Protein AF-0000000087669205 (afdb_homodimer)

Foldseek 3Di:
DAAEAEEEEDADDPDPPDPPPPVDDPVAPDFDDSVRLLVLLQCCQQHDLQDDPNRRPHHHYHYWHDPPDPPARGGDQDDPPVHPEYEYEYEEEPVCLDPVRVVVVLVNVLSVVVVCVVSVVLYHYAYAYYLCDRDDRPVCVVVVHDHHNNVCCVVPPGSVLSSLLVLLQRLLRVLQSNCVSVVHDNDAEEEEFEDCVPCVQVLVLLQCVQPPPPRPRVHPHYDHLCPQPVDPCSLVSLLVNLLRYEYEYADEQCQQVDPVSLSNLLSNVVSLHAYEYEYQYDDHRPDHHDRNDQHHYDYFHDDPPDCSRNSNVSSSRSSSRVLLSSQVVLVCVQPPDDDPQEAEHATDDAPCCQPVDPDHHQEYEYADDDDDPVRVVRVVVVQVVPPDYHYHYYYSVRGD/DAAEAEEEEDADDPDPPDDPPPVDDPVAPDFDDSVRLLVLLQCCQQHDVQDDPNDGPHHHYHYWHDPPDPPDRGGDQDDPPVHPEYEYEYEEEPVCLDPVRVVVVLVNVLVVVVVCVVSVVLYHYAYAYYLCHRDDRPVCVVVVHDHHNNVCCVVPPGSVLSSLLVLLQRLLRVLQSNCVSVVHDNDAEEEEFEDCVPCVQVLVLLQCVQPPPPRPRVHPHYDHLCVQDPDDCSLVSLLVNLLRYEYEYADEQCQQVDPVSLSNLLSNVLSLHAYEYEYQYDDHRPDHHDRNDQHHYDYAHDDPPDCSRRSVVSSSRSSSRSLLSSQVVLVCVQPPDDDPQEAEHATDDAPCNQPVDPDHHQEYEYADDDDDPVRVVRVVVVQVVPPDYNYHYYYSVRGD

InterPro domains:
  IPR000157 Toll/interleukin-1 receptor homology (TIR) domain [PF13676] (191-275)
  IPR035897 Toll/interleukin-1 receptor homology (TIR) domain superfamily [G3DSA:3.40.50.10140] (174-288)
  IPR035897 Toll/interleukin-1 receptor homology (TIR) domain superfamily [SSF52200] (190-281)

Radius of gyration: 31.81 Å; Cα contacts (8 Å, |Δi|>4): 1383; chains: 2; bounding box: 70×104×60 Å

Solvent-accessible surface area (backbone atoms only — not comparable to full-atom values): 44010 Å² total; per-residue (Å²): 119,40,70,47,33,37,37,37,33,38,61,60,80,58,93,83,68,69,69,81,77,66,84,69,60,88,83,49,74,72,67,74,49,65,67,54,45,48,51,52,50,34,45,36,37,47,28,66,65,37,30,36,76,91,33,55,55,59,33,51,60,44,82,41,32,58,46,61,48,94,89,46,81,45,39,67,82,85,76,69,82,58,23,79,24,41,36,38,40,34,45,44,37,72,66,45,62,32,83,92,43,28,65,59,51,31,50,52,52,41,50,52,53,50,53,31,54,74,64,68,58,63,44,47,79,46,41,36,34,16,59,85,58,60,79,75,53,58,57,40,56,76,66,69,56,74,55,42,63,45,45,59,40,71,79,78,43,56,61,84,44,48,57,48,52,52,48,36,45,50,51,49,52,51,43,54,48,50,30,58,72,66,67,41,76,83,69,57,35,38,29,43,37,53,31,69,90,76,20,42,69,63,49,49,53,48,42,49,55,54,68,33,84,85,45,87,56,86,58,65,61,58,37,52,48,73,69,46,53,86,54,98,53,25,70,60,52,46,55,62,56,40,65,49,23,33,39,39,34,38,37,28,43,58,18,55,73,33,68,66,41,46,47,52,50,41,49,31,56,74,56,69,35,40,53,34,35,37,36,51,54,72,51,51,27,49,34,36,53,52,77,70,45,54,34,32,36,36,55,50,79,88,48,92,95,57,62,82,72,44,52,60,51,49,37,51,46,49,41,45,40,40,54,38,50,53,48,54,49,52,50,36,71,50,62,47,85,72,57,84,40,47,41,78,36,79,39,75,82,51,63,65,61,70,50,70,45,92,57,79,38,47,31,37,40,21,50,62,63,73,72,56,68,70,61,44,50,52,46,49,46,44,34,68,45,28,76,80,47,70,60,46,79,36,28,57,85,70,54,104,120,38,70,47,34,36,38,38,33,38,60,62,80,61,94,85,69,69,70,79,78,66,85,69,62,88,84,55,78,73,64,76,49,63,68,54,46,47,48,51,50,33,46,32,36,51,28,69,62,37,29,36,73,87,30,53,64,54,31,50,59,44,82,42,32,57,46,62,49,94,91,46,80,47,41,66,81,83,74,68,81,57,22,77,24,40,36,38,39,35,43,45,36,72,66,46,60,32,83,91,44,26,65,60,50,30,52,51,51,39,51,50,53,50,53,33,53,75,63,69,58,63,43,46,79,47,42,36,34,16,60,86,57,61,79,75,54,60,58,40,58,74,68,69,56,74,55,43,62,44,45,58,39,71,78,80,41,56,62,84,45,48,58,50,52,50,46,37,45,50,50,48,52,52,42,56,49,50,32,57,72,66,68,40,76,84,69,58,35,36,28,43,37,52,31,70,89,76,20,44,69,64,50,49,53,51,43,52,54,55,68,33,84,84,47,86,58,87,58,66,61,61,38,54,48,75,66,45,54,87,61,97,55,24,69,60,50,43,55,63,55,41,64,48,24,34,40,39,34,38,37,27,44,57,19,54,69,34,69,68,41,47,48,51,51,43,50,32,55,73,56,67,35,40,54,34,36,38,37,51,54,72,52,51,28,50,35,35,53,52,77,71,43,54,34,31,35,36,56,49,81,88,48,92,96,59,63,82,72,45,54,60,50,49,37,51,46,48,42,45,40,38,52,38,50,53,48,54,48,52,49,36,72,51,61,48,86,72,56,83,38,47,42,78,37,78,40,76,83,52,63,65,60,71,53,70,45,92,57,80,38,48,31,36,40,21,50,58,64,74,71,55,68,71,61,46,50,53,46,51,45,44,32,68,45,27,78,80,47,68,61,45,82,36,28,56,85,71,54,102

Secondary structure (DSSP, 8-state):
-EEEEEEEE-----TT---------TTS-PPPPHHHHHHHHHHHHHSGGGEETTEE----EEEE-S-SSTT-SSPPPP-GGGEEEEEEEEE--HHHHSTTTHHHHHHHHHHHHHHHHHTTS-SEEEEEPPTT-PPPPHHHHHTTPPPB-HHHHTTTS-GGGHHHHHHHHHHHHHHHHHHHHTT--S--PEEEEE-HHHHHHHHHHHHHHHH-TT--S---PEEEGGGS-SSTTHHHHHHHHHTT-EEEEEE-TTGGG-HHHHHHHHHHHHTT--EEEEE---SEESS--TTS-SS-EEE----TT--TTHHHHHHHHHHHHHHHHHHHHHHHHHH-SPPTTEEE-SS---HHHHHH-SS--SEEEEPSSPPPHHHHHHHHHHHHHBTT---EEEEGGG--/-EEEEEEEE-PPPPTT---------TTS-PPPPHHHHHHHHHHHHTTGGGEETTEE----EEEE-S-SSTT--SPPPP-GGGEEEEEEEEE--HHHHSTTTHHHHHHHHHHHHHHHHHTTS-SEEEEEPPTT-PPPPHHHHHTTPPPB-HHHHTTTS-HHHHHHHHHHHHHHHHHHHHHHHTT--S--PEEEEE-HHHHHHHHHHHHHHHH-TT--S---PEEEGGGS-SSTTHHHHHHHHHTT-EEEEEE-TTGGG-HHHHHHHHHHHHTT--EEEEE---SEESS--TTS-SS-EEE----TT--TTHHHHHHHHHHHHHHHHHHHHHHHHHH-SPPTTEEE-SS---HHHHHH-SS--SEEEEPSSPPPHHHHHHHHHHHHHBTT---EEEEGGG--

Structure (mmCIF, N/CA/C/O backbone):
data_AF-0000000087669205-model_v1
#
loop_
_entity.id
_entity.type
_entity.pdbx_description
1 polymer 'TIR domain-containing protein'
#
loop_
_atom_site.group_PDB
_atom_site.id
_atom_site.type_symbol
_atom_site.label_atom_id
_atom_site.label_alt_id
_atom_site.label_comp_id
_atom_site.label_asym_id
_atom_site.label_entity_id
_atom_site.label_seq_id
_atom_site.pdbx_PDB_ins_code
_atom_site.Cartn_x
_atom_site.Cartn_y
_atom_site.Cartn_z
_atom_site.occupancy
_atom_site.B_iso_or_equiv
_atom_site.auth_seq_id
_atom_site.auth_comp_id
_atom_site.auth_asym_id
_atom_site.auth_atom_id
_atom_site.pdbx_PDB_model_num
ATOM 1 N N . MET A 1 1 ? -3.324 -36.562 0.963 1 84.31 1 MET A N 1
ATOM 2 C CA . MET A 1 1 ? -2.832 -36.438 -0.407 1 84.31 1 MET A CA 1
ATOM 3 C C . MET A 1 1 ? -2.666 -35 -0.808 1 84.31 1 MET A C 1
ATOM 5 O O . MET A 1 1 ? -3.549 -34.156 -0.555 1 84.31 1 MET A O 1
ATOM 9 N N . ASP A 1 2 ? -1.48 -34.688 -1.333 1 88.31 2 ASP A N 1
ATOM 10 C CA . ASP A 1 2 ? -1.205 -33.312 -1.784 1 88.31 2 ASP A CA 1
ATOM 11 C C . ASP A 1 2 ? -1.947 -33 -3.084 1 88.31 2 ASP A C 1
ATOM 13 O O . ASP A 1 2 ? -2.24 -33.906 -3.867 1 88.31 2 ASP A O 1
ATOM 17 N N . ALA A 1 3 ? -2.303 -31.766 -3.207 1 89.75 3 ALA A N 1
ATOM 18 C CA . ALA A 1 3 ? -2.895 -31.375 -4.484 1 89.75 3 ALA A CA 1
ATOM 19 C C . ALA A 1 3 ? -1.874 -31.484 -5.617 1 89.75 3 ALA A C 1
ATOM 21 O O . ALA A 1 3 ? -2.178 -32 -6.688 1 89.75 3 ALA A O 1
ATOM 22 N N . LEU A 1 4 ? -0.711 -30.969 -5.344 1 94.38 4 LEU A N 1
ATOM 23 C CA . LEU A 1 4 ? 0.376 -30.984 -6.316 1 94.38 4 LEU A CA 1
ATOM 24 C C . LEU A 1 4 ? 1.709 -31.281 -5.641 1 94.38 4 LEU A C 1
ATOM 26 O O . LEU A 1 4 ? 1.992 -30.766 -4.559 1 94.38 4 LEU A O 1
ATOM 30 N N . ARG A 1 5 ? 2.492 -32.094 -6.23 1 96.06 5 ARG A N 1
ATOM 31 C CA . ARG A 1 5 ? 3.877 -32.312 -5.832 1 96.06 5 ARG A CA 1
ATOM 32 C C . ARG A 1 5 ? 4.824 -32.125 -7.012 1 96.06 5 ARG A C 1
ATOM 34 O O . ARG A 1 5 ? 4.508 -32.531 -8.141 1 96.06 5 ARG A O 1
ATOM 41 N N . ILE A 1 6 ? 5.953 -31.516 -6.723 1 97.44 6 ILE A N 1
ATOM 42 C CA . ILE A 1 6 ? 6.961 -31.297 -7.75 1 97.44 6 ILE A CA 1
ATOM 43 C C . ILE A 1 6 ? 8.172 -32.188 -7.492 1 97.44 6 ILE A C 1
ATOM 45 O O . ILE A 1 6 ? 8.688 -32.219 -6.375 1 97.44 6 ILE A O 1
ATOM 49 N N . HIS A 1 7 ? 8.57 -32.938 -8.492 1 98.19 7 HIS A N 1
ATOM 50 C CA . HIS A 1 7 ? 9.734 -33.781 -8.43 1 98.19 7 HIS A CA 1
ATOM 51 C C . HIS A 1 7 ? 10.852 -33.281 -9.344 1 98.19 7 HIS A C 1
ATOM 53 O O . HIS A 1 7 ? 10.688 -33.25 -10.562 1 98.19 7 HIS A O 1
ATOM 59 N N . VAL A 1 8 ? 11.938 -32.906 -8.734 1 98.06 8 VAL A N 1
ATOM 60 C CA . VAL A 1 8 ? 13.078 -32.438 -9.516 1 98.06 8 VAL A CA 1
ATOM 61 C C . VAL A 1 8 ? 14.109 -33.562 -9.641 1 98.06 8 VAL A C 1
ATOM 63 O O . VAL A 1 8 ? 14.586 -34.094 -8.641 1 98.06 8 VAL A O 1
ATOM 66 N N . VAL A 1 9 ? 14.453 -33.875 -10.891 1 97.75 9 VAL A N 1
ATOM 67 C CA . VAL A 1 9 ? 15.328 -35 -11.188 1 97.75 9 VAL A CA 1
ATOM 68 C C . VAL A 1 9 ? 16.609 -34.5 -11.844 1 97.75 9 VAL A C 1
ATOM 70 O O . VAL A 1 9 ? 16.562 -33.75 -12.812 1 97.75 9 VAL A O 1
ATOM 73 N N . TRP A 1 10 ? 17.719 -34.875 -11.328 1 95.5 10 TRP A N 1
ATOM 74 C CA . TRP A 1 10 ? 19 -34.625 -11.977 1 95.5 10 TRP A CA 1
ATOM 75 C C . TRP A 1 10 ? 20.047 -35.656 -11.531 1 95.5 10 TRP A C 1
ATOM 77 O O . TRP A 1 10 ? 19.766 -36.469 -10.656 1 95.5 10 TRP A O 1
ATOM 87 N N . ALA A 1 11 ? 21.156 -35.688 -12.281 1 92.88 11 ALA A N 1
ATOM 88 C CA . ALA A 1 11 ? 22.234 -36.625 -11.93 1 92.88 11 ALA A CA 1
ATOM 89 C C . ALA A 1 11 ? 23.25 -35.969 -11.008 1 92.88 11 ALA A C 1
ATOM 91 O O . ALA A 1 11 ? 23.797 -34.906 -11.344 1 92.88 11 ALA A O 1
ATOM 92 N N . LYS A 1 12 ? 23.391 -36.562 -9.875 1 87.38 12 LYS A N 1
ATOM 93 C CA . LYS A 1 12 ? 24.406 -36.062 -8.961 1 87.38 12 LYS A CA 1
ATOM 94 C C . LYS A 1 12 ? 25.812 -36.375 -9.477 1 87.38 12 LYS A C 1
ATOM 96 O O . LYS A 1 12 ? 26.078 -37.469 -9.961 1 87.38 12 LYS A O 1
ATOM 101 N N . ARG A 1 13 ? 26.641 -35.375 -9.445 1 79.12 13 ARG A N 1
ATOM 102 C CA . ARG A 1 13 ? 28.031 -35.562 -9.875 1 79.12 13 ARG A CA 1
ATOM 103 C C . ARG A 1 13 ? 28.812 -36.375 -8.836 1 79.12 13 ARG A C 1
ATOM 105 O O . ARG A 1 13 ? 28.703 -36.125 -7.633 1 79.12 13 ARG A O 1
ATOM 112 N N . ARG A 1 14 ? 29.219 -37.562 -9.281 1 65.88 14 ARG A N 1
ATOM 113 C CA . ARG A 1 14 ? 30.047 -38.375 -8.383 1 65.88 14 ARG A CA 1
ATOM 114 C C . ARG A 1 14 ? 31.281 -37.594 -7.949 1 65.88 14 ARG A C 1
ATOM 116 O O . ARG A 1 14 ? 31.828 -36.812 -8.711 1 65.88 14 ARG A O 1
ATOM 123 N N . LEU A 1 15 ? 31.641 -37.75 -6.797 1 55.75 15 LEU A N 1
ATOM 124 C CA . LEU A 1 15 ? 32.875 -37.25 -6.246 1 55.75 15 LEU A CA 1
ATOM 125 C C . LEU A 1 15 ? 34.062 -37.688 -7.105 1 55.75 15 LEU A C 1
ATOM 127 O O . LEU A 1 15 ? 34.188 -38.844 -7.488 1 55.75 15 LEU A O 1
ATOM 131 N N . GLY A 1 16 ? 34.906 -36.656 -7.879 1 54.97 16 GLY A N 1
ATOM 132 C CA . GLY A 1 16 ? 36.062 -36.875 -8.711 1 54.97 16 GLY A CA 1
ATOM 133 C C . GLY A 1 16 ? 35.844 -36.531 -10.164 1 54.97 16 GLY A C 1
ATOM 134 O O . GLY A 1 16 ? 36.781 -36.5 -10.961 1 54.97 16 GLY A O 1
ATOM 135 N N . GLN A 1 17 ? 34.719 -36.562 -10.641 1 53.44 17 GLN A N 1
ATOM 136 C CA . GLN A 1 17 ? 34.531 -36.156 -12.031 1 53.44 17 GLN A CA 1
ATOM 137 C C . GLN A 1 17 ? 34.562 -34.656 -12.164 1 53.44 17 GLN A C 1
ATOM 139 O O . GLN A 1 17 ? 33.719 -33.969 -11.562 1 53.44 17 GLN A O 1
ATOM 144 N N . LYS A 1 18 ? 35.656 -34.188 -12.57 1 51.97 18 LYS A N 1
ATOM 145 C CA . LYS A 1 18 ? 35.875 -32.781 -12.789 1 51.97 18 LYS A CA 1
ATOM 146 C C . LYS A 1 18 ? 34.906 -32.219 -13.836 1 51.97 18 LYS A C 1
ATOM 148 O O . LYS A 1 18 ? 34.719 -32.844 -14.898 1 51.97 18 LYS A O 1
ATOM 153 N N . PRO A 1 19 ? 34.125 -31.297 -13.516 1 52.78 19 PRO A N 1
ATOM 154 C CA . PRO A 1 19 ? 33.344 -30.625 -14.547 1 52.78 19 PRO A CA 1
ATOM 155 C C . PRO A 1 19 ? 34.094 -30.422 -15.852 1 52.78 19 PRO A C 1
ATOM 157 O O . PRO A 1 19 ? 35.312 -30.219 -15.836 1 52.78 19 PRO A O 1
ATOM 160 N N . LYS A 1 20 ? 33.5 -30.812 -16.984 1 43.69 20 LYS A N 1
ATOM 161 C CA . LYS A 1 20 ? 34.25 -30.359 -18.156 1 43.69 20 LYS A CA 1
ATOM 162 C C . LYS A 1 20 ? 34.562 -28.875 -18.078 1 43.69 20 LYS A C 1
ATOM 164 O O . LYS A 1 20 ? 33.688 -28.078 -17.734 1 43.69 20 LYS A O 1
ATOM 169 N N . LYS A 1 21 ? 35.938 -28.656 -18.047 1 43.31 21 LYS A N 1
ATOM 170 C CA . LYS A 1 21 ? 36.594 -27.359 -17.875 1 43.31 21 LYS A CA 1
ATOM 171 C C . LYS A 1 21 ? 35.938 -26.297 -18.766 1 43.31 21 LYS A C 1
ATOM 173 O O . LYS A 1 21 ? 36 -26.391 -19.984 1 43.31 21 LYS A O 1
ATOM 178 N N . SER A 1 22 ? 34.656 -25.922 -18.469 1 38.72 22 SER A N 1
ATOM 179 C CA . SER A 1 22 ? 34.5 -24.656 -19.188 1 38.72 22 SER A CA 1
ATOM 180 C C . SER A 1 22 ? 35.656 -23.703 -18.906 1 38.72 22 SER A C 1
ATOM 182 O O . SER A 1 22 ? 36.125 -23.641 -17.766 1 38.72 22 SER A O 1
ATOM 184 N N . SER A 1 23 ? 36.469 -23.406 -19.844 1 36.19 23 SER A N 1
ATOM 185 C CA . SER A 1 23 ? 37.594 -22.469 -19.828 1 36.19 23 SER A CA 1
ATOM 186 C C . SER A 1 23 ? 37.188 -21.141 -19.188 1 36.19 23 SER A C 1
ATOM 188 O O . SER A 1 23 ? 37.875 -20.141 -19.359 1 36.19 23 SER A O 1
ATOM 190 N N . ALA A 1 24 ? 36.062 -21.078 -18.547 1 41.41 24 ALA A N 1
ATOM 191 C CA . ALA A 1 24 ? 35.781 -19.703 -18.188 1 41.41 24 ALA A CA 1
ATOM 192 C C . ALA A 1 24 ? 36.625 -19.25 -16.984 1 41.41 24 ALA A C 1
ATOM 194 O O . ALA A 1 24 ? 37 -20.078 -16.156 1 41.41 24 ALA A O 1
ATOM 195 N N . SER A 1 25 ? 37.094 -17.953 -16.984 1 42 25 SER A N 1
ATOM 196 C CA . SER A 1 25 ? 37.875 -17.172 -16.016 1 42 25 SER A CA 1
ATOM 197 C C . SER A 1 25 ? 37.281 -17.281 -14.617 1 42 25 SER A C 1
ATOM 199 O O . SER A 1 25 ? 36.062 -17.469 -14.469 1 42 25 SER A O 1
ATOM 201 N N . PRO A 1 26 ? 37.969 -17.312 -13.633 1 44.06 26 PRO A N 1
ATOM 202 C CA . PRO A 1 26 ? 37.625 -17.375 -12.211 1 44.06 26 PRO A CA 1
ATOM 203 C C . PRO A 1 26 ? 36.531 -16.391 -11.82 1 44.06 26 PRO A C 1
ATOM 205 O O . PRO A 1 26 ? 35.844 -16.609 -10.812 1 44.06 26 PRO A O 1
ATOM 208 N N . THR A 1 27 ? 36.656 -15.273 -12.359 1 45.5 27 THR A N 1
ATOM 209 C CA . THR A 1 27 ? 35.75 -14.227 -11.898 1 45.5 27 THR A CA 1
ATOM 210 C C . THR A 1 27 ? 34.344 -14.422 -12.469 1 45.5 27 THR A C 1
ATOM 212 O O . THR A 1 27 ? 33.469 -13.617 -12.219 1 45.5 27 THR A O 1
ATOM 215 N N . ALA A 1 28 ? 34.312 -15.336 -13.328 1 48.19 28 ALA A N 1
ATOM 216 C CA . ALA A 1 28 ? 33.062 -15.445 -14.078 1 48.19 28 ALA A CA 1
ATOM 217 C C . ALA A 1 28 ? 31.984 -16.125 -13.234 1 48.19 28 ALA A C 1
ATOM 219 O O . ALA A 1 28 ? 32.25 -17.141 -12.594 1 48.19 28 ALA A O 1
ATOM 220 N N . THR A 1 29 ? 31.109 -15.383 -12.773 1 59.41 29 THR A N 1
ATOM 221 C CA . THR A 1 29 ? 29.922 -15.93 -12.117 1 59.41 29 THR A CA 1
ATOM 222 C C . THR A 1 29 ? 29.531 -17.266 -12.734 1 59.41 29 THR A C 1
ATOM 224 O O . THR A 1 29 ? 29.297 -17.359 -13.938 1 59.41 29 THR A O 1
ATOM 227 N N . VAL A 1 30 ? 30.047 -18.406 -12.039 1 66.31 30 VAL A N 1
ATOM 228 C CA . VAL A 1 30 ? 29.828 -19.781 -12.461 1 66.31 30 VAL A CA 1
ATOM 229 C C . VAL A 1 30 ? 28.328 -20.031 -12.688 1 66.31 30 VAL A C 1
ATOM 231 O O . VAL A 1 30 ? 27.5 -19.594 -11.883 1 66.31 30 VAL A O 1
ATOM 234 N N . ALA A 1 31 ? 28.047 -20.438 -13.883 1 77.75 31 ALA A N 1
ATOM 235 C CA . ALA A 1 31 ? 26.688 -20.844 -14.219 1 77.75 31 ALA A CA 1
ATOM 236 C C . ALA A 1 31 ? 26.141 -21.844 -13.195 1 77.75 31 ALA A C 1
ATOM 238 O O . ALA A 1 31 ? 26.875 -22.703 -12.711 1 77.75 31 ALA A O 1
ATOM 239 N N . PRO A 1 32 ? 24.922 -21.609 -12.766 1 87.94 32 PRO A N 1
ATOM 240 C CA . PRO A 1 32 ? 24.312 -22.516 -11.797 1 87.94 32 PRO A CA 1
ATOM 241 C C . PRO A 1 32 ? 24.312 -23.969 -12.281 1 87.94 32 PRO A C 1
ATOM 243 O O . PRO A 1 32 ? 24.109 -24.234 -13.477 1 87.94 32 PRO A O 1
ATOM 246 N N . ARG A 1 33 ? 24.547 -24.922 -11.367 1 88.38 33 ARG A N 1
ATOM 247 C CA . ARG A 1 33 ? 24.422 -26.344 -11.602 1 88.38 33 ARG A CA 1
ATOM 248 C C . ARG A 1 33 ? 23.016 -26.828 -11.328 1 88.38 33 ARG A C 1
ATOM 250 O O . ARG A 1 33 ? 22.172 -26.062 -10.844 1 88.38 33 ARG A O 1
ATOM 257 N N . SER A 1 34 ? 22.797 -28.016 -11.672 1 94.31 34 SER A N 1
ATOM 258 C CA . SER A 1 34 ? 21.469 -28.594 -11.508 1 94.31 34 SER A CA 1
ATOM 259 C C . SER A 1 34 ? 21 -28.5 -10.055 1 94.31 34 SER A C 1
ATOM 261 O O . SER A 1 34 ? 19.828 -28.219 -9.781 1 94.31 34 SER A O 1
ATOM 263 N N . ALA A 1 35 ? 21.859 -28.703 -9.141 1 94.06 35 ALA A N 1
ATOM 264 C CA . ALA A 1 35 ? 21.516 -28.625 -7.719 1 94.06 35 ALA A CA 1
ATOM 265 C C . ALA A 1 35 ? 21.062 -27.219 -7.332 1 94.06 35 ALA A C 1
ATOM 267 O O . ALA A 1 35 ? 20.203 -27.062 -6.469 1 94.06 35 ALA A O 1
ATOM 268 N N . ASP A 1 36 ? 21.719 -26.219 -7.93 1 94.81 36 ASP A N 1
ATOM 269 C CA . ASP A 1 36 ? 21.359 -24.828 -7.664 1 94.81 36 ASP A CA 1
ATOM 270 C C . ASP A 1 36 ? 19.938 -24.531 -8.156 1 94.81 36 ASP A C 1
ATOM 272 O O . ASP A 1 36 ? 19.172 -23.859 -7.477 1 94.81 36 ASP A O 1
ATOM 276 N N . TYR A 1 37 ? 19.641 -25.031 -9.344 1 96.06 37 TYR A N 1
ATOM 277 C CA . TYR A 1 37 ? 18.297 -24.859 -9.891 1 96.06 37 TYR A CA 1
ATOM 278 C C . TYR A 1 37 ? 17.266 -25.547 -9.008 1 96.06 37 TYR A C 1
ATOM 280 O O . TYR A 1 37 ? 16.203 -24.984 -8.734 1 96.06 37 TYR A O 1
ATOM 288 N N . ALA A 1 38 ? 17.578 -26.734 -8.617 1 96 38 ALA A N 1
ATOM 289 C CA . ALA A 1 38 ? 16.656 -27.516 -7.781 1 96 38 ALA A CA 1
ATOM 290 C C . ALA A 1 38 ? 16.359 -26.781 -6.473 1 96 38 ALA A C 1
ATOM 292 O O . ALA A 1 38 ? 15.211 -26.75 -6.027 1 96 38 ALA A O 1
ATOM 293 N N . GLU A 1 39 ? 17.359 -26.297 -5.895 1 94.81 39 GLU A N 1
ATOM 294 C CA . GLU A 1 39 ? 17.188 -25.562 -4.648 1 94.81 39 GLU A CA 1
ATOM 295 C C . GLU A 1 39 ? 16.312 -24.312 -4.859 1 94.81 39 GLU A C 1
ATOM 297 O O . GLU A 1 39 ? 15.547 -23.938 -3.979 1 94.81 39 GLU A O 1
ATOM 302 N N . ARG A 1 40 ? 16.562 -23.641 -5.965 1 94.38 40 ARG A N 1
ATOM 303 C CA . ARG A 1 40 ? 15.766 -22.469 -6.285 1 94.38 40 ARG A CA 1
ATOM 304 C C . ARG A 1 40 ? 14.297 -22.828 -6.465 1 94.38 40 ARG A C 1
ATOM 306 O O . ARG A 1 40 ? 13.414 -22.094 -6 1 94.38 40 ARG A O 1
ATOM 313 N N . ILE A 1 41 ? 14.07 -23.875 -7.09 1 95.69 41 ILE A N 1
ATOM 314 C CA . ILE A 1 41 ? 12.711 -24.375 -7.277 1 95.69 41 ILE A CA 1
ATOM 315 C C . ILE A 1 41 ? 12.086 -24.672 -5.918 1 95.69 41 ILE A C 1
ATOM 317 O O . ILE A 1 41 ? 10.953 -24.266 -5.645 1 95.69 41 ILE A O 1
ATOM 321 N N . SER A 1 42 ? 12.836 -25.359 -5.141 1 94.5 42 SER A N 1
ATOM 322 C CA . SER A 1 42 ? 12.344 -25.766 -3.824 1 94.5 42 SER A CA 1
ATOM 323 C C . SER A 1 42 ? 12.023 -24.547 -2.963 1 94.5 42 SER A C 1
ATOM 325 O O . SER A 1 42 ? 10.953 -24.469 -2.357 1 94.5 42 SER A O 1
ATOM 327 N N . ARG A 1 43 ? 12.883 -23.609 -2.947 1 91.19 43 ARG A N 1
ATOM 328 C CA . ARG A 1 43 ? 12.695 -22.391 -2.154 1 91.19 43 ARG A CA 1
ATOM 329 C C . ARG A 1 43 ? 11.461 -21.625 -2.615 1 91.19 43 ARG A C 1
ATOM 331 O O . ARG A 1 43 ? 10.766 -21.016 -1.803 1 91.19 43 ARG A O 1
ATOM 338 N N . HIS A 1 44 ? 11.219 -21.609 -3.855 1 92.5 44 HIS A N 1
ATOM 339 C CA . HIS A 1 44 ? 10.102 -20.844 -4.41 1 92.5 44 HIS A CA 1
ATOM 340 C C . HIS A 1 44 ? 8.773 -21.531 -4.098 1 92.5 44 HIS A C 1
ATOM 342 O O . HIS A 1 44 ? 7.844 -20.891 -3.594 1 92.5 44 HIS A O 1
ATOM 348 N N . PHE A 1 45 ? 8.664 -22.797 -4.301 1 92.69 45 PHE A N 1
ATOM 349 C CA . PHE A 1 45 ? 7.391 -23.5 -4.203 1 92.69 45 PHE A CA 1
ATOM 350 C C . PHE A 1 45 ? 7.117 -23.922 -2.766 1 92.69 45 PHE A C 1
ATOM 352 O O . PHE A 1 45 ? 5.961 -24.016 -2.352 1 92.69 45 PHE A O 1
ATOM 359 N N . ASP A 1 46 ? 8.133 -24.297 -2.119 1 81.19 46 ASP A N 1
ATOM 360 C CA . ASP A 1 46 ? 7.949 -24.734 -0.738 1 81.19 46 ASP A CA 1
ATOM 361 C C . ASP A 1 46 ? 8.141 -23.578 0.237 1 81.19 46 ASP A C 1
ATOM 363 O O . ASP A 1 46 ? 7.742 -23.656 1.401 1 81.19 46 ASP A O 1
ATOM 367 N N . GLY A 1 47 ? 8.648 -22.516 -0.273 1 70.56 47 GLY A N 1
ATOM 368 C CA . GLY A 1 47 ? 8.984 -21.375 0.575 1 70.56 47 GLY A CA 1
ATOM 369 C C . GLY A 1 47 ? 8.078 -20.172 0.355 1 70.56 47 GLY A C 1
ATOM 370 O O . GLY A 1 47 ? 6.879 -20.328 0.12 1 70.56 47 GLY A O 1
ATOM 371 N N . ILE A 1 48 ? 8.617 -19.016 0.304 1 63.97 48 ILE A N 1
ATOM 372 C CA . ILE A 1 48 ? 8.062 -17.672 0.404 1 63.97 48 ILE A CA 1
ATOM 373 C C . ILE A 1 48 ? 7.297 -17.344 -0.873 1 63.97 48 ILE A C 1
ATOM 375 O O . ILE A 1 48 ? 6.27 -16.656 -0.825 1 63.97 48 ILE A O 1
ATOM 379 N N . GLY A 1 49 ? 7.602 -18.031 -1.953 1 65.12 49 GLY A N 1
ATOM 380 C CA . GLY A 1 49 ? 6.965 -17.609 -3.189 1 65.12 49 GLY A CA 1
ATOM 381 C C . GLY A 1 49 ? 5.473 -17.875 -3.211 1 65.12 49 GLY A C 1
ATOM 382 O O . GLY A 1 49 ? 4.734 -17.234 -3.967 1 65.12 49 GLY A O 1
ATOM 383 N N . MET A 1 50 ? 5.109 -18.781 -2.244 1 72.5 50 MET A N 1
ATOM 384 C CA . MET A 1 50 ? 3.689 -19.109 -2.154 1 72.5 50 MET A CA 1
ATOM 385 C C . MET A 1 50 ? 3.16 -18.844 -0.748 1 72.5 50 MET A C 1
ATOM 387 O O . MET A 1 50 ? 2.104 -19.359 -0.374 1 72.5 50 MET A O 1
ATOM 391 N N . GLU A 1 51 ? 3.918 -17.969 -0.063 1 70.94 51 GLU A N 1
ATOM 392 C CA . GLU A 1 51 ? 3.51 -17.641 1.298 1 70.94 51 GLU A CA 1
ATOM 393 C C . GLU A 1 51 ? 2.518 -16.469 1.307 1 70.94 51 GLU A C 1
ATOM 395 O O . GLU A 1 51 ? 2.668 -15.516 0.545 1 70.94 51 GLU A O 1
ATOM 400 N N . ARG A 1 52 ? 1.511 -16.703 2.129 1 66.94 52 ARG A N 1
ATOM 401 C CA . ARG A 1 52 ? 0.561 -15.625 2.408 1 66.94 52 ARG A CA 1
ATOM 402 C C . ARG A 1 52 ? 0.256 -15.539 3.9 1 66.94 52 ARG A C 1
ATOM 404 O O . ARG A 1 52 ? 0.022 -16.562 4.551 1 66.94 52 ARG A O 1
ATOM 411 N N . ASP A 1 53 ? 0.356 -14.281 4.441 1 66.31 53 ASP A N 1
ATOM 412 C CA . ASP A 1 53 ? 0.046 -14.008 5.84 1 66.31 53 ASP A CA 1
ATOM 413 C C . ASP A 1 53 ? 0.882 -14.883 6.773 1 66.31 53 ASP A C 1
ATOM 415 O O . ASP A 1 53 ? 0.36 -15.445 7.734 1 66.31 53 ASP A O 1
ATOM 419 N N . GLY A 1 54 ? 2.148 -15.172 6.355 1 64.81 54 GLY A N 1
ATOM 420 C CA . GLY A 1 54 ? 3.031 -15.969 7.191 1 64.81 54 GLY A CA 1
ATOM 421 C C . GLY A 1 54 ? 2.812 -17.469 7.035 1 64.81 54 GLY A C 1
ATOM 422 O O . GLY A 1 54 ? 3.516 -18.266 7.648 1 64.81 54 GLY A O 1
ATOM 423 N N . VAL A 1 55 ? 1.72 -17.75 6.332 1 67.19 55 VAL A N 1
ATOM 424 C CA . VAL A 1 55 ? 1.456 -19.156 6.066 1 67.19 55 VAL A CA 1
ATOM 425 C C . VAL A 1 55 ? 1.824 -19.5 4.621 1 67.19 55 VAL A C 1
ATOM 427 O O . VAL A 1 55 ? 1.459 -18.766 3.699 1 67.19 55 VAL A O 1
ATOM 430 N N . ALA A 1 56 ? 2.537 -20.469 4.516 1 64.88 56 ALA A N 1
ATOM 431 C CA . ALA A 1 56 ? 2.998 -20.859 3.189 1 64.88 56 ALA A CA 1
ATOM 432 C C . ALA A 1 56 ? 2.051 -21.875 2.562 1 64.88 56 ALA A C 1
ATOM 434 O O . ALA A 1 56 ? 1.57 -22.797 3.24 1 64.88 56 ALA A O 1
ATOM 435 N N . HIS A 1 57 ? 1.503 -21.516 1.523 1 73.88 57 HIS A N 1
ATOM 436 C CA . HIS A 1 57 ? 0.904 -22.547 0.68 1 73.88 57 HIS A CA 1
ATOM 437 C C . HIS A 1 57 ? 1.975 -23.422 0.029 1 73.88 57 HIS A C 1
ATOM 439 O O . HIS A 1 57 ? 2.463 -23.094 -1.058 1 73.88 57 HIS A O 1
ATOM 445 N N . ARG A 1 58 ? 2.27 -24.359 0.619 1 80.06 58 ARG A N 1
ATOM 446 C CA . ARG A 1 58 ? 3.439 -25.125 0.212 1 80.06 58 ARG A CA 1
ATOM 447 C C . ARG A 1 58 ? 3.074 -26.156 -0.854 1 80.06 58 ARG A C 1
ATOM 449 O O . ARG A 1 58 ? 2.033 -26.812 -0.764 1 80.06 58 ARG A O 1
ATOM 456 N N . VAL A 1 59 ? 3.799 -26.078 -1.858 1 92 59 VAL A N 1
ATOM 457 C CA . VAL A 1 59 ? 3.871 -27.156 -2.826 1 92 59 VAL A CA 1
ATOM 458 C C . VAL A 1 59 ? 5.129 -27.984 -2.578 1 92 59 VAL A C 1
ATOM 460 O O . VAL A 1 59 ? 6.242 -27.547 -2.85 1 92 59 VAL A O 1
ATOM 463 N N . PRO A 1 60 ? 4.883 -29.156 -2.166 1 92.69 60 PRO A N 1
ATOM 464 C CA . PRO A 1 60 ? 6.066 -29.953 -1.834 1 92.69 60 PRO A CA 1
ATOM 465 C C . PRO A 1 60 ? 6.969 -30.188 -3.039 1 92.69 60 PRO A C 1
ATOM 467 O O . PRO A 1 60 ? 6.484 -30.5 -4.129 1 92.69 60 PRO A O 1
ATOM 470 N N . VAL A 1 61 ? 8.227 -30.016 -2.756 1 95.81 61 VAL A N 1
ATOM 471 C CA . VAL A 1 61 ? 9.242 -30.281 -3.766 1 95.81 61 VAL A CA 1
ATOM 472 C C . VAL A 1 61 ? 10.164 -31.391 -3.281 1 95.81 61 VAL A C 1
ATOM 474 O O . VAL A 1 61 ? 10.68 -31.344 -2.162 1 95.81 61 VAL A O 1
ATOM 477 N N . ARG A 1 62 ? 10.344 -32.406 -4.125 1 96 62 ARG A N 1
ATOM 478 C CA . ARG A 1 62 ? 11.219 -33.531 -3.803 1 96 62 ARG A CA 1
ATOM 479 C C . ARG A 1 62 ? 12.359 -33.656 -4.812 1 96 62 ARG A C 1
ATOM 481 O O . ARG A 1 62 ? 12.156 -33.438 -6.012 1 96 62 ARG A O 1
ATOM 488 N N . PHE A 1 63 ? 13.492 -34 -4.27 1 95 63 PHE A N 1
ATOM 489 C CA . PHE A 1 63 ? 14.688 -34.125 -5.098 1 95 63 PHE A CA 1
ATOM 490 C C . PHE A 1 63 ? 14.961 -35.625 -5.391 1 95 63 PHE A C 1
ATOM 492 O O . PHE A 1 63 ? 14.859 -36.469 -4.5 1 95 63 PHE A O 1
ATOM 499 N N . TRP A 1 64 ? 15.227 -35.875 -6.676 1 95.38 64 TRP A N 1
ATOM 500 C CA . TRP A 1 64 ? 15.617 -37.219 -7.113 1 95.38 64 TRP A CA 1
ATOM 501 C C . TRP A 1 64 ? 16.953 -37.156 -7.844 1 95.38 64 TRP A C 1
ATOM 503 O O . TRP A 1 64 ? 17 -37.062 -9.07 1 95.38 64 TRP A O 1
ATOM 513 N N . CYS A 1 65 ? 18.016 -37.25 -7.059 1 90.56 65 CYS A N 1
ATOM 514 C CA . CYS A 1 65 ? 19.344 -37.125 -7.633 1 90.56 65 CYS A CA 1
ATOM 515 C C . CYS A 1 65 ? 20.297 -38.156 -7.051 1 90.56 65 CYS A C 1
ATOM 517 O O . CYS A 1 65 ? 21.281 -38.531 -7.691 1 90.56 65 CYS A O 1
ATOM 519 N N . GLU A 1 66 ? 20 -38.656 -5.848 1 86.31 66 GLU A N 1
ATOM 520 C CA . GLU A 1 66 ? 20.891 -39.594 -5.16 1 86.31 66 GLU A CA 1
ATOM 521 C C . GLU A 1 66 ? 20.625 -41.031 -5.594 1 86.31 66 GLU A C 1
ATOM 523 O O . GLU A 1 66 ? 19.484 -41.469 -5.598 1 86.31 66 GLU A O 1
ATOM 528 N N . PRO A 1 67 ? 21.734 -41.719 -5.859 1 83.81 67 PRO A N 1
ATOM 529 C CA . PRO A 1 67 ? 21.547 -43.156 -6.156 1 83.81 67 PRO A CA 1
ATOM 530 C C . PRO A 1 67 ? 20.906 -43.906 -4.992 1 83.81 67 PRO A C 1
ATOM 532 O O . PRO A 1 67 ? 21.25 -43.656 -3.832 1 83.81 67 PRO A O 1
ATOM 535 N N . TRP A 1 68 ? 20 -44.688 -5.273 1 75.06 68 TRP A N 1
ATOM 536 C CA . TRP A 1 68 ? 19.219 -45.375 -4.234 1 75.06 68 TRP A CA 1
ATOM 537 C C . TRP A 1 68 ? 20.016 -46.5 -3.588 1 75.06 68 TRP A C 1
ATOM 539 O O . TRP A 1 68 ? 19.797 -46.812 -2.42 1 75.06 68 TRP A O 1
ATOM 549 N N . ILE A 1 69 ? 20.703 -47.281 -4.375 1 73 69 ILE A N 1
ATOM 550 C CA . ILE A 1 69 ? 21.531 -48.344 -3.811 1 73 69 ILE A CA 1
ATOM 551 C C . ILE A 1 69 ? 22.969 -48.188 -4.289 1 73 69 ILE A C 1
ATOM 553 O O . ILE A 1 69 ? 23.219 -47.5 -5.281 1 73 69 ILE A O 1
ATOM 557 N N . ASP A 1 70 ? 23.781 -48.844 -3.545 1 73.31 70 ASP A N 1
ATOM 558 C CA . ASP A 1 70 ? 25.203 -48.844 -3.918 1 73.31 70 ASP A CA 1
ATOM 559 C C . ASP A 1 70 ? 25.406 -49.438 -5.312 1 73.31 70 ASP A C 1
ATOM 561 O O . ASP A 1 70 ? 24.844 -50.5 -5.629 1 73.31 70 ASP A O 1
ATOM 565 N N . GLY A 1 71 ? 26.031 -48.719 -6.262 1 71.81 71 GLY A N 1
ATOM 566 C CA . GLY A 1 71 ? 26.312 -49.156 -7.613 1 71.81 71 GLY A CA 1
ATOM 567 C C . GLY A 1 71 ? 25.344 -48.625 -8.641 1 71.81 71 GLY A C 1
ATOM 568 O O . GLY A 1 71 ? 25.625 -48.625 -9.844 1 71.81 71 GLY A O 1
ATOM 569 N N . SER A 1 72 ? 24.281 -48.094 -8.047 1 79.12 72 SER A N 1
ATOM 570 C CA . SER A 1 72 ? 23.328 -47.562 -9.008 1 79.12 72 SER A CA 1
ATOM 571 C C . SER A 1 72 ? 23.625 -46.094 -9.289 1 79.12 72 SER A C 1
ATOM 573 O O . SER A 1 72 ? 24.25 -45.406 -8.477 1 79.12 72 SER A O 1
ATOM 575 N N . VAL A 1 73 ? 23.297 -45.688 -10.5 1 84.19 73 VAL A N 1
ATOM 576 C CA . VAL A 1 73 ? 23.469 -44.281 -10.875 1 84.19 73 VAL A CA 1
ATOM 577 C C . VAL A 1 73 ? 22.125 -43.562 -10.828 1 84.19 73 VAL A C 1
ATOM 579 O O . VAL A 1 73 ? 22.062 -42.344 -10.969 1 84.19 73 VAL A O 1
ATOM 582 N N . LEU A 1 74 ? 21.141 -44.406 -10.492 1 91.31 74 LEU A N 1
ATOM 583 C CA . LEU A 1 74 ? 19.797 -43.844 -10.562 1 91.31 74 LEU A CA 1
ATOM 584 C C . LEU A 1 74 ? 19.219 -43.625 -9.172 1 91.31 74 LEU A C 1
ATOM 586 O O . LEU A 1 74 ? 19.562 -44.344 -8.234 1 91.31 74 LEU A O 1
ATOM 590 N N . PRO A 1 75 ? 18.328 -42.688 -9.008 1 93.31 75 PRO A N 1
ATOM 591 C CA . PRO A 1 75 ? 17.547 -42.531 -7.773 1 93.31 75 PRO A CA 1
ATOM 592 C C . PRO A 1 75 ? 16.391 -43.531 -7.699 1 93.31 75 PRO A C 1
ATOM 594 O O . PRO A 1 75 ? 16.141 -44.281 -8.656 1 93.31 75 PRO A O 1
ATOM 597 N N . LEU A 1 76 ? 15.781 -43.562 -6.516 1 92.19 76 LEU A N 1
ATOM 598 C CA . LEU A 1 76 ? 14.578 -44.375 -6.324 1 92.19 76 LEU A CA 1
ATOM 599 C C . LEU A 1 76 ? 13.477 -43.938 -7.289 1 92.19 76 LEU A C 1
ATOM 601 O O . LEU A 1 76 ? 13.43 -42.781 -7.699 1 92.19 76 LEU A O 1
ATOM 605 N N . ALA A 1 77 ? 12.656 -44.875 -7.645 1 93.25 77 ALA A N 1
ATOM 606 C CA . ALA A 1 77 ? 11.508 -44.562 -8.477 1 93.25 77 ALA A CA 1
ATOM 607 C C . ALA A 1 77 ? 10.578 -43.562 -7.785 1 93.25 77 ALA A C 1
ATOM 609 O O . ALA A 1 77 ? 10.383 -43.656 -6.57 1 93.25 77 ALA A O 1
ATOM 610 N N . ILE A 1 78 ? 10.047 -42.656 -8.531 1 96.31 78 ILE A N 1
ATOM 611 C CA . ILE A 1 78 ? 9.164 -41.625 -7.988 1 96.31 78 ILE A CA 1
ATOM 612 C C . ILE A 1 78 ? 7.809 -42.25 -7.645 1 96.31 78 ILE A C 1
ATOM 614 O O . ILE A 1 78 ? 7.238 -43 -8.438 1 96.31 78 ILE A O 1
ATOM 618 N N . ASP A 1 79 ? 7.328 -42 -6.453 1 95.69 79 ASP A N 1
ATOM 619 C CA . ASP A 1 79 ? 5.98 -42.375 -6.043 1 95.69 79 ASP A CA 1
ATOM 620 C C . ASP A 1 79 ? 4.977 -41.281 -6.348 1 95.69 79 ASP A C 1
ATOM 622 O O . ASP A 1 79 ? 4.926 -40.25 -5.645 1 95.69 79 ASP A O 1
ATOM 626 N N . PHE A 1 80 ? 4.184 -41.5 -7.414 1 97.06 80 PHE A N 1
ATOM 627 C CA . PHE A 1 80 ? 3.248 -40.5 -7.879 1 97.06 80 PHE A CA 1
ATOM 628 C C . PHE A 1 80 ? 1.954 -40.531 -7.074 1 97.06 80 PHE A C 1
ATOM 630 O O . PHE A 1 80 ? 1.081 -39.688 -7.238 1 97.06 80 PHE A O 1
ATOM 637 N N . SER A 1 81 ? 1.821 -41.5 -6.137 1 95.69 81 SER A N 1
ATOM 638 C CA . SER A 1 81 ? 0.542 -41.75 -5.488 1 95.69 81 SER A CA 1
ATOM 639 C C . SER A 1 81 ? 0.299 -40.781 -4.332 1 95.69 81 SER A C 1
ATOM 641 O O . SER A 1 81 ? -0.821 -40.688 -3.828 1 95.69 81 SER A O 1
ATOM 643 N N . ARG A 1 82 ? 1.271 -40 -4.008 1 94.94 82 ARG A N 1
ATOM 644 C CA . ARG A 1 82 ? 1.176 -39.156 -2.826 1 94.94 82 ARG A CA 1
ATOM 645 C C . ARG A 1 82 ? 0.543 -37.812 -3.17 1 94.94 82 ARG A C 1
ATOM 647 O O . ARG A 1 82 ? 0.329 -36.969 -2.287 1 94.94 82 ARG A O 1
ATOM 654 N N . ALA A 1 83 ? 0.283 -37.562 -4.445 1 94.69 83 ALA A N 1
ATOM 655 C CA . ALA A 1 83 ? -0.354 -36.312 -4.875 1 94.69 83 ALA A CA 1
ATOM 656 C C . ALA A 1 83 ? -1.388 -36.594 -5.965 1 94.69 83 ALA A C 1
ATOM 658 O O . ALA A 1 83 ? -1.273 -37.562 -6.719 1 94.69 83 ALA A O 1
ATOM 659 N N . ARG A 1 84 ? -2.373 -35.75 -5.969 1 93.25 84 ARG A N 1
ATOM 660 C CA . ARG A 1 84 ? -3.371 -35.844 -7.027 1 93.25 84 ARG A CA 1
ATOM 661 C C . ARG A 1 84 ? -2.758 -35.531 -8.391 1 93.25 84 ARG A C 1
ATOM 663 O O . ARG A 1 84 ? -3.102 -36.188 -9.391 1 93.25 84 ARG A O 1
ATOM 670 N N . TYR A 1 85 ? -1.911 -34.531 -8.375 1 95.62 85 TYR A N 1
ATOM 671 C CA . TYR A 1 85 ? -1.16 -34.156 -9.57 1 95.62 85 TYR A CA 1
ATOM 672 C C . TYR A 1 85 ? 0.333 -34.062 -9.281 1 95.62 85 TYR A C 1
ATOM 674 O O . TYR A 1 85 ? 0.737 -33.719 -8.164 1 95.62 85 TYR A O 1
ATOM 682 N N . ASN A 1 86 ? 1.154 -34.406 -10.227 1 97.75 86 ASN A N 1
ATOM 683 C CA . ASN A 1 86 ? 2.607 -34.344 -10.109 1 97.75 86 ASN A CA 1
ATOM 684 C C . ASN A 1 86 ? 3.238 -33.594 -11.273 1 97.75 86 ASN A C 1
ATOM 686 O O . ASN A 1 86 ? 2.713 -33.594 -12.383 1 97.75 86 ASN A O 1
ATOM 690 N N . ALA A 1 87 ? 4.195 -32.844 -10.984 1 98.25 87 ALA A N 1
ATOM 691 C CA . ALA A 1 87 ? 5.055 -32.25 -12.008 1 98.25 87 ALA A CA 1
ATOM 692 C C . ALA A 1 87 ? 6.488 -32.781 -11.875 1 98.25 87 ALA A C 1
ATOM 694 O O . ALA A 1 87 ? 7.113 -32.625 -10.828 1 98.25 87 ALA A O 1
ATOM 695 N N . VAL A 1 88 ? 6.988 -33.406 -12.891 1 98.69 88 VAL A N 1
ATOM 696 C CA . VAL A 1 88 ? 8.367 -33.875 -12.922 1 98.69 88 VAL A CA 1
ATOM 697 C C . VAL A 1 88 ? 9.227 -32.906 -13.742 1 98.69 88 VAL A C 1
ATOM 699 O O . VAL A 1 88 ? 8.922 -32.625 -14.906 1 98.69 88 VAL A O 1
ATOM 702 N N . ILE A 1 89 ? 10.188 -32.375 -13.125 1 98.5 89 ILE A N 1
ATOM 703 C CA . ILE A 1 89 ? 11.141 -31.484 -13.781 1 98.5 89 ILE A CA 1
ATOM 704 C C . ILE A 1 89 ? 12.484 -32.188 -13.945 1 98.5 89 ILE A C 1
ATOM 706 O O . ILE A 1 89 ? 13.18 -32.469 -12.969 1 98.5 89 ILE A O 1
ATOM 710 N N . LEU A 1 90 ? 12.844 -32.469 -15.164 1 98.44 90 LEU A N 1
ATOM 711 C CA . LEU A 1 90 ? 14.133 -33.094 -15.469 1 98.44 90 LEU A CA 1
ATOM 712 C C . LEU A 1 90 ? 15.172 -32.031 -15.805 1 98.44 90 LEU A C 1
ATOM 714 O O . LEU A 1 90 ? 15.016 -31.281 -16.781 1 98.44 90 LEU A O 1
ATOM 718 N N . LEU A 1 91 ? 16.156 -31.938 -14.977 1 97.5 91 LEU A N 1
ATOM 719 C CA . LEU A 1 91 ? 17.312 -31.094 -15.273 1 97.5 91 LEU A CA 1
ATOM 720 C C . LEU A 1 91 ? 18.422 -31.906 -15.938 1 97.5 91 LEU A C 1
ATOM 722 O O . LEU A 1 91 ? 19.344 -32.375 -15.266 1 97.5 91 LEU A O 1
ATOM 726 N N . TYR A 1 92 ? 18.312 -32 -17.312 1 96.56 92 TYR A N 1
ATOM 727 C CA . TYR A 1 92 ? 19.25 -32.781 -18.109 1 96.56 92 TYR A CA 1
ATOM 728 C C . TYR A 1 92 ? 20.625 -32.125 -18.172 1 96.56 92 TYR A C 1
ATOM 730 O O . TYR A 1 92 ? 20.719 -30.906 -18.406 1 96.56 92 TYR A O 1
ATOM 738 N N . ASP A 1 93 ? 21.625 -32.844 -17.812 1 90.25 93 ASP A N 1
ATOM 739 C CA . ASP A 1 93 ? 22.969 -32.25 -17.844 1 90.25 93 ASP A CA 1
ATOM 740 C C . ASP A 1 93 ? 23.984 -33.25 -18.406 1 90.25 93 ASP A C 1
ATOM 742 O O . ASP A 1 93 ? 23.625 -34.281 -18.938 1 90.25 93 ASP A O 1
ATOM 746 N N . ASP A 1 94 ? 25.25 -32.812 -18.344 1 89.12 94 ASP A N 1
ATOM 747 C CA . ASP A 1 94 ? 26.344 -33.594 -18.938 1 89.12 94 ASP A CA 1
ATOM 748 C C . ASP A 1 94 ? 26.562 -34.906 -18.203 1 89.12 94 ASP A C 1
ATOM 750 O O . ASP A 1 94 ? 27.016 -35.875 -18.797 1 89.12 94 ASP A O 1
ATOM 754 N N . VAL A 1 95 ? 26.156 -34.938 -17.016 1 90.56 95 VAL A N 1
ATOM 755 C CA . VAL A 1 95 ? 26.328 -36.156 -16.219 1 90.56 95 VAL A CA 1
ATOM 756 C C . VAL A 1 95 ? 25.344 -37.219 -16.719 1 90.56 95 VAL A C 1
ATOM 758 O O . VAL A 1 95 ? 25.719 -38.375 -16.891 1 90.56 95 VAL A O 1
ATOM 761 N N . MET A 1 96 ? 24.156 -36.844 -16.969 1 92.62 96 MET A N 1
ATOM 762 C CA . MET A 1 96 ? 23.141 -37.781 -17.484 1 92.62 96 MET A CA 1
ATOM 763 C C . MET A 1 96 ? 23.453 -38.219 -18.906 1 92.62 96 MET A C 1
ATOM 765 O O . MET A 1 96 ? 23.109 -39.312 -19.297 1 92.62 96 MET A O 1
ATOM 769 N N . ALA A 1 97 ? 24.141 -37.344 -19.594 1 92.44 97 ALA A N 1
ATOM 770 C CA . ALA A 1 97 ? 24.375 -37.562 -21.016 1 92.44 97 ALA A CA 1
ATOM 771 C C . ALA A 1 97 ? 25.594 -38.469 -21.219 1 92.44 97 ALA A C 1
ATOM 773 O O . ALA A 1 97 ? 25.828 -38.969 -22.328 1 92.44 97 ALA A O 1
ATOM 774 N N . ALA A 1 98 ? 26.312 -38.719 -20.203 1 91.25 98 ALA A N 1
ATOM 775 C CA . ALA A 1 98 ? 27.516 -39.562 -20.328 1 91.25 98 ALA A CA 1
ATOM 776 C C . ALA A 1 98 ? 27.156 -40.938 -20.875 1 91.25 98 ALA A C 1
ATOM 778 O O . ALA A 1 98 ? 26.141 -41.531 -20.484 1 91.25 98 ALA A O 1
ATOM 779 N N . SER A 1 99 ? 28 -41.5 -21.734 1 90.62 99 SER A N 1
ATOM 780 C CA . SER A 1 99 ? 27.734 -42.719 -22.469 1 90.62 99 SER A CA 1
ATOM 781 C C . SER A 1 99 ? 27.547 -43.906 -21.547 1 90.62 99 SER A C 1
ATOM 783 O O . SER A 1 99 ? 26.766 -44.812 -21.844 1 90.62 99 SER A O 1
ATOM 785 N N . ASP A 1 100 ? 28.172 -43.906 -20.406 1 89.12 100 ASP A N 1
ATOM 786 C CA . ASP A 1 100 ? 28.156 -45.062 -19.516 1 89.12 100 ASP A CA 1
ATOM 787 C C . ASP A 1 100 ? 26.891 -45.062 -18.672 1 89.12 100 ASP A C 1
ATOM 789 O O . ASP A 1 100 ? 26.531 -46.125 -18.109 1 89.12 100 ASP A O 1
ATOM 793 N N . VAL A 1 101 ? 26.219 -43.938 -18.641 1 91.94 101 VAL A N 1
ATOM 794 C CA . VAL A 1 101 ? 25.078 -43.906 -17.719 1 91.94 101 VAL A CA 1
ATOM 795 C C . VAL A 1 101 ? 23.812 -43.5 -18.484 1 91.94 101 VAL A C 1
ATOM 797 O O . VAL A 1 101 ? 22.688 -43.719 -18.016 1 91.94 101 VAL A O 1
ATOM 800 N N . LYS A 1 102 ? 23.906 -42.969 -19.656 1 94.06 102 LYS A N 1
ATOM 801 C CA . LYS A 1 102 ? 22.797 -42.406 -20.422 1 94.06 102 LYS A CA 1
ATOM 802 C C . LYS A 1 102 ? 21.672 -43.438 -20.562 1 94.06 102 LYS A C 1
ATOM 804 O O . LYS A 1 102 ? 20.5 -43.094 -20.422 1 94.06 102 LYS A O 1
ATOM 809 N N . LYS A 1 103 ? 22.016 -44.688 -20.797 1 94.5 103 LYS A N 1
ATOM 810 C CA . LYS A 1 103 ? 21.016 -45.75 -21.016 1 94.5 103 LYS A CA 1
ATOM 811 C C . LYS A 1 103 ? 20.219 -46 -19.734 1 94.5 103 LYS A C 1
ATOM 813 O O . LYS A 1 103 ? 19.016 -46.312 -19.797 1 94.5 103 LYS A O 1
ATOM 818 N N . HIS A 1 104 ? 20.859 -45.969 -18.594 1 94 104 HIS A N 1
ATOM 819 C CA . HIS A 1 104 ? 20.188 -46.125 -17.328 1 94 104 HIS A CA 1
ATOM 820 C C . HIS A 1 104 ? 19.172 -45 -17.094 1 94 104 HIS A C 1
ATOM 822 O O . HIS A 1 104 ? 18.047 -45.281 -16.641 1 94 104 HIS A O 1
ATOM 828 N N . TRP A 1 105 ? 19.547 -43.812 -17.406 1 96.19 105 TRP A N 1
ATOM 829 C CA . TRP A 1 105 ? 18.656 -42.656 -17.234 1 96.19 105 TRP A CA 1
ATOM 830 C C . TRP A 1 105 ? 17.5 -42.719 -18.234 1 96.19 105 TRP A C 1
ATOM 832 O O . TRP A 1 105 ? 16.375 -42.312 -17.922 1 96.19 105 TRP A O 1
ATOM 842 N N . GLU A 1 106 ? 17.781 -43.219 -19.422 1 97.25 106 GLU A N 1
ATOM 843 C CA . GLU A 1 106 ? 16.719 -43.406 -20.406 1 97.25 106 GLU A CA 1
ATOM 844 C C . GLU A 1 106 ? 15.672 -44.406 -19.891 1 97.25 106 GLU A C 1
ATOM 846 O O . GLU A 1 106 ? 14.469 -44.188 -20.078 1 97.25 106 GLU A O 1
ATOM 851 N N . SER A 1 107 ? 16.141 -45.438 -19.234 1 95.94 107 SER A N 1
ATOM 852 C CA . SER A 1 107 ? 15.234 -46.406 -18.625 1 95.94 107 SER A CA 1
ATOM 853 C C . SER A 1 107 ? 14.422 -45.75 -17.5 1 95.94 107 SER A C 1
ATOM 855 O O . SER A 1 107 ? 13.242 -46.062 -17.312 1 95.94 107 SER A O 1
ATOM 857 N N . TYR A 1 108 ? 15.062 -44.969 -16.703 1 96.75 108 TYR A N 1
ATOM 858 C CA . TYR A 1 108 ? 14.414 -44.281 -15.609 1 96.75 108 TYR A CA 1
ATOM 859 C C . TYR A 1 108 ? 13.305 -43.375 -16.125 1 96.75 108 TYR A C 1
ATOM 861 O O . TYR A 1 108 ? 12.195 -43.375 -15.586 1 96.75 108 TYR A O 1
ATOM 869 N N . VAL A 1 109 ? 13.609 -42.594 -17.172 1 97.69 109 VAL A N 1
ATOM 870 C CA . VAL A 1 109 ? 12.656 -41.625 -17.75 1 97.69 109 VAL A CA 1
ATOM 871 C C . VAL A 1 109 ? 11.516 -42.406 -18.422 1 97.69 109 VAL A C 1
ATOM 873 O O . VAL A 1 109 ? 10.359 -41.969 -18.359 1 97.69 109 VAL A O 1
ATOM 876 N N . GLU A 1 110 ? 11.852 -43.531 -19.031 1 97.81 110 GLU A N 1
ATOM 877 C CA . GLU A 1 110 ? 10.797 -44.375 -19.594 1 97.81 110 GLU A CA 1
ATOM 878 C C . GLU A 1 110 ? 9.82 -44.812 -18.5 1 97.81 110 GLU A C 1
ATOM 880 O O . GLU A 1 110 ? 8.609 -44.875 -18.734 1 97.81 110 GLU A O 1
ATOM 885 N N . GLY A 1 111 ? 10.391 -45.219 -17.391 1 97.38 111 GLY A N 1
ATOM 886 C CA . GLY A 1 111 ? 9.555 -45.562 -16.25 1 97.38 111 GLY A CA 1
ATOM 887 C C . GLY A 1 111 ? 8.641 -44.438 -15.812 1 97.38 111 GLY A C 1
ATOM 888 O O . GLY A 1 111 ? 7.484 -44.688 -15.445 1 97.38 111 GLY A O 1
ATOM 889 N N . ILE A 1 112 ? 9.141 -43.219 -15.781 1 98.19 112 ILE A N 1
ATOM 890 C CA . ILE A 1 112 ? 8.352 -42.031 -15.422 1 98.19 112 ILE A CA 1
ATOM 891 C C . ILE A 1 112 ? 7.199 -41.875 -16.406 1 98.19 112 ILE A C 1
ATOM 893 O O . ILE A 1 112 ? 6.051 -41.656 -16 1 98.19 112 ILE A O 1
ATOM 897 N N . HIS A 1 113 ? 7.508 -42 -17.734 1 97.94 113 HIS A N 1
ATOM 898 C CA . HIS A 1 113 ? 6.484 -41.812 -18.766 1 97.94 113 HIS A CA 1
ATOM 899 C C . HIS A 1 113 ? 5.402 -42.906 -18.641 1 97.94 113 HIS A C 1
ATOM 901 O O . HIS A 1 113 ? 4.219 -42.625 -18.828 1 97.94 113 HIS A O 1
ATOM 907 N N . LYS A 1 114 ? 5.828 -44.094 -18.328 1 97.31 114 LYS A N 1
ATOM 908 C CA . LYS A 1 114 ? 4.879 -45.188 -18.156 1 97.31 114 LYS A CA 1
ATOM 909 C C . LYS A 1 114 ? 3.93 -44.906 -17 1 97.31 114 LYS A C 1
ATOM 911 O O . LYS A 1 114 ? 2.723 -45.125 -17.109 1 97.31 114 LYS A O 1
ATOM 916 N N . GLN A 1 115 ? 4.461 -44.5 -15.914 1 97.31 115 GLN A N 1
ATOM 917 C CA . GLN A 1 115 ? 3.646 -44.188 -14.742 1 97.31 115 GLN A CA 1
ATOM 918 C C . GLN A 1 115 ? 2.66 -43.062 -15.047 1 97.31 115 GLN A C 1
ATOM 920 O O . GLN A 1 115 ? 1.496 -43.125 -14.648 1 97.31 115 GLN A O 1
ATOM 925 N N . ILE A 1 116 ? 3.129 -42.031 -15.742 1 97.56 116 ILE A N 1
ATOM 926 C CA . ILE A 1 116 ? 2.281 -40.875 -16.094 1 97.56 116 ILE A CA 1
ATOM 927 C C . ILE A 1 116 ? 1.135 -41.344 -16.984 1 97.56 116 ILE A C 1
ATOM 929 O O . ILE A 1 116 ? -0.015 -40.938 -16.797 1 97.56 116 ILE A O 1
ATOM 933 N N . ALA A 1 117 ? 1.444 -42.219 -17.906 1 96.69 117 ALA A N 1
ATOM 934 C CA . ALA A 1 117 ? 0.43 -42.75 -18.812 1 96.69 117 ALA A CA 1
ATOM 935 C C . ALA A 1 117 ? -0.588 -43.594 -18.031 1 96.69 117 ALA A C 1
ATOM 937 O O . ALA A 1 117 ? -1.788 -43.531 -18.312 1 96.69 117 ALA A O 1
ATOM 938 N N . GLU A 1 118 ? -0.099 -44.344 -17.125 1 96.94 118 GLU A N 1
ATOM 939 C CA . GLU A 1 118 ? -0.96 -45.219 -16.328 1 96.94 118 GLU A CA 1
ATOM 940 C C . GLU A 1 118 ? -1.928 -44.406 -15.477 1 96.94 118 GLU A C 1
ATOM 942 O O . GLU A 1 118 ? -3.027 -44.844 -15.164 1 96.94 118 GLU A O 1
ATOM 947 N N . ARG A 1 119 ? -1.567 -43.188 -15.172 1 96.5 119 ARG A N 1
ATOM 948 C CA . ARG A 1 119 ? -2.385 -42.312 -14.328 1 96.5 119 ARG A CA 1
ATOM 949 C C . ARG A 1 119 ? -3.281 -41.406 -15.172 1 96.5 119 ARG A C 1
ATOM 951 O O . ARG A 1 119 ? -3.9 -40.469 -14.656 1 96.5 119 ARG A O 1
ATOM 958 N N . GLY A 1 120 ? -3.326 -41.688 -16.531 1 94 120 GLY A N 1
ATOM 959 C CA . GLY A 1 120 ? -4.238 -40.969 -17.406 1 94 120 GLY A CA 1
ATOM 960 C C . GLY A 1 120 ? -3.701 -39.625 -17.859 1 94 120 GLY A C 1
ATOM 961 O O . GLY A 1 120 ? -4.473 -38.719 -18.156 1 94 120 GLY A O 1
ATOM 962 N N . SER A 1 121 ? -2.418 -39.375 -17.703 1 90.69 121 SER A N 1
ATOM 963 C CA . SER A 1 121 ? -1.723 -38.188 -18.219 1 90.69 121 SER A CA 1
ATOM 964 C C . SER A 1 121 ? -2.172 -36.938 -17.484 1 90.69 121 SER A C 1
ATOM 966 O O . SER A 1 121 ? -2.281 -35.875 -18.109 1 90.69 121 SER A O 1
ATOM 968 N N . VAL A 1 122 ? -2.514 -37.125 -16.203 1 94.81 122 VAL A N 1
ATOM 969 C CA . VAL A 1 122 ? -2.896 -35.969 -15.391 1 94.81 122 VAL A CA 1
ATOM 970 C C . VAL A 1 122 ? -1.646 -35.281 -14.828 1 94.81 122 VAL A C 1
ATOM 972 O O . VAL A 1 122 ? -1.701 -34.156 -14.375 1 94.81 122 VAL A O 1
ATOM 975 N N . ASP A 1 123 ? -0.52 -35.969 -14.875 1 97.56 123 ASP A N 1
ATOM 976 C CA . ASP A 1 123 ? 0.753 -35.469 -14.367 1 97.56 123 ASP A CA 1
ATOM 977 C C . ASP A 1 123 ? 1.57 -34.844 -15.484 1 97.56 123 ASP A C 1
ATOM 979 O O . ASP A 1 123 ? 1.392 -35.156 -16.656 1 97.56 123 ASP A O 1
ATOM 983 N N . LEU A 1 124 ? 2.422 -33.844 -15.086 1 97.44 124 LEU A N 1
ATOM 984 C CA . LEU A 1 124 ? 3.227 -33.094 -16.047 1 97.44 124 LEU A CA 1
ATOM 985 C C . LEU A 1 124 ? 4.676 -33.562 -16.016 1 97.44 124 LEU A C 1
ATOM 987 O O . LEU A 1 124 ? 5.242 -33.781 -14.953 1 97.44 124 LEU A O 1
ATOM 991 N N . TYR A 1 125 ? 5.246 -33.75 -17.219 1 98.06 125 TYR A N 1
ATOM 992 C CA . TYR A 1 125 ? 6.676 -33.969 -17.406 1 98.06 125 TYR A CA 1
ATOM 993 C C . TYR A 1 125 ? 7.293 -32.844 -18.219 1 98.06 125 TYR A C 1
ATOM 995 O O . TYR A 1 125 ? 6.793 -32.5 -19.297 1 98.06 125 TYR A O 1
ATOM 1003 N N . MET A 1 126 ? 8.297 -32.219 -17.672 1 97.38 126 MET A N 1
ATOM 1004 C CA . MET A 1 126 ? 9.039 -31.188 -18.422 1 97.38 126 MET A CA 1
ATOM 1005 C C . MET A 1 126 ? 10.547 -31.422 -18.281 1 97.38 126 MET A C 1
ATOM 1007 O O . MET A 1 126 ? 11.023 -31.859 -17.234 1 97.38 126 MET A O 1
ATOM 1011 N N . ALA A 1 127 ? 11.242 -31.094 -19.344 1 97.75 127 ALA A N 1
ATOM 1012 C CA . ALA A 1 127 ? 12.68 -31.328 -19.375 1 97.75 127 ALA A CA 1
ATOM 1013 C C . ALA A 1 127 ? 13.43 -30.062 -19.781 1 97.75 127 ALA A C 1
ATOM 1015 O O . ALA A 1 127 ? 12.984 -29.312 -20.656 1 97.75 127 ALA A O 1
ATOM 1016 N N . PHE A 1 128 ? 14.43 -29.781 -19.016 1 96.94 128 PHE A N 1
ATOM 1017 C CA . PHE A 1 128 ? 15.375 -28.719 -19.359 1 96.94 128 PHE A CA 1
ATOM 1018 C C . PHE A 1 128 ? 16.672 -29.297 -19.906 1 96.94 128 PHE A C 1
ATOM 1020 O O . PHE A 1 128 ? 17.344 -30.078 -19.219 1 96.94 128 PHE A O 1
ATOM 1027 N N . GLY A 1 129 ? 17 -28.891 -21.141 1 95.62 129 GLY A N 1
ATOM 1028 C CA . GLY A 1 129 ? 18.094 -29.516 -21.875 1 95.62 129 GLY A CA 1
ATOM 1029 C C . GLY A 1 129 ? 19.453 -29.234 -21.25 1 95.62 129 GLY A C 1
ATOM 1030 O O . GLY A 1 129 ? 19.578 -28.391 -20.375 1 95.62 129 GLY A O 1
ATOM 1031 N N . ASP A 1 130 ? 20.438 -29.984 -21.75 1 92.88 130 ASP A N 1
ATOM 1032 C CA . ASP A 1 130 ? 21.828 -29.828 -21.344 1 92.88 130 ASP A CA 1
ATOM 1033 C C . ASP A 1 130 ? 22.375 -28.469 -21.766 1 92.88 130 ASP A C 1
ATOM 1035 O O . ASP A 1 130 ? 22.25 -28.078 -22.922 1 92.88 130 ASP A O 1
ATOM 1039 N N . PRO A 1 131 ? 22.953 -27.719 -20.781 1 91.12 131 PRO A N 1
ATOM 1040 C CA . PRO A 1 131 ? 23.531 -26.422 -21.141 1 91.12 131 PRO A CA 1
ATOM 1041 C C . PRO A 1 131 ? 24.578 -26.531 -22.266 1 91.12 131 PRO A C 1
ATOM 1043 O O . PRO A 1 131 ? 24.828 -25.547 -22.969 1 91.12 131 PRO A O 1
ATOM 1046 N N . ALA A 1 132 ? 25.141 -27.75 -22.422 1 89.94 132 ALA A N 1
ATOM 1047 C CA . ALA A 1 132 ? 26.156 -27.953 -23.453 1 89.94 132 ALA A CA 1
ATOM 1048 C C . ALA A 1 132 ? 25.531 -28.422 -24.766 1 89.94 132 ALA A C 1
ATOM 1050 O O . ALA A 1 132 ? 26.219 -28.484 -25.781 1 89.94 132 ALA A O 1
ATOM 1051 N N . GLY A 1 133 ? 24.281 -28.75 -24.781 1 91.31 133 GLY A N 1
ATOM 1052 C CA . GLY A 1 133 ? 23.578 -29.047 -26.031 1 91.31 133 GLY A CA 1
ATOM 1053 C C . GLY A 1 133 ? 23.562 -30.516 -26.359 1 91.31 133 GLY A C 1
ATOM 1054 O O . GLY A 1 133 ? 23.422 -30.891 -27.531 1 91.31 133 GLY A O 1
ATOM 1055 N N . ALA A 1 134 ? 23.703 -31.406 -25.344 1 93.06 134 ALA A N 1
ATOM 1056 C CA . ALA A 1 134 ? 23.609 -32.844 -25.594 1 93.06 134 ALA A CA 1
ATOM 1057 C C . ALA A 1 134 ? 22.234 -33.219 -26.125 1 93.06 134 ALA A C 1
ATOM 1059 O O . ALA A 1 134 ? 21.234 -32.562 -25.797 1 93.06 134 ALA A O 1
ATOM 1060 N N . SER A 1 135 ? 22.172 -34.25 -26.953 1 93.5 135 SER A N 1
ATOM 1061 C CA . SER A 1 135 ? 20.922 -34.719 -27.5 1 93.5 135 SER A CA 1
ATOM 1062 C C . SER A 1 135 ? 19.984 -35.219 -26.406 1 93.5 135 SER A C 1
ATOM 1064 O O . SER A 1 135 ? 20.438 -35.875 -25.453 1 93.5 135 SER A O 1
ATOM 1066 N N . PRO A 1 136 ? 18.734 -35.031 -26.531 1 95.81 136 PRO A N 1
ATOM 1067 C CA . PRO A 1 136 ? 17.75 -35.438 -25.531 1 95.81 136 PRO A CA 1
ATOM 1068 C C . PRO A 1 136 ? 17.734 -36.969 -25.344 1 95.81 136 PRO A C 1
ATOM 1070 O O . PRO A 1 136 ? 18.266 -37.688 -26.188 1 95.81 136 PRO A O 1
ATOM 1073 N N . LEU A 1 137 ? 17.219 -37.375 -24.25 1 97.06 137 LEU A N 1
ATOM 1074 C CA . LEU A 1 137 ? 17.078 -38.812 -23.953 1 97.06 137 LEU A CA 1
ATOM 1075 C C . LEU A 1 137 ? 16.094 -39.469 -24.922 1 97.06 137 LEU A C 1
ATOM 1077 O O . LEU A 1 137 ? 15.078 -38.875 -25.281 1 97.06 137 LEU A O 1
ATOM 1081 N N . SER A 1 138 ? 16.312 -40.656 -25.297 1 96.69 138 SER A N 1
ATOM 1082 C CA . SER A 1 138 ? 15.594 -41.375 -26.344 1 96.69 138 SER A CA 1
ATOM 1083 C C . SER A 1 138 ? 14.109 -41.5 -26.031 1 96.69 138 SER A C 1
ATOM 1085 O O . SER A 1 138 ? 13.266 -41.312 -26.906 1 96.69 138 SER A O 1
ATOM 1087 N N . PRO A 1 139 ? 13.695 -41.844 -24.781 1 97.19 139 PRO A N 1
ATOM 1088 C CA . PRO A 1 139 ? 12.258 -41.938 -24.484 1 97.19 139 PRO A CA 1
ATOM 1089 C C . PRO A 1 139 ? 11.523 -40.594 -24.734 1 97.19 139 PRO A C 1
ATOM 1091 O O . PRO A 1 139 ? 10.352 -40.594 -25.094 1 97.19 139 PRO A O 1
ATOM 1094 N N . ASP A 1 140 ? 12.211 -39.531 -24.469 1 97.12 140 ASP A N 1
ATOM 1095 C CA . ASP A 1 140 ? 11.617 -38.219 -24.688 1 97.12 140 ASP A CA 1
ATOM 1096 C C . ASP A 1 140 ? 11.547 -37.875 -26.172 1 97.12 140 ASP A C 1
ATOM 1098 O O . ASP A 1 140 ? 10.562 -37.312 -26.625 1 97.12 140 ASP A O 1
ATOM 1102 N N . LEU A 1 141 ? 12.609 -38.188 -26.922 1 94.81 141 LEU A N 1
ATOM 1103 C CA . LEU A 1 141 ? 12.633 -37.969 -28.359 1 94.81 141 LEU A CA 1
ATOM 1104 C C . LEU A 1 141 ? 11.508 -38.75 -29.047 1 94.81 141 LEU A C 1
ATOM 1106 O O . LEU A 1 141 ? 10.852 -38.219 -29.953 1 94.81 141 LEU A O 1
ATOM 1110 N N . GLY A 1 142 ? 11.336 -40 -28.609 1 93.81 142 GLY A N 1
ATOM 1111 C CA . GLY A 1 142 ? 10.305 -40.844 -29.172 1 93.81 142 GLY A CA 1
ATOM 1112 C C . GLY A 1 142 ? 8.898 -40.312 -28.922 1 93.81 142 GLY A C 1
ATOM 1113 O O . GLY A 1 142 ? 7.969 -40.656 -29.656 1 93.81 142 GLY A O 1
ATOM 1114 N N . ARG A 1 143 ? 8.688 -39.5 -27.953 1 95.44 143 ARG A N 1
ATOM 1115 C CA . ARG A 1 143 ? 7.387 -38.938 -27.578 1 95.44 143 ARG A CA 1
ATOM 1116 C C . ARG A 1 143 ? 7.27 -37.5 -28.016 1 95.44 143 ARG A C 1
ATOM 1118 O O . ARG A 1 143 ? 6.34 -36.781 -27.609 1 95.44 143 ARG A O 1
ATOM 1125 N N . ASP A 1 144 ?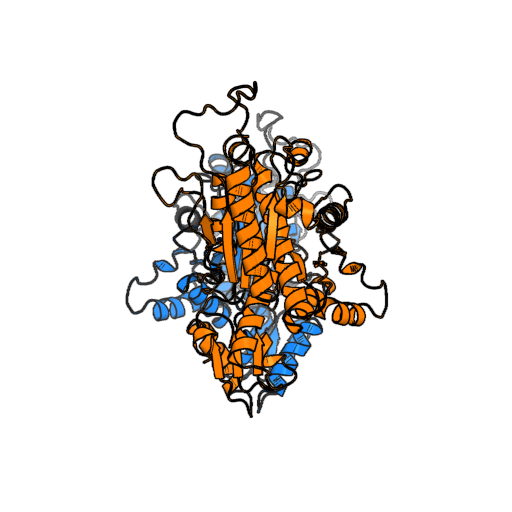 8.266 -36.969 -28.703 1 93.5 144 ASP A N 1
ATOM 1126 C CA . ASP A 1 144 ? 8.32 -35.594 -29.234 1 93.5 144 ASP A CA 1
ATOM 1127 C C . ASP A 1 144 ? 8.273 -34.562 -28.109 1 93.5 144 ASP A C 1
ATOM 1129 O O . ASP A 1 144 ? 7.586 -33.562 -28.203 1 93.5 144 ASP A O 1
ATOM 1133 N N . LYS A 1 145 ? 8.883 -35 -26.969 1 93.81 145 LYS A N 1
ATOM 1134 C CA . LYS A 1 145 ? 9.016 -34.031 -25.875 1 93.81 145 LYS A CA 1
ATOM 1135 C C . LYS A 1 145 ? 10.07 -32.969 -26.203 1 93.81 145 LYS A C 1
ATOM 1137 O O . LYS A 1 145 ? 11.211 -33.312 -26.547 1 93.81 145 LYS A O 1
ATOM 1142 N N . GLN A 1 146 ? 9.727 -31.734 -26.156 1 90.94 146 GLN A N 1
ATOM 1143 C CA . GLN A 1 146 ? 10.648 -30.641 -26.422 1 90.94 146 GLN A CA 1
ATOM 1144 C C . GLN A 1 146 ? 11.398 -30.219 -25.172 1 90.94 146 GLN A C 1
ATOM 1146 O O . GLN A 1 146 ? 10.789 -29.938 -24.141 1 90.94 146 GLN A O 1
ATOM 1151 N N . TYR A 1 147 ? 12.703 -30.234 -25.219 1 94.5 147 TYR A N 1
ATOM 1152 C CA . TYR A 1 147 ? 13.539 -29.75 -24.141 1 94.5 147 TYR A CA 1
ATOM 1153 C C . TYR A 1 147 ? 13.695 -28.234 -24.219 1 94.5 147 TYR A C 1
ATOM 1155 O O . TYR A 1 147 ? 13.844 -27.672 -25.312 1 94.5 147 TYR A O 1
ATOM 1163 N N . SER A 1 148 ? 13.586 -27.578 -23.094 1 93.19 148 SER A N 1
ATOM 1164 C CA . SER A 1 148 ? 13.977 -26.172 -23.062 1 93.19 148 SER A CA 1
ATOM 1165 C C . SER A 1 148 ? 15.453 -25.984 -23.406 1 93.19 148 SER A C 1
ATOM 1167 O O . SER A 1 148 ? 16.297 -26.734 -22.906 1 93.19 148 SER A O 1
ATOM 1169 N N . ARG A 1 149 ? 15.766 -25.047 -24.25 1 91.19 149 ARG A N 1
ATOM 1170 C CA . ARG A 1 149 ? 17.094 -24.891 -24.828 1 91.19 149 ARG A CA 1
ATOM 1171 C C . ARG A 1 149 ? 18 -24.094 -23.906 1 91.19 149 ARG A C 1
ATOM 1173 O O . ARG A 1 149 ? 18.438 -22.984 -24.25 1 91.19 149 ARG A O 1
ATOM 1180 N N . ARG A 1 150 ? 18.391 -24.734 -22.844 1 93.5 150 ARG A N 1
ATOM 1181 C CA . ARG A 1 150 ? 19.281 -24.062 -21.906 1 93.5 150 ARG A CA 1
ATOM 1182 C C . ARG A 1 150 ? 20.609 -23.719 -22.562 1 93.5 150 ARG A C 1
ATOM 1184 O O . ARG A 1 150 ? 21.312 -22.812 -22.109 1 93.5 150 ARG A O 1
ATOM 1191 N N . ASP A 1 151 ? 21.016 -24.391 -23.562 1 91.31 151 ASP A N 1
ATOM 1192 C CA . ASP A 1 151 ? 22.25 -24.141 -24.297 1 91.31 151 ASP A CA 1
ATOM 1193 C C . ASP A 1 151 ? 22.203 -22.766 -24.969 1 91.31 151 ASP A C 1
ATOM 1195 O O . ASP A 1 151 ? 23.25 -22.156 -25.203 1 91.31 151 ASP A O 1
ATOM 1199 N N . SER A 1 152 ? 21.031 -22.312 -25.25 1 91.44 152 SER A N 1
ATOM 1200 C CA . SER A 1 152 ? 20.891 -21.016 -25.922 1 91.44 152 SER A CA 1
ATOM 1201 C C . SER A 1 152 ? 20.719 -19.891 -24.906 1 91.44 152 SER A C 1
ATOM 1203 O O . SER A 1 152 ? 20.844 -18.719 -25.25 1 91.44 152 SER A O 1
ATOM 1205 N N . TRP A 1 153 ? 20.469 -20.172 -23.641 1 91.56 153 TRP A N 1
ATOM 1206 C CA . TRP A 1 153 ? 20.141 -19.156 -22.641 1 91.56 153 TRP A CA 1
ATOM 1207 C C . TRP A 1 153 ? 21.328 -18.25 -22.359 1 91.56 153 TRP A C 1
ATOM 1209 O O . TRP A 1 153 ? 21.172 -17.062 -22.078 1 91.56 153 TRP A O 1
ATOM 1219 N N . LYS A 1 154 ? 22.531 -18.875 -22.391 1 85.12 154 LYS A N 1
ATOM 1220 C CA . LYS A 1 154 ? 23.75 -18.141 -22.078 1 85.12 154 LYS A CA 1
ATOM 1221 C C . LYS A 1 154 ? 23.969 -16.984 -23.047 1 85.12 154 LYS A C 1
ATOM 1223 O O . LYS A 1 154 ? 24.688 -16.031 -22.734 1 85.12 154 LYS A O 1
ATOM 1228 N N . ASN A 1 155 ? 23.359 -17.047 -24.125 1 85.56 155 ASN A N 1
ATOM 1229 C CA . ASN A 1 155 ? 23.547 -16.047 -25.172 1 85.56 155 ASN A CA 1
ATOM 1230 C C . ASN A 1 155 ? 22.719 -14.789 -24.875 1 85.56 155 ASN A C 1
ATOM 1232 O O . ASN A 1 155 ? 23.047 -13.703 -25.359 1 85.56 155 ASN A O 1
ATOM 1236 N N . SER A 1 156 ? 21.719 -14.891 -24.016 1 84.88 156 SER A N 1
ATOM 1237 C CA . SER A 1 156 ? 20.812 -13.758 -23.875 1 84.88 156 SER A CA 1
ATOM 1238 C C . SER A 1 156 ? 20.484 -13.484 -22.422 1 84.88 156 SER A C 1
ATOM 1240 O O . SER A 1 156 ? 19.953 -12.43 -22.078 1 84.88 156 SER A O 1
ATOM 1242 N N . ILE A 1 157 ? 20.812 -14.398 -21.562 1 89.38 157 ILE A N 1
ATOM 1243 C CA . ILE A 1 157 ? 20.453 -14.266 -20.156 1 89.38 157 ILE A CA 1
ATOM 1244 C C . ILE A 1 157 ? 21.719 -14.242 -19.297 1 89.38 157 ILE A C 1
ATOM 1246 O O . ILE A 1 157 ? 22.609 -15.086 -19.453 1 89.38 157 ILE A O 1
ATOM 1250 N N . SER A 1 158 ? 21.781 -13.234 -18.391 1 88.94 158 SER A N 1
ATOM 1251 C CA . SER A 1 158 ? 22.922 -13.18 -17.469 1 88.94 158 SER A CA 1
ATOM 1252 C C . SER A 1 158 ? 22.922 -14.383 -16.531 1 88.94 158 SER A C 1
ATOM 1254 O O . SER A 1 158 ? 21.859 -14.961 -16.25 1 88.94 158 SER A O 1
ATOM 1256 N N . PRO A 1 159 ? 24.094 -14.836 -16 1 90.38 159 PRO A N 1
ATOM 1257 C CA . PRO A 1 159 ? 24.188 -15.969 -15.086 1 90.38 159 PRO A CA 1
ATOM 1258 C C . PRO A 1 159 ? 23.25 -15.828 -13.875 1 90.38 159 PRO A C 1
ATOM 1260 O O . PRO A 1 159 ? 22.672 -16.812 -13.43 1 90.38 159 PRO A O 1
ATOM 1263 N N . GLU A 1 160 ? 23.047 -14.617 -13.445 1 89.69 160 GLU A N 1
ATOM 1264 C CA . GLU A 1 160 ? 22.219 -14.367 -12.273 1 89.69 160 GLU A CA 1
ATOM 1265 C C . GLU A 1 160 ? 20.734 -14.547 -12.602 1 89.69 160 GLU A C 1
ATOM 1267 O O . GLU A 1 160 ? 19.938 -14.828 -11.711 1 89.69 160 GLU A O 1
ATOM 1272 N N . GLY A 1 161 ? 20.422 -14.445 -13.852 1 93.31 161 GLY A N 1
ATOM 1273 C CA . GLY A 1 161 ? 19.031 -14.492 -14.273 1 93.31 161 GLY A CA 1
ATOM 1274 C C . GLY A 1 161 ? 18.578 -15.883 -14.68 1 93.31 161 GLY A C 1
ATOM 1275 O O . GLY A 1 161 ? 17.391 -16.141 -14.812 1 93.31 161 GLY A O 1
ATOM 1276 N N . LEU A 1 162 ? 19.516 -16.859 -14.82 1 94.31 162 LEU A N 1
ATOM 1277 C CA . LEU A 1 162 ? 19.203 -18.188 -15.344 1 94.31 162 LEU A CA 1
ATOM 1278 C C . LEU A 1 162 ? 18.234 -18.922 -14.422 1 94.31 162 LEU A C 1
ATOM 1280 O O . LEU A 1 162 ? 17.328 -19.594 -14.898 1 94.31 162 LEU A O 1
ATOM 1284 N N . GLY A 1 163 ? 18.469 -18.75 -13.109 1 94.56 163 GLY A N 1
ATOM 1285 C CA . GLY A 1 163 ? 17.562 -19.391 -12.164 1 94.56 163 GLY A CA 1
ATOM 1286 C C . GLY A 1 163 ? 16.141 -18.891 -12.266 1 94.56 163 GLY A C 1
ATOM 1287 O O . GLY A 1 163 ? 15.195 -19.688 -12.219 1 94.56 163 GLY A O 1
ATOM 1288 N N . THR A 1 164 ? 16.016 -17.609 -12.43 1 94.88 164 THR A N 1
ATOM 1289 C CA . THR A 1 164 ? 14.695 -17 -12.555 1 94.88 164 THR A CA 1
ATOM 1290 C C . THR A 1 164 ? 14.031 -17.422 -13.859 1 94.88 164 THR A C 1
ATOM 1292 O O . THR A 1 164 ? 12.82 -17.656 -13.906 1 94.88 164 THR A O 1
ATOM 1295 N N . HIS A 1 165 ? 14.828 -17.484 -14.867 1 94.75 165 HIS A N 1
ATOM 1296 C CA . HIS A 1 165 ? 14.305 -17.891 -16.172 1 94.75 165 HIS A CA 1
ATOM 1297 C C . HIS A 1 165 ? 13.773 -19.312 -16.141 1 94.75 165 HIS A C 1
ATOM 1299 O O . HIS A 1 165 ? 12.703 -19.594 -16.688 1 94.75 165 HIS A O 1
ATOM 1305 N N . LEU A 1 166 ? 14.5 -20.172 -15.523 1 96.06 166 LEU A N 1
ATOM 1306 C CA . LEU A 1 166 ? 14.062 -21.562 -15.383 1 96.06 166 LEU A CA 1
ATOM 1307 C C . LEU A 1 166 ? 12.773 -21.641 -14.57 1 96.06 166 LEU A C 1
ATOM 1309 O O . LEU A 1 166 ? 11.852 -22.375 -14.922 1 96.06 166 LEU A O 1
ATOM 1313 N N . LEU A 1 167 ? 12.75 -20.891 -13.5 1 95.44 167 LEU A N 1
ATOM 1314 C CA . LEU A 1 167 ? 11.562 -20.859 -12.648 1 95.44 167 LEU A CA 1
ATOM 1315 C C . LEU A 1 167 ? 10.352 -20.375 -13.43 1 95.44 167 LEU A C 1
ATOM 1317 O O . LEU A 1 167 ? 9.242 -20.891 -13.258 1 95.44 167 LEU A O 1
ATOM 1321 N N . LEU A 1 168 ? 10.562 -19.344 -14.25 1 94.62 168 LEU A N 1
ATOM 1322 C CA . LEU A 1 168 ? 9.484 -18.797 -15.078 1 94.62 168 LEU A CA 1
ATOM 1323 C C . LEU A 1 168 ? 8.906 -19.891 -15.984 1 94.62 168 LEU A C 1
ATOM 1325 O O . LEU A 1 168 ? 7.688 -20.031 -16.094 1 94.62 168 LEU A O 1
ATOM 1329 N N . HIS A 1 169 ? 9.773 -20.719 -16.578 1 94.62 169 HIS A N 1
ATOM 1330 C CA . HIS A 1 169 ? 9.359 -21.844 -17.422 1 94.62 169 HIS A CA 1
ATOM 1331 C C . HIS A 1 169 ? 8.555 -22.844 -16.609 1 94.62 169 HIS A C 1
ATOM 1333 O O . HIS A 1 169 ? 7.496 -23.312 -17.062 1 94.62 169 HIS A O 1
ATOM 1339 N N . ALA A 1 170 ? 9.117 -23.141 -15.5 1 95.75 170 ALA A N 1
ATOM 1340 C CA . ALA A 1 170 ? 8.516 -24.188 -14.68 1 95.75 170 ALA A CA 1
ATOM 1341 C C . ALA A 1 170 ? 7.117 -23.781 -14.219 1 95.75 170 ALA A C 1
ATOM 1343 O O . ALA A 1 170 ? 6.168 -24.562 -14.336 1 95.75 170 ALA A O 1
ATOM 1344 N N . VAL A 1 171 ? 6.977 -22.594 -13.664 1 94.5 171 VAL A N 1
ATOM 1345 C CA . VAL A 1 171 ? 5.684 -22.156 -13.156 1 94.5 171 VAL A CA 1
ATOM 1346 C C . VAL A 1 171 ? 4.684 -22.062 -14.305 1 94.5 171 VAL A C 1
ATOM 1348 O O . VAL A 1 171 ? 3.521 -22.438 -14.156 1 94.5 171 VAL A O 1
ATOM 1351 N N . PHE A 1 172 ? 5.125 -21.562 -15.453 1 92.81 172 PHE A N 1
ATOM 1352 C CA . PHE A 1 172 ? 4.246 -21.438 -16.609 1 92.81 172 PHE A CA 1
ATOM 1353 C C . PHE A 1 172 ? 3.727 -22.797 -17.047 1 92.81 172 PHE A C 1
ATOM 1355 O O . PHE A 1 172 ? 2.521 -22.984 -17.219 1 92.81 172 PHE A O 1
ATOM 1362 N N . LYS A 1 173 ? 4.586 -23.75 -17.219 1 93.62 173 LYS A N 1
ATOM 1363 C CA . LYS A 1 173 ? 4.211 -25.062 -17.719 1 93.62 173 LYS A CA 1
ATOM 1364 C C . LYS A 1 173 ? 3.289 -25.781 -16.734 1 93.62 173 LYS A C 1
ATOM 1366 O O . LYS A 1 173 ? 2.354 -26.469 -17.141 1 93.62 173 LYS A O 1
ATOM 1371 N N . ILE A 1 174 ? 3.625 -25.625 -15.484 1 94.62 174 ILE A N 1
ATOM 1372 C CA . ILE A 1 174 ? 2.793 -26.25 -14.469 1 94.62 174 ILE A CA 1
ATOM 1373 C C . ILE A 1 174 ? 1.382 -25.672 -14.516 1 94.62 174 ILE A C 1
ATOM 1375 O O . ILE A 1 174 ? 0.398 -26.422 -14.555 1 94.62 174 ILE A O 1
ATOM 1379 N N . ARG A 1 175 ? 1.28 -24.375 -14.516 1 91.5 175 ARG A N 1
ATOM 1380 C CA . ARG A 1 175 ? -0.027 -23.734 -14.531 1 91.5 175 ARG A CA 1
ATOM 1381 C C . ARG A 1 175 ? -0.785 -24.062 -15.812 1 91.5 175 ARG A C 1
ATOM 1383 O O . ARG A 1 175 ? -1.984 -24.344 -15.773 1 91.5 175 ARG A O 1
ATOM 1390 N N . ASP A 1 176 ? -0.103 -23.969 -16.922 1 89.62 176 ASP A N 1
ATOM 1391 C CA . ASP A 1 176 ? -0.71 -24.281 -18.219 1 89.62 176 ASP A CA 1
ATOM 1392 C C . ASP A 1 176 ? -1.256 -25.703 -18.234 1 89.62 176 ASP A C 1
ATOM 1394 O O . ASP A 1 176 ? -2.361 -25.953 -18.734 1 89.62 176 ASP A O 1
ATOM 1398 N N . HIS A 1 177 ? -0.471 -26.641 -17.734 1 91.94 177 HIS A N 1
ATOM 1399 C CA . HIS A 1 177 ? -0.875 -28.047 -17.688 1 91.94 177 HIS A CA 1
ATOM 1400 C C . HIS A 1 177 ? -2.104 -28.234 -16.812 1 91.94 177 HIS A C 1
ATOM 1402 O O . HIS A 1 177 ? -3.047 -28.922 -17.188 1 91.94 177 HIS A O 1
ATOM 1408 N N . LEU A 1 178 ? -2.064 -27.656 -15.656 1 90 178 LEU A N 1
ATOM 1409 C CA . LEU A 1 178 ? -3.174 -27.812 -14.727 1 90 178 LEU A CA 1
ATOM 1410 C C . LEU A 1 178 ? -4.453 -27.203 -15.297 1 90 178 LEU A C 1
ATOM 1412 O O . LEU A 1 178 ? -5.539 -27.766 -15.109 1 90 178 LEU A O 1
ATOM 1416 N N . LYS A 1 179 ? -4.379 -26.141 -15.953 1 86.56 179 LYS A N 1
ATOM 1417 C CA . LYS A 1 179 ? -5.551 -25.531 -16.578 1 86.56 179 LYS A CA 1
ATOM 1418 C C . LYS A 1 179 ? -6.156 -26.469 -17.625 1 86.56 179 LYS A C 1
ATOM 1420 O O . LYS A 1 179 ? -7.379 -26.547 -17.766 1 86.56 179 LYS A O 1
ATOM 1425 N N . ARG A 1 180 ? -5.309 -27.141 -18.359 1 86.12 180 ARG A N 1
ATOM 1426 C CA . ARG A 1 180 ? -5.766 -28.094 -19.375 1 86.12 180 ARG A CA 1
ATOM 1427 C C . ARG A 1 180 ? -6.438 -29.297 -18.734 1 86.12 180 ARG A C 1
ATOM 1429 O O . ARG A 1 180 ? -7.48 -29.75 -19.203 1 86.12 180 ARG A O 1
ATOM 1436 N N . VAL A 1 181 ? -5.809 -29.75 -17.719 1 86.31 181 VAL A N 1
ATOM 1437 C CA . VAL A 1 181 ? -6.324 -30.938 -17.031 1 86.31 181 VAL A CA 1
ATOM 1438 C C . VAL A 1 181 ? -7.68 -30.625 -16.406 1 86.31 181 VAL A C 1
ATOM 1440 O O . VAL A 1 181 ? -8.578 -31.469 -16.391 1 86.31 181 VAL A O 1
ATOM 1443 N N . PHE A 1 182 ? -7.848 -29.359 -15.914 1 79.94 182 PHE A N 1
ATOM 1444 C CA . PHE A 1 182 ? -9.078 -28.969 -15.242 1 79.94 182 PHE A CA 1
ATOM 1445 C C . PHE A 1 182 ? -10.102 -28.453 -16.25 1 79.94 182 PHE A C 1
ATOM 1447 O O . PHE A 1 182 ? -11.234 -28.109 -15.891 1 79.94 182 PHE A O 1
ATOM 1454 N N . LYS A 1 183 ? -9.742 -28.453 -17.5 1 75.44 183 LYS A N 1
ATOM 1455 C CA . LYS A 1 183 ? -10.602 -28 -18.578 1 75.44 183 LYS A CA 1
ATOM 1456 C C . LYS A 1 183 ? -11.086 -26.578 -18.344 1 75.44 183 LYS A C 1
ATOM 1458 O O . LYS A 1 183 ? -12.281 -26.297 -18.469 1 75.44 183 LYS A O 1
ATOM 1463 N N . THR A 1 184 ? -10.25 -26 -17.609 1 69.31 184 THR A N 1
ATOM 1464 C CA . THR A 1 184 ? -10.547 -24.578 -17.453 1 69.31 184 THR A CA 1
ATOM 1465 C C . THR A 1 184 ? -10.055 -23.797 -18.672 1 69.31 184 THR A C 1
ATOM 1467 O O . THR A 1 184 ? -9.336 -24.344 -19.516 1 69.31 184 THR A O 1
ATOM 1470 N N . ARG A 1 185 ? -10.531 -22.578 -18.781 1 60.47 185 ARG A N 1
ATOM 1471 C CA . ARG A 1 185 ? -10.258 -21.75 -19.953 1 60.47 185 ARG A CA 1
ATOM 1472 C C . ARG A 1 185 ? -8.758 -21.688 -20.219 1 60.47 185 ARG A C 1
ATOM 1474 O O . ARG A 1 185 ? -7.953 -21.578 -19.297 1 60.47 185 ARG A O 1
ATOM 1481 N N . LYS A 1 186 ? -8.477 -21.922 -21.453 1 61.47 186 LYS A N 1
ATOM 1482 C CA . LYS A 1 186 ? -7.125 -22.109 -21.984 1 61.47 186 LYS A CA 1
ATOM 1483 C C . LYS A 1 186 ? -6.289 -20.844 -21.812 1 61.47 186 LYS A C 1
ATOM 1485 O O . LYS A 1 186 ? -5.145 -20.906 -21.344 1 61.47 186 LYS A O 1
ATOM 1490 N N . ASP A 1 187 ? -6.891 -19.75 -22.141 1 68.12 187 ASP A N 1
ATOM 1491 C CA . ASP A 1 187 ? -6.023 -18.578 -22.203 1 68.12 187 ASP A CA 1
A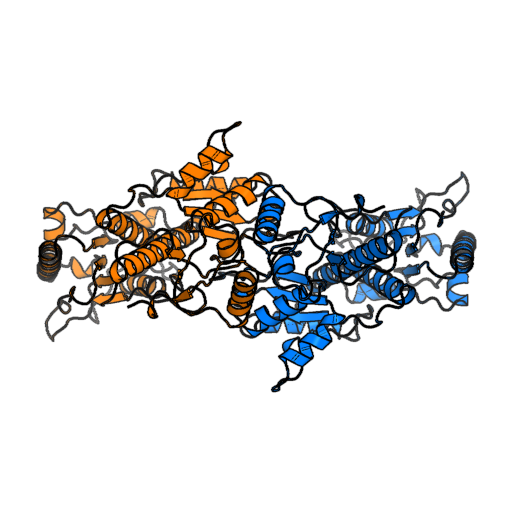TOM 1492 C C . ASP A 1 187 ? -6.258 -17.641 -21.016 1 68.12 187 ASP A C 1
ATOM 1494 O O . ASP A 1 187 ? -7.402 -17.328 -20.672 1 68.12 187 ASP A O 1
ATOM 1498 N N . GLU A 1 188 ? -5.223 -17.547 -20.234 1 77.75 188 GLU A N 1
ATOM 1499 C CA . GLU A 1 188 ? -5.273 -16.578 -19.125 1 77.75 188 GLU A CA 1
ATOM 1500 C C . GLU A 1 188 ? -4.379 -15.383 -19.422 1 77.75 188 GLU A C 1
ATOM 1502 O O . GLU A 1 188 ? -3.215 -15.352 -19.016 1 77.75 188 GLU A O 1
ATOM 1507 N N . PRO A 1 189 ? -5.012 -14.469 -20 1 82.94 189 PRO A N 1
ATOM 1508 C CA . PRO A 1 189 ? -4.238 -13.273 -20.328 1 82.94 189 PRO A CA 1
ATOM 1509 C C . PRO A 1 189 ? -3.764 -12.508 -19.094 1 82.94 189 PRO A C 1
ATOM 1511 O O . PRO A 1 189 ? -4.402 -12.57 -18.047 1 82.94 189 PRO A O 1
ATOM 1514 N N . LEU A 1 190 ? -2.594 -11.977 -19.312 1 88.56 190 LEU A N 1
ATOM 1515 C CA . LEU A 1 190 ? -2.078 -11.039 -18.312 1 88.56 190 LEU A CA 1
ATOM 1516 C C . LEU A 1 190 ? -2.436 -9.602 -18.688 1 88.56 190 LEU A C 1
ATOM 1518 O O . LEU A 1 190 ? -2.148 -9.156 -19.812 1 88.56 190 LEU A O 1
ATOM 1522 N N . PHE A 1 191 ? -3.133 -8.914 -17.828 1 91.62 191 PHE A N 1
ATOM 1523 C CA . PHE A 1 191 ? -3.496 -7.516 -18.047 1 91.62 191 PHE A CA 1
ATOM 1524 C C . PHE A 1 191 ? -2.584 -6.59 -17.25 1 91.62 191 PHE A C 1
ATOM 1526 O O . PHE A 1 191 ? -2.477 -6.723 -16.016 1 91.62 191 PHE A O 1
ATOM 1533 N N . VAL A 1 192 ? -1.921 -5.723 -17.953 1 94.19 192 VAL A N 1
ATOM 1534 C CA . VAL A 1 192 ? -1.062 -4.754 -17.281 1 94.19 192 VAL A CA 1
ATOM 1535 C C . VAL A 1 192 ? -1.817 -3.441 -17.078 1 94.19 192 VAL A C 1
ATOM 1537 O O . VAL A 1 192 ? -2.1 -2.732 -18.047 1 94.19 192 VAL A O 1
ATOM 1540 N N . SER A 1 193 ? -2.195 -3.129 -15.891 1 95.31 193 SER A N 1
ATOM 1541 C CA . SER A 1 193 ? -2.867 -1.885 -15.523 1 95.31 193 SER A CA 1
ATOM 1542 C C . SER A 1 193 ? -1.868 -0.835 -15.055 1 95.31 193 SER A C 1
ATOM 1544 O O . SER A 1 193 ? -1.014 -1.12 -14.211 1 95.31 193 SER A O 1
ATOM 1546 N N . HIS A 1 194 ? -1.88 0.384 -15.664 1 95.75 194 HIS A N 1
ATOM 1547 C CA . HIS A 1 194 ? -0.897 1.404 -15.312 1 95.75 194 HIS A CA 1
ATOM 1548 C C . HIS A 1 194 ? -1.437 2.805 -15.578 1 95.75 194 HIS A C 1
ATOM 1550 O O . HIS A 1 194 ? -2.322 2.982 -16.422 1 95.75 194 HIS A O 1
ATOM 1556 N N . ALA A 1 195 ? -0.955 3.729 -14.789 1 93.75 195 ALA A N 1
ATOM 1557 C CA . ALA A 1 195 ? -1.208 5.133 -15.102 1 93.75 195 ALA A CA 1
ATOM 1558 C C . ALA A 1 195 ? -0.3 5.621 -16.219 1 93.75 195 ALA A C 1
ATOM 1560 O O . ALA A 1 195 ? 0.924 5.492 -16.141 1 93.75 195 ALA A O 1
ATOM 1561 N N . LYS A 1 196 ? -0.864 6.203 -17.219 1 91.44 196 LYS A N 1
ATOM 1562 C CA . LYS A 1 196 ? -0.102 6.633 -18.391 1 91.44 196 LYS A CA 1
ATOM 1563 C C . LYS A 1 196 ? 0.956 7.664 -18.016 1 91.44 196 LYS A C 1
ATOM 1565 O O . LYS A 1 196 ? 2.064 7.656 -18.547 1 91.44 196 LYS A O 1
ATOM 1570 N N . ILE A 1 197 ? 0.698 8.484 -17.125 1 92.06 197 ILE A N 1
ATOM 1571 C CA . ILE A 1 197 ? 1.521 9.641 -16.797 1 92.06 197 ILE A CA 1
ATOM 1572 C C . ILE A 1 197 ? 2.857 9.18 -16.219 1 92.06 197 ILE A C 1
ATOM 1574 O O . ILE A 1 197 ? 3.885 9.836 -16.406 1 92.06 197 ILE A O 1
ATOM 1578 N N . ASP A 1 198 ? 2.928 7.973 -15.562 1 94.12 198 ASP A N 1
ATOM 1579 C CA . ASP A 1 198 ? 4.188 7.617 -14.922 1 94.12 198 ASP A CA 1
ATOM 1580 C C . ASP A 1 198 ? 4.387 6.105 -14.906 1 94.12 198 ASP A C 1
ATOM 1582 O O . ASP A 1 198 ? 5.328 5.602 -14.281 1 94.12 198 ASP A O 1
ATOM 1586 N N . GLY A 1 199 ? 3.539 5.402 -15.531 1 93.25 199 GLY A N 1
ATOM 1587 C CA . GLY A 1 199 ? 3.68 3.957 -15.578 1 93.25 199 GLY A CA 1
ATOM 1588 C C . GLY A 1 199 ? 3.816 3.416 -16.984 1 93.25 199 GLY A C 1
ATOM 1589 O O . GLY A 1 199 ? 4.059 2.223 -17.172 1 93.25 199 GLY A O 1
ATOM 1590 N N . ASP A 1 200 ? 3.729 4.242 -17.969 1 91.81 200 ASP A N 1
ATOM 1591 C CA . ASP A 1 200 ? 3.652 3.824 -19.359 1 91.81 200 ASP A CA 1
ATOM 1592 C C . ASP A 1 200 ? 4.93 3.105 -19.781 1 91.81 200 ASP A C 1
ATOM 1594 O O . ASP A 1 200 ? 4.871 2.062 -20.438 1 91.81 200 ASP A O 1
ATOM 1598 N N . ASP A 1 201 ? 6.055 3.643 -19.5 1 92.75 201 ASP A N 1
ATOM 1599 C CA . ASP A 1 201 ? 7.332 3.051 -19.891 1 92.75 201 ASP A CA 1
ATOM 1600 C C . ASP A 1 201 ? 7.504 1.666 -19.266 1 92.75 201 ASP A C 1
ATOM 1602 O O . ASP A 1 201 ? 7.965 0.735 -19.938 1 92.75 201 ASP A O 1
ATOM 1606 N N . THR A 1 202 ? 7.195 1.581 -18.016 1 93.94 202 THR A N 1
ATOM 1607 C CA . THR A 1 202 ? 7.293 0.302 -17.312 1 93.94 202 THR A CA 1
ATOM 1608 C C . THR A 1 202 ? 6.375 -0.733 -17.953 1 93.94 202 THR A C 1
ATOM 1610 O O . THR A 1 202 ? 6.789 -1.865 -18.219 1 93.94 202 THR A O 1
ATOM 1613 N N . ALA A 1 203 ? 5.125 -0.332 -18.203 1 93.12 203 ALA A N 1
ATOM 1614 C CA . ALA A 1 203 ? 4.148 -1.226 -18.812 1 93.12 203 ALA A CA 1
ATOM 1615 C C . ALA A 1 203 ? 4.609 -1.678 -20.188 1 93.12 203 ALA A C 1
ATOM 1617 O O . ALA A 1 203 ? 4.516 -2.859 -20.531 1 93.12 203 ALA A O 1
ATOM 1618 N N . SER A 1 204 ? 5.082 -0.791 -20.984 1 91.06 204 SER A N 1
ATOM 1619 C CA . SER A 1 204 ? 5.539 -1.102 -22.344 1 91.06 204 SER A CA 1
ATOM 1620 C C . SER A 1 204 ? 6.711 -2.076 -22.312 1 91.06 204 SER A C 1
ATOM 1622 O O . SER A 1 204 ? 6.785 -2.984 -23.156 1 91.06 204 SER A O 1
ATOM 1624 N N . SER A 1 205 ? 7.609 -1.84 -21.375 1 92.38 205 SER A N 1
ATOM 1625 C CA . SER A 1 205 ? 8.75 -2.738 -21.266 1 92.38 205 SER A CA 1
ATOM 1626 C C . SER A 1 205 ? 8.305 -4.164 -20.953 1 92.38 205 SER A C 1
ATOM 1628 O O . SER A 1 205 ? 8.852 -5.121 -21.516 1 92.38 205 SER A O 1
ATOM 1630 N N . ILE A 1 206 ? 7.367 -4.324 -20.094 1 92.19 206 ILE A N 1
ATOM 1631 C CA . ILE A 1 206 ? 6.852 -5.637 -19.719 1 92.19 206 ILE A CA 1
ATOM 1632 C C . ILE A 1 206 ? 6.156 -6.281 -20.922 1 92.19 206 ILE A C 1
ATOM 1634 O O . ILE A 1 206 ? 6.406 -7.441 -21.234 1 92.19 206 ILE A O 1
ATOM 1638 N N . VAL A 1 207 ? 5.25 -5.484 -21.594 1 88.81 207 VAL A N 1
ATOM 1639 C CA . VAL A 1 207 ? 4.48 -5.988 -22.719 1 88.81 207 VAL A CA 1
ATOM 1640 C C . VAL A 1 207 ? 5.43 -6.387 -23.859 1 88.81 207 VAL A C 1
ATOM 1642 O O . VAL A 1 207 ? 5.266 -7.449 -24.469 1 88.81 207 VAL A O 1
ATOM 1645 N N . ASP A 1 208 ? 6.406 -5.578 -24.141 1 88.06 208 ASP A N 1
ATOM 1646 C CA . ASP A 1 208 ? 7.391 -5.879 -25.172 1 88.06 208 ASP A CA 1
ATOM 1647 C C . ASP A 1 208 ? 8.18 -7.141 -24.828 1 88.06 208 ASP A C 1
ATOM 1649 O O . ASP A 1 208 ? 8.453 -7.961 -25.719 1 88.06 208 ASP A O 1
ATOM 1653 N N . TYR A 1 209 ? 8.531 -7.227 -23.609 1 88.94 209 TYR A N 1
ATOM 1654 C CA . TYR A 1 209 ? 9.289 -8.391 -23.172 1 88.94 209 TYR A CA 1
ATOM 1655 C C . TYR A 1 209 ? 8.484 -9.672 -23.375 1 88.94 209 TYR A C 1
ATOM 1657 O O . TYR A 1 209 ? 8.984 -10.656 -23.906 1 88.94 209 TYR A O 1
ATOM 1665 N N . VAL A 1 210 ? 7.281 -9.656 -22.953 1 86.88 210 VAL A N 1
ATOM 1666 C CA . VAL A 1 210 ? 6.418 -10.836 -23 1 86.88 210 VAL A CA 1
ATOM 1667 C C . VAL A 1 210 ? 6.117 -11.203 -24.453 1 86.88 210 VAL A C 1
ATOM 1669 O O . VAL A 1 210 ? 6.039 -12.391 -24.781 1 86.88 210 VAL A O 1
ATOM 1672 N N . ASN A 1 211 ? 5.957 -10.188 -25.281 1 83.69 211 ASN A N 1
ATOM 1673 C CA . ASN A 1 211 ? 5.551 -10.445 -26.672 1 83.69 211 ASN A CA 1
ATOM 1674 C C . ASN A 1 211 ? 6.762 -10.641 -27.578 1 83.69 211 ASN A C 1
ATOM 1676 O O . ASN A 1 211 ? 6.609 -10.945 -28.766 1 83.69 211 ASN A O 1
ATOM 1680 N N . SER A 1 212 ? 7.867 -10.547 -26.984 1 84 212 SER A N 1
ATOM 1681 C CA . SER A 1 212 ? 9.062 -10.742 -27.797 1 84 212 SER A CA 1
ATOM 1682 C C . SER A 1 212 ? 9.164 -12.18 -28.297 1 84 212 SER A C 1
ATOM 1684 O O . SER A 1 212 ? 8.898 -13.125 -27.547 1 84 212 SER A O 1
ATOM 1686 N N . ARG A 1 213 ? 9.555 -12.391 -29.562 1 74.75 213 ARG A N 1
ATOM 1687 C CA . ARG A 1 213 ? 9.734 -13.695 -30.188 1 74.75 213 ARG A CA 1
ATOM 1688 C C . ARG A 1 213 ? 10.984 -14.391 -29.656 1 74.75 213 ARG A C 1
ATOM 1690 O O . ARG A 1 213 ? 11.133 -15.609 -29.812 1 74.75 213 ARG A O 1
ATOM 1697 N N . ASN A 1 214 ? 11.797 -13.602 -29.031 1 74.19 214 ASN A N 1
ATOM 1698 C CA . ASN A 1 214 ? 13.055 -14.156 -28.516 1 74.19 214 ASN A CA 1
ATOM 1699 C C . ASN A 1 214 ? 12.844 -14.867 -27.188 1 74.19 214 ASN A C 1
ATOM 1701 O O . ASN A 1 214 ? 13.727 -15.602 -26.734 1 74.19 214 ASN A O 1
ATOM 1705 N N . ASN A 1 215 ? 11.641 -14.625 -26.719 1 74.69 215 ASN A N 1
ATOM 1706 C CA . ASN A 1 215 ? 11.359 -15.297 -25.453 1 74.69 215 ASN A CA 1
ATOM 1707 C C . ASN A 1 215 ? 10.891 -16.734 -25.672 1 74.69 215 ASN A C 1
ATOM 1709 O O . ASN A 1 215 ? 10 -16.984 -26.484 1 74.69 215 ASN A O 1
ATOM 1713 N N . ASP A 1 216 ? 11.586 -17.656 -25.078 1 82.5 216 ASP A N 1
ATOM 1714 C CA . ASP A 1 216 ? 11.258 -19.062 -25.328 1 82.5 216 ASP A CA 1
ATOM 1715 C C . ASP A 1 216 ? 10.203 -19.562 -24.359 1 82.5 216 ASP A C 1
ATOM 1717 O O . ASP A 1 216 ? 9.844 -20.734 -24.375 1 82.5 216 ASP A O 1
ATOM 1721 N N . VAL A 1 217 ? 9.781 -18.672 -23.422 1 82.69 217 VAL A N 1
ATOM 1722 C CA . VAL A 1 217 ? 8.602 -19 -22.625 1 82.69 217 VAL A CA 1
ATOM 1723 C C . VAL A 1 217 ? 7.344 -18.516 -23.344 1 82.69 217 VAL A C 1
ATOM 1725 O O . VAL A 1 217 ? 7.227 -17.328 -23.672 1 82.69 217 VAL A O 1
ATOM 1728 N N . PRO A 1 218 ? 6.52 -19.391 -23.688 1 75.81 218 PRO A N 1
ATOM 1729 C CA . PRO A 1 218 ? 5.348 -18.969 -24.453 1 75.81 218 PRO A CA 1
ATOM 1730 C C . PRO A 1 218 ? 4.277 -18.312 -23.578 1 75.81 218 PRO A C 1
ATOM 1732 O O . PRO A 1 218 ? 3.176 -18.859 -23.438 1 75.81 218 PRO A O 1
ATOM 1735 N N . LEU A 1 219 ? 4.629 -17.172 -23.078 1 74.88 219 LEU A N 1
ATOM 1736 C CA . LEU A 1 219 ? 3.656 -16.469 -22.266 1 74.88 219 LEU A CA 1
ATOM 1737 C C . LEU A 1 219 ? 2.504 -15.945 -23.109 1 74.88 219 LEU A C 1
ATOM 1739 O O . LEU A 1 219 ? 2.697 -15.602 -24.281 1 74.88 219 LEU A O 1
ATOM 1743 N N . GLU A 1 220 ? 1.336 -16.328 -22.719 1 64.75 220 GLU A N 1
ATOM 1744 C CA . GLU A 1 220 ? 0.187 -15.773 -23.438 1 64.75 220 GLU A CA 1
ATOM 1745 C C . GLU A 1 220 ? 0.245 -14.242 -23.469 1 64.75 220 GLU A C 1
ATOM 1747 O O . GLU A 1 220 ? 1.053 -13.633 -22.766 1 64.75 220 GLU A O 1
ATOM 1752 N N . THR A 1 221 ? -0.775 -13.742 -24.156 1 64.38 221 THR A N 1
ATOM 1753 C CA . THR A 1 221 ? -0.813 -12.336 -24.547 1 64.38 221 THR A CA 1
ATOM 1754 C C . THR A 1 221 ? -1.038 -11.445 -23.328 1 64.38 221 THR A C 1
ATOM 1756 O O . THR A 1 221 ? -1.868 -11.75 -22.469 1 64.38 221 THR A O 1
ATOM 1759 N N . PHE A 1 222 ? -0.076 -10.609 -23.219 1 66.56 222 PHE A N 1
ATOM 1760 C CA . PHE A 1 222 ? -0.181 -9.508 -22.281 1 66.56 222 PHE A CA 1
ATOM 1761 C C . PHE A 1 222 ? -0.833 -8.297 -22.922 1 66.56 222 PHE A C 1
ATOM 1763 O O . PHE A 1 222 ? -0.451 -7.895 -24.031 1 66.56 222 PHE A O 1
ATOM 1770 N N . TYR A 1 223 ? -1.952 -7.949 -22.281 1 72.31 223 TYR A N 1
ATOM 1771 C CA . TYR A 1 223 ? -2.66 -6.785 -22.812 1 72.31 223 TYR A CA 1
ATOM 1772 C C . TYR A 1 223 ? -2.416 -5.562 -21.922 1 72.31 223 TYR A C 1
ATOM 1774 O O . TYR A 1 223 ? -2.309 -5.68 -20.703 1 72.31 223 TYR A O 1
ATOM 1782 N N . ASP A 1 224 ? -2.158 -4.598 -22.75 1 68.62 224 ASP A N 1
ATOM 1783 C CA . ASP A 1 224 ? -2.359 -3.305 -22.094 1 68.62 224 ASP A CA 1
ATOM 1784 C C . ASP A 1 224 ? -3.828 -3.094 -21.734 1 68.62 224 ASP A C 1
ATOM 1786 O O . ASP A 1 224 ? -4.691 -3.055 -22.625 1 68.62 224 ASP A O 1
ATOM 1790 N N . ALA A 1 225 ? -4.051 -3.074 -20.562 1 69.25 225 ALA A N 1
ATOM 1791 C CA . ALA A 1 225 ? -5.438 -2.957 -20.125 1 69.25 225 ALA A CA 1
ATOM 1792 C C . ALA A 1 225 ? -6.145 -1.804 -20.828 1 69.25 225 ALA A C 1
ATOM 1794 O O . ALA A 1 225 ? -7.34 -1.888 -21.125 1 69.25 225 ALA A O 1
ATOM 1795 N N . LYS A 1 226 ? -5.355 -0.77 -21.109 1 64.62 226 LYS A N 1
ATOM 1796 C CA . LYS A 1 226 ? -5.922 0.422 -21.734 1 64.62 226 LYS A CA 1
ATOM 1797 C C . LYS A 1 226 ? -6.293 0.157 -23.188 1 64.62 226 LYS A C 1
ATOM 1799 O O . LYS A 1 226 ? -7.082 0.899 -23.781 1 64.62 226 LYS A O 1
ATOM 1804 N N . GLU A 1 227 ? -5.637 -0.812 -23.688 1 65.94 227 GLU A N 1
ATOM 1805 C CA . GLU A 1 227 ? -5.855 -1.069 -25.109 1 65.94 227 GLU A CA 1
ATOM 1806 C C . GLU A 1 227 ? -7.105 -1.914 -25.328 1 65.94 227 GLU A C 1
ATOM 1808 O O . GLU A 1 227 ? -7.488 -2.172 -26.469 1 65.94 227 GLU A O 1
ATOM 1813 N N . LEU A 1 228 ? -7.629 -2.113 -2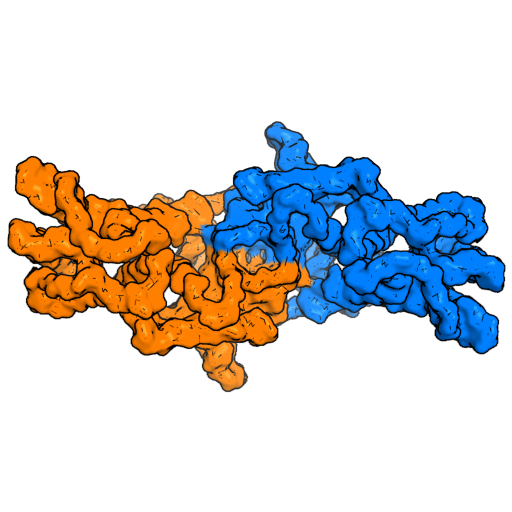4.109 1 63.72 228 LEU A N 1
ATOM 1814 C CA . LEU A 1 228 ? -8.891 -2.828 -24.266 1 63.72 228 LEU A CA 1
ATOM 1815 C C . LEU A 1 228 ? -9.984 -1.89 -24.766 1 63.72 228 LEU A C 1
ATOM 1817 O O . LEU A 1 228 ? -10.375 -0.961 -24.047 1 63.72 228 LEU A O 1
ATOM 1821 N N . SER A 1 229 ? -10.336 -1.706 -25.922 1 56.5 229 SER A N 1
ATOM 1822 C CA . SER A 1 229 ? -11.305 -1.014 -26.766 1 56.5 229 SER A CA 1
ATOM 1823 C C . SER A 1 229 ? -11.344 0.478 -26.453 1 56.5 229 SER A C 1
ATOM 1825 O O . SER A 1 229 ? -11.914 0.886 -25.438 1 56.5 229 SER A O 1
ATOM 1827 N N . PRO A 1 230 ? -10.609 1.377 -26.984 1 54 230 PRO A N 1
ATOM 1828 C CA . PRO A 1 230 ? -10.57 2.82 -26.734 1 54 230 PRO A CA 1
ATOM 1829 C C . PRO A 1 230 ? -11.961 3.455 -26.719 1 54 230 PRO A C 1
ATOM 1831 O O . PRO A 1 230 ? -12.109 4.609 -26.312 1 54 230 PRO A O 1
ATOM 1834 N N . GLY A 1 231 ? -12.977 2.766 -27.016 1 51.41 231 GLY A N 1
ATOM 1835 C CA . GLY A 1 231 ? -14.266 3.43 -27.156 1 51.41 231 GLY A CA 1
ATOM 1836 C C . GLY A 1 231 ? -15.164 3.283 -25.953 1 51.41 231 GLY A C 1
ATOM 1837 O O . GLY A 1 231 ? -14.688 2.963 -24.859 1 51.41 231 GLY A O 1
ATOM 1838 N N . ASP A 1 232 ? -16.422 3.645 -26.188 1 55.56 232 ASP A N 1
ATOM 1839 C CA . ASP A 1 232 ? -17.531 3.82 -25.266 1 55.56 232 ASP A CA 1
ATOM 1840 C C . ASP A 1 232 ? -17.781 2.543 -24.453 1 55.56 232 ASP A C 1
ATOM 1842 O O . ASP A 1 232 ? -18.406 2.586 -23.391 1 55.56 232 ASP A O 1
ATOM 1846 N N . ASN A 1 233 ? -17.094 1.395 -24.828 1 71 233 ASN A N 1
ATOM 1847 C CA . ASN A 1 233 ? -17.516 0.176 -24.156 1 71 233 ASN A CA 1
ATOM 1848 C C . ASN A 1 233 ? -16.359 -0.48 -23.391 1 71 233 ASN A C 1
ATOM 1850 O O . ASN A 1 233 ? -16.344 -1.698 -23.219 1 71 233 ASN A O 1
ATOM 1854 N N . PHE A 1 234 ? -15.461 0.369 -23 1 74.88 234 PHE A N 1
ATOM 1855 C CA . PHE A 1 234 ? -14.234 -0.108 -22.359 1 74.88 234 PHE A CA 1
ATOM 1856 C C . PHE A 1 234 ? -14.547 -0.856 -21.078 1 74.88 234 PHE A C 1
ATOM 1858 O O . PHE A 1 234 ? -14.047 -1.962 -20.859 1 74.88 234 PHE A O 1
ATOM 1865 N N . ALA A 1 235 ? -15.352 -0.252 -20.359 1 78.88 235 ALA A N 1
ATOM 1866 C CA . ALA A 1 235 ? -15.648 -0.819 -19.047 1 78.88 235 ALA A CA 1
ATOM 1867 C C . ALA A 1 235 ? -16.25 -2.217 -19.172 1 78.88 235 ALA A C 1
ATOM 1869 O O . ALA A 1 235 ? -15.82 -3.148 -18.484 1 78.88 235 ALA A O 1
ATOM 1870 N N . ASN A 1 236 ? -17.094 -2.332 -20.156 1 81.62 236 ASN A N 1
ATOM 1871 C CA . ASN A 1 236 ? -17.734 -3.631 -20.344 1 81.62 236 ASN A CA 1
ATOM 1872 C C . ASN A 1 236 ? -16.766 -4.648 -20.938 1 81.62 236 ASN A C 1
ATOM 1874 O O . ASN A 1 236 ? -16.75 -5.816 -20.547 1 81.62 236 ASN A O 1
ATOM 1878 N N . ALA A 1 237 ? -15.977 -4.168 -21.828 1 82.25 237 ALA A N 1
ATOM 1879 C CA . ALA A 1 237 ? -15.008 -5.051 -22.469 1 82.25 237 ALA A CA 1
ATOM 1880 C C . ALA A 1 237 ? -13.992 -5.57 -21.469 1 82.25 237 ALA A C 1
ATOM 1882 O O . ALA A 1 237 ? -13.633 -6.75 -21.484 1 82.25 237 ALA A O 1
ATOM 1883 N N . PHE A 1 238 ? -13.547 -4.723 -20.594 1 85.19 238 PHE A N 1
ATOM 1884 C CA . PHE A 1 238 ? -12.57 -5.148 -19.609 1 85.19 238 PHE A CA 1
ATOM 1885 C C . PHE A 1 238 ? -13.195 -6.121 -18.609 1 85.19 238 PHE A C 1
ATOM 1887 O O . PHE A 1 238 ? -12.562 -7.109 -18.219 1 85.19 238 PHE A O 1
ATOM 1894 N N . LYS A 1 239 ? -14.344 -5.801 -18.297 1 85.5 239 LYS A N 1
ATOM 1895 C CA . LYS A 1 239 ? -15.047 -6.672 -17.359 1 85.5 239 LYS A CA 1
ATOM 1896 C C . LYS A 1 239 ? -15.117 -8.102 -17.875 1 85.5 239 LYS A C 1
ATOM 1898 O O . LYS A 1 239 ? -14.891 -9.055 -17.141 1 85.5 239 LYS A O 1
ATOM 1903 N N . ASP A 1 240 ? -15.398 -8.188 -19.094 1 83.62 240 ASP A N 1
ATOM 1904 C CA . ASP A 1 240 ? -15.508 -9.5 -19.719 1 83.62 240 ASP A CA 1
ATOM 1905 C C . ASP A 1 240 ? -14.141 -10.164 -19.844 1 83.62 240 ASP A C 1
ATOM 1907 O O . ASP A 1 240 ? -14 -11.367 -19.609 1 83.62 240 ASP A O 1
ATOM 1911 N N . ALA A 1 241 ? -13.195 -9.375 -20.109 1 81.75 241 ALA A N 1
ATOM 1912 C CA . ALA A 1 241 ? -11.867 -9.906 -20.391 1 81.75 241 ALA A CA 1
ATOM 1913 C C . ALA A 1 241 ? -11.188 -10.391 -19.094 1 81.75 241 ALA A C 1
ATOM 1915 O O . ALA A 1 241 ? -10.5 -11.414 -19.094 1 81.75 241 ALA A O 1
ATOM 1916 N N . ILE A 1 242 ? -11.453 -9.688 -17.984 1 86.88 242 ILE A N 1
ATOM 1917 C CA . ILE A 1 242 ? -10.703 -9.938 -16.766 1 86.88 242 ILE A CA 1
ATOM 1918 C C . ILE A 1 242 ? -11.227 -11.203 -16.094 1 86.88 242 ILE A C 1
ATOM 1920 O O . ILE A 1 242 ? -10.57 -11.758 -15.195 1 86.88 242 ILE A O 1
ATOM 1924 N N . ASP A 1 243 ? -12.266 -11.773 -16.562 1 85 243 ASP A N 1
ATOM 1925 C CA . ASP A 1 243 ? -12.875 -12.953 -15.961 1 85 243 ASP A CA 1
ATOM 1926 C C . ASP A 1 243 ? -11.969 -14.172 -16.109 1 85 243 ASP A C 1
ATOM 1928 O O . ASP A 1 243 ? -12.125 -15.164 -15.398 1 85 243 ASP A O 1
ATOM 1932 N N . SER A 1 244 ? -11.039 -14.102 -16.953 1 80.81 244 SER A N 1
ATOM 1933 C CA . SER A 1 244 ? -10.141 -15.234 -17.156 1 80.81 244 SER A CA 1
ATOM 1934 C C . SER A 1 244 ? -8.68 -14.789 -17.125 1 80.81 244 SER A C 1
ATOM 1936 O O . SER A 1 244 ? -7.816 -15.438 -17.719 1 80.81 244 SER A O 1
ATOM 1938 N N . GLY A 1 245 ? -8.43 -13.703 -16.5 1 86.25 245 GLY A N 1
ATOM 1939 C CA . GLY A 1 245 ? -7.07 -13.195 -16.578 1 86.25 245 GLY A CA 1
ATOM 1940 C C . GLY A 1 245 ? -6.48 -12.867 -15.219 1 86.25 245 GLY A C 1
ATOM 1941 O O . GLY A 1 245 ? -7.117 -13.094 -14.188 1 86.25 245 GLY A O 1
ATOM 1942 N N . THR A 1 246 ? -5.203 -12.586 -15.258 1 91.62 246 THR A N 1
ATOM 1943 C CA . THR A 1 246 ? -4.453 -12.078 -14.109 1 91.62 246 THR A CA 1
ATOM 1944 C C . THR A 1 246 ? -4.164 -10.586 -14.273 1 91.62 246 THR A C 1
ATOM 1946 O O . THR A 1 246 ? -3.846 -10.125 -15.367 1 91.62 246 THR A O 1
ATOM 1949 N N . LEU A 1 247 ? -4.34 -9.875 -13.258 1 95.62 247 LEU A N 1
ATOM 1950 C CA . LEU A 1 247 ? -4.066 -8.438 -13.32 1 95.62 247 LEU A CA 1
ATOM 1951 C C . LEU A 1 247 ? -2.725 -8.117 -12.664 1 95.62 247 LEU A C 1
ATOM 1953 O O . LEU A 1 247 ? -2.486 -8.477 -11.516 1 95.62 247 LEU A O 1
ATOM 1957 N N . LEU A 1 248 ? -1.856 -7.574 -13.445 1 96.56 248 LEU A N 1
ATOM 1958 C CA . LEU A 1 248 ? -0.644 -6.938 -12.945 1 96.56 248 LEU A CA 1
ATOM 1959 C C . LEU A 1 248 ? -0.815 -5.426 -12.875 1 96.56 248 LEU A C 1
ATOM 1961 O O . LEU A 1 248 ? -0.829 -4.746 -13.906 1 96.56 248 LEU A O 1
ATOM 1965 N N . ALA A 1 249 ? -0.953 -4.875 -11.68 1 97.31 249 ALA A N 1
ATOM 1966 C CA . ALA A 1 249 ? -1.121 -3.436 -11.5 1 97.31 249 ALA A CA 1
ATOM 1967 C C . ALA A 1 249 ? 0.218 -2.758 -11.219 1 97.31 249 ALA A C 1
ATOM 1969 O O . ALA A 1 249 ? 0.874 -3.053 -10.219 1 97.31 249 ALA A O 1
ATOM 1970 N N . ILE A 1 250 ? 0.667 -1.912 -12.133 1 97.12 250 ILE A N 1
ATOM 1971 C CA . ILE A 1 250 ? 1.867 -1.107 -11.938 1 97.12 250 ILE A CA 1
ATOM 1972 C C . ILE A 1 250 ? 1.537 0.106 -11.07 1 97.12 250 ILE A C 1
ATOM 1974 O O . ILE A 1 250 ? 1.184 1.169 -11.586 1 97.12 250 ILE A O 1
ATOM 1978 N N . VAL A 1 251 ? 1.779 -0.016 -9.797 1 97.81 251 VAL A N 1
ATOM 1979 C CA . VAL A 1 251 ? 1.357 0.994 -8.828 1 97.81 251 VAL A CA 1
ATOM 1980 C C . VAL A 1 251 ? 2.43 2.076 -8.711 1 97.81 251 VAL A C 1
ATOM 1982 O O . VAL A 1 251 ? 3.297 2.004 -7.836 1 97.81 251 VAL A O 1
ATOM 1985 N N . SER A 1 252 ? 2.27 3.072 -9.555 1 96.81 252 SER A N 1
ATOM 1986 C CA . SER A 1 252 ? 3.111 4.266 -9.531 1 96.81 252 SER A CA 1
ATOM 1987 C C . SER A 1 252 ? 2.543 5.32 -8.586 1 96.81 252 SER A C 1
ATOM 1989 O O . SER A 1 252 ? 1.567 5.066 -7.875 1 96.81 252 SER A O 1
ATOM 1991 N N . ASP A 1 253 ? 3.117 6.496 -8.484 1 95.06 253 ASP A N 1
ATOM 1992 C CA . ASP A 1 253 ? 2.662 7.574 -7.609 1 95.06 253 ASP A CA 1
ATOM 1993 C C . ASP A 1 253 ? 1.252 8.023 -7.984 1 95.06 253 ASP A C 1
ATOM 1995 O O . ASP A 1 253 ? 0.462 8.398 -7.113 1 95.06 253 ASP A O 1
ATOM 1999 N N . ALA A 1 254 ? 0.934 7.898 -9.266 1 93.75 254 ALA A N 1
ATOM 2000 C CA . ALA A 1 254 ? -0.331 8.445 -9.75 1 93.75 254 ALA A CA 1
ATOM 2001 C C . ALA A 1 254 ? -1.399 7.355 -9.828 1 93.75 254 ALA A C 1
ATOM 2003 O O . ALA A 1 254 ? -2.588 7.652 -9.969 1 93.75 254 ALA A O 1
ATOM 2004 N N . TYR A 1 255 ? -1.055 6.082 -9.695 1 95.12 255 TYR A N 1
ATOM 2005 C CA . TYR A 1 255 ? -1.901 4.941 -10.023 1 95.12 255 TYR A CA 1
ATOM 2006 C C . TYR A 1 255 ? -3.234 5.023 -9.289 1 95.12 255 TYR A C 1
ATOM 2008 O O . TYR A 1 255 ? -4.297 4.957 -9.906 1 95.12 255 TYR A O 1
ATOM 2016 N N . ASP A 1 256 ? -3.184 5.305 -7.98 1 94 256 ASP A N 1
ATOM 2017 C CA . ASP A 1 256 ? -4.363 5.234 -7.125 1 94 256 ASP A CA 1
ATOM 2018 C C . ASP A 1 256 ? -5.309 6.402 -7.395 1 94 256 ASP A C 1
ATOM 2020 O O . ASP A 1 256 ? -6.469 6.375 -6.984 1 94 256 ASP A O 1
ATOM 2024 N N . SER A 1 257 ? -4.844 7.426 -8.047 1 89.31 257 SER A N 1
ATOM 2025 C CA . SER A 1 257 ? -5.664 8.602 -8.312 1 89.31 257 SER A CA 1
ATOM 2026 C C . SER A 1 257 ? -6.297 8.523 -9.703 1 89.31 257 SER A C 1
ATOM 2028 O O . SER A 1 257 ? -7.09 9.391 -10.078 1 89.31 257 SER A O 1
ATOM 2030 N N . ARG A 1 258 ? -5.941 7.488 -10.492 1 90.75 258 ARG A N 1
ATOM 2031 C CA . ARG A 1 258 ? -6.449 7.379 -11.852 1 90.75 258 ARG A CA 1
ATOM 2032 C C . ARG A 1 258 ? -7.711 6.527 -11.906 1 90.75 258 ARG A C 1
ATOM 2034 O O . ARG A 1 258 ? -7.688 5.348 -11.539 1 90.75 258 ARG A O 1
ATOM 2041 N N . PRO A 1 259 ? -8.797 7.023 -12.391 1 89 259 PRO A N 1
ATOM 2042 C CA . PRO A 1 259 ? -10.094 6.332 -12.344 1 89 259 PRO A CA 1
ATOM 2043 C C . PRO A 1 259 ? -10.062 4.984 -13.062 1 89 259 PRO A C 1
ATOM 2045 O O . PRO A 1 259 ? -10.633 4.008 -12.57 1 89 259 PRO A O 1
ATOM 2048 N N . TRP A 1 260 ? -9.398 4.93 -14.195 1 89.44 260 TRP A N 1
ATOM 2049 C CA . TRP A 1 260 ? -9.375 3.686 -14.953 1 89.44 260 TRP A CA 1
ATOM 2050 C C . TRP A 1 260 ? -8.562 2.617 -14.227 1 89.44 260 TRP A C 1
ATOM 2052 O O . TRP A 1 260 ? -8.914 1.438 -14.258 1 89.44 260 TRP A O 1
ATOM 2062 N N . CYS A 1 261 ? -7.422 3.018 -13.602 1 93.19 261 CYS A N 1
ATOM 2063 C CA . CYS A 1 261 ? -6.609 2.078 -12.836 1 93.19 261 CYS A CA 1
ATOM 2064 C C . CYS A 1 261 ? -7.406 1.476 -11.688 1 93.19 261 CYS A C 1
ATOM 2066 O O . CYS A 1 261 ? -7.426 0.256 -11.516 1 93.19 261 CYS A O 1
ATOM 2068 N N . VAL A 1 262 ? -8.102 2.369 -10.984 1 93.56 262 VAL A N 1
ATOM 2069 C CA . VAL A 1 262 ? -8.891 1.93 -9.836 1 93.56 262 VAL A CA 1
ATOM 2070 C C . VAL A 1 262 ? -10.047 1.055 -10.305 1 93.56 262 VAL A C 1
ATOM 2072 O O . VAL A 1 262 ? -10.414 0.081 -9.641 1 93.56 262 VAL A O 1
ATOM 2075 N N . PHE A 1 263 ? -10.641 1.392 -11.422 1 93.25 263 PHE A N 1
ATOM 2076 C CA . PHE A 1 263 ? -11.711 0.592 -12 1 93.25 263 PHE A CA 1
ATOM 2077 C C . PHE A 1 263 ? -11.227 -0.812 -12.328 1 93.25 263 PHE A C 1
ATOM 2079 O O . PHE A 1 263 ? -11.867 -1.801 -11.969 1 93.25 263 PHE A O 1
ATOM 2086 N N . GLU A 1 264 ? -10.094 -0.903 -13.016 1 94.31 264 GLU A N 1
ATOM 2087 C CA . GLU A 1 264 ? -9.539 -2.191 -13.414 1 94.31 264 GLU A CA 1
ATOM 2088 C C . GLU A 1 264 ? -9.219 -3.059 -12.203 1 94.31 264 GLU A C 1
ATOM 2090 O O . GLU A 1 264 ? -9.523 -4.25 -12.188 1 94.31 264 GLU A O 1
ATOM 2095 N N . LEU A 1 265 ? -8.594 -2.455 -11.258 1 96.06 265 LEU A N 1
ATOM 2096 C CA . LEU A 1 265 ? -8.234 -3.162 -10.031 1 96.06 265 LEU A CA 1
ATOM 2097 C C . LEU A 1 265 ? -9.477 -3.676 -9.312 1 96.06 265 LEU A C 1
ATOM 2099 O O . LEU A 1 265 ? -9.508 -4.82 -8.852 1 96.06 265 LEU A O 1
ATOM 2103 N N . THR A 1 266 ? -10.516 -2.869 -9.258 1 96 266 THR A N 1
ATOM 2104 C CA . THR A 1 266 ? -11.75 -3.236 -8.578 1 96 266 THR A CA 1
ATOM 2105 C C . THR A 1 266 ? -12.461 -4.371 -9.312 1 96 266 THR A C 1
ATOM 2107 O O . THR A 1 266 ? -12.969 -5.301 -8.688 1 96 266 THR A O 1
ATOM 2110 N N . GLU A 1 267 ? -12.508 -4.258 -10.617 1 94.56 267 GLU A N 1
ATOM 2111 C CA . GLU A 1 267 ? -13.156 -5.297 -11.406 1 94.56 267 GLU A CA 1
ATOM 2112 C C . GLU A 1 267 ? -12.43 -6.633 -11.266 1 94.56 267 GLU A C 1
ATOM 2114 O O . GLU A 1 267 ? -13.062 -7.691 -11.242 1 94.56 267 GLU A O 1
ATOM 2119 N N . ALA A 1 268 ? -11.109 -6.609 -11.266 1 95.5 268 ALA A N 1
ATOM 2120 C CA . ALA A 1 268 ? -10.336 -7.836 -11.062 1 95.5 268 ALA A CA 1
ATOM 2121 C C . ALA A 1 268 ? -10.664 -8.461 -9.703 1 95.5 268 ALA A C 1
ATOM 2123 O O . ALA A 1 268 ? -10.758 -9.68 -9.586 1 95.5 268 ALA A O 1
ATOM 2124 N N . LYS A 1 269 ? -10.812 -7.586 -8.656 1 95.88 269 LYS A N 1
ATOM 2125 C CA . LYS A 1 269 ? -11.164 -8.07 -7.32 1 95.88 269 LYS A CA 1
ATOM 2126 C C . LYS A 1 269 ? -12.555 -8.695 -7.309 1 95.88 269 LYS A C 1
ATOM 2128 O O . LYS A 1 269 ? -12.758 -9.75 -6.703 1 95.88 269 LYS A O 1
ATOM 2133 N N . ARG A 1 270 ? -13.484 -8.047 -8.008 1 94.69 270 ARG A N 1
ATOM 2134 C CA . ARG A 1 270 ? -14.859 -8.539 -8.117 1 94.69 270 ARG A CA 1
ATOM 2135 C C . ARG A 1 270 ? -14.891 -9.922 -8.758 1 94.69 270 ARG A C 1
ATOM 2137 O O . ARG A 1 270 ? -15.648 -10.797 -8.32 1 94.69 270 ARG A O 1
ATOM 2144 N N . ALA A 1 271 ? -14.07 -10.031 -9.719 1 93.38 271 ALA A N 1
ATOM 2145 C CA . ALA A 1 271 ? -14.047 -11.273 -10.484 1 93.38 271 ALA A CA 1
ATOM 2146 C C . ALA A 1 271 ? -13.195 -12.328 -9.797 1 93.38 271 ALA A C 1
ATOM 2148 O O . ALA A 1 271 ? -13.047 -13.445 -10.297 1 93.38 271 ALA A O 1
ATOM 2149 N N . ARG A 1 272 ? -12.609 -12 -8.609 1 94.19 272 ARG A N 1
ATOM 2150 C CA . ARG A 1 272 ? -11.812 -12.922 -7.805 1 94.19 272 ARG A CA 1
ATOM 2151 C C . ARG A 1 272 ? -10.641 -13.469 -8.602 1 94.19 272 ARG A C 1
ATOM 2153 O O . ARG A 1 272 ? -10.359 -14.672 -8.562 1 94.19 272 ARG A O 1
ATOM 2160 N N . ARG A 1 273 ? -10.016 -12.57 -9.367 1 94.44 273 ARG A N 1
ATOM 2161 C CA . ARG A 1 273 ? -8.867 -12.938 -10.188 1 94.44 273 ARG A CA 1
ATOM 2162 C C . ARG A 1 273 ? -7.562 -12.742 -9.43 1 94.44 273 ARG A C 1
ATOM 2164 O O . ARG A 1 273 ? -7.504 -11.969 -8.469 1 94.44 273 ARG A O 1
ATOM 2171 N N . PRO A 1 274 ? -6.496 -13.492 -9.867 1 94.62 274 PRO A N 1
ATOM 2172 C CA . PRO A 1 274 ? -5.184 -13.18 -9.289 1 94.62 274 PRO A CA 1
ATOM 2173 C C . PRO A 1 274 ? -4.73 -11.75 -9.578 1 94.62 274 PRO A C 1
ATOM 2175 O O . PRO A 1 274 ? -4.898 -11.266 -10.703 1 94.62 274 PRO A O 1
ATOM 2178 N N . ILE A 1 275 ? -4.238 -11.094 -8.602 1 96.81 275 ILE A N 1
ATOM 2179 C CA . ILE A 1 275 ? -3.746 -9.727 -8.711 1 96.81 275 ILE A CA 1
ATOM 2180 C C . ILE A 1 275 ? -2.367 -9.617 -8.062 1 96.81 275 ILE A C 1
ATOM 2182 O O . ILE A 1 275 ? -2.137 -10.172 -6.984 1 96.81 275 ILE A O 1
ATOM 2186 N N . VAL A 1 276 ? -1.432 -9.023 -8.734 1 96.25 276 VAL A N 1
ATOM 2187 C CA . VAL A 1 276 ? -0.137 -8.664 -8.164 1 96.25 276 VAL A CA 1
ATOM 2188 C C . VAL A 1 276 ? 0.097 -7.164 -8.32 1 96.25 276 VAL A C 1
ATOM 2190 O O . VAL A 1 276 ? -0.101 -6.605 -9.406 1 96.25 276 VAL A O 1
ATOM 2193 N N . LEU A 1 277 ? 0.425 -6.512 -7.246 1 97.94 277 LEU A N 1
ATOM 2194 C CA . LEU A 1 277 ? 0.798 -5.102 -7.293 1 97.94 277 LEU A CA 1
ATOM 2195 C C . LEU A 1 277 ? 2.301 -4.945 -7.488 1 97.94 277 LEU A C 1
ATOM 2197 O O . LEU A 1 277 ? 3.094 -5.426 -6.676 1 97.94 277 LEU A O 1
ATOM 2201 N N . ALA A 1 278 ? 2.686 -4.387 -8.594 1 97.69 278 ALA A N 1
ATOM 2202 C CA . ALA A 1 278 ? 4.074 -3.988 -8.812 1 97.69 278 ALA A CA 1
ATOM 2203 C C . ALA A 1 278 ? 4.312 -2.551 -8.367 1 97.69 278 ALA A C 1
ATOM 2205 O O . ALA A 1 278 ? 3.979 -1.605 -9.086 1 97.69 278 ALA A O 1
ATOM 2206 N N . ASP A 1 279 ? 4.922 -2.385 -7.25 1 97.81 279 ASP A N 1
ATOM 2207 C CA . ASP A 1 279 ? 5.137 -1.067 -6.656 1 97.81 279 ASP A CA 1
ATOM 2208 C C . ASP A 1 279 ? 6.344 -0.373 -7.289 1 97.81 279 ASP A C 1
ATOM 2210 O O . ASP A 1 279 ? 7.488 -0.764 -7.047 1 97.81 279 ASP A O 1
ATOM 2214 N N . VAL A 1 280 ? 6.09 0.704 -8.023 1 96.94 280 VAL A N 1
ATOM 2215 C CA . VAL A 1 280 ? 7.156 1.459 -8.672 1 96.94 280 VAL A CA 1
ATOM 2216 C C . VAL A 1 280 ? 7.133 2.908 -8.188 1 96.94 280 VAL A C 1
ATOM 2218 O O . VAL A 1 280 ? 7.73 3.787 -8.812 1 96.94 280 VAL A O 1
ATOM 2221 N N . GLY A 1 281 ? 6.367 3.094 -7.109 1 95.06 281 GLY A N 1
ATOM 2222 C CA . GLY A 1 281 ? 6.305 4.438 -6.559 1 95.06 281 GLY A CA 1
ATOM 2223 C C . GLY A 1 281 ? 7.668 4.996 -6.191 1 95.06 281 GLY A C 1
ATOM 2224 O O . GLY A 1 281 ? 8.547 4.254 -5.746 1 95.06 281 GLY A O 1
ATOM 2225 N N . ARG A 1 282 ? 7.777 6.41 -6.312 1 92.5 282 ARG A N 1
ATOM 2226 C CA . ARG A 1 282 ? 9.094 7.008 -6.102 1 92.5 282 ARG A CA 1
ATOM 2227 C C . ARG A 1 282 ? 9.031 8.102 -5.039 1 92.5 282 ARG A C 1
ATOM 2229 O O . ARG A 1 282 ? 10.039 8.398 -4.391 1 92.5 282 ARG A O 1
ATOM 2236 N N . VAL A 1 283 ? 7.863 8.719 -4.898 1 92.94 283 VAL A N 1
ATOM 2237 C CA . VAL A 1 283 ? 7.828 9.93 -4.09 1 92.94 283 VAL A CA 1
ATOM 2238 C C . VAL A 1 283 ? 6.676 9.859 -3.094 1 92.94 283 VAL A C 1
ATOM 2240 O O . VAL A 1 283 ? 6.883 9.555 -1.916 1 92.94 283 VAL A O 1
ATOM 2243 N N . ARG A 1 284 ? 5.48 9.953 -3.721 1 93.06 284 ARG A N 1
ATOM 2244 C CA . ARG A 1 284 ? 4.344 10.133 -2.824 1 93.06 284 ARG A CA 1
ATOM 2245 C C . ARG A 1 284 ? 3.037 9.727 -3.506 1 93.06 284 ARG A C 1
ATOM 2247 O O . ARG A 1 284 ? 2.844 10 -4.691 1 93.06 284 ARG A O 1
ATOM 2254 N N . VAL A 1 285 ? 2.225 9.047 -2.734 1 92.31 285 VAL A N 1
ATOM 2255 C CA . VAL A 1 285 ? 0.825 8.812 -3.076 1 92.31 285 VAL A CA 1
ATOM 2256 C C . VAL A 1 285 ? -0.076 9.625 -2.154 1 92.31 285 VAL A C 1
ATOM 2258 O O . VAL A 1 285 ? -0.009 9.492 -0.929 1 92.31 285 VAL A O 1
ATOM 2261 N N . SER A 1 286 ? -0.869 10.5 -2.717 1 88.38 286 SER A N 1
ATOM 2262 C CA . SER A 1 286 ? -1.668 11.414 -1.91 1 88.38 286 SER A CA 1
ATOM 2263 C C . SER A 1 286 ? -2.762 10.672 -1.151 1 88.38 286 SER A C 1
ATOM 2265 O O . SER A 1 286 ? -3.062 11 -0.002 1 88.38 286 SER A O 1
ATOM 2267 N N . ARG A 1 287 ? -3.322 9.688 -1.827 1 91.81 287 ARG A N 1
ATOM 2268 C CA . ARG A 1 287 ? -4.363 8.859 -1.229 1 91.81 287 ARG A CA 1
ATOM 2269 C C . ARG A 1 287 ? -4.301 7.434 -1.763 1 91.81 287 ARG A C 1
ATOM 2271 O O . ARG A 1 287 ? -4.5 7.203 -2.957 1 91.81 287 ARG A O 1
ATOM 2278 N N . THR A 1 288 ? -4.07 6.535 -0.897 1 94.44 288 THR A N 1
ATOM 2279 C CA . THR A 1 288 ? -4.055 5.137 -1.304 1 94.44 288 THR A CA 1
ATOM 2280 C C . THR A 1 288 ? -5.473 4.617 -1.514 1 94.44 288 THR A C 1
ATOM 2282 O O . THR A 1 288 ? -6.391 4.98 -0.774 1 94.44 288 THR A O 1
ATOM 2285 N N . TYR A 1 289 ? -5.684 3.83 -2.492 1 95.62 289 TYR A N 1
ATOM 2286 C CA . TYR A 1 289 ? -6.996 3.299 -2.84 1 95.62 289 TYR A CA 1
ATOM 2287 C C . TYR A 1 289 ? -7.418 2.205 -1.866 1 95.62 289 TYR A C 1
ATOM 2289 O O . TYR A 1 289 ? -6.676 1.247 -1.641 1 95.62 289 TYR A O 1
ATOM 2297 N N . PRO A 1 290 ? -8.625 2.287 -1.247 1 96.31 290 PRO A N 1
ATOM 2298 C CA . PRO A 1 290 ? -8.945 1.45 -0.091 1 96.31 290 PRO A CA 1
ATOM 2299 C C . PRO A 1 290 ? -9.422 0.053 -0.488 1 96.31 290 PRO A C 1
ATOM 2301 O O . PRO A 1 290 ? -9.539 -0.83 0.366 1 96.31 290 PRO A O 1
ATOM 2304 N N . TYR A 1 291 ? -9.68 -0.249 -1.704 1 97.12 291 TYR A N 1
ATOM 2305 C CA . TYR A 1 291 ? -10.258 -1.543 -2.055 1 97.12 291 TYR A CA 1
ATOM 2306 C C . TYR A 1 291 ? -9.312 -2.332 -2.955 1 97.12 291 TYR A C 1
ATOM 2308 O O . TYR A 1 291 ? -9.742 -3.238 -3.672 1 97.12 291 TYR A O 1
ATOM 2316 N N . GLY A 1 292 ? -8.031 -1.933 -2.967 1 95.44 292 GLY A N 1
ATOM 2317 C CA . GLY A 1 292 ? -7.043 -2.605 -3.797 1 95.44 292 GLY A CA 1
ATOM 2318 C C . GLY A 1 292 ? -6.039 -3.408 -2.994 1 95.44 292 GLY A C 1
ATOM 2319 O O . GLY A 1 292 ? -4.992 -3.803 -3.514 1 95.44 292 GLY A O 1
ATOM 2320 N N . ALA A 1 293 ? -6.375 -3.674 -1.729 1 94.81 293 ALA A N 1
ATOM 2321 C CA . ALA A 1 293 ? -5.43 -4.355 -0.847 1 94.81 293 ALA A CA 1
ATOM 2322 C C . ALA A 1 293 ? -5.754 -5.84 -0.74 1 94.81 293 ALA A C 1
ATOM 2324 O O . ALA A 1 293 ? -6.375 -6.414 -1.639 1 94.81 293 ALA A O 1
ATOM 2325 N N . ASN A 1 294 ? -5.109 -6.516 0.172 1 94.5 294 ASN A N 1
ATOM 2326 C CA . ASN A 1 294 ? -5.297 -7.938 0.445 1 94.5 294 ASN A CA 1
ATOM 2327 C C . ASN A 1 294 ? -4.719 -8.805 -0.671 1 94.5 294 ASN A C 1
ATOM 2329 O O . ASN A 1 294 ? -5.246 -9.875 -0.97 1 94.5 294 ASN A O 1
ATOM 2333 N N . VAL A 1 295 ? -3.75 -8.352 -1.417 1 95 295 VAL A N 1
ATOM 2334 C CA . VAL A 1 295 ? -3.027 -9.023 -2.49 1 95 295 VAL A CA 1
ATOM 2335 C C . VAL A 1 295 ? -1.526 -8.797 -2.326 1 95 295 VAL A C 1
ATOM 2337 O O . VAL A 1 295 ? -1.104 -7.922 -1.567 1 95 295 VAL A O 1
ATOM 2340 N N . PRO A 1 296 ? -0.727 -9.602 -3.008 1 94.38 296 PRO A N 1
ATOM 2341 C CA . PRO A 1 296 ? 0.722 -9.422 -2.893 1 94.38 296 PRO A CA 1
ATOM 2342 C C . PRO A 1 296 ? 1.213 -8.148 -3.588 1 94.38 296 PRO A C 1
ATOM 2344 O O . PRO A 1 296 ? 0.644 -7.738 -4.602 1 94.38 296 PRO A O 1
ATOM 2347 N N . LYS A 1 297 ? 2.197 -7.574 -3.041 1 96 297 LYS A N 1
ATOM 2348 C CA . LYS A 1 297 ? 2.873 -6.402 -3.59 1 96 297 LYS A CA 1
ATOM 2349 C C . LYS A 1 297 ? 4.379 -6.633 -3.686 1 96 297 LYS A C 1
ATOM 2351 O O . LYS A 1 297 ? 5.008 -7.07 -2.721 1 96 297 LYS A O 1
ATOM 2356 N N . VAL A 1 298 ? 4.941 -6.371 -4.832 1 95.75 298 VAL A N 1
ATOM 2357 C CA . VAL A 1 298 ? 6.371 -6.57 -5.062 1 95.75 298 VAL A CA 1
ATOM 2358 C C . VAL A 1 298 ? 7.023 -5.238 -5.43 1 95.75 298 VAL A C 1
ATOM 2360 O O . VAL A 1 298 ? 6.473 -4.469 -6.219 1 95.75 298 VAL A O 1
ATOM 2363 N N . ARG A 1 299 ? 8.148 -5.016 -4.828 1 96.56 299 ARG A N 1
ATOM 2364 C CA . ARG A 1 299 ? 8.906 -3.811 -5.152 1 96.56 299 ARG A CA 1
ATOM 2365 C C . ARG A 1 299 ? 9.742 -4.008 -6.418 1 96.56 299 ARG A C 1
ATOM 2367 O O . ARG A 1 299 ? 10.484 -4.984 -6.527 1 96.56 299 ARG A O 1
ATOM 2374 N N . ILE A 1 300 ? 9.555 -3.059 -7.336 1 94.94 300 ILE A N 1
ATOM 2375 C CA . ILE A 1 300 ? 10.328 -3.102 -8.57 1 94.94 300 ILE A CA 1
ATOM 2376 C C . ILE A 1 300 ? 10.961 -1.734 -8.828 1 94.94 300 ILE A C 1
ATOM 2378 O O . ILE A 1 300 ? 10.336 -0.699 -8.578 1 94.94 300 ILE A O 1
ATOM 2382 N N . ASN A 1 301 ? 12.164 -1.804 -9.312 1 93.25 301 ASN A N 1
ATOM 2383 C CA . ASN A 1 301 ? 12.867 -0.594 -9.719 1 93.25 301 ASN A CA 1
ATOM 2384 C C . ASN A 1 301 ? 13.25 -0.642 -11.195 1 93.25 301 ASN A C 1
ATOM 2386 O O . ASN A 1 301 ? 14.391 -0.934 -11.539 1 93.25 301 ASN A O 1
ATOM 2390 N N . PRO A 1 302 ? 12.305 -0.311 -11.992 1 94.5 302 PRO A N 1
ATOM 2391 C CA . PRO A 1 302 ? 12.594 -0.367 -13.422 1 94.5 302 PRO A CA 1
ATOM 2392 C C . PRO A 1 302 ? 13.719 0.584 -13.836 1 94.5 302 PRO A C 1
ATOM 2394 O O . PRO A 1 302 ? 13.797 1.705 -13.328 1 94.5 302 PRO A O 1
ATOM 2397 N N . VAL A 1 303 ? 14.594 0.069 -14.633 1 90.19 303 VAL A N 1
ATOM 2398 C CA . VAL A 1 303 ? 15.656 0.864 -15.242 1 90.19 303 VAL A CA 1
ATOM 2399 C C . VAL A 1 303 ? 15.484 0.895 -16.766 1 90.19 303 VAL A C 1
ATOM 2401 O O . VAL A 1 303 ? 15.281 -0.147 -17.391 1 90.19 303 VAL A O 1
ATOM 2404 N N . ALA A 1 304 ? 15.531 2.057 -17.25 1 86.94 304 ALA A N 1
ATOM 2405 C CA . ALA A 1 304 ? 15.344 2.201 -18.688 1 86.94 304 ALA A CA 1
ATOM 2406 C C . ALA A 1 304 ? 16.344 1.344 -19.453 1 86.94 304 ALA A C 1
ATOM 2408 O O . ALA A 1 304 ? 17.547 1.359 -19.172 1 86.94 304 ALA A O 1
ATOM 2409 N N . GLY A 1 305 ? 15.867 0.566 -20.375 1 86.56 305 GLY A N 1
ATOM 2410 C CA . GLY A 1 305 ? 16.719 -0.231 -21.234 1 86.56 305 GLY A CA 1
ATOM 2411 C C . GLY A 1 305 ? 17.078 -1.579 -20.641 1 86.56 305 GLY A C 1
ATOM 2412 O O . GLY A 1 305 ? 17.703 -2.412 -21.297 1 86.56 305 GLY A O 1
ATOM 2413 N N . GLU A 1 306 ? 16.719 -1.77 -19.406 1 90.12 306 GLU A N 1
ATOM 2414 C CA . GLU A 1 306 ? 17.016 -3.039 -18.766 1 90.12 306 GLU A CA 1
ATOM 2415 C C . GLU A 1 306 ? 15.766 -3.889 -18.594 1 90.12 306 GLU A C 1
ATOM 2417 O O . GLU A 1 306 ? 14.664 -3.354 -18.453 1 90.12 306 GLU A O 1
ATOM 2422 N N . THR A 1 307 ? 15.984 -5.211 -18.594 1 90 307 THR A N 1
ATOM 2423 C CA . THR A 1 307 ? 14.828 -6.098 -18.531 1 90 307 THR A CA 1
ATOM 2424 C C . THR A 1 307 ? 14.992 -7.117 -17.406 1 90 307 THR A C 1
ATOM 2426 O O . THR A 1 307 ? 14.109 -7.945 -17.172 1 90 307 THR A O 1
ATOM 2429 N N . ALA A 1 308 ? 16.078 -7.023 -16.641 1 91.56 308 ALA A N 1
ATOM 2430 C CA . ALA A 1 308 ? 16.375 -8.023 -15.617 1 91.56 308 ALA A CA 1
ATOM 2431 C C . ALA A 1 308 ? 15.297 -8.055 -14.539 1 91.56 308 ALA A C 1
ATOM 2433 O O . ALA A 1 308 ? 15.094 -9.086 -13.883 1 91.56 308 ALA A O 1
ATOM 2434 N N . TRP A 1 309 ? 14.539 -6.934 -14.414 1 94.38 309 TRP A N 1
ATOM 2435 C CA . TRP A 1 309 ? 13.531 -6.809 -13.367 1 94.38 309 TRP A CA 1
ATOM 2436 C C . TRP A 1 309 ? 12.211 -7.441 -13.812 1 94.38 309 TRP A C 1
ATOM 2438 O O . TRP A 1 309 ? 11.312 -7.652 -12.992 1 94.38 309 TRP A O 1
ATOM 2448 N N . ILE A 1 310 ? 12.062 -7.898 -15.016 1 94.44 310 ILE A N 1
ATOM 2449 C CA . ILE A 1 310 ? 10.773 -8.273 -15.578 1 94.44 310 ILE A CA 1
ATOM 2450 C C . ILE A 1 310 ? 10.461 -9.727 -15.234 1 94.44 310 ILE A C 1
ATOM 2452 O O . ILE A 1 310 ? 9.352 -10.047 -14.805 1 94.44 310 ILE A O 1
ATOM 2456 N N . GLU A 1 311 ? 11.383 -10.641 -15.375 1 94.12 311 GLU A N 1
ATOM 2457 C CA . GLU A 1 311 ? 11.094 -12.062 -15.195 1 94.12 311 GLU A CA 1
ATOM 2458 C C . GLU A 1 311 ? 10.742 -12.375 -13.742 1 94.12 311 GLU A C 1
ATOM 2460 O O . GLU A 1 311 ? 9.82 -13.148 -13.477 1 94.12 311 GLU A O 1
ATOM 2465 N N . PRO A 1 312 ? 11.5 -11.797 -12.805 1 94.62 312 PRO A N 1
ATOM 2466 C CA . PRO A 1 312 ? 11.055 -12.016 -11.43 1 94.62 312 PRO A CA 1
ATOM 2467 C C . PRO A 1 312 ? 9.609 -11.594 -11.203 1 94.62 312 PRO A C 1
ATOM 2469 O O . PRO A 1 312 ? 8.875 -12.25 -10.453 1 94.62 312 PRO A O 1
ATOM 2472 N N . LEU A 1 313 ? 9.227 -10.516 -11.758 1 94.94 313 LEU A N 1
ATOM 2473 C CA . LEU A 1 313 ? 7.852 -10.031 -11.648 1 94.94 313 LEU A CA 1
ATOM 2474 C C . LEU A 1 313 ? 6.879 -11.008 -12.297 1 94.94 313 LEU A C 1
ATOM 2476 O O . LEU A 1 313 ? 5.805 -11.273 -11.75 1 94.94 313 LEU A O 1
ATOM 2480 N N . LEU A 1 314 ? 7.223 -11.5 -13.438 1 93.62 314 LEU A N 1
ATOM 2481 C CA . LEU A 1 314 ? 6.367 -12.461 -14.133 1 93.62 314 LEU A CA 1
ATOM 2482 C C . LEU A 1 314 ? 6.23 -13.742 -13.328 1 93.62 314 LEU A C 1
ATOM 2484 O O . LEU A 1 314 ? 5.156 -14.352 -13.297 1 93.62 314 LEU A O 1
ATOM 2488 N N . VAL A 1 315 ? 7.336 -14.18 -12.68 1 93.75 315 VAL A N 1
ATOM 2489 C CA . VAL A 1 315 ? 7.277 -15.344 -11.805 1 93.75 315 VAL A CA 1
ATOM 2490 C C . VAL A 1 315 ? 6.266 -15.109 -10.688 1 93.75 315 VAL A C 1
ATOM 2492 O O . VAL A 1 315 ? 5.477 -15.992 -10.352 1 93.75 315 VAL A O 1
ATOM 2495 N N . GLU A 1 316 ? 6.277 -13.867 -10.148 1 93.25 316 GLU A N 1
ATOM 2496 C CA . GLU A 1 316 ? 5.324 -13.523 -9.094 1 93.25 316 GLU A CA 1
ATOM 2497 C C . GLU A 1 316 ? 3.889 -13.602 -9.609 1 93.25 316 GLU A C 1
ATOM 2499 O O . GLU A 1 316 ? 3 -14.094 -8.914 1 93.25 316 GLU A O 1
ATOM 2504 N N . CYS A 1 317 ? 3.654 -13.141 -10.758 1 93.06 317 CYS A N 1
ATOM 2505 C CA . CYS A 1 317 ? 2.316 -13.109 -11.344 1 93.06 317 CYS A CA 1
ATOM 2506 C C . CYS A 1 317 ? 1.802 -14.523 -11.594 1 93.06 317 CYS A C 1
ATOM 2508 O O . CYS A 1 317 ? 0.678 -14.859 -11.219 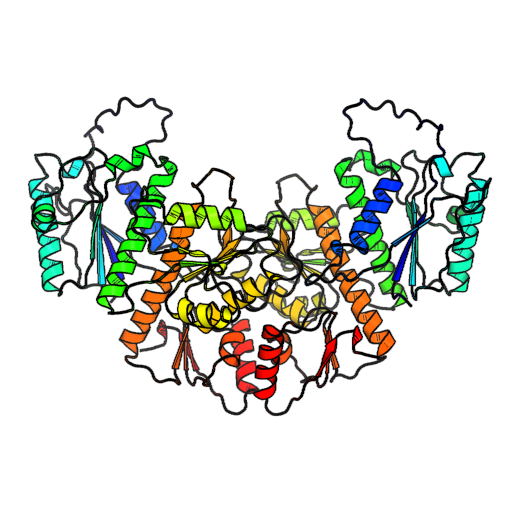1 93.06 317 CYS A O 1
ATOM 2510 N N . LEU A 1 318 ? 2.629 -15.305 -12.211 1 92.44 318 LEU A N 1
ATOM 2511 C CA . LEU A 1 318 ? 2.23 -16.672 -12.523 1 92.44 318 LEU A CA 1
ATOM 2512 C C . LEU A 1 318 ? 2.061 -17.5 -11.258 1 92.44 318 LEU A C 1
ATOM 2514 O O . LEU A 1 318 ? 1.178 -18.359 -11.18 1 92.44 318 LEU A O 1
ATOM 2518 N N . SER A 1 319 ? 2.938 -17.219 -10.297 1 92.75 319 SER A N 1
ATOM 2519 C CA . SER A 1 319 ? 2.848 -17.938 -9.031 1 92.75 319 SER A CA 1
ATOM 2520 C C . SER A 1 319 ? 1.56 -17.594 -8.289 1 92.75 319 SER A C 1
ATOM 2522 O O . SER A 1 319 ? 0.945 -18.469 -7.672 1 92.75 319 SER A O 1
ATOM 2524 N N . GLU A 1 320 ? 1.205 -16.344 -8.297 1 92.75 320 GLU A N 1
ATOM 2525 C CA . GLU A 1 320 ? -0.069 -15.961 -7.699 1 92.75 320 GLU A CA 1
ATOM 2526 C C . GLU A 1 320 ? -1.239 -16.641 -8.406 1 92.75 320 GLU A C 1
ATOM 2528 O O . GLU A 1 320 ? -2.188 -17.078 -7.754 1 92.75 320 GLU A O 1
ATOM 2533 N N . GLY A 1 321 ? -1.189 -16.656 -9.727 1 91.56 321 GLY A N 1
ATOM 2534 C CA . GLY A 1 321 ? -2.193 -17.391 -10.484 1 91.56 321 GLY A CA 1
ATOM 2535 C C . GLY A 1 321 ? -2.258 -18.859 -10.117 1 91.56 321 GLY A C 1
ATOM 2536 O O . GLY A 1 321 ? -3.346 -19.422 -9.93 1 91.56 321 GLY A O 1
ATOM 2537 N N . LEU A 1 322 ? -1.062 -19.484 -10.07 1 91.62 322 LEU A N 1
ATOM 2538 C CA . LEU A 1 322 ? -0.99 -20.906 -9.719 1 91.62 322 LEU A CA 1
ATOM 2539 C C . LEU A 1 322 ? -1.561 -21.141 -8.32 1 91.62 322 LEU A C 1
ATOM 2541 O O . LEU A 1 322 ? -2.293 -22.109 -8.109 1 91.62 322 LEU A O 1
ATOM 2545 N N . ARG A 1 323 ? -1.201 -20.312 -7.355 1 91.81 323 ARG A N 1
ATOM 2546 C CA . ARG A 1 323 ? -1.714 -20.438 -5.996 1 91.81 323 ARG A CA 1
ATOM 2547 C C . ARG A 1 323 ? -3.238 -20.391 -5.98 1 91.81 323 ARG A C 1
ATOM 2549 O O . ARG A 1 323 ? -3.877 -21.203 -5.305 1 91.81 323 ARG A O 1
ATOM 2556 N N . CYS A 1 324 ? -3.844 -19.453 -6.723 1 91.56 324 CYS A N 1
ATOM 2557 C CA . CYS A 1 324 ? -5.297 -19.328 -6.805 1 91.56 324 CYS A CA 1
ATOM 2558 C C . CYS A 1 324 ? -5.918 -20.562 -7.445 1 91.56 324 CYS A C 1
ATOM 2560 O O . CYS A 1 324 ? -6.938 -21.062 -6.969 1 91.56 324 CYS A O 1
ATOM 2562 N N . ASP A 1 325 ? -5.27 -21.078 -8.5 1 90.19 325 ASP A N 1
ATOM 2563 C CA . ASP A 1 325 ? -5.762 -22.266 -9.18 1 90.19 325 ASP A CA 1
ATOM 2564 C C . ASP A 1 325 ? -5.77 -23.469 -8.25 1 90.19 325 ASP A C 1
ATOM 2566 O O . ASP A 1 325 ? -6.734 -24.234 -8.227 1 90.19 325 ASP A O 1
ATOM 2570 N N . LEU A 1 326 ? -4.676 -23.625 -7.582 1 90.56 326 LEU A N 1
ATOM 2571 C CA . LEU A 1 326 ? -4.551 -24.766 -6.684 1 90.56 326 LEU A CA 1
ATOM 2572 C C . LEU A 1 326 ? -5.574 -24.688 -5.555 1 90.56 326 LEU A C 1
ATOM 2574 O O . LEU A 1 326 ? -6.145 -25.703 -5.156 1 90.56 326 LEU A O 1
ATOM 2578 N N . PHE A 1 327 ? -5.832 -23.531 -5.012 1 91.31 327 PHE A N 1
ATOM 2579 C CA . PHE A 1 327 ? -6.844 -23.344 -3.979 1 91.31 327 PHE A CA 1
ATOM 2580 C C . PHE A 1 327 ? -8.219 -23.75 -4.496 1 91.31 327 PHE A C 1
ATOM 2582 O O . PHE A 1 327 ? -8.945 -24.5 -3.834 1 91.31 327 PHE A O 1
ATOM 2589 N N . ASN A 1 328 ? -8.57 -23.219 -5.652 1 90.12 328 ASN A N 1
ATOM 2590 C CA . ASN A 1 328 ? -9.867 -23.531 -6.238 1 90.12 328 ASN A CA 1
ATOM 2591 C C . ASN A 1 328 ? -10.023 -25.016 -6.5 1 90.12 328 ASN A C 1
ATOM 2593 O O . ASN A 1 328 ? -11.109 -25.578 -6.309 1 90.12 328 ASN A O 1
ATOM 2597 N N . LEU A 1 329 ? -8.945 -25.609 -6.922 1 87.75 329 LEU A N 1
ATOM 2598 C CA . LEU A 1 329 ? -8.953 -27.047 -7.176 1 87.75 329 LEU A CA 1
ATOM 2599 C C . LEU A 1 329 ? -9.195 -27.828 -5.887 1 87.75 329 LEU A C 1
ATOM 2601 O O . LEU A 1 329 ? -9.953 -28.797 -5.875 1 87.75 329 LEU A O 1
ATOM 2605 N N . GLU A 1 330 ? -8.531 -27.422 -4.891 1 89.5 330 GLU A N 1
ATOM 2606 C CA . GLU A 1 330 ? -8.688 -28.109 -3.609 1 89.5 330 GLU A CA 1
ATOM 2607 C C . GLU A 1 330 ? -10.102 -27.938 -3.057 1 89.5 330 GLU A C 1
ATOM 2609 O O . GLU A 1 330 ? -10.664 -28.875 -2.494 1 89.5 330 GLU A O 1
ATOM 2614 N N . VAL A 1 331 ? -10.633 -26.75 -3.201 1 92.31 331 VAL A N 1
ATOM 2615 C CA . VAL A 1 331 ? -11.992 -26.5 -2.746 1 92.31 331 VAL A CA 1
ATOM 2616 C C . VAL A 1 331 ? -12.969 -27.375 -3.535 1 92.31 331 VAL A C 1
ATOM 2618 O O . VAL A 1 331 ? -13.844 -28.016 -2.955 1 92.31 331 VAL A O 1
ATOM 2621 N N . SER A 1 332 ? -12.781 -27.438 -4.844 1 89.5 332 SER A N 1
ATOM 2622 C CA . SER A 1 332 ? -13.664 -28.219 -5.699 1 89.5 332 SER A CA 1
ATOM 2623 C C . SER A 1 332 ? -13.547 -29.719 -5.383 1 89.5 332 SER A C 1
ATOM 2625 O O . SER A 1 332 ? -14.539 -30.453 -5.461 1 89.5 332 SER A O 1
ATOM 2627 N N . SER A 1 333 ? -12.398 -30.156 -5.07 1 87.19 333 SER A N 1
ATOM 2628 C CA . SER A 1 333 ? -12.164 -31.562 -4.754 1 87.19 333 SER A CA 1
ATOM 2629 C C . SER A 1 333 ? -12.852 -31.953 -3.451 1 87.19 333 SER A C 1
ATOM 2631 O O . SER A 1 333 ? -13.289 -33.094 -3.295 1 87.19 333 SER A O 1
ATOM 2633 N N . ARG A 1 334 ? -12.969 -31.062 -2.574 1 90.12 334 ARG A N 1
ATOM 2634 C CA . ARG A 1 334 ? -13.508 -31.375 -1.253 1 90.12 334 ARG A CA 1
ATOM 2635 C C . ARG A 1 334 ? -15.016 -31.156 -1.219 1 90.12 334 ARG A C 1
ATOM 2637 O O . ARG A 1 334 ? -15.742 -31.906 -0.554 1 90.12 334 ARG A O 1
ATOM 2644 N N . LEU A 1 335 ? -15.43 -30.172 -1.925 1 91.19 335 LEU A N 1
ATOM 2645 C CA . LEU A 1 335 ? -16.828 -29.797 -1.803 1 91.19 335 LEU A CA 1
ATOM 2646 C C . LEU A 1 335 ? -17.609 -30.172 -3.059 1 91.19 335 LEU A C 1
ATOM 2648 O O . LEU A 1 335 ? -18.844 -30.219 -3.045 1 91.19 335 LEU A O 1
ATOM 2652 N N . GLY A 1 336 ? -16.922 -30.484 -4.109 1 86.94 336 GLY A N 1
ATOM 2653 C CA . GLY A 1 336 ? -17.609 -30.688 -5.379 1 86.94 336 GLY A CA 1
ATOM 2654 C C . GLY A 1 336 ? -18.203 -29.406 -5.945 1 86.94 336 GLY A C 1
ATOM 2655 O O . GLY A 1 336 ? -17.578 -28.344 -5.879 1 86.94 336 GLY A O 1
ATOM 2656 N N . VAL A 1 337 ? -19.312 -29.562 -6.598 1 84.19 337 VAL A N 1
ATOM 2657 C CA . VAL A 1 337 ? -19.984 -28.406 -7.16 1 84.19 337 VAL A CA 1
ATOM 2658 C C . VAL A 1 337 ? -20.688 -27.625 -6.051 1 84.19 337 VAL A C 1
ATOM 2660 O O . VAL A 1 337 ? -21.484 -28.203 -5.297 1 84.19 337 VAL A O 1
ATOM 2663 N N . THR A 1 338 ? -20.297 -26.391 -5.984 1 86.75 338 THR A N 1
ATOM 2664 C CA . THR A 1 338 ? -20.875 -25.547 -4.941 1 86.75 338 THR A CA 1
ATOM 2665 C C . THR A 1 338 ? -22.016 -24.703 -5.504 1 86.75 338 THR A C 1
ATOM 2667 O O . THR A 1 338 ? -22.016 -24.375 -6.691 1 86.75 338 THR A O 1
ATOM 2670 N N . GLY A 1 339 ? -22.922 -24.422 -4.613 1 87.31 339 GLY A N 1
ATOM 2671 C CA . GLY A 1 339 ? -24.016 -23.547 -4.996 1 87.31 339 GLY A CA 1
ATOM 2672 C C . GLY A 1 339 ? -23.625 -22.078 -5.02 1 87.31 339 GLY A C 1
ATOM 2673 O O . GLY A 1 339 ? -22.516 -21.719 -4.645 1 87.31 339 GLY A O 1
ATOM 2674 N N . ASP A 1 340 ? -24.547 -21.328 -5.527 1 88.06 340 ASP A N 1
ATOM 2675 C CA . ASP A 1 340 ? -24.328 -19.891 -5.637 1 88.06 340 ASP A CA 1
ATOM 2676 C C . ASP A 1 340 ? -24.203 -19.25 -4.258 1 88.06 340 ASP A C 1
ATOM 2678 O O . ASP A 1 340 ? -23.734 -18.109 -4.133 1 88.06 340 ASP A O 1
ATOM 2682 N N . ASP A 1 341 ? -24.594 -19.984 -3.23 1 89.75 341 ASP A N 1
ATOM 2683 C CA . ASP A 1 341 ? -24.578 -19.438 -1.872 1 89.75 341 ASP A CA 1
ATOM 2684 C C . ASP A 1 341 ? -23.219 -19.672 -1.213 1 89.75 341 ASP A C 1
ATOM 2686 O O . ASP A 1 341 ? -23 -19.25 -0.076 1 89.75 341 ASP A O 1
ATOM 2690 N N . VAL A 1 342 ? -22.344 -20.359 -1.924 1 94.06 342 VAL A N 1
ATOM 2691 C CA . VAL A 1 342 ? -21 -20.562 -1.422 1 94.06 342 VAL A CA 1
ATOM 2692 C C . VAL A 1 342 ? -20.016 -19.641 -2.172 1 94.06 342 VAL A C 1
ATOM 2694 O O . VAL A 1 342 ? -19.891 -19.75 -3.395 1 94.06 342 VAL A O 1
ATOM 2697 N N . MET A 1 343 ? -19.438 -18.75 -1.413 1 95.12 343 MET A N 1
ATOM 2698 C CA . MET A 1 343 ? -18.438 -17.859 -2.004 1 95.12 343 MET A CA 1
ATOM 2699 C C . MET A 1 343 ? -17.031 -18.422 -1.798 1 95.12 343 MET A C 1
ATOM 2701 O O . MET A 1 343 ? -16.594 -18.594 -0.662 1 95.12 343 MET A O 1
ATOM 2705 N N . VAL A 1 344 ? -16.359 -18.781 -2.881 1 95.5 344 VAL A N 1
ATOM 2706 C CA . VAL A 1 344 ? -14.977 -19.25 -2.834 1 95.5 344 VAL A CA 1
ATOM 2707 C C . VAL A 1 344 ? -14.023 -18.094 -3.156 1 95.5 344 VAL A C 1
ATOM 2709 O O . VAL A 1 344 ? -14.039 -17.562 -4.266 1 95.5 344 VAL A O 1
ATOM 2712 N N . LEU A 1 345 ? -13.234 -17.688 -2.158 1 95.44 345 LEU A N 1
ATOM 2713 C CA . LEU A 1 345 ? -12.289 -16.594 -2.307 1 95.44 345 LEU A CA 1
ATOM 2714 C C . LEU A 1 345 ? -10.852 -17.094 -2.191 1 95.44 345 LEU A C 1
ATOM 2716 O O . LEU A 1 345 ? -10.461 -17.625 -1.154 1 95.44 345 LEU A O 1
ATOM 2720 N N . PRO A 1 346 ? -10.008 -16.875 -3.225 1 92.75 346 PRO A N 1
ATOM 2721 C CA . PRO A 1 346 ? -8.617 -17.328 -3.15 1 92.75 346 PRO A CA 1
ATOM 2722 C C . PRO A 1 346 ? -7.754 -16.453 -2.258 1 92.75 346 PRO A C 1
ATOM 2724 O O . PRO A 1 346 ? -6.531 -16.594 -2.244 1 92.75 346 PRO A O 1
ATOM 2727 N N . ARG A 1 347 ? -8.266 -15.539 -1.584 1 92.75 347 ARG A N 1
ATOM 2728 C CA . ARG A 1 347 ? -7.676 -14.641 -0.604 1 92.75 347 ARG A CA 1
ATOM 2729 C C . ARG A 1 347 ? -8.594 -14.461 0.603 1 92.75 347 ARG A C 1
ATOM 2731 O O . ARG A 1 347 ? -9.766 -14.828 0.555 1 92.75 347 ARG A O 1
ATOM 2738 N N . PRO A 1 348 ? -8.07 -13.93 1.665 1 94 348 PRO A N 1
ATOM 2739 C CA . PRO A 1 348 ? -8.953 -13.688 2.809 1 94 348 PRO A CA 1
ATOM 2740 C C . PRO A 1 348 ? -10.086 -12.711 2.484 1 94 348 PRO A C 1
ATOM 2742 O O . PRO A 1 348 ? -9.867 -11.734 1.76 1 94 348 PRO A O 1
ATOM 2745 N N . PRO A 1 349 ? -11.25 -13.062 2.988 1 95.94 349 PRO A N 1
ATOM 2746 C CA . PRO A 1 349 ? -12.367 -12.148 2.744 1 95.94 349 PRO A CA 1
ATOM 2747 C C . PRO A 1 349 ? -12.18 -10.797 3.428 1 95.94 349 PRO A C 1
ATOM 2749 O O . PRO A 1 349 ? -11.5 -10.711 4.457 1 95.94 349 PRO A O 1
ATOM 2752 N N . GLU A 1 350 ? -12.703 -9.789 2.893 1 96.75 350 GLU A N 1
ATOM 2753 C CA . GLU A 1 350 ? -12.758 -8.445 3.453 1 96.75 350 GLU A CA 1
ATOM 2754 C C . GLU A 1 350 ? -14.141 -7.832 3.275 1 96.75 350 GLU A C 1
ATOM 2756 O O . GLU A 1 350 ? -15.023 -8.438 2.654 1 96.75 350 GLU A O 1
ATOM 2761 N N . LEU A 1 351 ? -14.391 -6.691 3.785 1 96.5 351 LEU A N 1
ATOM 2762 C CA . LEU A 1 351 ? -15.695 -6.039 3.74 1 96.5 351 LEU A CA 1
ATOM 2763 C C . LEU A 1 351 ? -16.172 -5.871 2.301 1 96.5 351 LEU A C 1
ATOM 2765 O O . LEU A 1 351 ? -17.359 -6.02 2.014 1 96.5 351 LEU A O 1
ATOM 2769 N N . PHE A 1 352 ? -15.266 -5.543 1.423 1 97 352 PHE A N 1
ATOM 2770 C CA . PHE A 1 352 ? -15.57 -5.375 0.008 1 97 352 PHE A CA 1
ATOM 2771 C C . PHE A 1 352 ? -16.297 -6.605 -0.537 1 97 352 PHE A C 1
ATOM 2773 O O . PHE A 1 352 ? -17.312 -6.484 -1.225 1 97 352 PHE A O 1
ATOM 2780 N N . ASP A 1 353 ? -15.773 -7.789 -0.167 1 95.94 353 ASP A N 1
ATOM 2781 C CA . ASP A 1 353 ? -16.312 -9.039 -0.688 1 95.94 353 ASP A CA 1
ATOM 2782 C C . ASP A 1 353 ? -17.719 -9.297 -0.143 1 95.94 353 ASP A C 1
ATOM 2784 O O . ASP A 1 353 ? -18.578 -9.812 -0.857 1 95.94 353 ASP A O 1
ATOM 2788 N N . ILE A 1 354 ? -17.922 -8.945 1.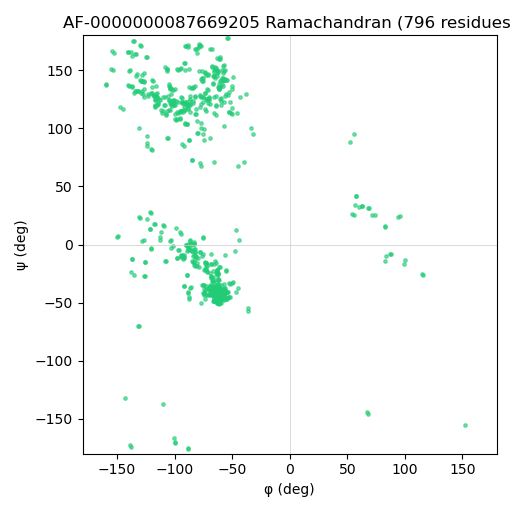104 1 92.69 354 ILE A N 1
ATOM 2789 C CA . ILE A 1 354 ? -19.172 -9.234 1.804 1 92.69 354 ILE A CA 1
ATOM 2790 C C . ILE A 1 354 ? -20.25 -8.273 1.329 1 92.69 354 ILE A C 1
ATOM 2792 O O . ILE A 1 354 ? -21.406 -8.664 1.178 1 92.69 354 ILE A O 1
ATOM 2796 N N . ILE A 1 355 ? -19.891 -7.07 1.033 1 92.94 355 ILE A N 1
ATOM 2797 C CA . ILE A 1 355 ? -20.859 -6.031 0.71 1 92.94 355 ILE A CA 1
ATOM 2798 C C . ILE A 1 355 ? -21.156 -6.051 -0.787 1 92.94 355 ILE A C 1
ATOM 2800 O O . ILE A 1 355 ? -22.312 -5.879 -1.197 1 92.94 355 ILE A O 1
ATOM 2804 N N . ASP A 1 356 ? -20.156 -6.215 -1.583 1 93.56 356 ASP A N 1
ATOM 2805 C CA . ASP A 1 356 ? -20.281 -6.012 -3.023 1 93.56 356 ASP A CA 1
ATOM 2806 C C . ASP A 1 356 ? -20.766 -7.281 -3.715 1 93.56 356 ASP A C 1
ATOM 2808 O O . ASP A 1 356 ? -21.062 -7.27 -4.914 1 93.56 356 ASP A O 1
ATOM 2812 N N . CYS A 1 357 ? -21.078 -8.328 -3.035 1 89.5 357 CYS A N 1
ATOM 2813 C CA . CYS A 1 357 ? -21.516 -9.57 -3.658 1 89.5 357 CYS A CA 1
ATOM 2814 C C . CYS A 1 357 ? -22.953 -9.469 -4.141 1 89.5 357 CYS A C 1
ATOM 2816 O O . CYS A 1 357 ? -23.766 -8.758 -3.545 1 89.5 357 CYS A O 1
ATOM 2818 N N . ALA A 1 358 ? -23.234 -10.055 -5.219 1 85.06 358 ALA A N 1
ATOM 2819 C CA . ALA A 1 358 ? -24.578 -10.055 -5.785 1 85.06 358 ALA A CA 1
ATOM 2820 C C . ALA A 1 358 ? -25.531 -10.906 -4.945 1 85.06 358 ALA A C 1
ATOM 2822 O O . ALA A 1 358 ? -26.688 -10.523 -4.727 1 85.06 358 ALA A O 1
ATOM 2823 N N . ILE A 1 359 ? -25.062 -12.062 -4.523 1 85.25 359 ILE A N 1
ATOM 2824 C CA . ILE A 1 359 ? -25.812 -12.984 -3.695 1 85.25 359 ILE A CA 1
ATOM 2825 C C . ILE A 1 359 ? -25.156 -13.133 -2.33 1 85.25 359 ILE A C 1
ATOM 2827 O O . ILE A 1 359 ? -23.953 -13.438 -2.244 1 85.25 359 ILE A O 1
ATOM 2831 N N . GLN A 1 360 ? -25.891 -12.938 -1.381 1 86.06 360 GLN A N 1
ATOM 2832 C CA . GLN A 1 360 ? -25.359 -13.102 -0.037 1 86.06 360 GLN A CA 1
ATOM 2833 C C . GLN A 1 360 ? -24.953 -14.555 0.22 1 86.06 360 GLN A C 1
ATOM 2835 O O . GLN A 1 360 ? -25.781 -15.461 0.145 1 86.06 360 GLN A O 1
ATOM 2840 N N . PRO A 1 361 ? -23.734 -14.695 0.507 1 90.69 361 PRO A N 1
ATOM 2841 C CA . PRO A 1 361 ? -23.312 -16.078 0.721 1 90.69 361 PRO A CA 1
ATOM 2842 C C . PRO A 1 361 ? -23.703 -16.609 2.096 1 90.69 361 PRO A C 1
ATOM 2844 O O . PRO A 1 361 ? -23.797 -15.852 3.059 1 90.69 361 PRO A O 1
ATOM 2847 N N . THR A 1 362 ? -23.969 -17.922 2.207 1 91.62 362 THR A N 1
ATOM 2848 C CA . THR A 1 362 ? -24.156 -18.594 3.488 1 91.62 362 THR A CA 1
ATOM 2849 C C . THR A 1 362 ? -22.812 -19.109 4.027 1 91.62 362 THR A C 1
ATOM 2851 O O . THR A 1 362 ? -22.672 -19.312 5.234 1 91.62 362 THR A O 1
ATOM 2854 N N . ARG A 1 363 ? -21.906 -19.359 3.027 1 93.81 363 ARG A N 1
ATOM 2855 C CA . ARG A 1 363 ? -20.562 -19.828 3.363 1 93.81 363 ARG A CA 1
ATOM 2856 C C . ARG A 1 363 ? -19.516 -19.109 2.525 1 93.81 363 ARG A C 1
ATOM 2858 O O . ARG A 1 363 ? -19.719 -18.891 1.328 1 93.81 363 ARG A O 1
ATOM 2865 N N . VAL A 1 364 ? -18.469 -18.719 3.219 1 95.5 364 VAL A N 1
ATOM 2866 C CA . VAL A 1 364 ? -17.297 -18.188 2.537 1 95.5 364 VAL A CA 1
ATOM 2867 C C . VAL A 1 364 ? -16.094 -19.094 2.797 1 95.5 364 VAL A C 1
ATOM 2869 O O . VAL A 1 364 ? -15.734 -19.344 3.949 1 95.5 364 VAL A O 1
ATOM 2872 N N . ILE A 1 365 ? -15.531 -19.656 1.737 1 96.19 365 ILE A N 1
ATOM 2873 C CA . ILE A 1 365 ? -14.359 -20.516 1.827 1 96.19 365 ILE A CA 1
ATOM 2874 C C . ILE A 1 365 ? -13.125 -19.766 1.351 1 96.19 365 ILE A C 1
ATOM 2876 O O . ILE A 1 365 ? -13.125 -19.172 0.27 1 96.19 365 ILE A O 1
ATOM 2880 N N . TYR A 1 366 ? -12.109 -19.703 2.217 1 94.62 366 TYR A N 1
ATOM 2881 C CA . TYR A 1 366 ? -10.891 -18.984 1.877 1 94.62 366 TYR A CA 1
ATOM 2882 C C . TYR A 1 366 ? -9.664 -19.734 2.385 1 94.62 366 TYR A C 1
ATOM 2884 O O . TYR A 1 366 ? -9.781 -20.719 3.111 1 94.62 366 TYR A O 1
ATOM 2892 N N . PRO A 1 367 ? -8.438 -19.406 1.933 1 91.69 367 PRO A N 1
ATOM 2893 C CA . PRO A 1 367 ? -7.234 -20.156 2.299 1 91.69 367 PRO A CA 1
ATOM 2894 C C . PRO A 1 367 ? -6.875 -20.016 3.775 1 91.69 367 PRO A C 1
ATOM 2896 O O . PRO A 1 367 ? -7.223 -19.016 4.402 1 91.69 367 PRO A O 1
ATOM 2899 N N . ASP A 1 368 ? -6.199 -21.016 4.273 1 90.19 368 ASP A N 1
ATOM 2900 C CA . ASP A 1 368 ? -5.605 -20.922 5.602 1 90.19 368 ASP A CA 1
ATOM 2901 C C . ASP A 1 368 ? -4.555 -19.828 5.664 1 90.19 368 ASP A C 1
ATOM 2903 O O . ASP A 1 368 ? -3.877 -19.547 4.672 1 90.19 368 ASP A O 1
ATOM 2907 N N . PRO A 1 369 ? -4.348 -19.125 6.828 1 89.5 369 PRO A N 1
ATOM 2908 C CA . PRO A 1 369 ? -4.984 -19.391 8.117 1 89.5 369 PRO A CA 1
ATOM 2909 C C . PRO A 1 369 ? -6.285 -18.625 8.312 1 89.5 369 PRO A C 1
ATOM 2911 O O . PRO A 1 369 ? -6.633 -17.781 7.48 1 89.5 369 PRO A O 1
ATOM 2914 N N . PRO A 1 370 ? -7.027 -18.969 9.391 1 91.31 370 PRO A N 1
ATOM 2915 C CA . PRO A 1 370 ? -8.219 -18.172 9.688 1 91.31 370 PRO A CA 1
ATOM 2916 C C . PRO A 1 370 ? -7.914 -16.688 9.883 1 91.31 370 PRO A C 1
ATOM 2918 O O . PRO A 1 370 ? -6.805 -16.328 10.289 1 91.31 370 PRO A O 1
ATOM 2921 N N . LEU A 1 371 ? -8.859 -15.875 9.648 1 92.56 371 LEU A N 1
ATOM 2922 C CA . LEU A 1 371 ? -8.703 -14.438 9.828 1 92.56 371 LEU A CA 1
ATOM 2923 C C . LEU A 1 371 ? -8.273 -14.109 11.258 1 92.56 371 LEU A C 1
ATOM 2925 O O . LEU A 1 371 ? -8.727 -14.758 12.203 1 92.56 371 LEU A O 1
ATOM 2929 N N . ALA A 1 372 ? -7.387 -13.109 11.336 1 90.69 372 ALA A N 1
ATOM 2930 C CA . ALA A 1 372 ? -7.074 -12.578 12.656 1 90.69 372 ALA A CA 1
ATOM 2931 C C . ALA A 1 372 ? -8.312 -11.992 13.32 1 90.69 372 ALA A C 1
ATOM 2933 O O . ALA A 1 372 ? -9.289 -11.648 12.648 1 90.69 372 ALA A O 1
ATOM 2934 N N . ARG A 1 373 ? -8.312 -11.852 14.57 1 92.38 373 ARG A N 1
ATOM 2935 C CA . ARG A 1 373 ? -9.453 -11.438 15.375 1 92.38 373 ARG A CA 1
ATOM 2936 C C . ARG A 1 373 ? -10.031 -10.117 14.867 1 92.38 373 ARG A C 1
ATOM 2938 O O . ARG A 1 373 ? -11.242 -9.992 14.695 1 92.38 373 ARG A O 1
ATOM 2945 N N . LEU A 1 374 ? -9.203 -9.188 14.609 1 93.38 374 LEU A N 1
ATOM 2946 C CA . LEU A 1 374 ? -9.641 -7.859 14.203 1 93.38 374 LEU A CA 1
ATOM 2947 C C . LEU A 1 374 ? -10.422 -7.914 12.898 1 93.38 374 LEU A C 1
ATOM 2949 O O . LEU A 1 374 ? -11.492 -7.32 12.781 1 93.38 374 LEU A O 1
ATOM 2953 N N . GLU A 1 375 ? -9.93 -8.602 11.914 1 94.75 375 GLU A N 1
ATOM 2954 C CA . GLU A 1 375 ? -10.57 -8.688 10.609 1 94.75 375 GLU A CA 1
ATOM 2955 C C . GLU A 1 375 ? -11.852 -9.508 10.68 1 94.75 375 GLU A C 1
ATOM 2957 O O . GLU A 1 375 ? -12.852 -9.172 10.031 1 94.75 375 GLU A O 1
ATOM 2962 N N . ALA A 1 376 ? -11.812 -10.578 11.484 1 94.62 376 ALA A N 1
ATOM 2963 C CA . ALA A 1 376 ? -13.008 -11.391 11.68 1 94.62 376 ALA A CA 1
ATOM 2964 C C . ALA A 1 376 ? -14.125 -10.578 12.336 1 94.62 376 ALA A C 1
ATOM 2966 O O . ALA A 1 376 ? -15.297 -10.703 11.961 1 94.62 376 ALA A O 1
ATOM 2967 N N . GLU A 1 377 ? -13.75 -9.789 13.297 1 94.75 377 GLU A N 1
ATOM 2968 C CA . GLU A 1 377 ? -14.727 -8.953 14 1 94.75 377 GLU A CA 1
ATOM 2969 C C . GLU A 1 377 ? -15.375 -7.953 13.047 1 94.75 377 GLU A C 1
ATOM 2971 O O . GLU A 1 377 ? -16.578 -7.695 13.141 1 94.75 377 GLU A O 1
ATOM 2976 N N . LEU A 1 378 ? -14.617 -7.375 12.188 1 95.12 378 LEU A N 1
ATOM 2977 C CA . LEU A 1 378 ? -15.133 -6.402 11.234 1 95.12 378 LEU A CA 1
ATOM 2978 C C . LEU A 1 378 ? -16.156 -7.051 10.297 1 95.12 378 LEU A C 1
ATOM 2980 O O . LEU A 1 378 ? -17.203 -6.473 10.023 1 95.12 378 LEU A O 1
ATOM 2984 N N . ILE A 1 379 ? -15.828 -8.211 9.82 1 94 379 ILE A N 1
ATOM 2985 C CA . ILE A 1 379 ? -16.734 -8.922 8.922 1 94 379 ILE A CA 1
ATOM 2986 C C . ILE A 1 379 ? -18 -9.312 9.672 1 94 379 ILE A C 1
ATOM 2988 O O . ILE A 1 379 ? -19.109 -9.172 9.148 1 94 379 ILE A O 1
ATOM 2992 N N . ASN A 1 380 ? -17.844 -9.797 10.883 1 92.31 380 ASN A N 1
ATOM 2993 C CA . ASN A 1 380 ? -19 -10.164 11.695 1 92.31 380 ASN A CA 1
ATOM 2994 C C . ASN A 1 380 ? -19.906 -8.969 11.961 1 92.31 380 ASN A C 1
ATOM 2996 O O . ASN A 1 380 ? -21.125 -9.102 11.992 1 92.31 380 ASN A O 1
ATOM 3000 N N . LYS A 1 381 ? -19.297 -7.895 12.172 1 91.69 381 LYS A N 1
ATOM 3001 C CA . LYS A 1 381 ? -20.078 -6.676 12.359 1 91.69 381 LYS A CA 1
ATOM 3002 C C . LYS A 1 381 ? -20.906 -6.355 11.125 1 91.69 381 LYS A C 1
ATOM 3004 O O . LYS A 1 381 ? -22.062 -5.961 11.234 1 91.69 381 LYS A O 1
ATOM 3009 N N . ALA A 1 382 ? -20.297 -6.477 9.977 1 90.94 382 ALA A N 1
ATOM 3010 C CA . ALA A 1 382 ? -21.016 -6.238 8.727 1 90.94 382 ALA A CA 1
ATOM 3011 C C . ALA A 1 382 ? -22.188 -7.207 8.578 1 90.94 382 ALA A C 1
ATOM 3013 O O . ALA A 1 382 ? -23.281 -6.805 8.219 1 90.94 382 ALA A O 1
ATOM 3014 N N . LEU A 1 383 ? -21.938 -8.422 8.922 1 88.56 383 LEU A N 1
ATOM 3015 C CA . LEU A 1 383 ? -22.953 -9.461 8.766 1 88.56 383 LEU A CA 1
ATOM 3016 C C . LEU A 1 383 ? -24.109 -9.234 9.734 1 88.56 383 LEU A C 1
ATOM 3018 O O . LEU A 1 383 ? -25.266 -9.469 9.391 1 88.56 383 LEU A O 1
ATOM 3022 N N . LYS A 1 384 ? -23.812 -8.812 10.898 1 86 384 LYS A N 1
ATOM 3023 C CA . LYS A 1 384 ? -24.844 -8.539 11.898 1 86 384 LYS A CA 1
ATOM 3024 C C . LYS A 1 384 ? -25.719 -7.367 11.477 1 86 384 LYS A C 1
ATOM 3026 O O . LYS A 1 384 ? -26.906 -7.324 11.805 1 86 384 LYS A O 1
ATOM 3031 N N . ARG A 1 385 ? -25.141 -6.535 10.828 1 84.06 385 ARG A N 1
ATOM 3032 C CA . ARG A 1 385 ? -25.875 -5.344 10.406 1 84.06 385 ARG A CA 1
ATOM 3033 C C . ARG A 1 385 ? -26.672 -5.617 9.133 1 84.06 385 ARG A C 1
ATOM 3035 O O . ARG A 1 385 ? -27.594 -4.867 8.805 1 84.06 385 ARG A O 1
ATOM 3042 N N . MET A 1 386 ? -26.25 -6.645 8.539 1 80.38 386 MET A N 1
ATOM 3043 C CA . MET A 1 386 ? -26.953 -7.004 7.316 1 80.38 386 MET A CA 1
ATOM 3044 C C . MET A 1 386 ? -28.172 -7.871 7.621 1 80.38 386 MET A C 1
ATOM 3046 O O . MET A 1 386 ? -28.188 -8.609 8.609 1 80.38 386 MET A O 1
ATOM 3050 N N . ALA A 1 387 ? -29.453 -7.562 7.297 1 64.12 387 ALA A N 1
ATOM 3051 C CA . ALA A 1 387 ? -30.75 -8.125 7.605 1 64.12 387 ALA A CA 1
ATOM 3052 C C . ALA A 1 387 ? -30.688 -9.648 7.684 1 64.12 387 ALA A C 1
ATOM 3054 O O . ALA A 1 387 ? -31.375 -10.266 8.5 1 64.12 387 ALA A O 1
ATOM 3055 N N . ASP A 1 388 ? -30.297 -10.391 6.754 1 59.44 388 ASP A N 1
ATOM 3056 C CA . ASP A 1 388 ? -30.609 -11.797 6.559 1 59.44 388 ASP A CA 1
ATOM 3057 C C . ASP A 1 388 ? -29.375 -12.672 6.746 1 59.44 388 ASP A C 1
ATOM 3059 O O . ASP A 1 388 ? -29.406 -13.867 6.426 1 59.44 388 ASP A O 1
ATOM 3063 N N . GLY A 1 389 ? -28.312 -12.266 7.129 1 59.62 389 GLY A N 1
ATOM 3064 C CA . GLY A 1 389 ? -27.328 -13.172 6.555 1 59.62 389 GLY A CA 1
ATOM 3065 C C . GLY A 1 389 ? -26.328 -13.695 7.574 1 59.62 389 GLY A C 1
ATOM 3066 O O . GLY A 1 389 ? -25.719 -12.914 8.312 1 59.62 389 GLY A O 1
ATOM 3067 N N . THR A 1 390 ? -26.516 -14.93 8.078 1 78.94 390 THR A N 1
ATOM 3068 C CA . THR A 1 390 ? -25.422 -15.633 8.742 1 78.94 390 THR A CA 1
ATOM 3069 C C . THR A 1 390 ? -24.453 -16.219 7.715 1 78.94 390 THR A C 1
ATOM 3071 O O . THR A 1 390 ? -24.875 -16.953 6.812 1 78.94 390 THR A O 1
ATOM 3074 N N . VAL A 1 391 ? -23.344 -15.805 7.77 1 88.44 391 VAL A N 1
ATOM 3075 C CA . VAL A 1 391 ? -22.312 -16.312 6.875 1 88.44 391 VAL A CA 1
ATOM 3076 C C . VAL A 1 391 ? -21.266 -17.078 7.676 1 88.44 391 VAL A C 1
ATOM 3078 O O . VAL A 1 391 ? -20.797 -16.609 8.711 1 88.44 391 VAL A O 1
ATOM 3081 N N . MET A 1 392 ? -21.016 -18.281 7.316 1 92 392 MET A N 1
ATOM 3082 C CA . MET A 1 392 ? -19.938 -19.078 7.914 1 92 392 MET A CA 1
ATOM 3083 C C . MET A 1 392 ? -18.641 -18.875 7.156 1 92 392 MET A C 1
ATOM 3085 O O . MET A 1 392 ? -18.578 -19.094 5.945 1 92 392 MET A O 1
ATOM 3089 N N . LEU A 1 393 ? -17.641 -18.391 7.863 1 94.44 393 LEU A N 1
ATOM 3090 C CA . LEU A 1 393 ? -16.297 -18.281 7.305 1 94.44 393 LEU A CA 1
ATOM 3091 C C . LEU A 1 393 ? -15.492 -19.547 7.582 1 94.44 393 LEU A C 1
ATOM 3093 O O . LEU A 1 393 ? -15.312 -19.938 8.734 1 94.44 393 LEU A O 1
ATOM 3097 N N . GLN A 1 394 ? -15.016 -20.156 6.535 1 95.5 394 GLN A N 1
ATOM 3098 C CA . GLN A 1 394 ? -14.266 -21.406 6.691 1 95.5 394 GLN A CA 1
ATOM 3099 C C . GLN A 1 394 ? -12.992 -21.391 5.852 1 95.5 394 GLN A C 1
ATOM 3101 O O . GLN A 1 394 ? -13.008 -20.953 4.695 1 95.5 394 GLN A O 1
ATOM 3106 N N . THR A 1 395 ? -11.93 -21.781 6.52 1 93.62 395 THR A N 1
ATOM 3107 C CA . THR A 1 395 ? -10.695 -21.969 5.77 1 93.62 395 THR A CA 1
ATOM 3108 C C . THR A 1 395 ? -10.68 -23.344 5.094 1 93.62 395 THR A C 1
ATOM 3110 O O . THR A 1 395 ? -11.523 -24.188 5.383 1 93.62 395 THR A O 1
ATOM 3113 N N . LEU A 1 396 ? -9.773 -23.547 4.215 1 90.06 396 LEU A N 1
ATOM 3114 C CA . LEU A 1 396 ? -9.656 -24.797 3.451 1 90.06 396 LEU A CA 1
ATOM 3115 C C . LEU A 1 396 ? -9.531 -26 4.383 1 90.06 396 LEU A C 1
ATOM 3117 O O . LEU A 1 396 ? -10.117 -27.047 4.125 1 90.06 396 LEU A O 1
ATOM 3121 N N . SER A 1 397 ? -8.805 -25.797 5.492 1 88.31 397 SER A N 1
ATOM 3122 C CA . SER A 1 397 ? -8.578 -26.906 6.406 1 88.31 397 SER A CA 1
ATOM 3123 C C . SER A 1 397 ? -9.844 -27.25 7.184 1 88.31 397 SER A C 1
ATOM 3125 O O . SER A 1 397 ? -9.961 -28.344 7.746 1 88.31 397 SER A O 1
ATOM 3127 N N . GLU A 1 398 ? -10.75 -26.375 7.168 1 91.94 398 GLU A N 1
ATOM 3128 C CA . GLU A 1 398 ? -11.969 -26.547 7.957 1 91.94 398 GLU A CA 1
ATOM 3129 C C . GLU A 1 398 ? -13.07 -27.203 7.137 1 91.94 398 GLU A C 1
ATOM 3131 O O . GLU A 1 398 ? -14.117 -27.562 7.676 1 91.94 398 GLU A O 1
ATOM 3136 N N . ILE A 1 399 ? -12.742 -27.266 5.883 1 88.44 399 ILE A N 1
ATOM 3137 C CA . ILE A 1 399 ? -13.789 -27.891 5.074 1 88.44 399 ILE A CA 1
ATOM 3138 C C . ILE A 1 399 ? -13.422 -29.344 4.777 1 88.44 399 ILE A C 1
ATOM 3140 O O . ILE A 1 399 ? -12.25 -29.672 4.637 1 88.44 399 ILE A O 1
ATOM 3144 N N . SER A 1 400 ? -14.211 -30.344 5.082 1 71 400 SER A N 1
ATOM 3145 C CA . SER A 1 400 ? -14.055 -31.781 4.906 1 71 400 SER A CA 1
ATOM 3146 C C . SER A 1 400 ? -14.281 -32.188 3.453 1 71 400 SER A C 1
ATOM 3148 O O . SER A 1 400 ? -15.062 -31.547 2.74 1 71 400 SER A O 1
ATOM 3150 N N . MET B 1 1 ? -14.602 33.5 2.686 1 83.75 1 MET B N 1
ATOM 3151 C CA . MET B 1 1 ? -13.5 33.688 3.627 1 83.75 1 MET B CA 1
ATOM 3152 C C . MET B 1 1 ? -12.719 32.375 3.816 1 83.75 1 MET B C 1
ATOM 3154 O O . MET B 1 1 ? -13.312 31.312 4.004 1 83.75 1 MET B O 1
ATOM 3158 N N . ASP B 1 2 ? -11.414 32.5 3.676 1 87.81 2 ASP B N 1
ATOM 3159 C CA . ASP B 1 2 ? -10.555 31.344 3.852 1 87.81 2 ASP B CA 1
ATOM 3160 C C . ASP B 1 2 ? -10.438 30.953 5.324 1 87.81 2 ASP B C 1
ATOM 3162 O O . ASP B 1 2 ? -10.57 31.812 6.203 1 87.81 2 ASP B O 1
ATOM 3166 N N . ALA B 1 3 ? -10.297 29.672 5.531 1 89.25 3 ALA B N 1
ATOM 3167 C CA . ALA B 1 3 ? -10.047 29.266 6.91 1 89.25 3 ALA B CA 1
ATOM 3168 C C . ALA B 1 3 ? -8.703 29.781 7.406 1 89.25 3 ALA B C 1
ATOM 3170 O O . ALA B 1 3 ? -8.594 30.312 8.516 1 89.25 3 ALA B O 1
ATOM 3171 N N . LEU B 1 4 ? -7.727 29.594 6.566 1 94 4 LEU B N 1
ATOM 3172 C CA . LEU B 1 4 ? -6.367 30.016 6.887 1 94 4 LEU B CA 1
ATOM 3173 C C . LEU B 1 4 ? -5.688 30.625 5.668 1 94 4 LEU B C 1
ATOM 3175 O O . LEU B 1 4 ? -5.82 30.109 4.555 1 94 4 LEU B O 1
ATOM 3179 N N . ARG B 1 5 ? -5.016 31.703 5.875 1 96.06 5 ARG B N 1
ATOM 3180 C CA . ARG B 1 5 ? -4.141 32.281 4.867 1 96.06 5 ARG B CA 1
ATOM 3181 C C . ARG B 1 5 ? -2.736 32.5 5.418 1 96.06 5 ARG B C 1
ATOM 3183 O O . ARG B 1 5 ? -2.574 32.906 6.578 1 96.06 5 ARG B O 1
ATOM 3190 N N . ILE B 1 6 ? -1.753 32.188 4.535 1 97.81 6 ILE B N 1
ATOM 3191 C CA . ILE B 1 6 ? -0.363 32.406 4.934 1 97.81 6 ILE B CA 1
ATOM 3192 C C . ILE B 1 6 ? 0.23 33.594 4.18 1 97.81 6 ILE B C 1
ATOM 3194 O O . ILE B 1 6 ? 0.105 33.688 2.955 1 97.81 6 ILE B O 1
ATOM 3198 N N . HIS B 1 7 ? 0.793 34.531 4.914 1 98.38 7 HIS B N 1
ATOM 3199 C CA . HIS B 1 7 ? 1.45 35.719 4.352 1 98.38 7 HIS B CA 1
ATOM 3200 C C . HIS B 1 7 ? 2.959 35.656 4.566 1 98.38 7 HIS B C 1
ATOM 3202 O O . HIS B 1 7 ? 3.428 35.688 5.707 1 98.38 7 HIS B O 1
ATOM 3208 N N . VAL B 1 8 ? 3.678 35.531 3.479 1 98.38 8 VAL B N 1
ATOM 3209 C CA . VAL B 1 8 ? 5.133 35.5 3.574 1 98.38 8 VAL B CA 1
ATOM 3210 C C . VAL B 1 8 ? 5.703 36.875 3.256 1 98.38 8 VAL B C 1
ATOM 3212 O O . VAL B 1 8 ? 5.453 37.438 2.18 1 98.38 8 VAL B O 1
ATOM 3215 N N . VAL B 1 9 ? 6.469 37.406 4.176 1 97.94 9 VAL B N 1
ATOM 3216 C CA . VAL B 1 9 ? 6.984 38.781 4.074 1 97.94 9 VAL B CA 1
ATOM 3217 C C . VAL B 1 9 ? 8.508 38.75 3.992 1 97.94 9 VAL B C 1
ATOM 3219 O O . VAL B 1 9 ? 9.164 38.094 4.805 1 97.94 9 VAL B O 1
ATOM 3222 N N . TRP B 1 10 ? 9.055 39.344 3.01 1 95.75 10 TRP B N 1
ATOM 3223 C CA . TRP B 1 10 ? 10.492 39.562 2.941 1 95.75 10 TRP B CA 1
ATOM 3224 C C . TRP B 1 10 ? 10.82 40.781 2.111 1 95.75 10 TRP B C 1
ATOM 3226 O O . TRP B 1 10 ? 9.93 41.375 1.507 1 95.75 10 TRP B O 1
ATOM 3236 N N . ALA B 1 11 ? 12.055 41.25 2.244 1 93.06 11 ALA B N 1
ATOM 3237 C CA . ALA B 1 11 ? 12.484 42.406 1.468 1 93.06 11 ALA B CA 1
ATOM 3238 C C . ALA B 1 11 ? 13.086 41.969 0.131 1 93.06 11 ALA B C 1
ATOM 3240 O O . ALA B 1 11 ? 14.031 41.188 0.091 1 93.06 11 ALA B O 1
ATOM 3241 N N . LYS B 1 12 ? 12.508 42.469 -0.935 1 87.69 12 LYS B N 1
ATOM 3242 C CA . LYS B 1 12 ? 13.062 42.188 -2.254 1 87.69 12 LYS B CA 1
ATOM 3243 C C . LYS B 1 12 ? 14.367 42.938 -2.482 1 87.69 12 LYS B C 1
ATOM 3245 O O . LYS B 1 12 ? 14.469 44.125 -2.148 1 87.69 12 LYS B O 1
ATOM 3250 N N . ARG B 1 13 ? 15.336 42.281 -2.977 1 78.88 13 ARG B N 1
ATOM 3251 C CA . ARG B 1 13 ? 16.609 42.906 -3.273 1 78.88 13 ARG B CA 1
ATOM 3252 C C . ARG B 1 13 ? 16.516 43.812 -4.516 1 78.88 13 ARG B C 1
ATOM 3254 O O . ARG B 1 13 ? 15.93 43.406 -5.523 1 78.88 13 ARG B O 1
ATOM 3261 N N . ARG B 1 14 ? 16.734 45.094 -4.312 1 66.12 14 ARG B N 1
ATOM 3262 C CA . ARG B 1 14 ? 16.719 46.031 -5.449 1 66.12 14 ARG B CA 1
ATOM 3263 C C . ARG B 1 14 ? 17.766 45.625 -6.488 1 66.12 14 ARG B C 1
ATOM 3265 O O . ARG B 1 14 ? 18.828 45.094 -6.145 1 66.12 14 ARG B O 1
ATOM 3272 N N . LEU B 1 15 ? 17.5 45.781 -7.758 1 57.31 15 LEU B N 1
ATOM 3273 C CA . LEU B 1 15 ? 18.422 45.625 -8.875 1 57.31 15 LEU B CA 1
ATOM 3274 C C . LEU B 1 15 ? 19.688 46.469 -8.68 1 57.31 15 LEU B C 1
ATOM 3276 O O . LEU B 1 15 ? 19.594 47.625 -8.312 1 57.31 15 LEU B O 1
ATOM 3280 N N . GLY B 1 16 ? 21.078 45.812 -8.484 1 56.62 16 GLY B N 1
ATOM 3281 C CA . GLY B 1 16 ? 22.375 46.438 -8.336 1 56.62 16 GLY B CA 1
ATOM 3282 C C . GLY B 1 16 ? 23 46.188 -6.977 1 56.62 16 GLY B C 1
ATOM 3283 O O . GLY B 1 16 ? 24.156 46.562 -6.75 1 56.62 16 GLY B O 1
ATOM 3284 N N . GLN B 1 17 ? 22.328 45.969 -6 1 52.41 17 GLN B N 1
ATOM 3285 C CA . GLN B 1 17 ? 22.953 45.688 -4.715 1 52.41 17 GLN B CA 1
ATOM 3286 C C . GLN B 1 17 ? 23.547 44.281 -4.691 1 52.41 17 GLN B C 1
ATOM 3288 O O . GLN B 1 17 ? 22.828 43.312 -4.875 1 52.41 17 GLN B O 1
ATOM 3293 N N . LYS B 1 18 ? 24.828 44.219 -4.906 1 51.47 18 LYS B N 1
ATOM 3294 C CA . LYS B 1 18 ? 25.562 42.938 -4.906 1 51.47 18 LYS B CA 1
ATOM 3295 C C . LYS B 1 18 ? 25.453 42.25 -3.555 1 51.47 18 LYS B C 1
ATOM 3297 O O . LYS B 1 18 ? 25.578 42.875 -2.506 1 51.47 18 LYS B O 1
ATOM 3302 N N . PRO B 1 19 ? 25.016 41.062 -3.564 1 53.69 19 PRO B N 1
ATOM 3303 C CA . PRO B 1 19 ? 25.078 40.312 -2.305 1 53.69 19 PRO B CA 1
ATOM 3304 C C . PRO B 1 19 ? 26.391 40.5 -1.561 1 53.69 19 PRO B C 1
ATOM 3306 O O . PRO B 1 19 ? 27.438 40.656 -2.188 1 53.69 19 PRO B O 1
ATOM 3309 N N . LYS B 1 20 ? 26.5 40.844 -0.386 1 44.66 20 LYS B N 1
ATOM 3310 C CA . LYS B 1 20 ? 27.812 40.781 0.239 1 44.66 20 LYS B CA 1
ATOM 3311 C C . LYS B 1 20 ? 28.516 39.469 -0.066 1 44.66 20 LYS B C 1
ATOM 3313 O O . LYS B 1 20 ? 27.906 38.406 0.042 1 44.66 20 LYS B O 1
ATOM 3318 N N . LYS B 1 21 ? 29.641 39.625 -0.852 1 47.12 21 LYS B N 1
ATOM 3319 C CA . LYS B 1 21 ? 30.531 38.594 -1.377 1 47.12 21 LYS B CA 1
ATOM 3320 C C . LYS B 1 21 ? 30.781 37.5 -0.341 1 47.12 21 LYS B C 1
ATOM 3322 O O . LYS B 1 21 ? 31.344 37.781 0.726 1 47.12 21 LYS B O 1
ATOM 3327 N N . SER B 1 22 ? 29.828 36.594 0.037 1 40.25 22 SER B N 1
ATOM 3328 C CA . SER B 1 22 ? 30.469 35.438 0.701 1 40.25 22 SER B CA 1
ATOM 3329 C C . SER B 1 22 ? 31.609 34.875 -0.13 1 40.25 22 SER B C 1
ATOM 3331 O O . SER B 1 22 ? 31.531 34.844 -1.358 1 40.25 22 SER B O 1
ATOM 3333 N N . SER B 1 23 ? 32.719 35 0.335 1 38.88 23 SER B N 1
ATOM 3334 C CA . SER B 1 23 ? 33.969 34.469 -0.241 1 38.88 23 SER B CA 1
ATOM 3335 C C . SER B 1 23 ? 33.812 33.031 -0.728 1 38.88 23 SER B C 1
ATOM 3337 O O . SER B 1 23 ? 34.781 32.344 -0.954 1 38.88 23 SER B O 1
ATOM 3339 N N . ALA B 1 24 ? 32.562 32.531 -0.625 1 41.53 24 ALA B N 1
ATOM 3340 C CA . ALA B 1 24 ? 32.562 31.078 -0.862 1 41.53 24 ALA B CA 1
ATOM 3341 C C . ALA B 1 24 ? 32.781 30.766 -2.342 1 41.53 24 ALA B C 1
ATOM 3343 O O . ALA B 1 24 ? 32.438 31.578 -3.205 1 41.53 24 ALA B O 1
ATOM 3344 N N . SER B 1 25 ? 33.469 29.672 -2.691 1 44.72 25 SER B N 1
ATOM 3345 C CA . SER B 1 25 ? 33.906 29.078 -3.953 1 44.72 25 SER B CA 1
ATOM 3346 C C . SER B 1 25 ? 32.719 28.875 -4.895 1 44.72 25 SER B C 1
ATOM 3348 O O . SER B 1 25 ? 31.594 28.688 -4.445 1 44.72 25 SER B O 1
ATOM 3350 N N . PRO B 1 26 ? 32.75 29.047 -6.125 1 45.69 26 PRO B N 1
ATOM 3351 C CA . PRO B 1 26 ? 31.75 28.906 -7.188 1 45.69 26 PRO B CA 1
ATOM 3352 C C . PRO B 1 26 ? 30.938 27.609 -7.078 1 45.69 26 PRO B C 1
ATOM 3354 O O . PRO B 1 26 ? 29.828 27.516 -7.617 1 45.69 26 PRO B O 1
ATOM 3357 N N . THR B 1 27 ? 31.531 26.562 -6.707 1 46.06 27 THR B N 1
ATOM 3358 C CA . THR B 1 27 ? 30.891 25.25 -6.723 1 46.06 27 THR B CA 1
ATOM 3359 C C . THR B 1 27 ? 29.953 25.094 -5.527 1 46.06 27 THR B C 1
ATOM 3361 O O . THR B 1 27 ? 29.344 24.031 -5.344 1 46.06 27 THR B O 1
ATOM 3364 N N . ALA B 1 28 ? 29.906 25.984 -4.629 1 49.25 28 ALA B N 1
ATOM 3365 C CA . ALA B 1 28 ? 29.203 25.812 -3.361 1 49.25 28 ALA B CA 1
ATOM 3366 C C . ALA B 1 28 ? 27.703 26.062 -3.527 1 49.25 28 ALA B C 1
ATOM 3368 O O . ALA B 1 28 ? 27.297 27.047 -4.145 1 49.25 28 ALA B O 1
ATOM 3369 N N . THR B 1 29 ? 26.875 25.047 -3.514 1 60.75 29 THR B N 1
ATOM 3370 C CA . THR B 1 29 ? 25.422 25.156 -3.48 1 60.75 29 THR B CA 1
ATOM 3371 C C . THR B 1 29 ? 24.984 26.375 -2.674 1 60.75 29 THR B C 1
ATOM 3373 O O . THR B 1 29 ? 25.328 26.5 -1.498 1 60.75 29 THR B O 1
ATOM 3376 N N . VAL B 1 30 ? 24.625 27.484 -3.41 1 67.88 30 VAL B N 1
ATOM 3377 C CA . VAL B 1 30 ? 24.234 28.781 -2.855 1 67.88 30 VAL B CA 1
ATOM 3378 C C . VAL B 1 30 ? 23.047 28.594 -1.915 1 67.88 30 VAL B C 1
ATOM 3380 O O . VAL B 1 30 ? 22.094 27.859 -2.232 1 67.88 30 VAL B O 1
ATOM 3383 N N . ALA B 1 31 ? 23.188 29 -0.713 1 78.56 31 ALA B N 1
ATOM 3384 C CA . ALA B 1 31 ? 22.109 29.016 0.272 1 78.56 31 ALA B CA 1
ATOM 3385 C C . ALA B 1 31 ? 20.875 29.688 -0.292 1 78.56 31 ALA B C 1
ATOM 3387 O O . ALA B 1 31 ? 20.969 30.688 -1.018 1 78.56 31 ALA B O 1
ATOM 3388 N N . PRO B 1 32 ? 19.75 29.047 -0.024 1 88.38 32 PRO B N 1
ATOM 3389 C CA . PRO B 1 32 ? 18.5 29.656 -0.517 1 88.38 32 PRO B CA 1
ATOM 3390 C C . PRO B 1 32 ? 18.297 31.078 -0.005 1 88.38 32 PRO B C 1
ATOM 3392 O O . PRO B 1 32 ? 18.641 31.391 1.135 1 88.38 32 PRO B O 1
ATOM 3395 N N . ARG B 1 33 ? 17.75 31.969 -0.898 1 88.12 33 ARG B N 1
ATOM 3396 C CA . ARG B 1 33 ? 17.328 33.312 -0.538 1 88.12 33 ARG B CA 1
ATOM 3397 C C . ARG B 1 33 ? 15.883 33.344 -0.064 1 88.12 33 ARG B C 1
ATOM 3399 O O . ARG B 1 33 ? 15.188 32.312 -0.147 1 88.12 33 ARG B O 1
ATOM 3406 N N . SER B 1 34 ? 15.5 34.406 0.438 1 94.25 34 SER B N 1
ATOM 3407 C CA . SER B 1 34 ? 14.148 34.562 0.978 1 94.25 34 SER B CA 1
ATOM 3408 C C . SER B 1 34 ? 13.102 34.188 -0.069 1 94.25 34 SER B C 1
ATOM 3410 O O . SER B 1 34 ? 12.102 33.531 0.24 1 94.25 34 SER B O 1
ATOM 3412 N N . ALA B 1 35 ? 13.297 34.562 -1.256 1 94.06 35 ALA B N 1
ATOM 3413 C CA . ALA B 1 35 ? 12.352 34.281 -2.332 1 94.06 35 ALA B CA 1
ATOM 3414 C C . ALA B 1 35 ? 12.227 32.75 -2.543 1 94.06 35 ALA B C 1
ATOM 3416 O O . ALA B 1 35 ? 11.148 32.25 -2.857 1 94.06 35 ALA B O 1
ATOM 3417 N N . ASP B 1 36 ? 13.367 32.062 -2.424 1 94.88 36 ASP B N 1
ATOM 3418 C CA . ASP B 1 36 ? 13.359 30.609 -2.566 1 94.88 36 ASP B CA 1
ATOM 3419 C C . ASP B 1 36 ? 12.531 29.953 -1.466 1 94.88 36 ASP B C 1
ATOM 3421 O O . ASP B 1 36 ? 11.758 29.031 -1.731 1 94.88 36 ASP B O 1
ATOM 3425 N N . TYR B 1 37 ? 12.703 30.438 -0.252 1 96.19 37 TYR B N 1
ATOM 3426 C CA . TYR B 1 37 ? 11.914 29.938 0.865 1 96.19 37 TYR B CA 1
ATOM 3427 C C . TYR B 1 37 ? 10.43 30.188 0.652 1 96.19 37 TYR B C 1
ATOM 3429 O O . TYR B 1 37 ? 9.594 29.312 0.888 1 96.19 37 TYR B O 1
ATOM 3437 N N . ALA B 1 38 ? 10.164 31.375 0.243 1 96.31 38 ALA B N 1
ATOM 3438 C CA . ALA B 1 38 ? 8.773 31.766 0.011 1 96.31 38 ALA B CA 1
ATOM 3439 C C . ALA B 1 38 ? 8.117 30.859 -1.03 1 96.31 38 ALA B C 1
ATOM 3441 O O . ALA B 1 38 ? 6.977 30.422 -0.856 1 96.31 38 ALA B O 1
ATOM 3442 N N . GLU B 1 39 ? 8.805 30.672 -2.033 1 95.31 39 GLU B N 1
ATOM 3443 C CA . GLU B 1 39 ? 8.289 29.797 -3.08 1 95.31 39 GLU B CA 1
ATOM 3444 C C . GLU B 1 39 ? 8.062 28.375 -2.557 1 95.31 39 GLU B C 1
ATOM 3446 O O . GLU B 1 39 ? 7.078 27.719 -2.922 1 95.31 39 GLU B O 1
ATOM 3451 N N . ARG B 1 40 ? 8.984 27.906 -1.779 1 94.81 40 ARG B N 1
ATOM 3452 C CA . ARG B 1 40 ? 8.844 26.578 -1.188 1 94.81 40 ARG B CA 1
ATOM 3453 C C . ARG B 1 40 ? 7.609 26.5 -0.292 1 94.81 40 ARG B C 1
ATOM 3455 O O . ARG B 1 40 ? 6.883 25.516 -0.312 1 94.81 40 ARG B O 1
ATOM 3462 N N . ILE B 1 41 ? 7.434 27.5 0.464 1 96.5 41 ILE B N 1
ATOM 3463 C CA . ILE B 1 41 ? 6.258 27.578 1.321 1 96.5 41 ILE B CA 1
ATOM 3464 C C . ILE B 1 41 ? 4.992 27.547 0.467 1 96.5 41 ILE B C 1
ATOM 3466 O O . ILE B 1 41 ? 4.062 26.797 0.752 1 96.5 41 ILE B O 1
ATOM 3470 N N . SER B 1 42 ? 4.992 28.312 -0.561 1 95 42 SER B N 1
ATOM 3471 C CA . SER B 1 42 ? 3.83 28.406 -1.44 1 95 42 SER B CA 1
ATOM 3472 C C . SER B 1 42 ? 3.555 27.062 -2.117 1 95 42 SER B C 1
ATOM 3474 O O . SER B 1 42 ? 2.412 26.594 -2.145 1 95 42 SER B O 1
ATOM 3476 N N . ARG B 1 43 ? 4.59 26.453 -2.592 1 92.06 43 ARG B N 1
ATOM 3477 C CA . ARG B 1 43 ? 4.441 25.172 -3.268 1 92.06 43 ARG B CA 1
ATOM 3478 C C . ARG B 1 43 ? 3.887 24.109 -2.32 1 92.06 43 ARG B C 1
ATOM 3480 O O . ARG B 1 43 ? 3.119 23.234 -2.732 1 92.06 43 ARG B O 1
ATOM 3487 N N . HIS B 1 44 ? 4.246 24.188 -1.114 1 93.44 44 HIS B N 1
ATOM 3488 C CA . HIS B 1 44 ? 3.793 23.203 -0.132 1 93.44 44 HIS B CA 1
ATOM 3489 C C . HIS B 1 44 ? 2.352 23.469 0.285 1 93.44 44 HIS B C 1
ATOM 3491 O O . HIS B 1 44 ? 1.493 22.594 0.158 1 93.44 44 HIS B O 1
ATOM 3497 N N . PHE B 1 45 ? 2.02 24.672 0.654 1 93.56 45 PHE B N 1
ATOM 3498 C CA . PHE B 1 45 ? 0.728 24.953 1.265 1 93.56 45 PHE B CA 1
ATOM 3499 C C . PHE B 1 45 ? -0.334 25.203 0.198 1 93.56 45 PHE B C 1
ATOM 3501 O O . PHE B 1 45 ? -1.495 24.828 0.377 1 93.56 45 PHE B O 1
ATOM 3508 N N . ASP B 1 46 ? -0.004 25.812 -0.835 1 83.12 46 ASP B N 1
ATOM 3509 C CA . ASP B 1 46 ? -0.954 26.125 -1.9 1 83.12 46 ASP B CA 1
ATOM 3510 C C . ASP B 1 46 ? -0.839 25.109 -3.043 1 83.12 46 ASP B C 1
ATOM 3512 O O . ASP B 1 46 ? -1.39 25.328 -4.125 1 83.12 46 ASP B O 1
ATOM 3516 N N . GLY B 1 47 ? -0.128 23.984 -2.727 1 74.81 47 GLY B N 1
ATOM 3517 C CA . GLY B 1 47 ? 0.103 23.016 -3.777 1 74.81 47 GLY B CA 1
ATOM 3518 C C . GLY B 1 47 ? 0.046 21.578 -3.283 1 74.81 47 GLY B C 1
ATOM 3519 O O . GLY B 1 47 ? -0.882 21.203 -2.564 1 74.81 47 GLY B O 1
ATOM 3520 N N . ILE B 1 48 ? 1.018 20.859 -3.67 1 62.16 48 ILE B N 1
ATOM 3521 C CA . ILE B 1 48 ? 1.03 19.391 -3.65 1 62.16 48 ILE B CA 1
ATOM 3522 C C . ILE B 1 48 ? 1.161 18.906 -2.211 1 62.16 48 ILE B C 1
ATOM 3524 O O . ILE B 1 48 ? 0.683 17.812 -1.877 1 62.16 48 ILE B O 1
ATOM 3528 N N . GLY B 1 49 ? 1.62 19.812 -1.444 1 71.19 49 GLY B N 1
ATOM 3529 C CA . GLY B 1 49 ? 1.859 19.359 -0.084 1 71.19 49 GLY B CA 1
ATOM 3530 C C . GLY B 1 49 ? 0.583 19.125 0.698 1 71.19 49 GLY B C 1
ATOM 3531 O O . GLY B 1 49 ? 0.567 18.328 1.641 1 71.19 49 GLY B O 1
ATOM 3532 N N . MET B 1 50 ? -0.4 19.812 0.182 1 73.31 50 MET B N 1
ATOM 3533 C CA . MET B 1 50 ? -1.681 19.703 0.873 1 73.31 50 MET B CA 1
ATOM 3534 C C . MET B 1 50 ? -2.703 18.969 0.006 1 73.31 50 MET B C 1
ATOM 3536 O O . MET B 1 50 ? -3.871 18.859 0.383 1 73.31 50 MET B O 1
ATOM 3540 N N . GLU B 1 51 ? -2.215 18.531 -1.094 1 68.88 51 GLU B N 1
ATOM 3541 C CA . GLU B 1 51 ? -3.109 17.875 -2.039 1 68.88 51 GLU B CA 1
ATOM 3542 C C . GLU B 1 51 ? -3.434 16.453 -1.589 1 68.88 51 GLU B C 1
ATOM 3544 O O . GLU B 1 51 ? -2.551 15.719 -1.135 1 68.88 51 GLU B O 1
ATOM 3549 N N . ARG B 1 52 ? -4.707 16.266 -1.541 1 67.69 52 ARG B N 1
ATOM 3550 C CA . ARG B 1 52 ? -5.195 14.906 -1.375 1 67.69 52 ARG B CA 1
ATOM 3551 C C . ARG B 1 52 ? -6.254 14.57 -2.422 1 67.69 52 ARG B C 1
ATOM 3553 O O . ARG B 1 52 ? -7.168 15.367 -2.662 1 67.69 52 ARG B O 1
ATOM 3560 N N . ASP B 1 53 ? -6.141 13.469 -3.092 1 64.75 53 ASP B N 1
ATOM 3561 C CA . ASP B 1 53 ? -7.055 12.984 -4.121 1 64.75 53 ASP B CA 1
ATOM 3562 C C . ASP B 1 53 ? -7.137 13.969 -5.285 1 64.75 53 ASP B C 1
ATOM 3564 O O . ASP B 1 53 ? -8.227 14.25 -5.793 1 64.75 53 ASP B O 1
ATOM 3568 N N . GLY B 1 54 ? -6.07 14.633 -5.559 1 61.78 54 GLY B N 1
ATOM 3569 C CA . GLY B 1 54 ? -6.031 15.555 -6.684 1 61.78 54 GLY B CA 1
ATOM 3570 C C . GLY B 1 54 ? -6.602 16.922 -6.355 1 61.78 54 GLY B C 1
ATOM 3571 O O . GLY B 1 54 ? -6.586 17.828 -7.199 1 61.78 54 GLY B O 1
ATOM 3572 N N . VAL B 1 55 ? -7.258 16.922 -5.266 1 64.44 55 VAL B N 1
ATOM 3573 C CA . VAL B 1 55 ? -7.797 18.219 -4.855 1 64.44 55 VAL B CA 1
ATOM 3574 C C . VAL B 1 55 ? -6.984 18.766 -3.688 1 64.44 55 VAL B C 1
ATOM 3576 O O . VAL B 1 55 ? -6.703 18.047 -2.725 1 64.44 55 VAL B O 1
ATOM 3579 N N . ALA B 1 56 ? -6.633 19.859 -3.924 1 58.34 56 ALA B N 1
ATOM 3580 C CA . ALA B 1 56 ? -5.781 20.5 -2.926 1 58.34 56 ALA B CA 1
ATOM 3581 C C . ALA B 1 56 ? -6.613 21.188 -1.848 1 58.34 56 ALA B C 1
ATOM 3583 O O . ALA B 1 56 ? -7.633 21.812 -2.148 1 58.34 56 ALA B O 1
ATOM 3584 N N . HIS B 1 57 ? -6.527 20.688 -0.64 1 70.06 57 HIS B N 1
ATOM 3585 C CA . HIS B 1 57 ? -6.93 21.562 0.45 1 70.06 57 HIS B CA 1
ATOM 3586 C C . HIS B 1 57 ? -5.988 22.766 0.566 1 70.06 57 HIS B C 1
ATOM 3588 O O . HIS B 1 57 ? -5.262 22.891 1.553 1 70.06 57 HIS B O 1
ATOM 3594 N N . ARG B 1 58 ? -6.109 23.578 -0.338 1 80.06 58 ARG B N 1
ATOM 3595 C CA . ARG B 1 58 ? -5.133 24.641 -0.525 1 80.06 58 ARG B CA 1
ATOM 3596 C C . ARG B 1 58 ? -5.238 25.672 0.591 1 80.06 58 ARG B C 1
ATOM 3598 O O . ARG B 1 58 ? -6.34 26.094 0.963 1 80.06 58 ARG B O 1
ATOM 3605 N N . VAL B 1 59 ? -4.109 25.875 1.177 1 91.56 59 VAL B N 1
ATOM 3606 C CA . VAL B 1 59 ? -3.939 27.062 2.021 1 91.56 59 VAL B CA 1
ATOM 3607 C C . VAL B 1 59 ? -3.293 28.188 1.218 1 91.56 59 VAL B C 1
ATOM 3609 O O . VAL B 1 59 ? -2.111 28.109 0.872 1 91.56 59 VAL B O 1
ATOM 3612 N N . PRO B 1 60 ? -4.098 29.156 0.944 1 92.88 60 PRO B N 1
ATOM 3613 C CA . PRO B 1 60 ? -3.527 30.219 0.117 1 92.88 60 PRO B CA 1
ATOM 3614 C C . PRO B 1 60 ? -2.285 30.859 0.744 1 92.88 60 PRO B C 1
ATOM 3616 O O . PRO B 1 60 ? -2.25 31.094 1.955 1 92.88 60 PRO B O 1
ATOM 3619 N N . VAL B 1 61 ? -1.299 31.062 -0.102 1 96.44 61 VAL B N 1
ATOM 3620 C CA . VAL B 1 61 ? -0.07 31.734 0.307 1 96.44 61 VAL B CA 1
ATOM 3621 C C . VAL B 1 61 ? 0.104 33.031 -0.489 1 96.44 61 VAL B C 1
ATOM 3623 O O . VAL B 1 61 ? -0.001 33.031 -1.717 1 96.44 61 VAL B O 1
ATOM 3626 N N . ARG B 1 62 ? 0.314 34.125 0.198 1 96.44 62 ARG B N 1
ATOM 3627 C CA . ARG B 1 62 ? 0.521 35.406 -0.436 1 96.44 62 ARG B CA 1
ATOM 3628 C C . ARG B 1 62 ? 1.899 35.969 -0.103 1 96.44 62 ARG B C 1
ATOM 3630 O O . ARG B 1 62 ? 2.365 35.875 1.033 1 96.44 62 ARG B O 1
ATOM 3637 N N . PHE B 1 63 ? 2.484 36.562 -1.098 1 96.19 63 PHE B N 1
ATOM 3638 C CA . PHE B 1 63 ? 3.814 37.156 -0.947 1 96.19 63 PHE B CA 1
ATOM 3639 C C . PHE B 1 63 ? 3.729 38.656 -0.735 1 96.19 63 PHE B C 1
ATOM 3641 O O . PHE B 1 63 ? 2.967 39.344 -1.419 1 96.19 63 PHE B O 1
ATOM 3648 N N . TRP B 1 64 ? 4.469 39.094 0.231 1 95.31 64 TRP B N 1
ATOM 3649 C CA . TRP B 1 64 ? 4.59 40.531 0.502 1 95.31 64 TRP B CA 1
ATOM 3650 C C . TRP B 1 64 ? 6.051 40.969 0.485 1 95.31 64 TRP B C 1
ATOM 3652 O O . TRP B 1 64 ? 6.707 41 1.527 1 95.31 64 TRP B O 1
ATOM 3662 N N . CYS B 1 65 ? 6.516 41.25 -0.694 1 90.81 65 CYS B N 1
ATOM 3663 C CA . CYS B 1 65 ? 7.93 41.562 -0.851 1 90.81 65 CYS B CA 1
ATOM 3664 C C . CYS B 1 65 ? 8.117 42.781 -1.763 1 90.81 65 CYS B C 1
ATOM 3666 O O . CYS B 1 65 ? 9.109 43.5 -1.655 1 90.81 65 CYS B O 1
ATOM 3668 N N . GLU B 1 66 ? 7.164 43.031 -2.662 1 86.81 66 GLU B N 1
ATOM 3669 C CA . GLU B 1 66 ? 7.281 44.125 -3.643 1 86.81 66 GLU B CA 1
ATOM 3670 C C . GLU B 1 66 ? 6.828 45.438 -3.057 1 86.81 66 GLU B C 1
ATOM 3672 O O . GLU B 1 66 ? 5.75 45.531 -2.469 1 86.81 66 GLU B O 1
ATOM 3677 N N . PRO B 1 67 ? 7.668 46.438 -3.326 1 84.25 67 PRO B N 1
ATOM 3678 C CA . PRO B 1 67 ? 7.215 47.75 -2.889 1 84.25 67 PRO B CA 1
ATOM 3679 C C . PRO B 1 67 ? 5.906 48.188 -3.553 1 84.25 67 PRO B C 1
ATOM 3681 O O . PRO B 1 67 ? 5.691 47.906 -4.734 1 84.25 67 PRO B O 1
ATOM 3684 N N . TRP B 1 68 ? 5.008 48.688 -2.844 1 77.62 68 TRP B N 1
ATOM 3685 C CA . TRP B 1 68 ? 3.664 48.969 -3.334 1 77.62 68 TRP B CA 1
ATOM 3686 C C . TRP B 1 68 ? 3.656 50.219 -4.223 1 77.62 68 TRP B C 1
ATOM 3688 O O . TRP B 1 68 ? 2.838 50.312 -5.137 1 77.62 68 TRP B O 1
ATOM 3698 N N . ILE B 1 69 ? 4.363 51.25 -3.855 1 74.38 69 ILE B N 1
ATOM 3699 C CA . ILE B 1 69 ? 4.445 52.438 -4.695 1 74.38 69 ILE B CA 1
ATOM 3700 C C . ILE B 1 69 ? 5.91 52.781 -4.988 1 74.38 69 ILE B C 1
ATOM 3702 O O . ILE B 1 69 ? 6.809 52.312 -4.285 1 74.38 69 ILE B O 1
ATOM 3706 N N . ASP B 1 70 ? 6.023 53.562 -6.012 1 74.25 70 ASP B N 1
ATOM 3707 C CA . ASP B 1 70 ? 7.367 54 -6.375 1 74.25 70 ASP B CA 1
ATOM 3708 C C . ASP B 1 70 ? 8.023 54.781 -5.227 1 74.25 70 ASP B C 1
ATOM 3710 O O . ASP B 1 70 ? 7.398 55.656 -4.625 1 74.25 70 ASP B O 1
ATOM 3714 N N . GLY B 1 71 ? 9.25 54.375 -4.77 1 74 71 GLY B N 1
ATOM 3715 C CA . GLY B 1 71 ? 9.992 55.031 -3.707 1 74 71 GLY B CA 1
ATOM 3716 C C . GLY B 1 71 ? 9.859 54.344 -2.365 1 74 71 GLY B C 1
ATOM 3717 O O . GLY B 1 71 ? 10.664 54.562 -1.46 1 74 71 GLY B O 1
ATOM 3718 N N . SER B 1 72 ? 8.82 53.5 -2.34 1 80 72 SER B N 1
ATOM 3719 C CA . SER B 1 72 ? 8.672 52.781 -1.071 1 80 72 SER B CA 1
ATOM 3720 C C . SER B 1 72 ? 9.5 51.5 -1.048 1 80 72 SER B C 1
ATOM 3722 O O . SER B 1 72 ? 9.812 50.938 -2.1 1 80 72 SER B O 1
ATOM 3724 N N . VAL B 1 73 ? 9.922 51.125 0.156 1 85.56 73 VAL B N 1
ATOM 3725 C CA . VAL B 1 73 ? 10.68 49.906 0.316 1 85.56 73 VAL B CA 1
ATOM 3726 C C . VAL B 1 73 ? 9.773 48.812 0.89 1 85.56 73 VAL B C 1
ATOM 3728 O O . VAL B 1 73 ? 10.18 47.656 1.008 1 85.56 73 VAL B O 1
ATOM 3731 N N . LEU B 1 74 ? 8.555 49.281 1.15 1 91.75 74 LEU B N 1
ATOM 3732 C CA . LEU B 1 74 ? 7.652 48.375 1.837 1 91.75 74 LEU B CA 1
ATOM 3733 C C . LEU B 1 74 ? 6.574 47.844 0.888 1 91.75 74 LEU B C 1
ATOM 3735 O O . LEU B 1 74 ? 6.176 48.562 -0.044 1 91.75 74 LEU B O 1
ATOM 3739 N N . PRO B 1 75 ? 6.074 46.656 1.134 1 93.62 75 PRO B N 1
ATOM 3740 C CA . PRO B 1 75 ? 4.887 46.188 0.424 1 93.62 75 PRO B CA 1
ATOM 3741 C C . PRO B 1 75 ? 3.592 46.781 0.979 1 93.62 75 PRO B C 1
ATOM 3743 O O . PRO B 1 75 ? 3.617 47.5 1.967 1 93.62 75 PRO B O 1
ATOM 3746 N N . LEU B 1 76 ? 2.51 46.5 0.247 1 92.25 76 LEU B N 1
ATOM 3747 C CA . LEU B 1 76 ? 1.185 46.875 0.714 1 92.25 76 LEU B CA 1
ATOM 3748 C C . LEU B 1 76 ? 0.874 46.25 2.064 1 92.25 76 LEU B C 1
ATOM 3750 O O . LEU B 1 76 ? 1.382 45.188 2.377 1 92.25 76 LEU B O 1
ATOM 3754 N N . ALA B 1 77 ? 0.101 46.969 2.838 1 93.81 77 ALA B N 1
ATOM 3755 C CA . ALA B 1 77 ? -0.343 46.406 4.113 1 93.81 77 ALA B CA 1
ATOM 3756 C C . ALA B 1 77 ? -1.132 45.125 3.902 1 93.81 77 ALA B C 1
ATOM 3758 O O . ALA B 1 77 ? -1.913 45.031 2.953 1 93.81 77 ALA B O 1
ATOM 3759 N N . ILE B 1 78 ? -0.933 44.156 4.781 1 96.31 78 ILE B N 1
ATOM 3760 C CA . ILE B 1 78 ? -1.606 42.875 4.672 1 96.31 78 ILE B CA 1
ATOM 3761 C C . ILE B 1 78 ? -3.072 43.031 5.074 1 96.31 78 ILE B C 1
ATOM 3763 O O . ILE B 1 78 ? -3.385 43.656 6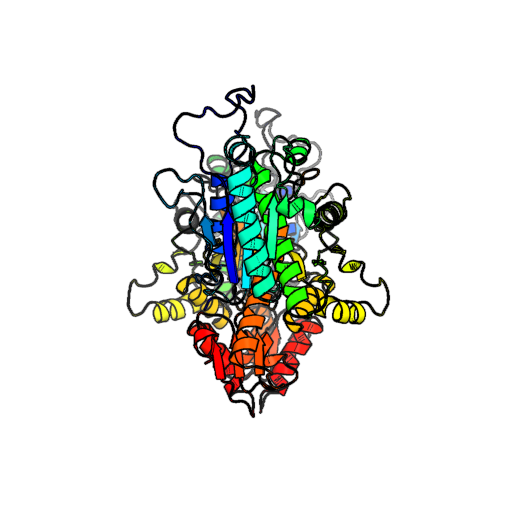.09 1 96.31 78 ILE B O 1
ATOM 3767 N N . ASP B 1 79 ? -3.949 42.562 4.281 1 95.62 79 ASP B N 1
ATOM 3768 C CA . ASP B 1 79 ? -5.371 42.469 4.605 1 95.62 79 ASP B CA 1
ATOM 3769 C C . ASP B 1 79 ? -5.711 41.156 5.289 1 95.62 79 ASP B C 1
ATOM 3771 O O . ASP B 1 79 ? -5.797 40.125 4.633 1 95.62 79 ASP B O 1
ATOM 3775 N N . PHE B 1 80 ? -5.918 41.219 6.609 1 96.94 80 PHE B N 1
ATOM 3776 C CA . PHE B 1 80 ? -6.156 40.031 7.398 1 96.94 80 PHE B CA 1
ATOM 3777 C C . PHE B 1 80 ? -7.617 39.625 7.324 1 96.94 80 PHE B C 1
ATOM 3779 O O . PHE B 1 80 ? -7.996 38.562 7.848 1 96.94 80 PHE B O 1
ATOM 3786 N N . SER B 1 81 ? -8.477 40.406 6.645 1 95.38 81 SER B N 1
ATOM 3787 C CA . SER B 1 81 ? -9.922 40.188 6.723 1 95.38 81 SER B CA 1
ATOM 3788 C C . SER B 1 81 ? -10.375 39.094 5.77 1 95.38 81 SER B C 1
ATOM 3790 O O . SER B 1 81 ? -11.508 38.625 5.863 1 95.38 81 SER B O 1
ATOM 3792 N N . ARG B 1 82 ? -9.492 38.625 4.977 1 94.44 82 ARG B N 1
ATOM 3793 C CA . ARG B 1 82 ? -9.875 37.656 3.939 1 94.44 82 ARG B CA 1
ATOM 3794 C C . ARG B 1 82 ? -9.82 36.25 4.457 1 94.44 82 ARG B C 1
ATOM 3796 O O . ARG B 1 82 ? -10.156 35.281 3.738 1 94.44 82 ARG B O 1
ATOM 3803 N N . ALA B 1 83 ? -9.352 36.031 5.707 1 94.19 83 ALA B N 1
ATOM 3804 C CA . ALA B 1 83 ? -9.289 34.719 6.312 1 94.19 83 ALA B CA 1
ATOM 3805 C C . ALA B 1 83 ? -9.695 34.75 7.781 1 94.19 83 ALA B C 1
ATOM 3807 O O . ALA B 1 83 ? -9.547 35.781 8.438 1 94.19 83 ALA B O 1
ATOM 3808 N N . ARG B 1 84 ? -10.25 33.656 8.195 1 92.94 84 ARG B N 1
ATOM 3809 C CA . ARG B 1 84 ? -10.594 33.594 9.609 1 92.94 84 ARG B CA 1
ATOM 3810 C C . ARG B 1 84 ? -9.344 33.594 10.477 1 92.94 84 ARG B C 1
ATOM 3812 O O . ARG B 1 84 ? -9.336 34.219 11.547 1 92.94 84 ARG B O 1
ATOM 3819 N N . TYR B 1 85 ? -8.352 32.875 9.984 1 95.38 85 TYR B N 1
ATOM 3820 C CA . TYR B 1 85 ? -7.051 32.875 10.633 1 95.38 85 TYR B CA 1
ATOM 3821 C C . TYR B 1 85 ? -5.945 33.219 9.648 1 95.38 85 TYR B C 1
ATOM 3823 O O . TYR B 1 85 ? -6.039 32.906 8.461 1 95.38 85 TYR B O 1
ATOM 3831 N N . ASN B 1 86 ? -4.922 33.875 10.125 1 97.62 86 ASN B N 1
ATOM 3832 C CA . ASN B 1 86 ? -3.77 34.25 9.312 1 97.62 86 ASN B CA 1
ATOM 3833 C C . ASN B 1 86 ? -2.459 33.812 9.969 1 97.62 86 ASN B C 1
ATOM 3835 O O . ASN B 1 86 ? -2.355 33.781 11.195 1 97.62 86 ASN B O 1
ATOM 3839 N N . ALA B 1 87 ? -1.578 33.375 9.188 1 98.25 87 ALA B N 1
ATOM 3840 C CA . ALA B 1 87 ? -0.201 33.156 9.625 1 98.25 87 ALA B CA 1
ATOM 3841 C C . ALA B 1 87 ? 0.762 34.062 8.852 1 98.25 87 ALA B C 1
ATOM 3843 O O . ALA B 1 87 ? 0.834 33.969 7.621 1 98.25 87 ALA B O 1
ATOM 3844 N N . VAL B 1 88 ? 1.44 34.906 9.547 1 98.69 88 VAL B N 1
ATOM 3845 C CA . VAL B 1 88 ? 2.441 35.781 8.93 1 98.69 88 VAL B CA 1
ATOM 3846 C C . VAL B 1 88 ? 3.836 35.188 9.172 1 98.69 88 VAL B C 1
ATOM 3848 O O . VAL B 1 88 ? 4.23 34.969 10.312 1 98.69 88 VAL B O 1
ATOM 3851 N N . ILE B 1 89 ? 4.5 34.906 8.102 1 98.5 89 ILE B N 1
ATOM 3852 C CA . ILE B 1 89 ? 5.871 34.406 8.156 1 98.5 89 ILE B CA 1
ATOM 3853 C C . ILE B 1 89 ? 6.836 35.5 7.699 1 98.5 89 ILE B C 1
ATOM 3855 O O . ILE B 1 89 ? 6.852 35.875 6.52 1 98.5 89 ILE B O 1
ATOM 3859 N N . LEU B 1 90 ? 7.609 36 8.602 1 98.5 90 LEU B N 1
ATOM 3860 C CA . LEU B 1 90 ? 8.625 37 8.281 1 98.5 90 LEU B CA 1
ATOM 3861 C C . LEU B 1 90 ? 9.969 36.344 8 1 98.5 90 LEU B C 1
ATOM 3863 O O . LEU B 1 90 ? 10.539 35.688 8.875 1 98.5 90 LEU B O 1
ATOM 3867 N N . LEU B 1 91 ? 10.422 36.438 6.793 1 97.75 91 LEU B N 1
ATOM 3868 C CA . LEU B 1 91 ? 11.773 36.031 6.438 1 97.75 91 LEU B CA 1
ATOM 3869 C C . LEU B 1 91 ? 12.75 37.188 6.531 1 97.75 91 LEU B C 1
ATOM 3871 O O . LEU B 1 91 ? 13.047 37.844 5.523 1 97.75 91 LEU B O 1
ATOM 3875 N N . TYR B 1 92 ? 13.258 37.406 7.746 1 96.69 92 TYR B N 1
ATOM 3876 C CA . TYR B 1 92 ? 14.164 38.5 8.023 1 96.69 92 TYR B CA 1
ATOM 3877 C C . TYR B 1 92 ? 15.523 38.281 7.371 1 96.69 92 TYR B C 1
ATOM 3879 O O . TYR B 1 92 ? 16.078 37.156 7.445 1 96.69 92 TYR B O 1
ATOM 3887 N N . ASP B 1 93 ? 15.977 39.219 6.633 1 90.5 93 ASP B N 1
ATOM 3888 C CA . ASP B 1 93 ? 17.266 39.062 5.969 1 90.5 93 ASP B CA 1
ATOM 3889 C C . ASP B 1 93 ? 18.078 40.344 6.02 1 90.5 93 ASP B C 1
ATOM 3891 O O . ASP B 1 93 ? 17.703 41.312 6.703 1 90.5 93 ASP B O 1
ATOM 3895 N N . ASP B 1 94 ? 19.188 40.344 5.324 1 89.75 94 ASP B N 1
ATOM 3896 C CA . ASP B 1 94 ? 20.141 41.438 5.359 1 89.75 94 ASP B CA 1
ATOM 3897 C C . ASP B 1 94 ? 19.562 42.688 4.684 1 89.75 94 ASP B C 1
ATOM 3899 O O . ASP B 1 94 ? 19.922 43.812 5.043 1 89.75 94 ASP B O 1
ATOM 3903 N N . VAL B 1 95 ? 18.672 42.469 3.838 1 90.69 95 VAL B N 1
ATOM 3904 C CA . VAL B 1 95 ? 18.062 43.594 3.146 1 90.69 95 VAL B CA 1
ATOM 3905 C C . VAL B 1 95 ? 17.172 44.375 4.113 1 90.69 95 VAL B C 1
ATOM 3907 O O . VAL B 1 95 ? 17.219 45.625 4.176 1 90.69 95 VAL B O 1
ATOM 3910 N N . MET B 1 96 ? 16.422 43.688 4.887 1 93 96 MET B N 1
ATOM 3911 C CA . MET B 1 96 ? 15.547 44.312 5.883 1 93 96 MET B CA 1
ATOM 3912 C C . MET B 1 96 ? 16.359 44.969 6.992 1 93 96 MET B C 1
ATOM 3914 O O . MET B 1 96 ? 15.93 45.969 7.574 1 93 96 MET B O 1
ATOM 3918 N N . ALA B 1 97 ? 17.484 44.406 7.191 1 92.62 97 ALA B N 1
ATOM 3919 C CA . ALA B 1 97 ? 18.312 44.844 8.328 1 92.62 97 ALA B CA 1
ATOM 3920 C C . ALA B 1 97 ? 19.125 46.094 7.977 1 92.62 97 ALA B C 1
ATOM 3922 O O . ALA B 1 97 ? 19.734 46.719 8.859 1 92.62 97 ALA B O 1
ATOM 3923 N N . ALA B 1 98 ? 19.172 46.406 6.785 1 91.88 98 ALA B N 1
ATOM 3924 C CA . ALA B 1 98 ? 19.969 47.562 6.363 1 91.88 98 ALA B CA 1
ATOM 3925 C C . ALA B 1 98 ? 19.516 48.844 7.082 1 91.88 98 ALA B C 1
ATOM 3927 O O . ALA B 1 98 ? 18.312 49.062 7.273 1 91.88 98 ALA B O 1
ATOM 3928 N N . SER B 1 99 ? 20.406 49.719 7.43 1 91.12 99 SER B N 1
ATOM 3929 C CA . SER B 1 99 ? 20.188 50.875 8.281 1 91.12 99 SER B CA 1
ATOM 3930 C C . SER B 1 99 ? 19.203 51.844 7.633 1 91.12 99 SER B C 1
ATOM 3932 O O . SER B 1 99 ? 18.438 52.5 8.32 1 91.12 99 SER B O 1
ATOM 3934 N N . ASP B 1 100 ? 19.219 51.906 6.348 1 89.5 100 ASP B N 1
ATOM 3935 C CA . ASP B 1 100 ? 18.422 52.906 5.648 1 89.5 100 ASP B CA 1
ATOM 3936 C C . ASP B 1 100 ? 16.969 52.469 5.52 1 89.5 100 ASP B C 1
ATOM 3938 O O . ASP B 1 100 ? 16.094 53.312 5.266 1 89.5 100 ASP B O 1
ATOM 3942 N N . VAL B 1 101 ? 16.734 51.188 5.746 1 92.06 101 VAL B N 1
ATOM 3943 C CA . VAL B 1 101 ? 15.375 50.75 5.508 1 92.06 101 VAL B CA 1
ATOM 3944 C C . VAL B 1 101 ? 14.82 50.062 6.758 1 92.06 101 VAL B C 1
ATOM 3946 O O . VAL B 1 101 ? 13.609 49.844 6.875 1 92.06 101 VAL B O 1
ATOM 3949 N N . LYS B 1 102 ? 15.617 49.688 7.684 1 94.69 102 LYS B N 1
ATOM 3950 C CA . LYS B 1 102 ? 15.242 48.906 8.852 1 94.69 102 LYS B CA 1
ATOM 3951 C C . LYS B 1 102 ? 14.078 49.562 9.594 1 94.69 102 LYS B C 1
ATOM 3953 O O . LYS B 1 102 ? 13.141 48.844 10 1 94.69 102 LYS B O 1
ATOM 3958 N N . LYS B 1 103 ? 14.094 50.875 9.727 1 95 103 LYS B N 1
ATOM 3959 C CA . LYS B 1 103 ? 13.055 51.594 10.461 1 95 103 LYS B CA 1
ATOM 3960 C C . LYS B 1 103 ? 11.703 51.469 9.758 1 95 103 LYS B C 1
ATOM 3962 O O . LYS B 1 103 ? 10.656 51.406 10.406 1 95 103 LYS B O 1
ATOM 3967 N N . HIS B 1 104 ? 11.727 51.5 8.445 1 94.56 104 HIS B N 1
ATOM 3968 C CA . HIS B 1 104 ? 10.5 51.344 7.676 1 94.56 104 HIS B CA 1
ATOM 3969 C C . HIS B 1 104 ? 9.898 49.969 7.898 1 94.56 104 HIS B C 1
ATOM 3971 O O . HIS B 1 104 ? 8.688 49.844 8.086 1 94.56 104 HIS B O 1
ATOM 3977 N N . TRP B 1 105 ? 10.711 48.969 7.922 1 96.19 105 TRP B N 1
ATOM 3978 C CA . TRP B 1 105 ? 10.242 47.594 8.141 1 96.19 105 TRP B CA 1
ATOM 3979 C C . TRP B 1 105 ? 9.75 47.406 9.57 1 96.19 105 TRP B C 1
ATOM 3981 O O . TRP B 1 105 ? 8.789 46.688 9.812 1 96.19 105 TRP B O 1
ATOM 3991 N N . GLU B 1 106 ? 10.422 48.062 10.484 1 97.38 106 GLU B N 1
ATOM 3992 C CA . GLU B 1 106 ? 9.953 48.031 11.867 1 97.38 106 GLU B CA 1
ATOM 3993 C C . GLU B 1 106 ? 8.555 48.625 12 1 97.38 106 GLU B C 1
ATOM 3995 O O . GLU B 1 106 ? 7.711 48.062 12.719 1 97.38 106 GLU B O 1
ATOM 4000 N N . SER B 1 107 ? 8.305 49.688 11.281 1 96.44 107 SER B N 1
ATOM 4001 C CA . SER B 1 107 ? 6.969 50.281 11.258 1 96.44 107 SER B CA 1
ATOM 4002 C C . SER B 1 107 ? 5.961 49.312 10.625 1 96.44 107 SER B C 1
ATOM 4004 O O . SER B 1 107 ? 4.82 49.219 11.078 1 96.44 107 SER B O 1
ATOM 4006 N N . TYR B 1 108 ? 6.355 48.688 9.594 1 96.75 108 TYR B N 1
ATOM 4007 C CA . TYR B 1 108 ? 5.508 47.719 8.898 1 96.75 108 TYR B CA 1
ATOM 4008 C C . TYR B 1 108 ? 5.121 46.562 9.828 1 96.75 108 TYR B C 1
ATOM 4010 O O . TYR B 1 108 ? 3.945 46.188 9.914 1 96.75 108 TYR B O 1
ATOM 4018 N N . VAL B 1 109 ? 6.098 46 10.531 1 97.88 109 VAL B N 1
ATOM 4019 C CA . VAL B 1 109 ? 5.883 44.875 11.438 1 97.88 109 VAL B CA 1
ATOM 4020 C C . VAL B 1 109 ? 5.035 45.312 12.625 1 97.88 109 VAL B C 1
ATOM 4022 O O . VAL B 1 109 ? 4.176 44.562 13.094 1 97.88 109 VAL B O 1
ATOM 4025 N N . GLU B 1 110 ? 5.285 46.562 13.078 1 97.94 110 GLU B N 1
ATOM 4026 C CA . GLU B 1 110 ? 4.43 47.094 14.125 1 97.94 110 GLU B CA 1
ATOM 4027 C C . GLU B 1 110 ? 2.969 47.125 13.68 1 97.94 110 GLU B C 1
ATOM 4029 O O . GLU B 1 110 ? 2.07 46.812 14.469 1 97.94 110 GLU B O 1
ATOM 4034 N N . GLY B 1 111 ? 2.783 47.562 12.469 1 97.5 111 GLY B N 1
ATOM 4035 C CA . GLY B 1 111 ? 1.44 47.531 11.914 1 97.5 111 GLY B CA 1
ATOM 4036 C C . GLY B 1 111 ? 0.821 46.156 11.898 1 97.5 111 GLY B C 1
ATOM 4037 O O . GLY B 1 111 ? -0.369 46 12.188 1 97.5 111 GLY B O 1
ATOM 4038 N N . ILE B 1 112 ? 1.596 45.125 11.562 1 98.06 112 ILE B N 1
ATOM 4039 C CA . ILE B 1 112 ? 1.133 43.75 11.555 1 98.06 112 ILE B CA 1
ATOM 4040 C C . ILE B 1 112 ? 0.707 43.344 12.96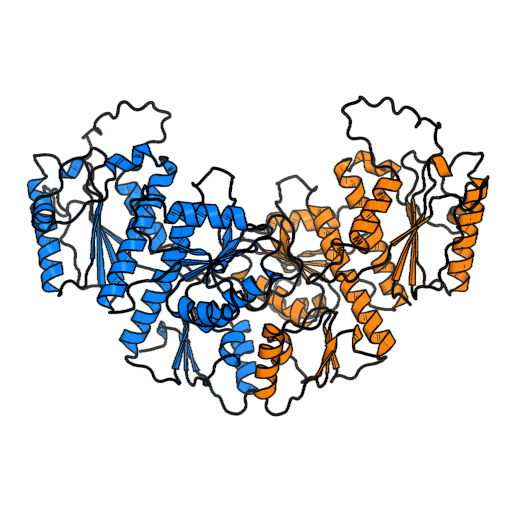9 1 98.06 112 ILE B C 1
ATOM 4042 O O . ILE B 1 112 ? -0.38 42.781 13.156 1 98.06 112 ILE B O 1
ATOM 4046 N N . HIS B 1 113 ? 1.566 43.656 13.961 1 98 113 HIS B N 1
ATOM 4047 C CA . HIS B 1 113 ? 1.268 43.312 15.344 1 98 113 HIS B CA 1
ATOM 4048 C C . HIS B 1 113 ? -0.009 44 15.828 1 98 113 HIS B C 1
ATOM 4050 O O . HIS B 1 113 ? -0.812 43.375 16.531 1 98 113 HIS B O 1
ATOM 4056 N N . LYS B 1 114 ? -0.177 45.219 15.453 1 97.31 114 LYS B N 1
ATOM 4057 C CA . LYS B 1 114 ? -1.378 45.969 15.836 1 97.31 114 LYS B CA 1
ATOM 4058 C C . LYS B 1 114 ? -2.631 45.312 15.266 1 97.31 114 LYS B C 1
ATOM 4060 O O . LYS B 1 114 ? -3.637 45.156 15.969 1 97.31 114 LYS B O 1
ATOM 4065 N N . GLN B 1 115 ? -2.564 44.969 14.047 1 97.25 115 GLN B N 1
ATOM 4066 C CA . GLN B 1 115 ? -3.699 44.312 13.406 1 97.25 115 GLN B CA 1
ATOM 4067 C C . GLN B 1 115 ? -4.02 42.969 14.086 1 97.25 115 GLN B C 1
ATOM 4069 O O . GLN B 1 115 ? -5.188 42.656 14.312 1 97.25 115 GLN B O 1
ATOM 4074 N N . ILE B 1 116 ? -3.002 42.188 14.383 1 97.5 116 ILE B N 1
ATOM 4075 C CA . ILE B 1 116 ? -3.18 40.906 15.031 1 97.5 116 ILE B CA 1
ATOM 4076 C C . ILE B 1 116 ? -3.84 41.094 16.391 1 97.5 116 ILE B C 1
ATOM 4078 O O . ILE B 1 116 ? -4.766 40.344 16.75 1 97.5 116 ILE B O 1
ATOM 4082 N N . ALA B 1 117 ? -3.381 42.094 17.078 1 96.62 117 ALA B N 1
ATOM 4083 C CA . ALA B 1 117 ? -3.955 42.406 18.391 1 96.62 117 ALA B CA 1
ATOM 4084 C C . ALA B 1 117 ? -5.418 42.812 18.266 1 96.62 117 ALA B C 1
ATOM 4086 O O . ALA B 1 117 ? -6.254 42.406 19.078 1 96.62 117 ALA B O 1
ATOM 4087 N N . GLU B 1 118 ? -5.703 43.594 17.312 1 96.75 118 GLU B N 1
ATOM 4088 C CA . GLU B 1 118 ? -7.062 44.062 17.078 1 96.75 118 GLU B CA 1
ATOM 4089 C C . GLU B 1 118 ? -8.016 42.938 16.766 1 96.75 118 GLU B C 1
ATOM 4091 O O . GLU B 1 118 ? -9.211 43 17.047 1 96.75 118 GLU B O 1
ATOM 4096 N N . ARG B 1 119 ? -7.473 41.844 16.234 1 96.25 119 ARG B N 1
ATOM 4097 C CA . ARG B 1 119 ? -8.281 40.719 15.844 1 96.25 119 ARG B CA 1
ATOM 4098 C C . ARG B 1 119 ? -8.344 39.656 16.953 1 96.25 119 ARG B C 1
ATOM 4100 O O . ARG B 1 119 ? -8.82 38.562 16.75 1 96.25 119 ARG B O 1
ATOM 4107 N N . GLY B 1 120 ? -7.832 40.062 18.156 1 93.81 120 GLY B N 1
ATOM 4108 C CA . GLY B 1 120 ? -7.941 39.188 19.328 1 93.81 120 GLY B CA 1
ATOM 4109 C C . GLY B 1 120 ? -6.867 38.125 19.391 1 93.81 120 GLY B C 1
ATOM 4110 O O . GLY B 1 120 ? -7.086 37.062 19.938 1 93.81 120 GLY B O 1
ATOM 4111 N N . SER B 1 121 ? -5.801 38.25 18.641 1 90.5 121 SER B N 1
ATOM 4112 C CA . SER B 1 121 ? -4.621 37.375 18.688 1 90.5 121 SER B CA 1
ATOM 4113 C C . SER B 1 121 ? -4.945 35.969 18.188 1 90.5 121 SER B C 1
ATOM 4115 O O . SER B 1 121 ? -4.41 35 18.703 1 90.5 121 SER B O 1
ATOM 4117 N N . VAL B 1 122 ? -5.898 35.938 17.234 1 94.69 122 VAL B N 1
ATOM 4118 C CA . VAL B 1 122 ? -6.238 34.625 16.641 1 94.69 122 VAL B CA 1
ATOM 4119 C C . VAL B 1 122 ? -5.273 34.312 15.508 1 94.69 122 VAL B C 1
ATOM 4121 O O . VAL B 1 122 ? -5.215 33.156 15.039 1 94.69 122 VAL B O 1
ATOM 4124 N N . ASP B 1 123 ? -4.543 35.312 15.062 1 97.44 123 ASP B N 1
ATOM 4125 C CA . ASP B 1 123 ? -3.586 35.156 13.969 1 97.44 123 ASP B CA 1
ATOM 4126 C C . ASP B 1 123 ? -2.18 34.875 14.5 1 97.44 123 ASP B C 1
ATOM 4128 O O . ASP B 1 123 ? -1.861 35.25 15.633 1 97.44 123 ASP B O 1
ATOM 4132 N N . LEU B 1 124 ? -1.371 34.156 13.672 1 97.38 124 LEU B N 1
ATOM 4133 C CA . LEU B 1 124 ? -0.021 33.781 14.07 1 97.38 124 LEU B CA 1
ATOM 4134 C C . LEU B 1 124 ? 1.019 34.656 13.383 1 97.38 124 LEU B C 1
ATOM 4136 O O . LEU B 1 124 ? 0.897 34.938 12.188 1 97.38 124 LEU B O 1
ATOM 4140 N N . TYR B 1 125 ? 1.978 35.125 14.164 1 98.06 125 TYR B N 1
ATOM 4141 C CA . TYR B 1 125 ? 3.174 35.781 13.648 1 98.06 125 TYR B CA 1
ATOM 4142 C C . TYR B 1 125 ? 4.426 34.969 13.984 1 98.06 125 TYR B C 1
ATOM 4144 O O . TYR B 1 125 ? 4.629 34.594 15.141 1 98.06 125 TYR B O 1
ATOM 4152 N N . MET B 1 126 ? 5.18 34.625 12.977 1 97.31 126 MET B N 1
ATOM 4153 C CA . MET B 1 126 ? 6.461 33.969 13.203 1 97.31 126 MET B CA 1
ATOM 4154 C C . MET B 1 126 ? 7.562 34.594 12.367 1 97.31 126 MET B C 1
ATOM 4156 O O . MET B 1 126 ? 7.316 35.031 11.242 1 97.31 126 MET B O 1
ATOM 4160 N N . ALA B 1 127 ? 8.719 34.625 12.93 1 97.75 127 ALA B N 1
ATOM 4161 C CA . ALA B 1 127 ? 9.844 35.281 12.266 1 97.75 127 ALA B CA 1
ATOM 4162 C C . ALA B 1 127 ? 11.039 34.312 12.172 1 97.75 127 ALA B C 1
ATOM 4164 O O . ALA B 1 127 ? 11.352 33.594 13.125 1 97.75 127 ALA B O 1
ATOM 4165 N N . PHE B 1 128 ? 11.594 34.281 11.031 1 97.12 128 PHE B N 1
ATOM 4166 C CA . PHE B 1 128 ? 12.852 33.594 10.789 1 97.12 128 PHE B CA 1
ATOM 4167 C C . PHE B 1 128 ? 14.008 34.594 10.672 1 97.12 128 PHE B C 1
ATOM 4169 O O . PHE B 1 128 ? 14 35.469 9.797 1 97.12 128 PHE B O 1
ATOM 4176 N N . GLY B 1 129 ? 14.977 34.406 11.539 1 95.62 129 GLY B N 1
ATOM 4177 C CA . GLY B 1 129 ? 16.031 35.406 11.688 1 95.62 129 GLY B CA 1
ATOM 4178 C C . GLY B 1 129 ? 16.938 35.469 10.469 1 95.62 129 GLY B C 1
ATOM 4179 O O . GLY B 1 129 ? 16.891 34.625 9.586 1 95.62 129 GLY B O 1
ATOM 4180 N N . ASP B 1 130 ? 17.734 36.531 10.469 1 93.25 130 ASP B N 1
ATOM 4181 C CA . ASP B 1 130 ? 18.734 36.781 9.422 1 93.25 130 ASP B CA 1
ATOM 4182 C C . ASP B 1 130 ? 19.797 35.688 9.43 1 93.25 130 ASP B C 1
ATOM 4184 O O . ASP B 1 130 ? 20.391 35.406 10.469 1 93.25 130 ASP B O 1
ATOM 4188 N N . PRO B 1 131 ? 20.047 35.062 8.25 1 91.44 131 PRO B N 1
ATOM 4189 C CA . PRO B 1 131 ? 21.094 34.062 8.195 1 91.44 131 PRO B CA 1
ATOM 4190 C C . PRO B 1 131 ? 22.453 34.562 8.664 1 91.44 131 PRO B C 1
ATOM 4192 O O . PRO B 1 131 ? 23.312 33.781 9.078 1 91.44 131 PRO B O 1
ATOM 4195 N N . ALA B 1 132 ? 22.625 35.875 8.594 1 90.12 132 ALA B N 1
ATOM 4196 C CA . ALA B 1 132 ? 23.891 36.469 9 1 90.12 132 ALA B CA 1
ATOM 4197 C C . ALA B 1 132 ? 23.875 36.875 10.477 1 90.12 132 ALA B C 1
ATOM 4199 O O . ALA B 1 132 ? 24.906 37.25 11.039 1 90.12 132 ALA B O 1
ATOM 4200 N N . GLY B 1 133 ? 22.734 36.844 11.102 1 91.75 133 GLY B N 1
ATOM 4201 C CA . GLY B 1 133 ? 22.656 37.031 12.547 1 91.75 133 GLY B CA 1
ATOM 4202 C C . GLY B 1 133 ? 22.359 38.438 12.945 1 91.75 133 GLY B C 1
ATOM 4203 O O . GLY B 1 133 ? 22.703 38.875 14.047 1 91.75 133 GLY B O 1
ATOM 4204 N N . ALA B 1 134 ? 21.734 39.188 12.078 1 93.38 134 ALA B N 1
ATOM 4205 C CA . ALA B 1 134 ? 21.344 40.562 12.422 1 93.38 134 ALA B CA 1
ATOM 4206 C C . ALA B 1 134 ? 20.344 40.562 13.57 1 93.38 134 ALA B C 1
ATOM 4208 O O . ALA B 1 134 ? 19.578 39.625 13.742 1 93.38 134 ALA B O 1
ATOM 4209 N N . SER B 1 135 ? 20.375 41.625 14.359 1 93.62 135 SER B N 1
ATOM 4210 C CA . SER B 1 135 ? 19.453 41.75 15.492 1 93.62 135 SER B CA 1
ATOM 4211 C C . SER B 1 135 ? 18 41.844 15.016 1 93.62 135 SER B C 1
ATOM 4213 O O . SER B 1 135 ? 17.719 42.5 14.016 1 93.62 135 SER B O 1
ATOM 4215 N N . PRO B 1 136 ? 17.109 41.25 15.742 1 96 136 PRO B N 1
ATOM 4216 C CA . PRO B 1 136 ? 15.695 41.281 15.359 1 96 136 PRO B CA 1
ATOM 4217 C C . PRO B 1 136 ? 15.133 42.688 15.297 1 96 136 PRO B C 1
ATOM 4219 O O . PRO B 1 136 ? 15.734 43.625 15.812 1 96 136 PRO B O 1
ATOM 4222 N N . LEU B 1 137 ? 14.039 42.844 14.633 1 97 137 LEU B N 1
ATOM 4223 C CA . LEU B 1 137 ? 13.352 44.125 14.531 1 97 137 LEU B CA 1
ATOM 4224 C C . LEU B 1 137 ? 12.805 44.562 15.883 1 97 137 LEU B C 1
ATOM 4226 O O . LEU B 1 137 ? 12.312 43.75 16.656 1 97 137 LEU B O 1
ATOM 4230 N N . SER B 1 138 ? 12.797 45.781 16.156 1 96.75 138 SER B N 1
ATOM 4231 C CA . SER B 1 138 ? 12.5 46.344 17.484 1 96.75 138 SER B CA 1
ATOM 4232 C C . SER B 1 138 ? 11.094 45.969 17.922 1 96.75 138 SER B C 1
ATOM 4234 O O . SER B 1 138 ? 10.875 45.625 19.094 1 96.75 138 SER B O 1
ATOM 4236 N N . PRO B 1 139 ? 10.039 46.094 17.078 1 97.38 139 PRO B N 1
ATOM 4237 C CA . PRO B 1 139 ? 8.703 45.719 17.531 1 97.38 139 PRO B CA 1
ATOM 4238 C C . PRO B 1 139 ? 8.617 44.25 18.016 1 97.38 139 PRO B C 1
ATOM 4240 O O . PRO B 1 139 ? 7.824 43.938 18.906 1 97.38 139 PRO B O 1
ATOM 4243 N N . ASP B 1 140 ? 9.383 43.406 17.391 1 97.31 140 ASP B N 1
ATOM 4244 C CA . ASP B 1 140 ? 9.398 42 17.781 1 97.31 140 ASP B CA 1
ATOM 4245 C C . ASP B 1 140 ? 10.164 41.812 19.078 1 97.31 140 ASP B C 1
ATOM 4247 O O . ASP B 1 140 ? 9.742 41.031 19.938 1 97.31 140 ASP B O 1
ATOM 4251 N N . LEU B 1 141 ? 11.297 42.5 19.219 1 94.75 141 LEU B N 1
ATOM 4252 C CA . LEU B 1 141 ? 12.078 42.438 20.453 1 94.75 141 LEU B CA 1
ATOM 4253 C C . LEU B 1 141 ? 11.242 42.906 21.656 1 94.75 141 LEU B C 1
ATOM 4255 O O . LEU B 1 141 ? 11.297 42.312 22.719 1 94.75 141 LEU B O 1
ATOM 4259 N N . GLY B 1 142 ? 10.547 43.969 21.422 1 94 142 GLY B N 1
ATOM 4260 C CA . GLY B 1 142 ? 9.711 44.531 22.484 1 94 142 GLY B CA 1
ATOM 4261 C C . GLY B 1 142 ? 8.602 43.594 22.922 1 94 142 GLY B C 1
ATOM 4262 O O . GLY B 1 142 ? 8.086 43.688 24.031 1 94 142 GLY B O 1
ATOM 4263 N N . ARG B 1 143 ? 8.172 42.688 22.125 1 95.38 143 ARG B N 1
ATOM 4264 C CA . ARG B 1 143 ? 7.098 41.75 22.406 1 95.38 143 ARG B CA 1
ATOM 4265 C C . ARG B 1 143 ? 7.652 40.375 22.75 1 95.38 143 ARG B C 1
ATOM 4267 O O . ARG B 1 143 ? 6.906 39.406 22.797 1 95.38 143 ARG B O 1
ATOM 4274 N N . ASP B 1 144 ? 8.953 40.219 22.828 1 93.56 144 ASP B N 1
ATOM 4275 C CA . ASP B 1 144 ? 9.672 39 23.172 1 93.56 144 ASP B CA 1
ATOM 4276 C C . ASP B 1 144 ? 9.414 37.906 22.156 1 93.56 144 ASP B C 1
ATOM 4278 O O . ASP B 1 144 ? 9.203 36.75 22.516 1 93.56 144 ASP B O 1
ATOM 4282 N N . LYS B 1 145 ? 9.234 38.375 20.891 1 93.88 145 LYS B N 1
ATOM 4283 C CA . LYS B 1 145 ? 9.117 37.375 19.828 1 93.88 145 LYS B CA 1
ATOM 4284 C C . LYS B 1 145 ? 10.461 36.719 19.531 1 93.88 145 LYS B C 1
ATOM 4286 O O . LYS B 1 145 ? 11.453 37.406 19.281 1 93.88 145 LYS B O 1
ATOM 4291 N N . GLN B 1 146 ? 10.523 35.438 19.594 1 91 146 GLN B N 1
ATOM 4292 C CA . GLN B 1 146 ? 11.758 34.688 19.328 1 91 146 GLN B CA 1
ATOM 4293 C C . GLN B 1 146 ? 11.898 34.406 17.828 1 91 146 GLN B C 1
ATOM 4295 O O . GLN B 1 146 ? 10.984 33.844 17.219 1 91 146 GLN B O 1
ATOM 4300 N N . TYR B 1 147 ? 13.008 34.812 17.281 1 94.56 147 TYR B N 1
ATOM 4301 C CA . TYR B 1 147 ? 13.32 34.5 15.891 1 94.56 147 TYR B CA 1
ATOM 4302 C C . TYR B 1 147 ? 13.953 33.125 15.781 1 94.56 147 TYR B C 1
ATOM 4304 O O . TYR B 1 147 ? 14.773 32.719 16.625 1 94.56 147 TYR B O 1
ATOM 4312 N N . SER B 1 148 ? 13.523 32.312 14.812 1 93.12 148 SER B N 1
ATOM 4313 C CA . SER B 1 148 ? 14.266 31.109 14.516 1 93.12 148 SER B CA 1
ATOM 4314 C C . SER B 1 148 ? 15.695 31.422 14.086 1 93.12 148 SER B C 1
ATOM 4316 O O . SER B 1 148 ? 15.93 32.312 13.289 1 93.12 148 SER B O 1
ATOM 4318 N N . ARG B 1 149 ? 16.625 30.719 14.594 1 91.06 149 ARG B N 1
ATOM 4319 C CA . ARG B 1 149 ? 18.047 31.031 14.445 1 91.06 149 ARG B CA 1
ATOM 4320 C C . ARG B 1 149 ? 18.594 30.453 13.141 1 91.06 149 ARG B C 1
ATOM 4322 O O . ARG B 1 149 ? 19.453 29.562 13.172 1 91.06 149 ARG B O 1
ATOM 4329 N N . ARG B 1 150 ? 18.203 31.062 12.102 1 93.31 150 ARG B N 1
ATOM 4330 C CA . ARG B 1 150 ? 18.688 30.594 10.805 1 93.31 150 ARG B CA 1
ATOM 4331 C C . ARG B 1 150 ? 20.203 30.719 10.703 1 93.31 150 ARG B C 1
ATOM 4333 O O . ARG B 1 150 ? 20.828 30.031 9.898 1 93.31 150 ARG B O 1
ATOM 4340 N N . ASP B 1 151 ? 20.797 31.609 11.43 1 91.38 151 ASP B N 1
ATOM 4341 C CA . ASP B 1 151 ? 22.234 31.812 11.438 1 91.38 151 ASP B CA 1
ATOM 4342 C C . ASP B 1 151 ? 22.953 30.562 11.961 1 91.38 151 ASP B C 1
ATOM 4344 O O . ASP B 1 151 ? 24.109 30.328 11.625 1 91.38 151 ASP B O 1
ATOM 4348 N N . SER B 1 152 ? 22.266 29.797 12.719 1 91.5 152 SER B N 1
ATOM 4349 C CA . SER B 1 152 ? 22.875 28.609 13.289 1 91.5 152 SER B CA 1
ATOM 4350 C C . SER B 1 152 ? 22.594 27.375 12.422 1 91.5 152 SER B C 1
ATOM 4352 O O . SER B 1 152 ? 23.203 26.328 12.609 1 91.5 152 SER B O 1
ATOM 4354 N N . TRP B 1 153 ? 21.719 27.453 11.469 1 91.81 153 TRP B N 1
ATOM 4355 C CA . TRP B 1 153 ? 21.281 26.281 10.695 1 91.81 153 TRP B CA 1
ATOM 4356 C C . TRP B 1 153 ? 22.406 25.766 9.812 1 91.81 153 TRP B C 1
ATOM 4358 O O . TRP B 1 153 ? 22.516 24.547 9.609 1 91.81 153 TRP B O 1
ATOM 4368 N N . LYS B 1 154 ? 23.219 26.688 9.289 1 85.38 154 LYS B N 1
ATOM 4369 C CA . LYS B 1 154 ? 24.281 26.312 8.367 1 85.38 154 LYS B CA 1
ATOM 4370 C C . LYS B 1 154 ? 25.281 25.375 9.047 1 85.38 154 LYS B C 1
ATOM 4372 O O . LYS B 1 154 ? 26.047 24.688 8.367 1 85.38 154 LYS B O 1
ATOM 4377 N N . ASN B 1 155 ? 25.281 25.375 10.305 1 85.88 155 ASN B N 1
ATOM 4378 C CA . ASN B 1 155 ? 26.234 24.578 11.055 1 85.88 155 ASN B CA 1
ATOM 4379 C C . ASN B 1 155 ? 25.812 23.109 11.109 1 85.88 155 ASN B C 1
ATOM 4381 O O . ASN B 1 155 ? 26.641 22.219 11.32 1 85.88 155 ASN B O 1
ATOM 4385 N N . SER B 1 156 ? 24.562 22.828 10.859 1 84.88 156 SER B N 1
ATOM 4386 C CA . SER B 1 156 ? 24.094 21.469 11.102 1 84.88 156 SER B CA 1
ATOM 4387 C C . SER B 1 156 ? 23.203 20.969 9.969 1 84.88 156 SER B C 1
ATOM 4389 O O . SER B 1 156 ? 22.922 19.781 9.859 1 84.88 156 SER B O 1
ATOM 4391 N N . ILE B 1 157 ? 22.797 21.844 9.133 1 89.25 157 ILE B N 1
ATOM 4392 C CA . ILE B 1 157 ? 21.875 21.469 8.07 1 89.25 157 ILE B CA 1
ATOM 4393 C C . ILE B 1 157 ? 22.5 21.75 6.711 1 89.25 157 ILE B C 1
ATOM 4395 O O . ILE B 1 157 ? 23.047 22.844 6.488 1 89.25 157 ILE B O 1
ATOM 4399 N N . SER B 1 158 ? 22.438 20.734 5.832 1 88.81 158 SER B N 1
ATOM 4400 C CA . SER B 1 158 ? 22.938 20.938 4.477 1 88.81 158 SER B CA 1
ATOM 4401 C C . SER B 1 158 ? 22.125 21.984 3.734 1 88.81 158 SER B C 1
ATOM 4403 O O . SER B 1 158 ? 20.953 22.203 4.043 1 88.81 158 SER B O 1
ATOM 4405 N N . PRO B 1 159 ? 22.719 22.734 2.744 1 90.44 159 PRO B N 1
ATOM 4406 C CA . PRO B 1 159 ? 22 23.75 1.98 1 90.44 159 PRO B CA 1
ATOM 4407 C C . PRO B 1 159 ? 20.703 23.234 1.366 1 90.44 159 PRO B C 1
ATOM 4409 O O . PRO B 1 159 ? 19.688 23.938 1.342 1 90.44 159 PRO B O 1
ATOM 4412 N N . GLU B 1 160 ? 20.703 21.984 0.983 1 89.56 160 GLU B N 1
ATOM 4413 C CA . GLU B 1 160 ? 19.531 21.391 0.344 1 89.56 160 GLU B CA 1
ATOM 4414 C C . GLU B 1 160 ? 18.422 21.141 1.355 1 89.56 160 GLU B C 1
ATOM 4416 O O . GLU B 1 160 ? 17.25 21.062 0.987 1 89.56 160 GLU B O 1
ATOM 4421 N N . GLY B 1 161 ? 18.797 21.062 2.611 1 93.31 161 GLY B N 1
ATOM 4422 C CA . GLY B 1 161 ? 17.844 20.719 3.658 1 93.31 161 GLY B CA 1
ATOM 4423 C C . GLY B 1 161 ? 17.25 21.938 4.324 1 93.31 161 GLY B C 1
ATOM 4424 O O . GLY B 1 161 ? 16.266 21.828 5.066 1 93.31 161 GLY B O 1
ATOM 4425 N N . LEU B 1 162 ? 17.766 23.156 4.051 1 94.31 162 LEU B N 1
ATOM 4426 C CA . LEU B 1 162 ? 17.344 24.375 4.746 1 94.31 162 LEU B CA 1
ATOM 4427 C C . LEU B 1 162 ? 15.883 24.703 4.465 1 94.31 162 LEU B C 1
ATOM 4429 O O . LEU B 1 162 ? 15.148 25.094 5.375 1 94.31 162 LEU B O 1
ATOM 4433 N N . GLY B 1 163 ? 15.508 24.484 3.201 1 94.44 163 GLY B N 1
ATOM 4434 C CA . GLY B 1 163 ? 14.125 24.719 2.85 1 94.44 163 GLY B CA 1
ATOM 4435 C C . GLY B 1 163 ? 13.148 23.828 3.6 1 94.44 163 GLY B C 1
ATOM 4436 O O . GLY B 1 163 ? 12.117 24.297 4.086 1 94.44 163 GLY B O 1
ATOM 4437 N N . THR B 1 164 ? 13.531 22.609 3.725 1 94.88 164 THR B N 1
ATOM 4438 C CA . THR B 1 164 ? 12.688 21.656 4.434 1 94.88 164 THR B CA 1
ATOM 4439 C C . THR B 1 164 ? 12.648 21.969 5.926 1 94.88 164 THR B C 1
ATOM 4441 O O . THR B 1 164 ? 11.602 21.844 6.562 1 94.88 164 THR B O 1
ATOM 4444 N N . HIS B 1 165 ? 13.742 22.359 6.406 1 94.81 165 HIS B N 1
ATOM 4445 C CA . HIS B 1 165 ? 13.82 22.703 7.82 1 94.81 165 HIS B CA 1
ATOM 4446 C C . HIS B 1 165 ? 12.922 23.891 8.148 1 94.81 165 HIS B C 1
ATOM 4448 O O . HIS B 1 165 ? 12.211 23.875 9.148 1 94.81 165 HIS B O 1
ATOM 4454 N N . LEU B 1 166 ? 12.961 24.875 7.328 1 96.06 166 LEU B N 1
ATOM 4455 C CA . LEU B 1 166 ? 12.109 26.047 7.512 1 96.06 166 LEU B CA 1
ATOM 4456 C C . LEU B 1 166 ? 10.633 25.656 7.438 1 96.06 166 LEU B C 1
ATOM 4458 O O . LEU B 1 166 ? 9.828 26.109 8.25 1 96.06 166 LEU B O 1
ATOM 4462 N N . LEU B 1 167 ? 10.344 24.812 6.473 1 95.56 167 LEU B N 1
ATOM 4463 C CA . LEU B 1 167 ? 8.961 24.359 6.309 1 95.56 167 LEU B CA 1
ATOM 4464 C C . LEU B 1 167 ? 8.492 23.609 7.551 1 95.56 167 LEU B C 1
ATOM 4466 O O . LEU B 1 167 ? 7.348 23.766 7.977 1 95.56 167 LEU B O 1
ATOM 4470 N N . LEU B 1 168 ? 9.367 22.781 8.062 1 94.62 168 LEU B N 1
ATOM 4471 C CA . LEU B 1 168 ? 9.039 22.031 9.273 1 94.62 168 LEU B CA 1
ATOM 4472 C C . LEU B 1 168 ? 8.672 22.969 10.414 1 94.62 168 LEU B C 1
ATOM 4474 O O . LEU B 1 168 ? 7.672 22.75 11.102 1 94.62 168 LEU B O 1
ATOM 4478 N N . HIS B 1 169 ? 9.438 24.062 10.578 1 94.62 169 HIS B N 1
ATOM 4479 C CA . HIS B 1 169 ? 9.148 25.078 11.578 1 94.62 169 HIS B CA 1
ATOM 4480 C C . HIS B 1 169 ? 7.785 25.719 11.336 1 94.62 169 HIS B C 1
ATOM 4482 O O . HIS B 1 169 ? 6.988 25.859 12.266 1 94.62 169 HIS B O 1
ATOM 4488 N N . ALA B 1 170 ? 7.621 26.062 10.125 1 95.94 170 ALA B N 1
ATOM 4489 C CA . ALA B 1 170 ? 6.406 26.797 9.773 1 95.94 170 ALA B CA 1
ATOM 4490 C C . ALA B 1 170 ? 5.164 25.953 10.023 1 95.94 170 ALA B C 1
ATOM 4492 O O . ALA B 1 170 ? 4.211 26.406 10.664 1 95.94 170 ALA B O 1
ATOM 4493 N N . VAL B 1 171 ? 5.16 24.719 9.531 1 94.69 171 VAL B N 1
ATOM 4494 C CA . VAL B 1 171 ? 3.992 23.859 9.688 1 94.69 171 VAL B CA 1
ATOM 4495 C C . VAL B 1 171 ? 3.75 23.578 11.172 1 94.69 171 VAL B C 1
ATOM 4497 O O . VAL B 1 171 ? 2.607 23.594 11.633 1 94.69 171 VAL B O 1
ATOM 4500 N N . PHE B 1 172 ? 4.789 23.359 11.906 1 92.62 172 PHE B N 1
ATOM 4501 C CA . PHE B 1 172 ? 4.664 23.094 13.328 1 92.62 172 PHE B CA 1
ATOM 4502 C C . PHE B 1 172 ? 4.027 24.266 14.055 1 92.62 172 PHE B C 1
ATOM 4504 O O . PHE B 1 172 ? 3.064 24.094 14.805 1 92.62 172 PHE B O 1
ATOM 4511 N N . LYS B 1 173 ? 4.523 25.438 13.867 1 93.62 173 LYS B N 1
ATOM 4512 C CA . LYS B 1 173 ? 4.051 26.625 14.57 1 93.62 173 LYS B CA 1
ATOM 4513 C C . LYS B 1 173 ? 2.602 26.938 14.203 1 93.62 173 LYS B C 1
ATOM 4515 O O . LYS B 1 173 ? 1.815 27.344 15.062 1 93.62 173 LYS B O 1
ATOM 4520 N N . ILE B 1 174 ? 2.34 26.766 12.945 1 94.44 174 ILE B N 1
ATOM 4521 C CA . ILE B 1 174 ? 0.974 27.031 12.5 1 94.44 174 ILE B CA 1
ATOM 4522 C C . ILE B 1 174 ? 0.015 26.062 13.188 1 94.44 174 ILE B C 1
ATOM 4524 O O . ILE B 1 174 ? -0.999 26.484 13.75 1 94.44 174 ILE B O 1
ATOM 4528 N N . ARG B 1 175 ? 0.328 24.812 13.133 1 91.44 175 ARG B N 1
ATOM 4529 C CA . ARG B 1 175 ? -0.545 23.812 13.734 1 91.44 175 ARG B CA 1
ATOM 4530 C C . ARG B 1 175 ? -0.654 24 15.242 1 91.44 175 ARG B C 1
ATOM 4532 O O . ARG B 1 175 ? -1.747 23.938 15.805 1 91.44 175 ARG B O 1
ATOM 4539 N N . ASP B 1 176 ? 0.468 24.219 15.875 1 89.62 176 ASP B N 1
ATOM 4540 C CA . ASP B 1 176 ? 0.489 24.453 17.312 1 89.62 176 ASP B CA 1
ATOM 4541 C C . ASP B 1 176 ? -0.384 25.641 17.703 1 89.62 176 ASP B C 1
ATOM 4543 O O . ASP B 1 176 ? -1.146 25.578 18.656 1 89.62 176 ASP B O 1
ATOM 4547 N N . HIS B 1 177 ? -0.259 26.719 16.938 1 91.75 177 HIS B N 1
ATOM 4548 C CA . HIS B 1 177 ? -1.04 27.922 17.188 1 91.75 177 HIS B CA 1
ATOM 4549 C C . HIS B 1 177 ? -2.533 27.656 17.031 1 91.75 177 HIS B C 1
ATOM 4551 O O . HIS B 1 177 ? -3.336 28.062 17.875 1 91.75 177 HIS B O 1
ATOM 4557 N N . LEU B 1 178 ? -2.873 27.016 15.969 1 89.81 178 LEU B N 1
ATOM 4558 C CA . LEU B 1 178 ? -4.281 26.75 15.695 1 89.81 178 LEU B CA 1
ATOM 4559 C C . LEU B 1 178 ? -4.883 25.844 16.766 1 89.81 178 LEU B C 1
ATOM 4561 O O . LEU B 1 178 ? -6.031 26.031 17.172 1 89.81 178 LEU B O 1
ATOM 4565 N N . LYS B 1 179 ? -4.172 24.906 17.219 1 86.38 179 LYS B N 1
ATOM 4566 C CA . LYS B 1 179 ? -4.652 24.047 18.297 1 86.38 179 LYS B CA 1
ATOM 4567 C C . LYS B 1 179 ? -4.938 24.844 19.562 1 86.38 179 LYS B C 1
ATOM 4569 O O . LYS B 1 179 ? -5.898 24.562 20.281 1 86.38 179 LYS B O 1
ATOM 4574 N N . ARG B 1 180 ? -4.109 25.797 19.828 1 86 180 ARG B N 1
ATOM 4575 C CA . ARG B 1 180 ? -4.289 26.641 21 1 86 180 ARG B CA 1
ATOM 4576 C C . ARG B 1 180 ? -5.516 27.547 20.859 1 86 180 ARG B C 1
ATOM 4578 O O . ARG B 1 180 ? -6.293 27.703 21.797 1 86 180 ARG B O 1
ATOM 4585 N N . VAL B 1 181 ? -5.602 28.078 19.703 1 86.25 181 VAL B N 1
ATOM 4586 C CA . VAL B 1 181 ? -6.711 28.984 19.438 1 86.25 181 VAL B CA 1
ATOM 4587 C C . VAL B 1 181 ? -8.031 28.234 19.516 1 86.25 181 VAL B C 1
ATOM 4589 O O . VAL B 1 181 ? -9.031 28.766 20 1 86.25 181 VAL B O 1
ATOM 4592 N N . PHE B 1 182 ? -8.047 26.953 19.062 1 79.94 182 PHE B N 1
ATOM 4593 C CA . PHE B 1 182 ? -9.266 26.141 19.047 1 79.94 182 PHE B CA 1
ATOM 4594 C C . PHE B 1 182 ? -9.477 25.469 20.391 1 79.94 182 PHE B C 1
ATOM 4596 O O . PHE B 1 182 ? -10.484 24.781 20.609 1 79.94 182 PHE B O 1
ATOM 4603 N N . LYS B 1 183 ? -8.602 25.703 21.312 1 75.06 183 LYS B N 1
ATOM 4604 C CA . LYS B 1 183 ? -8.648 25.109 22.656 1 75.06 183 LYS B CA 1
ATOM 4605 C C . LYS B 1 183 ? -8.742 23.594 22.594 1 75.06 183 LYS B C 1
ATOM 4607 O O . LYS B 1 183 ? -9.562 22.984 23.281 1 75.06 183 LYS B O 1
ATOM 4612 N N . THR B 1 184 ? -8.211 23.188 21.469 1 69.12 184 THR B N 1
ATOM 4613 C CA . THR B 1 184 ? -8.109 21.734 21.406 1 69.12 184 THR B CA 1
ATOM 4614 C C . THR B 1 184 ? -6.898 21.25 22.188 1 69.12 184 THR B C 1
ATOM 4616 O O . THR B 1 184 ? -6.086 22.047 22.656 1 69.12 184 THR B O 1
ATOM 4619 N N . ARG B 1 185 ? -6.848 19.953 22.375 1 60.56 185 ARG B N 1
ATOM 4620 C CA . ARG B 1 185 ? -5.816 19.359 23.219 1 60.56 185 ARG B CA 1
ATOM 4621 C C . ARG B 1 185 ? -4.426 19.797 22.781 1 60.56 185 ARG B C 1
ATOM 4623 O O . ARG B 1 185 ? -4.148 19.891 21.578 1 60.56 185 ARG B O 1
ATOM 4630 N N . LYS B 1 186 ? -3.672 20.281 23.75 1 60.81 186 LYS B N 1
ATOM 4631 C CA . LYS B 1 186 ? -2.367 20.922 23.609 1 60.81 186 LYS B CA 1
ATOM 4632 C C . LYS B 1 186 ? -1.365 19.969 22.953 1 60.81 186 LYS B C 1
ATOM 4634 O O . LYS B 1 186 ? -0.642 20.359 22.031 1 60.81 186 LYS B O 1
ATOM 4639 N N . ASP B 1 187 ? -1.385 18.672 23.406 1 68.25 187 ASP B N 1
ATOM 4640 C CA . ASP B 1 187 ? -0.283 17.828 22.953 1 68.25 187 ASP B CA 1
ATOM 4641 C C . ASP B 1 187 ? -0.772 16.766 21.969 1 68.25 187 ASP B C 1
ATOM 4643 O O . ASP B 1 187 ? -1.783 16.109 22.219 1 68.25 187 ASP B O 1
ATOM 4647 N N . GLU B 1 188 ? -0.286 16.891 20.75 1 77.75 188 GLU B N 1
ATOM 4648 C CA . GLU B 1 188 ? -0.555 15.844 19.766 1 77.75 188 GLU B CA 1
ATOM 4649 C C . GLU B 1 188 ? 0.685 14.992 19.516 1 77.75 188 GLU B C 1
ATOM 4651 O O . GLU B 1 188 ? 1.488 15.297 18.625 1 77.75 188 GLU B O 1
ATOM 4656 N N . PRO B 1 189 ? 0.738 13.992 20.266 1 82.88 189 PRO B N 1
ATOM 4657 C CA . PRO B 1 189 ? 1.906 13.125 20.109 1 82.88 189 PRO B CA 1
ATOM 4658 C C . PRO B 1 189 ? 1.946 12.43 18.75 1 82.88 189 PRO B C 1
ATOM 4660 O O . PRO B 1 189 ? 0.9 12.211 18.141 1 82.88 189 PRO B O 1
ATOM 4663 N N . LEU B 1 190 ? 3.176 12.242 18.375 1 88.5 190 LEU B N 1
ATOM 4664 C CA . LEU B 1 190 ? 3.414 11.414 17.188 1 88.5 190 LEU B CA 1
ATOM 4665 C C . LEU B 1 190 ? 3.748 9.984 17.578 1 88.5 190 LEU B C 1
ATOM 4667 O O . LEU B 1 190 ? 4.664 9.75 18.375 1 88.5 190 LEU B O 1
ATOM 4671 N N . PHE B 1 191 ? 2.988 9.055 17.094 1 91.62 191 PHE B N 1
ATOM 4672 C CA . PHE B 1 191 ? 3.225 7.637 17.344 1 91.62 191 PHE B CA 1
ATOM 4673 C C . PHE B 1 191 ? 3.875 6.973 16.141 1 91.62 191 PHE B C 1
ATOM 4675 O O . PHE B 1 191 ? 3.34 7.027 15.031 1 91.62 191 PHE B O 1
ATOM 4682 N N . VAL B 1 192 ? 5.035 6.371 16.391 1 94.31 192 VAL B N 1
ATOM 4683 C CA . VAL B 1 192 ? 5.719 5.656 15.32 1 94.31 192 VAL B CA 1
ATOM 4684 C C . VAL B 1 192 ? 5.406 4.164 15.414 1 94.31 192 VAL B C 1
ATOM 4686 O O . VAL B 1 192 ? 5.867 3.482 16.328 1 94.31 192 VAL B O 1
ATOM 4689 N N . SER B 1 193 ? 4.625 3.66 14.516 1 95.44 193 SER B N 1
ATOM 4690 C CA . SER B 1 193 ? 4.273 2.246 14.422 1 95.44 193 SER B CA 1
ATOM 4691 C C . SER B 1 193 ? 5.191 1.513 13.453 1 95.44 193 SER B C 1
ATOM 4693 O O . SER B 1 193 ? 5.414 1.977 12.328 1 95.44 193 SER B O 1
ATOM 4695 N N . HIS B 1 194 ? 5.824 0.374 13.906 1 95.88 194 HIS B N 1
ATOM 4696 C CA . HIS B 1 194 ? 6.773 -0.33 13.047 1 95.88 194 HIS B CA 1
ATOM 4697 C C . HIS B 1 194 ? 6.883 -1.8 13.438 1 95.88 194 HIS B C 1
ATOM 4699 O O . HIS B 1 194 ? 6.609 -2.164 14.586 1 95.88 194 HIS B O 1
ATOM 4705 N N . ALA B 1 195 ? 7.195 -2.586 12.438 1 93.81 195 ALA B N 1
ATOM 4706 C CA . ALA B 1 195 ? 7.559 -3.973 12.719 1 93.81 195 ALA B CA 1
ATOM 4707 C C . ALA B 1 195 ? 8.992 -4.07 13.227 1 93.81 195 ALA B C 1
ATOM 4709 O O . ALA B 1 195 ? 9.922 -3.592 12.578 1 93.81 195 ALA B O 1
ATOM 4710 N N . LYS B 1 196 ? 9.18 -4.738 14.336 1 91.81 196 LYS B N 1
ATOM 4711 C CA . LYS B 1 196 ? 10.5 -4.824 14.961 1 91.81 196 LYS B CA 1
ATOM 4712 C C . LYS B 1 196 ? 11.492 -5.516 14.039 1 91.81 196 LYS B C 1
ATOM 4714 O O . LYS B 1 196 ? 12.664 -5.129 13.969 1 91.81 196 LYS B O 1
ATOM 4719 N N . ILE B 1 197 ? 11.094 -6.418 13.32 1 92.19 197 ILE B N 1
ATOM 4720 C CA . ILE B 1 197 ? 11.969 -7.301 12.555 1 92.19 197 ILE B CA 1
ATOM 4721 C C . ILE B 1 197 ? 12.648 -6.508 11.445 1 92.19 197 ILE B C 1
ATOM 4723 O O . ILE B 1 197 ? 13.789 -6.809 11.062 1 92.19 197 ILE B O 1
ATOM 4727 N N . ASP B 1 198 ? 12.031 -5.418 10.93 1 94.25 198 ASP B N 1
ATOM 4728 C CA . ASP B 1 198 ? 12.656 -4.75 9.789 1 94.25 198 ASP B CA 1
ATOM 4729 C C . ASP B 1 198 ? 12.352 -3.254 9.789 1 94.25 198 ASP B C 1
ATOM 4731 O O . ASP B 1 198 ? 12.672 -2.547 8.836 1 94.25 198 ASP B O 1
ATOM 4735 N N . GLY B 1 199 ? 11.742 -2.777 10.812 1 93.31 199 GLY B N 1
ATOM 4736 C CA . GLY B 1 199 ? 11.438 -1.358 10.891 1 93.31 199 GLY B CA 1
ATOM 4737 C C . GLY B 1 199 ? 12.07 -0.681 12.094 1 93.31 199 GLY B C 1
ATOM 4738 O O . GLY B 1 199 ? 12 0.542 12.234 1 93.31 199 GLY B O 1
ATOM 4739 N N . ASP B 1 200 ? 12.719 -1.412 12.93 1 92.06 200 ASP B N 1
ATOM 4740 C CA . ASP B 1 200 ? 13.195 -0.918 14.211 1 92.06 200 ASP B CA 1
ATOM 4741 C C . ASP B 1 200 ? 14.242 0.18 14.023 1 92.06 200 ASP B C 1
ATOM 4743 O O . ASP B 1 200 ? 14.188 1.211 14.703 1 92.06 200 ASP B O 1
ATOM 4747 N N . ASP B 1 201 ? 15.188 0.002 13.203 1 92.81 201 ASP B N 1
ATOM 4748 C CA . ASP B 1 201 ? 16.25 0.978 12.969 1 92.81 201 ASP B CA 1
ATOM 4749 C C . ASP B 1 201 ? 15.672 2.295 12.445 1 92.81 201 ASP B C 1
ATOM 4751 O O . ASP B 1 201 ? 16.094 3.371 12.883 1 92.81 201 ASP B O 1
ATOM 4755 N N . THR B 1 202 ? 14.781 2.16 11.508 1 93.88 202 THR B N 1
ATOM 4756 C CA . THR B 1 202 ? 14.141 3.348 10.945 1 93.88 202 THR B CA 1
ATOM 4757 C C . THR B 1 202 ? 13.375 4.109 12.023 1 93.88 202 THR B C 1
ATOM 4759 O O . THR B 1 202 ? 13.5 5.328 12.141 1 93.88 202 THR B O 1
ATOM 4762 N N . ALA B 1 203 ? 12.609 3.404 12.805 1 93.25 203 ALA B N 1
ATOM 4763 C CA . ALA B 1 203 ? 11.828 4.012 13.875 1 93.25 203 ALA B CA 1
ATOM 4764 C C . ALA B 1 203 ? 12.734 4.699 14.891 1 93.25 203 ALA B C 1
ATOM 4766 O O . ALA B 1 203 ? 12.469 5.828 15.312 1 93.25 203 ALA B O 1
ATOM 4767 N N . SER B 1 204 ? 13.758 4.062 15.289 1 91 204 SER B N 1
ATOM 4768 C CA . SER B 1 204 ? 14.688 4.609 16.266 1 91 204 SER B CA 1
ATOM 4769 C C . SER B 1 204 ? 15.352 5.887 15.758 1 91 204 SER B C 1
ATOM 4771 O O . SER B 1 204 ? 15.531 6.844 16.516 1 91 204 SER B O 1
ATOM 4773 N N . SER B 1 205 ? 15.711 5.863 14.5 1 92.25 205 SER B N 1
ATOM 4774 C CA . SER B 1 205 ? 16.328 7.047 13.906 1 92.25 205 SER B CA 1
ATOM 4775 C C . SER B 1 205 ? 15.383 8.242 13.961 1 92.25 205 SER B C 1
ATOM 4777 O O . SER B 1 205 ? 15.805 9.359 14.25 1 92.25 205 SER B O 1
ATOM 4779 N N . ILE B 1 206 ? 14.141 8.023 13.68 1 92.19 206 ILE B N 1
ATOM 4780 C CA . ILE B 1 206 ? 13.141 9.086 13.695 1 92.19 206 ILE B CA 1
ATOM 4781 C C . ILE B 1 206 ? 12.945 9.594 15.117 1 92.19 206 ILE B C 1
ATOM 4783 O O . ILE B 1 206 ? 12.969 10.797 15.359 1 92.19 206 ILE B O 1
ATOM 4787 N N . VAL B 1 207 ? 12.766 8.656 16.078 1 88.81 207 VAL B N 1
ATOM 4788 C CA . VAL B 1 207 ? 12.523 9.008 17.469 1 88.81 207 VAL B CA 1
ATOM 4789 C C . VAL B 1 207 ? 13.727 9.766 18.031 1 88.81 207 VAL B C 1
ATOM 4791 O O . VAL B 1 207 ? 13.57 10.781 18.703 1 88.81 207 VAL B O 1
ATOM 4794 N N . ASP B 1 208 ? 14.898 9.305 17.75 1 87.75 208 ASP B N 1
ATOM 4795 C CA . ASP B 1 208 ? 16.125 9.977 18.203 1 87.75 208 ASP B CA 1
ATOM 4796 C C . ASP B 1 208 ? 16.234 11.383 17.625 1 87.75 208 ASP B C 1
ATOM 4798 O O . ASP B 1 208 ? 16.625 12.32 18.312 1 87.75 208 ASP B O 1
ATOM 4802 N N . TYR B 1 209 ? 15.898 11.469 16.391 1 88.88 209 TYR B N 1
ATOM 4803 C CA . TYR B 1 209 ? 15.969 12.766 15.727 1 88.88 209 TYR B CA 1
ATOM 4804 C C . TYR B 1 209 ? 15.008 13.758 16.375 1 88.88 209 TYR B C 1
ATOM 4806 O O . TYR B 1 209 ? 15.383 14.891 16.672 1 88.88 209 TYR B O 1
ATOM 4814 N N . VAL B 1 210 ? 13.828 13.344 16.594 1 86.62 210 VAL B N 1
ATOM 4815 C CA . VAL B 1 210 ? 12.781 14.211 17.125 1 86.62 210 VAL B CA 1
ATOM 4816 C C . VAL B 1 210 ? 13.117 14.602 18.562 1 86.62 210 VAL B C 1
ATOM 4818 O O . VAL B 1 210 ? 12.875 15.742 18.969 1 86.62 210 VAL B O 1
ATOM 4821 N N . ASN B 1 211 ? 13.672 13.688 19.266 1 83.19 211 ASN B N 1
ATOM 4822 C CA . ASN B 1 211 ? 13.922 13.938 20.688 1 83.19 211 ASN B CA 1
ATOM 4823 C C . ASN B 1 211 ? 15.297 14.57 20.906 1 83.19 211 ASN B C 1
ATOM 4825 O O . ASN B 1 211 ? 15.648 14.914 22.031 1 83.19 211 ASN B O 1
ATOM 4829 N N . SER B 1 212 ? 15.969 14.75 19.875 1 83.88 212 SER B N 1
ATOM 4830 C CA . SER B 1 212 ? 17.281 15.367 20.031 1 83.88 212 SER B CA 1
ATOM 4831 C C . SER B 1 212 ? 17.172 16.812 20.5 1 83.88 212 SER B C 1
ATOM 4833 O O . SER B 1 212 ? 16.312 17.562 20.047 1 83.88 212 SER B O 1
ATOM 4835 N N . ARG B 1 213 ? 18.016 17.281 21.422 1 74.69 213 ARG B N 1
ATOM 4836 C CA . ARG B 1 213 ? 18.062 18.641 21.953 1 74.69 213 ARG B CA 1
ATOM 4837 C C . ARG B 1 213 ? 18.625 19.609 20.922 1 74.69 213 ARG B C 1
ATOM 4839 O O . ARG B 1 213 ? 18.469 20.828 21.062 1 74.69 213 ARG B O 1
ATOM 4846 N N . ASN B 1 214 ? 19.266 19.047 19.922 1 73.75 214 ASN B N 1
ATOM 4847 C CA . ASN B 1 214 ? 19.875 19.875 18.906 1 73.75 214 ASN B CA 1
ATOM 4848 C C . ASN B 1 214 ? 18.844 20.375 17.891 1 73.75 214 ASN B C 1
ATOM 4850 O O . ASN B 1 214 ? 19.109 21.297 17.125 1 73.75 214 ASN B O 1
ATOM 4854 N N . ASN B 1 215 ? 17.672 19.734 18.031 1 74.44 215 ASN B N 1
ATOM 4855 C CA . ASN B 1 215 ? 16.625 20.172 17.125 1 74.44 215 ASN B CA 1
ATOM 4856 C C . ASN B 1 215 ? 15.898 21.406 17.656 1 74.44 215 ASN B C 1
ATOM 4858 O O . ASN B 1 215 ? 15.492 21.453 18.812 1 74.44 215 ASN B O 1
ATOM 4862 N N . ASP B 1 216 ? 15.922 22.484 16.875 1 82.31 216 ASP B N 1
ATOM 4863 C CA . ASP B 1 216 ? 15.344 23.734 17.344 1 82.31 216 ASP B CA 1
ATOM 4864 C C . ASP B 1 216 ? 13.852 23.812 17.047 1 82.31 216 ASP B C 1
ATOM 4866 O O . ASP B 1 216 ? 13.203 24.828 17.297 1 82.31 216 ASP B O 1
ATOM 4870 N N . VAL B 1 217 ? 13.328 22.719 16.359 1 82.62 217 VAL B N 1
ATOM 4871 C CA . VAL B 1 217 ? 11.883 22.609 16.266 1 82.62 217 VAL B CA 1
ATOM 4872 C C . VAL B 1 217 ? 11.344 21.844 17.469 1 82.62 217 VAL B C 1
ATOM 4874 O O . VAL B 1 217 ? 11.758 20.719 17.734 1 82.62 217 VAL B O 1
ATOM 4877 N N . PRO B 1 218 ? 10.562 22.484 18.25 1 75.81 218 PRO B N 1
ATOM 4878 C CA . PRO B 1 218 ? 10.102 21.797 19.453 1 75.81 218 PRO B CA 1
ATOM 4879 C C . PRO B 1 218 ? 8.984 20.797 19.172 1 75.81 218 PRO B C 1
ATOM 4881 O O . PRO B 1 218 ? 7.848 21 19.609 1 75.81 218 PRO B O 1
ATOM 4884 N N . LEU B 1 219 ? 9.406 19.734 18.5 1 75.5 219 LEU B N 1
ATOM 4885 C CA . LEU B 1 219 ? 8.414 18.703 18.203 1 75.5 219 LEU B CA 1
ATOM 4886 C C . LEU B 1 219 ? 8.039 17.938 19.469 1 75.5 219 LEU B C 1
ATOM 4888 O O . LEU B 1 219 ? 8.867 17.766 20.375 1 75.5 219 LEU B O 1
ATOM 4892 N N . GLU B 1 220 ? 6.773 17.922 19.719 1 65 220 GLU B N 1
ATOM 4893 C CA . GLU B 1 220 ? 6.344 17.125 20.859 1 65 220 GLU B CA 1
ATOM 4894 C C . GLU B 1 220 ? 6.844 15.688 20.75 1 65 220 GLU B C 1
ATOM 4896 O O . GLU B 1 220 ? 7.344 15.281 19.688 1 65 220 GLU B O 1
ATOM 4901 N N . THR B 1 221 ? 6.484 14.953 21.828 1 64.19 221 THR B N 1
ATOM 4902 C CA . THR B 1 221 ? 7.055 13.633 22.094 1 64.19 221 THR B CA 1
ATOM 4903 C C . THR B 1 221 ? 6.574 12.617 21.062 1 64.19 221 THR B C 1
ATOM 4905 O O . THR B 1 221 ? 5.387 12.578 20.734 1 64.19 221 THR B O 1
ATOM 4908 N N . PHE B 1 222 ? 7.594 12.086 20.422 1 66.44 222 PHE B N 1
ATOM 4909 C CA . PHE B 1 222 ? 7.383 10.922 19.562 1 66.44 222 PHE B CA 1
ATOM 4910 C C . PHE B 1 222 ? 7.527 9.633 20.359 1 66.44 222 PHE B C 1
ATOM 4912 O O . PHE B 1 222 ? 8.484 9.469 21.125 1 66.44 222 PHE B O 1
ATOM 4919 N N . TYR B 1 223 ? 6.379 8.906 20.328 1 71.88 223 TYR B N 1
ATOM 4920 C CA . TYR B 1 223 ? 6.398 7.629 21.047 1 71.88 223 TYR B CA 1
ATOM 4921 C C . TYR B 1 223 ? 6.559 6.465 20.062 1 71.88 223 TYR B C 1
ATOM 4923 O O . TYR B 1 223 ? 6.027 6.504 18.953 1 71.88 223 TYR B O 1
ATOM 4931 N N . ASP B 1 224 ? 7.496 5.66 20.578 1 69 224 ASP B N 1
ATOM 4932 C CA . ASP B 1 224 ? 7.414 4.316 20.016 1 69 224 ASP B CA 1
ATOM 4933 C C . ASP B 1 224 ? 6.098 3.641 20.391 1 69 224 ASP B C 1
ATOM 4935 O O . ASP B 1 224 ? 5.832 3.406 21.578 1 69 224 ASP B O 1
ATOM 4939 N N . ALA B 1 225 ? 5.332 3.465 19.453 1 69.75 225 ALA B N 1
ATOM 4940 C CA . ALA B 1 225 ? 4.012 2.902 19.719 1 69.75 225 ALA B CA 1
ATOM 4941 C C . ALA B 1 225 ? 4.117 1.654 20.594 1 69.75 225 ALA B C 1
ATOM 4943 O O . ALA B 1 225 ? 3.252 1.403 21.438 1 69.75 225 ALA B O 1
ATOM 4944 N N . LYS B 1 226 ? 5.227 0.938 20.391 1 65.25 226 LYS B N 1
ATOM 4945 C CA . LYS B 1 226 ? 5.41 -0.315 21.125 1 65.25 226 LYS B CA 1
ATOM 4946 C C . LYS B 1 226 ? 5.715 -0.057 22.594 1 65.25 226 LYS B C 1
ATOM 4948 O O . LYS B 1 226 ? 5.578 -0.956 23.438 1 65.25 226 LYS B O 1
ATOM 4953 N N . GLU B 1 227 ? 6.133 1.162 22.812 1 66.62 227 GLU B N 1
ATOM 4954 C CA . GLU B 1 227 ? 6.551 1.46 24.188 1 66.62 227 GLU B CA 1
ATOM 4955 C C . GLU B 1 227 ? 5.363 1.888 25.047 1 66.62 227 GLU B C 1
ATOM 4957 O O . GLU B 1 227 ? 5.512 2.121 26.234 1 66.62 227 GLU B O 1
ATOM 4962 N N . LEU B 1 228 ? 4.246 1.863 24.266 1 65.75 228 LEU B N 1
ATOM 4963 C CA . LEU B 1 228 ? 3.061 2.18 25.062 1 65.75 228 LEU B CA 1
ATOM 4964 C C . LEU B 1 228 ? 2.668 1.005 25.953 1 65.75 228 LEU B C 1
ATOM 4966 O O . LEU B 1 228 ? 2.266 -0.049 25.453 1 65.75 228 LEU B O 1
ATOM 4970 N N . SER B 1 229 ? 3.158 0.899 27.172 1 57.84 229 SER B N 1
ATOM 4971 C CA . SER B 1 229 ? 2.99 -0.011 28.312 1 57.84 229 SER B CA 1
ATOM 4972 C C . SER B 1 229 ? 3.266 -1.455 27.891 1 57.84 229 SER B C 1
ATOM 4974 O O . SER B 1 229 ? 2.438 -2.088 27.234 1 57.84 229 SER B O 1
ATOM 4976 N N . PRO B 1 230 ? 4.496 -1.874 28.125 1 54.53 230 PRO B N 1
ATOM 4977 C CA . PRO B 1 230 ? 4.812 -3.295 27.953 1 54.53 230 PRO B CA 1
ATOM 4978 C C . PRO B 1 230 ? 3.941 -4.199 28.812 1 54.53 230 PRO B C 1
ATOM 4980 O O . PRO B 1 230 ? 3.689 -3.887 29.984 1 54.53 230 PRO B O 1
ATOM 4983 N N . GLY B 1 231 ? 2.896 -4.883 28.312 1 55 231 GLY B N 1
ATOM 4984 C CA . GLY B 1 231 ? 2.107 -5.871 29.031 1 55 231 GLY B CA 1
ATOM 4985 C C . GLY B 1 231 ? 0.68 -5.977 28.516 1 55 231 GLY B C 1
ATOM 4986 O O . GLY B 1 231 ? 0.393 -5.617 27.375 1 55 231 GLY B O 1
ATOM 4987 N N . ASP B 1 232 ? -0.129 -6.477 29.547 1 58.38 232 ASP B N 1
ATOM 4988 C CA . ASP B 1 232 ? -1.477 -6.984 29.312 1 58.38 232 ASP B CA 1
ATOM 4989 C C . ASP B 1 232 ? -2.426 -5.855 28.922 1 58.38 232 ASP B C 1
ATOM 4991 O O . ASP B 1 232 ? -3.467 -6.102 28.297 1 58.38 232 ASP B O 1
ATOM 4995 N N . ASN B 1 233 ? -1.961 -4.508 29.016 1 73.5 233 ASN B N 1
ATOM 4996 C CA . ASN B 1 233 ? -2.959 -3.469 28.781 1 73.5 233 ASN B CA 1
ATOM 4997 C C . ASN B 1 233 ? -2.57 -2.57 27.609 1 73.5 233 ASN B C 1
ATOM 4999 O O . ASN B 1 233 ? -2.998 -1.418 27.531 1 73.5 233 ASN B O 1
ATOM 5003 N N . PHE B 1 234 ? -1.81 -3.133 26.719 1 76.06 234 PHE B N 1
ATOM 5004 C CA . PHE B 1 234 ? -1.27 -2.363 25.609 1 76.06 234 PHE B CA 1
ATOM 5005 C C . PHE B 1 234 ? -2.391 -1.848 24.703 1 76.06 234 PHE B C 1
ATOM 5007 O O . PHE B 1 234 ? -2.422 -0.664 24.359 1 76.06 234 PHE B O 1
ATOM 5014 N N . ALA B 1 235 ? -3.24 -2.734 24.469 1 79.56 235 ALA B N 1
ATOM 5015 C CA . ALA B 1 235 ? -4.301 -2.385 23.516 1 79.56 235 ALA B CA 1
ATOM 5016 C C . ALA B 1 235 ? -5.145 -1.227 24.047 1 79.56 235 ALA B C 1
ATOM 5018 O O . ALA B 1 235 ? -5.41 -0.265 23.328 1 79.56 235 ALA B O 1
ATOM 5019 N N . ASN B 1 236 ? -5.395 -1.281 25.312 1 82.44 236 ASN B N 1
ATOM 5020 C CA . ASN B 1 236 ? -6.207 -0.22 25.891 1 82.44 236 ASN B CA 1
ATOM 5021 C C . ASN B 1 236 ? -5.422 1.082 26.016 1 82.44 236 ASN B C 1
ATOM 5023 O O . ASN B 1 236 ? -5.953 2.162 25.75 1 82.44 236 ASN B O 1
ATOM 5027 N N . ALA B 1 237 ? -4.227 0.917 26.391 1 83.31 237 ALA B N 1
ATOM 5028 C CA . ALA B 1 237 ? -3.379 2.096 26.562 1 83.31 237 ALA B CA 1
ATOM 5029 C C . ALA B 1 237 ? -3.182 2.816 25.234 1 83.31 237 ALA B C 1
ATOM 5031 O O . ALA B 1 237 ? -3.252 4.047 25.156 1 83.31 237 ALA B O 1
ATOM 5032 N N . PHE B 1 238 ? -2.955 2.086 24.203 1 86.12 238 PHE B N 1
ATOM 5033 C CA . PHE B 1 238 ? -2.756 2.705 22.891 1 86.12 238 PHE B CA 1
ATOM 5034 C C . PHE B 1 238 ? -4.043 3.363 22.406 1 86.12 238 PHE B C 1
ATOM 5036 O O . PHE B 1 238 ? -4.008 4.465 21.859 1 86.12 238 PHE B O 1
ATOM 5043 N N . LYS B 1 239 ? -5.094 2.668 22.625 1 86.5 239 LYS B N 1
ATOM 5044 C CA . LYS B 1 239 ? -6.379 3.211 22.203 1 86.5 239 LYS B CA 1
ATOM 5045 C C . LYS B 1 239 ? -6.629 4.586 22.812 1 86.5 239 LYS B C 1
ATOM 5047 O O . LYS B 1 239 ? -7.074 5.508 22.141 1 86.5 239 LYS B O 1
ATOM 5052 N N . ASP B 1 240 ? -6.266 4.711 24.016 1 84.38 240 ASP B N 1
ATOM 5053 C CA . ASP B 1 240 ? -6.457 5.977 24.719 1 84.38 240 ASP B CA 1
ATOM 5054 C C . ASP B 1 240 ? -5.477 7.035 24.219 1 84.38 240 ASP B C 1
ATOM 5056 O O . ASP B 1 240 ? -5.848 8.195 24.047 1 84.38 240 ASP B O 1
ATOM 5060 N N . ALA B 1 241 ? -4.363 6.582 23.969 1 82.94 241 ALA B N 1
ATOM 5061 C CA . ALA B 1 241 ? -3.303 7.52 23.609 1 82.94 241 ALA B CA 1
ATOM 5062 C C . ALA B 1 241 ? -3.508 8.07 22.203 1 82.94 241 ALA B C 1
ATOM 5064 O O . ALA B 1 241 ? -3.271 9.25 21.938 1 82.94 241 ALA B O 1
ATOM 5065 N N . ILE B 1 242 ? -4.016 7.25 21.297 1 87.44 242 ILE B N 1
ATOM 5066 C CA . ILE B 1 242 ? -4.059 7.609 19.891 1 87.44 242 ILE B CA 1
ATOM 5067 C C . ILE B 1 242 ? -5.188 8.602 19.641 1 87.44 242 ILE B C 1
ATOM 5069 O O . ILE B 1 242 ? -5.242 9.242 18.594 1 87.44 242 ILE B O 1
ATOM 5073 N N . ASP B 1 243 ? -6.043 8.844 20.578 1 85.62 243 ASP B N 1
ATOM 5074 C CA . ASP B 1 243 ? -7.188 9.742 20.422 1 85.62 243 ASP B CA 1
ATOM 5075 C C . ASP B 1 243 ? -6.738 11.18 20.219 1 85.62 243 ASP B C 1
ATOM 5077 O O . ASP B 1 243 ? -7.512 12.016 19.75 1 85.62 243 ASP B O 1
ATOM 5081 N N . SER B 1 244 ? -5.523 11.477 20.531 1 81.06 244 SER B N 1
ATOM 5082 C CA . SER B 1 244 ? -5.031 12.844 20.375 1 81.06 244 SER B CA 1
ATOM 5083 C C . SER B 1 244 ? -3.711 12.867 19.609 1 81.06 244 SER B C 1
ATOM 5085 O O . SER B 1 244 ? -2.914 13.797 19.766 1 81.06 244 SER B O 1
ATOM 5087 N N . GLY B 1 245 ? -3.48 11.844 18.844 1 86.62 245 GLY B N 1
ATOM 5088 C CA . GLY B 1 245 ? -2.168 11.789 18.219 1 86.62 245 GLY B CA 1
ATOM 5089 C C . GLY B 1 245 ? -2.227 11.539 16.734 1 86.62 245 GLY B C 1
ATOM 5090 O O . GLY B 1 245 ? -3.312 11.477 16.141 1 86.62 245 GLY B O 1
ATOM 5091 N N . THR B 1 246 ? -1.068 11.664 16.141 1 91.56 246 THR B N 1
ATOM 5092 C CA . THR B 1 246 ? -0.846 11.312 14.742 1 91.56 246 THR B CA 1
ATOM 5093 C C . THR B 1 246 ? -0.078 10 14.633 1 91.56 246 THR B C 1
ATOM 5095 O O . THR B 1 246 ? 0.855 9.75 15.398 1 91.56 246 THR B O 1
ATOM 5098 N N . LEU B 1 247 ? -0.475 9.188 13.75 1 95.62 247 LEU B N 1
ATOM 5099 C CA . LEU B 1 247 ? 0.219 7.918 13.562 1 95.62 247 LEU B CA 1
ATOM 5100 C C . LEU B 1 247 ? 1.111 7.961 12.328 1 95.62 247 LEU B C 1
ATOM 5102 O O . LEU B 1 247 ? 0.646 8.281 11.234 1 95.62 247 LEU B O 1
ATOM 5106 N N . LEU B 1 248 ? 2.375 7.758 12.562 1 96.5 248 LEU B N 1
ATOM 5107 C CA . LEU B 1 248 ? 3.326 7.473 11.492 1 96.5 248 LEU B CA 1
ATOM 5108 C C . LEU B 1 248 ? 3.611 5.98 11.391 1 96.5 248 LEU B C 1
ATOM 5110 O O . LEU B 1 248 ? 4.293 5.418 12.258 1 96.5 248 LEU B O 1
ATOM 5114 N N . ALA B 1 249 ? 3.107 5.332 10.367 1 97.31 249 ALA B N 1
ATOM 5115 C CA . ALA B 1 249 ? 3.316 3.9 10.18 1 97.31 249 ALA B CA 1
ATOM 5116 C C . ALA B 1 249 ? 4.492 3.635 9.242 1 97.31 249 ALA B C 1
ATOM 5118 O O . ALA B 1 249 ? 4.465 4.031 8.07 1 97.31 249 ALA B O 1
ATOM 5119 N N . ILE B 1 250 ? 5.562 3.025 9.781 1 97.12 250 ILE B N 1
ATOM 5120 C CA . ILE B 1 250 ? 6.699 2.604 8.969 1 97.12 250 ILE B CA 1
ATOM 5121 C C . ILE B 1 250 ? 6.383 1.279 8.281 1 97.12 250 ILE B C 1
ATOM 5123 O O . ILE B 1 250 ? 6.641 0.207 8.836 1 97.12 250 ILE B O 1
ATOM 5127 N N . VAL B 1 251 ? 5.938 1.357 7.047 1 97.75 251 VAL B N 1
ATOM 5128 C CA . VAL B 1 251 ? 5.434 0.191 6.328 1 97.75 251 VAL B CA 1
ATOM 5129 C C . VAL B 1 251 ? 6.586 -0.525 5.629 1 97.75 251 VAL B C 1
ATOM 5131 O O . VAL B 1 251 ? 6.875 -0.257 4.461 1 97.75 251 VAL B O 1
ATOM 5134 N N . SER B 1 252 ? 7.152 -1.444 6.363 1 96.88 252 SER B N 1
ATOM 5135 C CA . SER B 1 252 ? 8.195 -2.324 5.84 1 96.88 252 SER B CA 1
ATOM 5136 C C . SER B 1 252 ? 7.594 -3.576 5.211 1 96.88 252 SER B C 1
ATOM 5138 O O . SER B 1 252 ? 6.375 -3.688 5.078 1 96.88 252 SER B O 1
ATOM 5140 N N . ASP B 1 253 ? 8.383 -4.543 4.758 1 94.69 253 ASP B N 1
ATOM 5141 C CA . ASP B 1 253 ? 7.914 -5.77 4.129 1 94.69 253 ASP B CA 1
ATOM 5142 C C . ASP B 1 253 ? 7.07 -6.594 5.098 1 94.69 253 ASP B C 1
ATOM 5144 O O . ASP B 1 253 ? 6.113 -7.258 4.688 1 94.69 253 ASP B O 1
ATOM 5148 N N . ALA B 1 254 ? 7.375 -6.457 6.379 1 93.69 254 ALA B N 1
ATOM 5149 C CA . ALA B 1 254 ? 6.73 -7.316 7.367 1 93.69 254 ALA B CA 1
ATOM 5150 C C . ALA B 1 254 ? 5.559 -6.602 8.031 1 93.69 254 ALA B C 1
ATOM 5152 O O . ALA B 1 254 ? 4.738 -7.234 8.703 1 93.69 254 ALA B O 1
ATOM 5153 N N . TYR B 1 255 ? 5.398 -5.301 7.855 1 95.25 255 TYR B N 1
ATOM 5154 C CA . TYR B 1 255 ? 4.508 -4.445 8.633 1 95.25 255 TYR B CA 1
ATOM 5155 C C . TYR B 1 255 ? 3.084 -4.988 8.625 1 95.25 255 TYR B C 1
ATOM 5157 O O . TYR B 1 255 ? 2.488 -5.203 9.68 1 95.25 255 TYR B O 1
ATOM 5165 N N . ASP B 1 256 ? 2.586 -5.355 7.43 1 94.19 256 ASP B N 1
ATOM 5166 C CA . ASP B 1 256 ? 1.183 -5.715 7.25 1 94.19 256 ASP B CA 1
ATOM 5167 C C . ASP B 1 256 ? 0.889 -7.09 7.844 1 94.19 256 ASP B C 1
ATOM 5169 O O . ASP B 1 256 ? -0.273 -7.453 8.039 1 94.19 256 ASP B O 1
ATOM 5173 N N . SER B 1 257 ? 1.919 -7.848 8.133 1 89.94 257 SER B N 1
ATOM 5174 C CA . SER B 1 257 ? 1.724 -9.188 8.672 1 89.94 257 SER B CA 1
ATOM 5175 C C . SER B 1 257 ? 1.844 -9.195 10.188 1 89.94 257 SER B C 1
ATOM 5177 O O . SER B 1 257 ? 1.636 -10.234 10.828 1 89.94 257 SER B O 1
ATOM 5179 N N . ARG B 1 258 ? 2.191 -8.055 10.781 1 91.06 258 ARG B N 1
ATOM 5180 C CA . ARG B 1 258 ? 2.389 -7.992 12.219 1 91.06 258 ARG B CA 1
ATOM 5181 C C . ARG B 1 258 ? 1.108 -7.562 12.93 1 91.06 258 ARG B C 1
ATOM 5183 O O . ARG B 1 258 ? 0.593 -6.473 12.688 1 91.06 258 ARG B O 1
ATOM 5190 N N . PRO B 1 259 ? 0.594 -8.328 13.844 1 89.38 259 PRO B N 1
ATOM 5191 C CA . PRO B 1 259 ? -0.703 -8.062 14.477 1 89.38 259 PRO B CA 1
ATOM 5192 C C . PRO B 1 259 ? -0.75 -6.715 15.188 1 89.38 259 PRO B C 1
ATOM 5194 O O . PRO B 1 259 ? -1.751 -6 15.102 1 89.38 259 PRO B O 1
ATOM 5197 N N . TRP B 1 260 ? 0.328 -6.344 15.867 1 89.62 260 TRP B N 1
ATOM 5198 C CA . TRP B 1 260 ? 0.332 -5.09 16.609 1 89.62 260 TRP B CA 1
ATOM 5199 C C . TRP B 1 260 ? 0.331 -3.893 15.672 1 89.62 260 TRP B C 1
ATOM 5201 O O . TRP B 1 260 ? -0.308 -2.875 15.945 1 89.62 260 TRP B O 1
ATOM 5211 N N . CYS B 1 261 ? 1.086 -3.998 14.547 1 93.25 261 CYS B N 1
ATOM 5212 C CA . CYS B 1 261 ? 1.11 -2.928 13.555 1 93.25 261 CYS B CA 1
ATOM 5213 C C . CYS B 1 261 ? -0.278 -2.689 12.977 1 93.25 261 CYS B C 1
ATOM 5215 O O . CYS B 1 261 ? -0.749 -1.553 12.93 1 93.25 261 CYS B O 1
ATOM 5217 N N . VAL B 1 262 ? -0.909 -3.805 12.641 1 93.62 262 VAL B N 1
ATOM 5218 C CA . VAL B 1 262 ? -2.236 -3.719 12.039 1 93.62 262 VAL B CA 1
ATOM 5219 C C . VAL B 1 262 ? -3.236 -3.201 13.07 1 93.62 262 VAL B C 1
ATOM 5221 O O . VAL B 1 262 ? -4.148 -2.441 12.734 1 93.62 262 VAL B O 1
ATOM 5224 N N . PHE B 1 263 ? -3.092 -3.58 14.305 1 93.44 263 PHE B N 1
ATOM 5225 C CA . PHE B 1 263 ? -3.949 -3.098 15.383 1 93.44 263 PHE B CA 1
ATOM 5226 C C . PHE B 1 263 ? -3.814 -1.589 15.547 1 93.44 263 PHE B C 1
ATOM 5228 O O . PHE B 1 263 ? -4.816 -0.875 15.609 1 93.44 263 PHE B O 1
ATOM 5235 N N . GLU B 1 264 ? -2.598 -1.121 15.617 1 94.5 264 GLU B N 1
ATOM 5236 C CA . GLU B 1 264 ? -2.338 0.303 15.805 1 94.5 264 GLU B CA 1
ATOM 5237 C C . GLU B 1 264 ? -2.91 1.125 14.648 1 94.5 264 GLU B C 1
ATOM 5239 O O . GLU B 1 264 ? -3.539 2.162 14.875 1 94.5 264 GLU B O 1
ATOM 5244 N N . LEU B 1 265 ? -2.656 0.67 13.484 1 96.19 265 LEU B N 1
ATOM 5245 C CA . LEU B 1 265 ? -3.156 1.347 12.297 1 96.19 265 LEU B CA 1
ATOM 5246 C C . LEU B 1 265 ? -4.68 1.398 12.297 1 96.19 265 LEU B C 1
ATOM 5248 O O . LEU B 1 265 ? -5.27 2.439 12 1 96.19 265 LEU B O 1
ATOM 5252 N N . THR B 1 266 ? -5.328 0.317 12.68 1 96.12 266 THR B N 1
ATOM 5253 C CA . THR B 1 266 ? -6.785 0.23 12.695 1 96.12 266 THR B CA 1
ATOM 5254 C C . THR B 1 266 ? -7.371 1.148 13.766 1 96.12 266 THR B C 1
ATOM 5256 O O . THR B 1 266 ? -8.375 1.827 13.523 1 96.12 266 THR B O 1
ATOM 5259 N N . GLU B 1 267 ? -6.738 1.158 14.922 1 94.69 267 GLU B N 1
ATOM 5260 C CA . GLU B 1 267 ? -7.227 2.012 16 1 94.69 267 GLU B CA 1
ATOM 5261 C C . GLU B 1 267 ? -7.098 3.488 15.641 1 94.69 267 GLU B C 1
ATOM 5263 O O . GLU B 1 267 ? -7.953 4.297 16 1 94.69 267 GLU B O 1
ATOM 5268 N N . ALA B 1 268 ? -6.016 3.836 15 1 95.62 268 ALA B N 1
ATOM 5269 C CA . ALA B 1 268 ? -5.852 5.215 14.547 1 95.62 268 ALA B CA 1
ATOM 5270 C C . ALA B 1 268 ? -6.949 5.602 13.562 1 95.62 268 ALA B C 1
ATOM 5272 O O . ALA B 1 268 ? -7.461 6.723 13.602 1 95.62 268 ALA B O 1
ATOM 5273 N N . LYS B 1 269 ? -7.281 4.668 12.672 1 95.88 269 LYS B N 1
ATOM 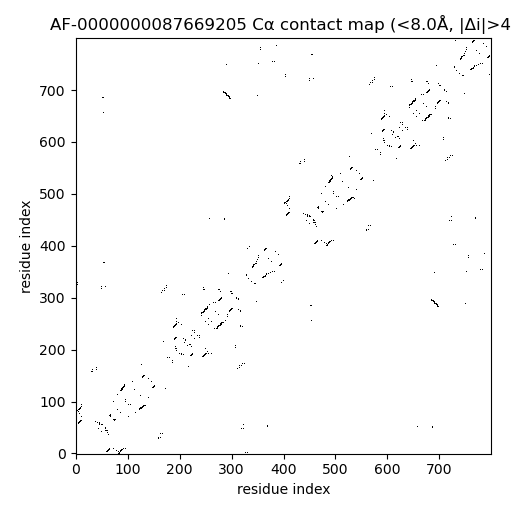5274 C CA . LYS B 1 269 ? -8.344 4.906 11.703 1 95.88 269 LYS B CA 1
ATOM 5275 C C . LYS B 1 269 ? -9.695 5.074 12.406 1 95.88 269 LYS B C 1
ATOM 5277 O O . LYS B 1 269 ? -10.477 5.957 12.047 1 95.88 269 LYS B O 1
ATOM 5282 N N . ARG B 1 270 ? -9.961 4.227 13.391 1 94.69 270 ARG B N 1
ATOM 5283 C CA . ARG B 1 270 ? -11.188 4.285 14.172 1 94.69 270 ARG B CA 1
ATOM 5284 C C . ARG B 1 270 ? -11.336 5.641 14.852 1 94.69 270 ARG B C 1
ATOM 5286 O O . ARG B 1 270 ? -12.438 6.199 14.906 1 94.69 270 ARG B O 1
ATOM 5293 N N . ALA B 1 271 ? -10.219 6.074 15.32 1 93.5 271 ALA B N 1
ATOM 5294 C CA . ALA B 1 271 ? -10.219 7.32 16.078 1 93.5 271 ALA B CA 1
ATOM 5295 C C . ALA B 1 271 ? -10.172 8.531 15.148 1 93.5 271 ALA B C 1
ATOM 5297 O O . ALA B 1 271 ? -10.141 9.672 15.609 1 93.5 271 ALA B O 1
ATOM 5298 N N . ARG B 1 272 ? -10.156 8.297 13.789 1 94.12 272 ARG B N 1
ATOM 5299 C CA . ARG B 1 272 ? -10.172 9.344 12.773 1 94.12 272 ARG B CA 1
ATOM 5300 C C . ARG B 1 272 ? -8.984 10.289 12.953 1 94.12 272 ARG B C 1
ATOM 5302 O O . ARG B 1 272 ? -9.148 11.516 12.875 1 94.12 272 ARG B O 1
ATOM 5309 N N . ARG B 1 273 ? -7.84 9.695 13.25 1 94.31 273 ARG B N 1
ATOM 5310 C CA . ARG B 1 273 ? -6.617 10.461 13.461 1 94.31 273 ARG B CA 1
ATOM 5311 C C . ARG B 1 273 ? -5.836 10.602 12.156 1 94.31 273 ARG B C 1
ATOM 5313 O O . ARG B 1 273 ? -6.004 9.805 11.234 1 94.31 273 ARG B O 1
ATOM 5320 N N . PRO B 1 274 ? -4.973 11.688 12.094 1 94.5 274 PRO B N 1
ATOM 5321 C CA . PRO B 1 274 ? -4.074 11.742 10.938 1 94.5 274 PRO B CA 1
ATOM 5322 C C . PRO B 1 274 ? -3.125 10.547 10.875 1 94.5 274 PRO B C 1
ATOM 5324 O O . PRO B 1 274 ? -2.582 10.125 11.898 1 94.5 274 PRO B O 1
ATOM 5327 N N . ILE B 1 275 ? -2.979 9.984 9.703 1 96.69 275 ILE B N 1
ATOM 5328 C CA . ILE B 1 275 ? -2.1 8.844 9.461 1 96.69 275 ILE B CA 1
ATOM 5329 C C . ILE B 1 275 ? -1.24 9.109 8.227 1 96.69 275 ILE B C 1
ATOM 5331 O O . ILE B 1 275 ? -1.734 9.609 7.215 1 96.69 275 ILE B O 1
ATOM 5335 N N . VAL B 1 276 ? 0.031 8.867 8.352 1 96.38 276 VAL B N 1
ATOM 5336 C CA . VAL B 1 276 ? 0.935 8.867 7.207 1 96.38 276 VAL B CA 1
ATOM 5337 C C . VAL B 1 276 ? 1.656 7.527 7.117 1 96.38 276 VAL B C 1
ATOM 5339 O O . VAL B 1 276 ? 2.174 7.027 8.117 1 96.38 276 VAL B O 1
ATOM 5342 N N . LEU B 1 277 ? 1.633 6.934 5.945 1 97.75 277 LEU B N 1
ATOM 5343 C CA . LEU B 1 277 ? 2.387 5.711 5.699 1 97.75 277 LEU B CA 1
ATOM 5344 C C . LEU B 1 277 ? 3.77 6.027 5.141 1 97.75 277 LEU B C 1
ATOM 5346 O O . LEU B 1 277 ? 3.891 6.664 4.094 1 97.75 277 LEU B O 1
ATOM 5350 N N . ALA B 1 278 ? 4.781 5.688 5.906 1 97.69 278 ALA B N 1
ATOM 5351 C CA . ALA B 1 278 ? 6.148 5.742 5.398 1 97.69 278 ALA B CA 1
ATOM 5352 C C . ALA B 1 278 ? 6.562 4.41 4.785 1 97.69 278 ALA B C 1
ATOM 5354 O O . ALA B 1 278 ? 6.91 3.469 5.5 1 97.69 278 ALA B O 1
ATOM 5355 N N . ASP B 1 279 ? 6.598 4.348 3.492 1 97.75 279 ASP B N 1
ATOM 5356 C CA . ASP B 1 279 ? 6.891 3.115 2.768 1 97.75 279 ASP B CA 1
ATOM 5357 C C . ASP B 1 279 ? 8.398 2.869 2.691 1 97.75 279 ASP B C 1
ATOM 5359 O O . ASP B 1 279 ? 9.109 3.568 1.969 1 97.75 279 ASP B O 1
ATOM 5363 N N . VAL B 1 280 ? 8.859 1.838 3.377 1 96.94 280 VAL B N 1
ATOM 5364 C CA . VAL B 1 280 ? 10.273 1.493 3.373 1 96.94 280 VAL B CA 1
ATOM 5365 C C . VAL B 1 280 ? 10.461 0.07 2.852 1 96.94 280 VAL B C 1
ATOM 5367 O O . VAL B 1 280 ? 11.516 -0.539 3.053 1 96.94 280 VAL B O 1
ATOM 5370 N N . GLY B 1 281 ? 9.383 -0.438 2.262 1 95.12 281 GLY B N 1
ATOM 5371 C CA . GLY B 1 281 ? 9.477 -1.778 1.704 1 95.12 281 GLY B CA 1
ATOM 5372 C C . GLY B 1 281 ? 10.594 -1.93 0.692 1 95.12 281 GLY B C 1
ATOM 5373 O O . GLY B 1 281 ? 10.883 -1 -0.064 1 95.12 281 GLY B O 1
ATOM 5374 N N . ARG B 1 282 ? 11.148 -3.232 0.63 1 92.62 282 ARG B N 1
ATOM 5375 C CA . ARG B 1 282 ? 12.312 -3.426 -0.226 1 92.62 282 ARG B CA 1
ATOM 5376 C C . ARG B 1 282 ? 12.094 -4.574 -1.207 1 92.62 282 ARG B C 1
ATOM 5378 O O . ARG B 1 282 ? 12.695 -4.605 -2.281 1 92.62 282 ARG B O 1
ATOM 5385 N N . VAL B 1 283 ? 11.266 -5.508 -0.814 1 92.88 283 VAL B N 1
ATOM 5386 C CA . VAL B 1 283 ? 11.219 -6.738 -1.6 1 92.88 283 VAL B CA 1
ATOM 5387 C C . VAL B 1 283 ? 9.766 -7.098 -1.916 1 92.88 283 VAL B C 1
ATOM 5389 O O . VAL B 1 283 ? 9.281 -6.84 -3.021 1 92.88 283 VAL B O 1
ATOM 5392 N N . ARG B 1 284 ? 9.086 -7.5 -0.835 1 92.56 284 ARG B N 1
ATOM 5393 C CA . ARG B 1 284 ? 7.773 -8.078 -1.094 1 92.56 284 ARG B CA 1
ATOM 5394 C C . ARG B 1 284 ? 6.898 -8.031 0.154 1 92.56 284 ARG B C 1
ATOM 5396 O O . ARG B 1 284 ? 7.379 -8.266 1.266 1 92.56 284 ARG B O 1
ATOM 5403 N N . VAL B 1 285 ? 5.664 -7.676 -0.037 1 92.5 285 VAL B N 1
ATOM 5404 C CA . VAL B 1 285 ? 4.598 -7.852 0.944 1 92.5 285 VAL B CA 1
ATOM 5405 C C . VAL B 1 285 ? 3.652 -8.961 0.491 1 92.5 285 VAL B C 1
ATOM 5407 O O . VAL B 1 285 ? 3.078 -8.891 -0.599 1 92.5 285 VAL B O 1
ATOM 5410 N N . SER B 1 286 ? 3.521 -9.961 1.241 1 88.25 286 SER B N 1
ATOM 5411 C CA . SER B 1 286 ? 2.746 -11.133 0.841 1 88.25 286 SER B CA 1
ATOM 5412 C C . SER B 1 286 ? 1.258 -10.805 0.768 1 88.25 286 SER B C 1
ATOM 5414 O O . SER B 1 286 ? 0.551 -11.305 -0.111 1 88.25 286 SER B O 1
ATOM 5416 N N . ARG B 1 287 ? 0.82 -10.023 1.721 1 92.12 287 ARG B N 1
ATOM 5417 C CA . ARG B 1 287 ? -0.573 -9.594 1.776 1 92.12 287 ARG B CA 1
ATOM 5418 C C . ARG B 1 287 ? -0.685 -8.172 2.318 1 92.12 287 ARG B C 1
ATOM 5420 O O . ARG B 1 287 ? -0.344 -7.914 3.475 1 92.12 287 ARG B O 1
ATOM 5427 N N . THR B 1 288 ? -1.159 -7.32 1.522 1 94.94 288 THR B N 1
ATOM 5428 C CA . THR B 1 288 ? -1.374 -5.953 1.981 1 94.94 288 THR B CA 1
ATOM 5429 C C . THR B 1 288 ? -2.6 -5.875 2.887 1 94.94 288 THR B C 1
ATOM 5431 O O . THR B 1 288 ? -3.594 -6.566 2.658 1 94.94 288 THR B O 1
ATOM 5434 N N . TYR B 1 289 ? -2.535 -5.113 3.898 1 95.94 289 TYR B N 1
ATOM 5435 C CA . TYR B 1 289 ? -3.611 -4.98 4.871 1 95.94 289 TYR B CA 1
ATOM 5436 C C . TYR B 1 289 ? -4.758 -4.148 4.312 1 95.94 289 TYR B C 1
ATOM 5438 O O . TYR B 1 289 ? -4.543 -3.027 3.842 1 95.94 289 TYR B O 1
ATOM 5446 N N . PRO B 1 290 ? -6.02 -4.645 4.328 1 96.44 290 PRO B N 1
ATOM 5447 C CA . PRO B 1 290 ? -7.098 -4.039 3.545 1 96.44 290 PRO B CA 1
ATOM 5448 C C . PRO B 1 290 ? -7.715 -2.824 4.23 1 96.44 290 PRO B C 1
ATOM 5450 O O . PRO B 1 290 ? -8.484 -2.086 3.607 1 96.44 290 PRO B O 1
ATOM 5453 N N . TYR B 1 291 ? -7.438 -2.529 5.449 1 97.12 291 TYR B N 1
ATOM 5454 C CA . TYR B 1 291 ? -8.133 -1.445 6.133 1 97.12 291 TYR B CA 1
ATOM 5455 C C . TYR B 1 291 ? -7.16 -0.339 6.527 1 97.12 291 TYR B C 1
ATOM 5457 O O . TYR B 1 291 ? -7.449 0.457 7.426 1 97.12 291 TYR B O 1
ATOM 5465 N N . GLY B 1 292 ? -5.969 -0.332 5.902 1 95.38 292 GLY B N 1
ATOM 5466 C CA . GLY B 1 292 ? -4.961 0.668 6.211 1 95.38 292 GLY B CA 1
ATOM 5467 C C . GLY B 1 292 ? -4.754 1.672 5.09 1 95.38 292 GLY B C 1
ATOM 5468 O O . GLY B 1 292 ? -3.766 2.41 5.086 1 95.38 292 GLY B O 1
ATOM 5469 N N . ALA B 1 293 ? -5.715 1.707 4.152 1 94.56 293 ALA B N 1
ATOM 5470 C CA . ALA B 1 293 ? -5.562 2.566 2.982 1 94.56 293 ALA B CA 1
ATOM 5471 C C . ALA B 1 293 ? -6.344 3.867 3.154 1 94.56 293 ALA B C 1
ATOM 5473 O O . ALA B 1 293 ? -6.621 4.289 4.277 1 94.56 293 ALA B O 1
ATOM 5474 N N . ASN B 1 294 ? -6.449 4.645 2.125 1 93.81 294 ASN B N 1
ATOM 5475 C CA . ASN B 1 294 ? -7.18 5.906 2.078 1 93.81 294 ASN B CA 1
ATOM 5476 C C . ASN B 1 294 ? -6.441 7.012 2.828 1 93.81 294 ASN B C 1
ATOM 5478 O O . ASN B 1 294 ? -7.066 7.883 3.43 1 93.81 294 ASN B O 1
ATOM 5482 N N . VAL B 1 295 ? -5.141 6.938 2.975 1 94.5 295 VAL B N 1
ATOM 5483 C CA . VAL B 1 295 ? -4.246 7.891 3.621 1 94.5 295 VAL B CA 1
ATOM 5484 C C . VAL B 1 295 ? -3.016 8.117 2.746 1 94.5 295 VAL B C 1
ATOM 5486 O O . VAL B 1 295 ? -2.762 7.359 1.811 1 94.5 295 VAL B O 1
ATOM 5489 N N . PRO B 1 296 ? -2.279 9.203 3.041 1 94.25 296 PRO B N 1
ATOM 5490 C CA . PRO B 1 296 ? -1.078 9.453 2.24 1 94.25 296 PRO B CA 1
ATOM 5491 C C . PRO B 1 296 ? 0.037 8.453 2.52 1 94.25 296 PRO B C 1
ATOM 5493 O O . PRO B 1 296 ? 0.164 7.961 3.645 1 94.25 296 PRO B O 1
ATOM 5496 N N . LYS B 1 297 ? 0.777 8.133 1.489 1 95.62 297 LYS B N 1
ATOM 5497 C CA . LYS B 1 297 ? 1.945 7.262 1.556 1 95.62 297 LYS B CA 1
ATOM 5498 C C . LYS B 1 297 ? 3.17 7.934 0.94 1 95.62 297 LYS B C 1
ATOM 5500 O O . LYS B 1 297 ? 3.102 8.461 -0.171 1 95.62 297 LYS B O 1
ATOM 5505 N N . VAL B 1 298 ? 4.258 7.969 1.718 1 96 298 VAL B N 1
ATOM 5506 C CA . VAL B 1 298 ? 5.488 8.594 1.242 1 96 298 VAL B CA 1
ATOM 5507 C C . VAL B 1 298 ? 6.598 7.547 1.143 1 96 298 VAL B C 1
ATOM 5509 O O . VAL B 1 298 ? 6.746 6.707 2.033 1 96 298 VAL B O 1
ATOM 5512 N N . ARG B 1 299 ? 7.328 7.613 0.042 1 96.38 299 ARG B N 1
ATOM 5513 C CA . ARG B 1 299 ? 8.469 6.719 -0.128 1 96.38 299 ARG B CA 1
ATOM 5514 C C . ARG B 1 299 ? 9.703 7.254 0.596 1 96.38 299 ARG B C 1
ATOM 5516 O O . ARG B 1 299 ? 10.078 8.414 0.415 1 96.38 299 ARG B O 1
ATOM 5523 N N . ILE B 1 300 ? 10.258 6.379 1.424 1 94.88 300 ILE B N 1
ATOM 5524 C CA . ILE B 1 300 ? 11.477 6.75 2.133 1 94.88 300 ILE B CA 1
ATOM 5525 C C . ILE B 1 300 ? 12.531 5.664 1.95 1 94.88 300 ILE B C 1
ATOM 5527 O O . ILE B 1 300 ? 12.211 4.473 1.953 1 94.88 300 ILE B O 1
ATOM 5531 N N . ASN B 1 301 ? 13.727 6.121 1.781 1 93.12 301 ASN B N 1
ATOM 5532 C CA . ASN B 1 301 ? 14.867 5.223 1.715 1 93.12 301 ASN B CA 1
ATOM 5533 C C . ASN B 1 301 ? 15.875 5.508 2.828 1 93.12 301 ASN B C 1
ATOM 5535 O O . ASN B 1 301 ? 16.891 6.164 2.602 1 93.12 301 ASN B O 1
ATOM 5539 N N . PRO B 1 302 ? 15.57 4.988 3.945 1 94.44 302 PRO B N 1
ATOM 5540 C CA . PRO B 1 302 ? 16.469 5.258 5.066 1 94.44 302 PRO B CA 1
ATOM 5541 C C . PRO B 1 302 ? 17.891 4.73 4.824 1 94.44 302 PRO B C 1
ATOM 5543 O O . PRO B 1 302 ? 18.062 3.641 4.27 1 94.44 302 PRO B O 1
ATOM 5546 N N . VAL B 1 303 ? 18.828 5.547 5.117 1 90.25 303 VAL B N 1
ATOM 5547 C CA . VAL B 1 303 ? 20.234 5.164 5.078 1 90.25 303 VAL B CA 1
ATOM 5548 C C . VAL B 1 303 ? 20.828 5.223 6.484 1 90.25 303 VAL B C 1
ATOM 5550 O O . VAL B 1 303 ? 20.656 6.215 7.199 1 90.25 303 VAL B O 1
ATOM 5553 N N . ALA B 1 304 ? 21.469 4.184 6.828 1 87.06 304 ALA B N 1
ATOM 5554 C CA . ALA B 1 304 ? 22.047 4.125 8.164 1 87.06 304 ALA B CA 1
ATOM 5555 C C . ALA B 1 304 ? 22.984 5.312 8.414 1 87.06 304 ALA B C 1
ATOM 5557 O O . ALA B 1 304 ? 23.828 5.625 7.582 1 87.06 304 ALA B O 1
ATOM 5558 N N . GLY B 1 305 ? 22.766 5.992 9.484 1 86.81 305 GLY B N 1
ATOM 5559 C CA . GLY B 1 305 ? 23.641 7.086 9.883 1 86.81 305 GLY B CA 1
ATOM 5560 C C . GLY B 1 305 ? 23.234 8.422 9.273 1 86.81 305 GLY B C 1
ATOM 5561 O O . GLY B 1 305 ? 23.812 9.461 9.609 1 86.81 305 GLY B O 1
ATOM 5562 N N . GLU B 1 306 ? 22.297 8.375 8.383 1 90 306 GLU B N 1
ATOM 5563 C CA . GLU B 1 306 ? 21.844 9.617 7.746 1 90 306 GLU B CA 1
ATOM 5564 C C . GLU B 1 306 ? 20.484 10.031 8.266 1 90 306 GLU B C 1
ATOM 5566 O O . GLU B 1 306 ? 19.672 9.18 8.633 1 90 306 GLU B O 1
ATOM 5571 N N . THR B 1 307 ? 20.266 11.367 8.289 1 89.81 307 THR B N 1
ATOM 5572 C CA . THR B 1 307 ? 19 11.852 8.844 1 89.81 307 THR B CA 1
ATOM 5573 C C . THR B 1 307 ? 18.297 12.766 7.855 1 89.81 307 THR B C 1
ATOM 5575 O O . THR B 1 307 ? 17.203 13.281 8.141 1 89.81 307 THR B O 1
ATOM 5578 N N . ALA B 1 308 ? 18.844 12.93 6.656 1 91.31 308 ALA B N 1
ATOM 5579 C CA . ALA B 1 308 ? 18.297 13.883 5.691 1 91.31 308 ALA B CA 1
ATOM 5580 C C . ALA B 1 308 ? 16.891 13.492 5.277 1 91.31 308 ALA B C 1
ATOM 5582 O O . ALA B 1 308 ? 16.094 14.352 4.867 1 91.31 308 ALA B O 1
ATOM 5583 N N . TRP B 1 309 ? 16.547 12.188 5.457 1 94.25 309 TRP B N 1
ATOM 5584 C CA . TRP B 1 309 ? 15.258 11.672 5.02 1 94.25 309 TRP B CA 1
ATOM 5585 C C . TRP B 1 309 ? 14.188 11.914 6.086 1 94.25 309 TRP B C 1
ATOM 5587 O O . TRP B 1 309 ? 12.992 11.781 5.816 1 94.25 309 TRP B O 1
ATOM 5597 N N . ILE B 1 310 ? 14.508 12.414 7.227 1 94.38 310 ILE B N 1
ATOM 5598 C CA . ILE B 1 310 ? 13.602 12.43 8.367 1 94.38 310 ILE B CA 1
ATOM 5599 C C . ILE B 1 310 ? 12.734 13.688 8.32 1 94.38 310 ILE B C 1
ATOM 5601 O O . ILE B 1 310 ? 11.516 13.617 8.5 1 94.38 310 ILE B O 1
ATOM 5605 N N . GLU B 1 311 ? 13.266 14.867 8.086 1 94.12 311 GLU B N 1
ATOM 5606 C CA . GLU B 1 311 ? 12.508 16.109 8.164 1 94.12 311 GLU B CA 1
ATOM 5607 C C . GLU B 1 311 ? 11.43 16.172 7.09 1 94.12 311 GLU B C 1
ATOM 5609 O O . GLU B 1 311 ? 10.305 16.594 7.363 1 94.12 311 GLU B O 1
ATOM 5614 N N . PRO B 1 312 ? 11.797 15.734 5.863 1 94.88 312 PRO B N 1
ATOM 5615 C CA . PRO B 1 312 ? 10.695 15.695 4.895 1 94.88 312 PRO B CA 1
ATOM 5616 C C . PRO B 1 312 ? 9.523 14.836 5.363 1 94.88 312 PRO B C 1
ATOM 5618 O O . PRO B 1 312 ? 8.367 15.18 5.117 1 94.88 312 PRO B O 1
ATOM 5621 N N . LEU B 1 313 ? 9.805 13.766 5.969 1 95.06 313 LEU B N 1
ATOM 5622 C CA . LEU B 1 313 ? 8.773 12.891 6.492 1 95.06 313 LEU B CA 1
ATOM 5623 C C . LEU B 1 313 ? 7.984 13.578 7.602 1 95.06 313 LEU B C 1
ATOM 5625 O O . LEU B 1 313 ? 6.758 13.461 7.656 1 95.06 313 LEU B O 1
ATOM 5629 N N . LEU B 1 314 ? 8.656 14.258 8.461 1 93.62 314 LEU B N 1
ATOM 5630 C CA . LEU B 1 314 ? 7.992 14.977 9.539 1 93.62 314 LEU B CA 1
ATOM 5631 C C . LEU B 1 314 ? 7.098 16.078 9 1 93.62 314 LEU B C 1
ATOM 5633 O O . LEU B 1 314 ? 6.016 16.328 9.531 1 93.62 314 LEU B O 1
ATOM 5637 N N . VAL B 1 315 ? 7.578 16.766 7.945 1 94.31 315 VAL B N 1
ATOM 5638 C CA . VAL B 1 315 ? 6.758 17.781 7.289 1 94.31 315 VAL B CA 1
ATOM 5639 C C . VAL B 1 315 ? 5.461 17.141 6.785 1 94.31 315 VAL B C 1
ATOM 5641 O O . VAL B 1 315 ? 4.379 17.703 6.961 1 94.31 315 VAL B O 1
ATOM 5644 N N . GLU B 1 316 ? 5.578 15.914 6.223 1 93.75 316 GLU B N 1
ATOM 5645 C CA . GLU B 1 316 ? 4.395 15.203 5.742 1 93.75 316 GLU B CA 1
ATOM 5646 C C . GLU B 1 316 ? 3.436 14.898 6.887 1 93.75 316 GLU B C 1
ATOM 5648 O O . GLU B 1 316 ? 2.221 15.055 6.746 1 93.75 316 GLU B O 1
ATOM 5653 N N . CYS B 1 317 ? 3.938 14.492 7.965 1 93.06 317 CYS B N 1
ATOM 5654 C CA . CYS B 1 317 ? 3.125 14.109 9.117 1 93.06 317 CYS B CA 1
ATOM 5655 C C . CYS B 1 317 ? 2.391 15.312 9.688 1 93.06 317 CYS B C 1
ATOM 5657 O O . CYS B 1 317 ? 1.181 15.258 9.914 1 93.06 317 CYS B O 1
ATOM 5659 N N . LEU B 1 318 ? 3.127 16.359 9.891 1 92.31 318 LEU B N 1
ATOM 5660 C CA . LEU B 1 318 ? 2.535 17.562 10.469 1 92.31 318 LEU B CA 1
ATOM 5661 C C . LEU B 1 318 ? 1.535 18.203 9.508 1 92.31 318 LEU B C 1
ATOM 5663 O O . LEU B 1 318 ? 0.513 18.734 9.93 1 92.31 318 LEU B O 1
ATOM 5667 N N . SER B 1 319 ? 1.888 18.125 8.211 1 93.12 319 SER B N 1
ATOM 5668 C CA . SER B 1 319 ? 0.986 18.672 7.211 1 93.12 319 SER B CA 1
ATOM 5669 C C . SER B 1 319 ? -0.326 17.891 7.156 1 93.12 319 SER B C 1
ATOM 5671 O O . SER B 1 319 ? -1.396 18.484 6.992 1 93.12 319 SER B O 1
ATOM 5673 N N . GLU B 1 320 ? -0.24 16.594 7.246 1 93.12 320 GLU B N 1
ATOM 5674 C CA . GLU B 1 320 ? -1.459 15.789 7.301 1 93.12 320 GLU B CA 1
ATOM 5675 C C . GLU B 1 320 ? -2.289 16.141 8.539 1 93.12 320 GLU B C 1
ATOM 5677 O O . GLU B 1 320 ? -3.516 16.219 8.461 1 93.12 320 GLU B O 1
ATOM 5682 N N . GLY B 1 321 ? -1.616 16.297 9.648 1 91.44 321 GLY B N 1
ATOM 5683 C CA . GLY B 1 321 ? -2.301 16.734 10.852 1 91.44 321 GLY B CA 1
ATOM 5684 C C . GLY B 1 321 ? -2.977 18.094 10.695 1 91.44 321 GLY B C 1
ATOM 5685 O O . GLY B 1 321 ? -4.133 18.266 11.086 1 91.44 321 GLY B O 1
ATOM 5686 N N . LEU B 1 322 ? -2.23 19.047 10.125 1 91.81 322 LEU B N 1
ATOM 5687 C CA . LEU B 1 322 ? -2.766 20.375 9.898 1 91.81 322 LEU B CA 1
ATOM 5688 C C . LEU B 1 322 ? -3.98 20.328 8.977 1 91.81 322 LEU B C 1
ATOM 5690 O O . LEU B 1 322 ? -4.98 21 9.219 1 91.81 322 LEU B O 1
ATOM 5694 N N . ARG B 1 323 ? -3.869 19.547 7.938 1 92.06 323 ARG B N 1
ATOM 5695 C CA . ARG B 1 323 ? -4.98 19.391 7 1 92.06 323 ARG B CA 1
ATOM 5696 C C . ARG B 1 323 ? -6.23 18.891 7.715 1 92.06 323 ARG B C 1
ATOM 5698 O O . ARG B 1 323 ? -7.328 19.406 7.504 1 92.06 323 ARG B O 1
ATOM 5705 N N . CYS B 1 324 ? -6.09 17.891 8.523 1 91.5 324 CYS B N 1
ATOM 5706 C CA . CYS B 1 324 ? -7.203 17.344 9.281 1 91.5 324 CYS B CA 1
ATOM 5707 C C . CYS B 1 324 ? -7.785 18.375 10.242 1 91.5 324 CYS B C 1
ATOM 5709 O O . CYS B 1 324 ? -9.008 18.5 10.352 1 91.5 324 CYS B O 1
ATOM 5711 N N . ASP B 1 325 ? -6.918 19.125 10.898 1 89.94 325 ASP B N 1
ATOM 5712 C CA . ASP B 1 325 ? -7.352 20.172 11.828 1 89.94 325 ASP B CA 1
ATOM 5713 C C . ASP B 1 325 ? -8.18 21.234 11.109 1 89.94 325 ASP B C 1
ATOM 5715 O O . ASP B 1 325 ? -9.227 21.656 11.602 1 89.94 325 ASP B O 1
ATOM 5719 N N . LEU B 1 326 ? -7.637 21.672 9.984 1 90.38 326 LEU B N 1
ATOM 5720 C CA . LEU B 1 326 ? -8.312 22.719 9.227 1 90.38 326 LEU B CA 1
ATOM 5721 C C . LEU B 1 326 ? -9.672 22.234 8.734 1 90.38 326 LEU B C 1
ATOM 5723 O O . LEU B 1 326 ? -10.641 23 8.742 1 90.38 326 LEU B O 1
ATOM 5727 N N . PHE B 1 327 ? -9.773 20.984 8.305 1 91.06 327 PHE B N 1
ATOM 5728 C CA . PHE B 1 327 ? -11.047 20.422 7.871 1 91.06 327 PHE B CA 1
ATOM 5729 C C . PHE B 1 327 ? -12.055 20.422 9.016 1 91.06 327 PHE B C 1
ATOM 5731 O O . PHE B 1 327 ? -13.195 20.859 8.836 1 91.06 327 PHE B O 1
ATOM 5738 N N . ASN B 1 328 ? -11.648 19.922 10.141 1 89.56 328 ASN B N 1
ATOM 5739 C CA . ASN B 1 328 ? -12.539 19.875 11.297 1 89.56 328 ASN B CA 1
ATOM 5740 C C . ASN B 1 328 ? -13 21.266 11.711 1 89.56 328 ASN B C 1
ATOM 5742 O O . ASN B 1 328 ? -14.156 21.453 12.094 1 89.56 328 ASN B O 1
ATOM 5746 N N . LEU B 1 329 ? -12.086 22.172 11.617 1 87.12 329 LEU B N 1
ATOM 5747 C CA . LEU B 1 329 ? -12.406 23.562 11.953 1 87.12 329 LEU B CA 1
ATOM 5748 C C . LEU B 1 329 ? -13.453 24.109 11 1 87.12 329 LEU B C 1
ATOM 5750 O O . LEU B 1 329 ? -14.383 24.797 11.43 1 87.12 329 LEU B O 1
ATOM 5754 N N . GLU B 1 330 ? -13.273 23.844 9.789 1 88.88 330 GLU B N 1
ATOM 5755 C CA . GLU B 1 330 ? -14.211 24.344 8.789 1 88.88 330 GLU B CA 1
ATOM 5756 C C . GLU B 1 330 ? -15.594 23.719 8.969 1 88.88 330 GLU B C 1
ATOM 5758 O O . GLU B 1 330 ? -16.609 24.391 8.82 1 88.88 330 GLU B O 1
ATOM 5763 N N . VAL B 1 331 ? -15.578 22.453 9.266 1 91.62 331 VAL B N 1
ATOM 5764 C CA . VAL B 1 331 ? -16.844 21.766 9.5 1 91.62 331 VAL B CA 1
ATOM 5765 C C . VAL B 1 331 ? -17.531 22.359 10.727 1 91.62 331 VAL B C 1
ATOM 5767 O O . VAL B 1 331 ? -18.734 22.656 10.688 1 91.62 331 VAL B O 1
ATOM 5770 N N . SER B 1 332 ? -16.812 22.547 11.758 1 89.12 332 SER B N 1
ATOM 5771 C CA . SER B 1 332 ? -17.359 23.109 12.992 1 89.12 332 SER B CA 1
ATOM 5772 C C . SER B 1 332 ? -17.875 24.531 12.781 1 89.12 332 SER B C 1
ATOM 5774 O O . SER B 1 332 ? -18.891 24.922 13.375 1 89.12 332 SER B O 1
ATOM 5776 N N . SER B 1 333 ? -17.188 25.281 12.008 1 86.62 333 SER B N 1
ATOM 5777 C CA . SER B 1 333 ? -17.578 26.656 11.734 1 86.62 333 SER B CA 1
ATOM 5778 C C . SER B 1 333 ? -18.891 26.719 10.953 1 86.62 333 SER B C 1
ATOM 5780 O O . SER B 1 333 ? -19.672 27.656 11.117 1 86.62 333 SER B O 1
ATOM 5782 N N . ARG B 1 334 ? -19.141 25.75 10.156 1 89.69 334 ARG B N 1
ATOM 5783 C CA . ARG B 1 334 ? -20.312 25.766 9.281 1 89.69 334 ARG B CA 1
ATOM 5784 C C . ARG B 1 334 ? -21.516 25.094 9.961 1 89.69 334 ARG B C 1
ATOM 5786 O O . ARG B 1 334 ? -22.656 25.531 9.797 1 89.69 334 ARG B O 1
ATOM 5793 N N . LEU B 1 335 ? -21.219 24.078 10.711 1 91.12 335 LEU B N 1
ATOM 5794 C CA . LEU B 1 335 ? -22.312 23.281 11.25 1 91.12 335 LEU B CA 1
ATOM 5795 C C . LEU B 1 335 ? -22.484 23.516 12.742 1 91.12 335 LEU B C 1
ATOM 5797 O O . LEU B 1 335 ? -23.516 23.172 13.32 1 91.12 335 LEU B O 1
ATOM 5801 N N . GLY B 1 336 ? -21.516 24.125 13.344 1 86.88 336 GLY B N 1
ATOM 5802 C CA . GLY B 1 336 ? -21.531 24.234 14.797 1 86.88 336 GLY B CA 1
ATOM 5803 C C . GLY B 1 336 ? -21.375 22.891 15.484 1 86.88 336 GLY B C 1
ATOM 5804 O O . GLY B 1 336 ? -20.547 22.062 15.07 1 86.88 336 GLY B O 1
ATOM 5805 N N . VAL B 1 337 ? -22.047 22.719 16.609 1 84.38 337 VAL B N 1
ATOM 5806 C CA . VAL B 1 337 ? -21.984 21.453 17.344 1 84.38 337 VAL B CA 1
ATOM 5807 C C . VAL B 1 337 ? -22.859 20.422 16.656 1 84.38 337 VAL B C 1
ATOM 5809 O O . VAL B 1 337 ? -24.031 20.656 16.391 1 84.38 337 VAL B O 1
ATOM 5812 N N . THR B 1 338 ? -22.141 19.375 16.297 1 86.88 338 THR B N 1
ATOM 5813 C CA . THR B 1 338 ? -22.859 18.312 15.594 1 86.88 338 THR B CA 1
ATOM 5814 C C . THR B 1 338 ? -23.266 17.203 16.562 1 86.88 338 THR B C 1
ATOM 5816 O O . THR B 1 338 ? -22.609 16.984 17.578 1 86.88 338 THR B O 1
ATOM 5819 N N . GLY B 1 339 ? -24.359 16.578 16.219 1 87.25 339 GLY B N 1
ATOM 5820 C CA . GLY B 1 339 ? -24.812 15.445 17 1 87.25 339 GLY B CA 1
ATOM 5821 C C . GLY B 1 339 ? -24.031 14.172 16.719 1 87.25 339 GLY B C 1
ATOM 5822 O O . GLY B 1 339 ? -23.172 14.148 15.828 1 87.25 339 GLY B O 1
ATOM 5823 N N . ASP B 1 340 ? -24.297 13.211 17.531 1 88.19 340 ASP B N 1
ATOM 5824 C CA . ASP B 1 340 ? -23.625 11.922 17.406 1 88.19 340 ASP B CA 1
ATOM 5825 C C . ASP B 1 340 ? -23.969 11.242 16.094 1 88.19 340 ASP B C 1
ATOM 5827 O O . ASP B 1 340 ? -23.297 10.305 15.672 1 88.19 340 ASP B O 1
ATOM 5831 N N . ASP B 1 341 ? -25.016 11.734 15.461 1 89.88 341 ASP B N 1
ATOM 5832 C CA . ASP B 1 341 ? -25.484 11.117 14.219 1 89.88 341 ASP B CA 1
ATOM 5833 C C . ASP B 1 341 ? -24.734 11.695 13.008 1 89.88 341 ASP B C 1
ATOM 5835 O O . ASP B 1 341 ? -24.953 11.258 11.875 1 89.88 341 ASP B O 1
ATOM 5839 N N . VAL B 1 342 ? -23.906 12.664 13.258 1 94.06 342 VAL B N 1
ATOM 5840 C CA . VAL B 1 342 ? -23.094 13.234 12.188 1 94.06 342 VAL B CA 1
ATOM 5841 C C . VAL B 1 342 ? -21.656 12.734 12.312 1 94.06 342 VAL B C 1
ATOM 5843 O O . VAL B 1 342 ? -20.984 12.969 13.32 1 94.06 342 VAL B O 1
ATOM 5846 N N . MET B 1 343 ? -21.266 12 11.305 1 95.12 343 MET B N 1
ATOM 5847 C CA . MET B 1 343 ? -19.875 11.516 11.273 1 95.12 343 MET B CA 1
ATOM 5848 C C . MET B 1 343 ? -18.984 12.461 10.469 1 95.12 343 MET B C 1
ATOM 5850 O O . MET B 1 343 ? -19.219 12.656 9.273 1 95.12 343 MET B O 1
ATOM 5854 N N . VAL B 1 344 ? -18.031 13.086 11.117 1 95.12 344 VAL B N 1
ATOM 5855 C CA . VAL B 1 344 ? -17.062 13.953 10.453 1 95.12 344 VAL B CA 1
ATOM 5856 C C . VAL B 1 344 ? -15.766 13.18 10.188 1 95.12 344 VAL B C 1
ATOM 5858 O O . VAL B 1 344 ? -15.086 12.758 11.125 1 95.12 344 VAL B O 1
ATOM 5861 N N . LEU B 1 345 ? -15.445 12.953 8.906 1 94.94 345 LEU B N 1
ATOM 5862 C CA . LEU B 1 345 ? -14.258 12.211 8.492 1 94.94 345 LEU B CA 1
ATOM 5863 C C . LEU B 1 345 ? -13.281 13.125 7.75 1 94.94 345 LEU B C 1
ATOM 5865 O O . LEU B 1 345 ? -13.625 13.68 6.703 1 94.94 345 LEU B O 1
ATOM 5869 N N . PRO B 1 346 ? -12.031 13.273 8.234 1 92.38 346 PRO B N 1
ATOM 5870 C CA . PRO B 1 346 ? -11.062 14.125 7.539 1 92.38 346 PRO B CA 1
ATOM 5871 C C . PRO B 1 346 ? -10.508 13.477 6.273 1 92.38 346 PRO B C 1
ATOM 5873 O O . PRO B 1 346 ? -9.555 13.992 5.68 1 92.38 346 PRO B O 1
ATOM 5876 N N . ARG B 1 347 ? -10.969 12.391 5.887 1 92.19 347 ARG B N 1
ATOM 5877 C CA . ARG B 1 347 ? -10.672 11.633 4.676 1 92.19 347 ARG B CA 1
ATOM 5878 C C . ARG B 1 347 ? -11.953 11.086 4.043 1 92.19 347 ARG B C 1
ATOM 5880 O O . ARG B 1 347 ? -13.008 11.07 4.68 1 92.19 347 ARG B O 1
ATOM 5887 N N . PRO B 1 348 ? -11.875 10.695 2.781 1 93.5 348 PRO B N 1
ATOM 5888 C CA . PRO B 1 348 ? -13.07 10.094 2.186 1 93.5 348 PRO B CA 1
ATOM 5889 C C . PRO B 1 348 ? -13.547 8.852 2.936 1 93.5 348 PRO B C 1
ATOM 5891 O O . PRO B 1 348 ? -12.727 8.055 3.398 1 93.5 348 PRO B O 1
ATOM 5894 N N . PRO B 1 349 ? -14.859 8.781 3.088 1 95.5 349 PRO B N 1
ATOM 5895 C CA . PRO B 1 349 ? -15.383 7.59 3.764 1 95.5 349 PRO B CA 1
ATOM 5896 C C . PRO B 1 349 ? -15.141 6.305 2.971 1 95.5 349 PRO B C 1
ATOM 5898 O O . PRO B 1 349 ? -15.039 6.344 1.742 1 95.5 349 PRO B O 1
ATOM 5901 N N . GLU B 1 350 ? -15.016 5.227 3.615 1 96.56 350 GLU B N 1
ATOM 5902 C CA . GLU B 1 350 ? -14.914 3.885 3.049 1 96.56 350 GLU B CA 1
ATOM 5903 C C . GLU B 1 350 ? -15.781 2.893 3.816 1 96.56 350 GLU B C 1
ATOM 5905 O O . GLU B 1 350 ? -16.391 3.244 4.832 1 96.56 350 GLU B O 1
ATOM 5910 N N . LEU B 1 351 ? -15.883 1.695 3.398 1 96.44 351 LEU B N 1
ATOM 5911 C CA . LEU B 1 351 ? -16.734 0.684 4.004 1 96.44 351 LEU B CA 1
ATOM 5912 C C . LEU B 1 351 ? -16.391 0.492 5.477 1 96.44 351 LEU B C 1
ATOM 5914 O O . LEU B 1 351 ? -17.281 0.302 6.309 1 96.44 351 LEU B O 1
ATOM 5918 N N . PHE B 1 352 ? -15.148 0.538 5.785 1 97 352 PHE B N 1
ATOM 5919 C CA . PHE B 1 352 ? -14.672 0.398 7.16 1 97 352 PHE B CA 1
ATOM 5920 C C . PHE B 1 352 ? -15.383 1.387 8.078 1 97 352 PHE B C 1
ATOM 5922 O O . PHE B 1 352 ? -15.852 1.014 9.156 1 97 352 PHE B O 1
ATOM 5929 N N . ASP B 1 353 ? -15.484 2.635 7.609 1 95.88 353 ASP B N 1
ATOM 5930 C CA . ASP B 1 353 ? -16.062 3.697 8.422 1 95.88 353 ASP B CA 1
ATOM 5931 C C . ASP B 1 353 ? -17.562 3.471 8.633 1 95.88 353 ASP B C 1
ATOM 5933 O O . ASP B 1 353 ? -18.094 3.752 9.711 1 95.88 353 ASP B O 1
ATOM 5937 N N . ILE B 1 354 ? -18.219 2.973 7.617 1 92.69 354 ILE B N 1
ATOM 5938 C CA . ILE B 1 354 ? -19.672 2.797 7.625 1 92.69 354 ILE B CA 1
ATOM 5939 C C . ILE B 1 354 ? -20.031 1.591 8.484 1 92.69 354 ILE B C 1
ATOM 5941 O O . ILE B 1 354 ? -21.031 1.617 9.203 1 92.69 354 ILE B O 1
ATOM 5945 N N . ILE B 1 355 ? -19.219 0.575 8.477 1 92.88 355 ILE B N 1
ATOM 5946 C CA . ILE B 1 355 ? -19.547 -0.684 9.141 1 92.88 355 ILE B CA 1
ATOM 5947 C C . ILE B 1 355 ? -19.078 -0.632 10.594 1 92.88 355 ILE B C 1
ATOM 5949 O O . ILE B 1 355 ? -19.781 -1.111 11.492 1 92.88 355 ILE B O 1
ATOM 5953 N N . ASP B 1 356 ? -17.922 -0.089 10.812 1 93.56 356 ASP B N 1
ATOM 5954 C CA . ASP B 1 356 ? -17.281 -0.203 12.125 1 93.56 356 ASP B CA 1
ATOM 5955 C C . ASP B 1 356 ? -17.75 0.909 13.062 1 93.56 356 ASP B C 1
ATOM 5957 O O . ASP B 1 356 ? -17.406 0.908 14.242 1 93.56 356 ASP B O 1
ATOM 5961 N N . CYS B 1 357 ? -18.641 1.747 12.695 1 89.56 357 CYS B N 1
ATOM 5962 C CA . CYS B 1 357 ? -19.078 2.85 13.539 1 89.56 357 CYS B CA 1
ATOM 5963 C C . CYS B 1 357 ? -20 2.354 14.656 1 89.56 357 CYS B C 1
ATOM 5965 O O . CYS B 1 357 ? -20.719 1.374 14.477 1 89.56 357 CYS B O 1
ATOM 5967 N N . ALA B 1 358 ? -19.891 2.926 15.781 1 85.19 358 ALA B N 1
ATOM 5968 C CA . ALA B 1 358 ? -20.719 2.564 16.922 1 85.19 358 ALA B CA 1
ATOM 5969 C C . ALA B 1 358 ? -22.172 3.004 16.719 1 85.19 358 ALA B C 1
ATOM 5971 O O . ALA B 1 358 ? -23.094 2.27 17.047 1 85.19 358 ALA B O 1
ATOM 5972 N N . ILE B 1 359 ? -22.312 4.199 16.219 1 85.25 359 ILE B N 1
ATOM 5973 C CA . ILE B 1 359 ? -23.625 4.773 15.93 1 85.25 359 ILE B CA 1
ATOM 5974 C C . ILE B 1 359 ? -23.781 5 14.43 1 85.25 359 ILE B C 1
ATOM 5976 O O . ILE B 1 359 ? -22.938 5.656 13.805 1 85.25 359 ILE B O 1
ATOM 5980 N N . GLN B 1 360 ? -24.812 4.484 13.914 1 86.25 360 GLN B N 1
ATOM 5981 C CA . GLN B 1 360 ? -25.062 4.695 12.492 1 86.25 360 GLN B CA 1
ATOM 5982 C C . GLN B 1 360 ? -25.297 6.172 12.188 1 86.25 360 GLN B C 1
ATOM 5984 O O . GLN B 1 360 ? -26.234 6.777 12.719 1 86.25 360 GLN B O 1
ATOM 5989 N N . PRO B 1 361 ? -24.453 6.695 11.375 1 90.69 361 PRO B N 1
ATOM 5990 C CA . PRO B 1 361 ? -24.641 8.117 11.094 1 90.69 361 PRO B CA 1
ATOM 5991 C C . PRO B 1 361 ? -25.797 8.383 10.125 1 90.69 361 PRO B C 1
ATOM 5993 O O . PRO B 1 361 ? -26.094 7.551 9.266 1 90.69 361 PRO B O 1
ATOM 5996 N N . THR B 1 362 ? -26.453 9.5 10.25 1 91.62 362 THR B N 1
ATOM 5997 C CA . THR B 1 362 ? -27.422 9.977 9.266 1 91.62 362 THR B CA 1
ATOM 5998 C C . THR B 1 362 ? -26.734 10.828 8.203 1 91.62 362 THR B C 1
ATOM 6000 O O . THR B 1 362 ? -27.25 10.969 7.09 1 91.62 362 THR B O 1
ATOM 6003 N N . ARG B 1 363 ? -25.594 11.43 8.648 1 93.88 363 ARG B N 1
ATOM 6004 C CA . ARG B 1 363 ? -24.797 12.258 7.75 1 93.88 363 ARG B CA 1
ATOM 6005 C C . ARG B 1 363 ? -23.312 11.977 7.926 1 93.88 363 ARG B C 1
ATOM 6007 O O . ARG B 1 363 ? -22.828 11.805 9.055 1 93.88 363 ARG B O 1
ATOM 6014 N N . VAL B 1 364 ? -22.641 11.883 6.797 1 95.31 364 VAL B N 1
ATOM 6015 C CA . VAL B 1 364 ? -21.188 11.805 6.793 1 95.31 364 VAL B CA 1
ATOM 6016 C C . VAL B 1 364 ? -20.609 13.016 6.066 1 95.31 364 VAL B C 1
ATOM 6018 O O . VAL B 1 364 ? -20.938 13.273 4.906 1 95.31 364 VAL B O 1
ATOM 6021 N N . ILE B 1 365 ? -19.812 13.805 6.754 1 95.62 365 ILE B N 1
ATOM 6022 C CA . ILE B 1 365 ? -19.156 14.977 6.184 1 95.62 365 ILE B CA 1
ATOM 6023 C C . ILE B 1 365 ? -17.688 14.688 5.949 1 95.62 365 ILE B C 1
ATOM 6025 O O . ILE B 1 365 ? -16.984 14.203 6.848 1 95.62 365 ILE B O 1
ATOM 6029 N N . TYR B 1 366 ? -17.234 14.867 4.707 1 93.81 366 TYR B N 1
ATOM 6030 C CA . TYR B 1 366 ? -15.844 14.586 4.359 1 93.81 366 TYR B CA 1
ATOM 6031 C C . TYR B 1 366 ? -15.305 15.633 3.391 1 93.81 366 TYR B C 1
ATOM 6033 O O . TYR B 1 366 ? -16.062 16.469 2.891 1 93.81 366 TYR B O 1
ATOM 6041 N N . PRO B 1 367 ? -13.984 15.734 3.174 1 91 367 PRO B N 1
ATOM 6042 C CA . PRO B 1 367 ? -13.398 16.781 2.336 1 91 367 PRO B CA 1
ATOM 6043 C C . PRO B 1 367 ? -13.766 16.641 0.862 1 91 367 PRO B C 1
ATOM 6045 O O . PRO B 1 367 ? -14.07 15.531 0.406 1 91 367 PRO B O 1
ATOM 6048 N N . ASP B 1 368 ? -13.766 17.75 0.183 1 89.31 368 ASP B N 1
ATOM 6049 C CA . ASP B 1 368 ? -13.891 17.734 -1.271 1 89.31 368 ASP B CA 1
ATOM 6050 C C . ASP B 1 368 ? -12.711 17 -1.915 1 89.31 368 ASP B C 1
ATOM 6052 O O . ASP B 1 368 ? -11.594 17.047 -1.396 1 89.31 368 ASP B O 1
ATOM 6056 N N . PRO B 1 369 ? -12.891 16.312 -3.078 1 88.19 369 PRO B N 1
ATOM 6057 C CA . PRO B 1 369 ? -14.117 16.266 -3.881 1 88.19 369 PRO B CA 1
ATOM 6058 C C . PRO B 1 369 ? -15.039 15.125 -3.49 1 88.19 369 PRO B C 1
ATOM 6060 O O . PRO B 1 369 ? -14.672 14.289 -2.66 1 88.19 369 PRO B O 1
ATOM 6063 N N . PRO B 1 370 ? -16.281 15.148 -4.078 1 90.62 370 PRO B N 1
ATOM 6064 C CA . PRO B 1 370 ? -17.156 14 -3.834 1 90.62 370 PRO B CA 1
ATOM 6065 C C . PRO B 1 370 ? -16.531 12.68 -4.27 1 90.62 370 PRO B C 1
ATOM 6067 O O . PRO B 1 370 ? -15.703 12.656 -5.184 1 90.62 370 PRO B O 1
ATOM 6070 N N . LEU B 1 371 ? -16.938 11.617 -3.666 1 92 371 LEU B N 1
ATOM 6071 C CA . LEU B 1 371 ? -16.438 10.289 -4.008 1 92 371 LEU B CA 1
ATOM 6072 C C . LEU B 1 371 ? -16.672 9.984 -5.484 1 92 371 LEU B C 1
ATOM 6074 O O . LEU B 1 371 ? -17.688 10.375 -6.051 1 92 371 LEU B O 1
ATOM 6078 N N . ALA B 1 372 ? -15.664 9.32 -6.051 1 90.12 372 ALA B N 1
ATOM 6079 C CA . ALA B 1 372 ? -15.875 8.805 -7.398 1 90.12 372 ALA B CA 1
ATOM 6080 C C . ALA B 1 372 ? -17.031 7.809 -7.434 1 90.12 372 ALA B C 1
ATOM 6082 O O . ALA B 1 372 ? -17.406 7.242 -6.406 1 90.12 372 ALA B O 1
ATOM 6083 N N . ARG B 1 373 ? -17.578 7.586 -8.547 1 92.19 373 ARG B N 1
ATOM 6084 C CA . ARG B 1 373 ? -18.781 6.773 -8.742 1 92.19 373 ARG B CA 1
ATOM 6085 C C . ARG B 1 373 ? -18.609 5.391 -8.125 1 92.19 373 ARG B C 1
ATOM 6087 O O . ARG B 1 373 ? -19.484 4.91 -7.406 1 92.19 373 ARG B O 1
ATOM 6094 N N . LEU B 1 374 ? -17.531 4.785 -8.344 1 93.31 374 LEU B N 1
ATOM 6095 C CA . LEU B 1 374 ? -17.281 3.422 -7.887 1 93.31 374 LEU B CA 1
ATOM 6096 C C . LEU B 1 374 ? -17.312 3.342 -6.367 1 93.31 374 LEU B C 1
ATOM 6098 O O . LEU B 1 374 ? -17.969 2.457 -5.805 1 93.31 374 LEU B O 1
ATOM 6102 N N . GLU B 1 375 ? -16.641 4.215 -5.684 1 94.62 375 GLU B N 1
ATOM 6103 C CA . GLU B 1 375 ? -16.578 4.207 -4.223 1 94.62 375 GLU B CA 1
ATOM 6104 C C . GLU B 1 375 ? -17.922 4.586 -3.609 1 94.62 375 GLU B C 1
ATOM 6106 O O . GLU B 1 375 ? -18.328 4.02 -2.592 1 94.62 375 GLU B O 1
ATOM 6111 N N . ALA B 1 376 ? -18.609 5.551 -4.262 1 94.5 376 ALA B N 1
ATOM 6112 C CA . ALA B 1 376 ? -19.938 5.941 -3.799 1 94.5 376 ALA B CA 1
ATOM 6113 C C . ALA B 1 376 ? -20.922 4.777 -3.906 1 94.5 376 ALA B C 1
ATOM 6115 O O . ALA B 1 376 ? -21.734 4.562 -3.008 1 94.5 376 ALA B O 1
ATOM 6116 N N . GLU B 1 377 ? -20.828 4.051 -4.988 1 94.75 377 GLU B N 1
ATOM 6117 C CA . GLU B 1 377 ? -21.703 2.904 -5.203 1 94.75 377 GLU B CA 1
ATOM 6118 C C . GLU B 1 377 ? -21.484 1.83 -4.141 1 94.75 377 GLU B C 1
ATOM 6120 O O . GLU B 1 377 ? -22.438 1.208 -3.67 1 94.75 377 GLU B O 1
ATOM 6125 N N . LEU B 1 378 ? -20.281 1.583 -3.797 1 95.12 378 LEU B N 1
ATOM 6126 C CA . LEU B 1 378 ? -19.953 0.58 -2.789 1 95.12 378 LEU B CA 1
ATOM 6127 C C . LEU B 1 378 ? -20.547 0.957 -1.434 1 95.12 378 LEU B C 1
ATOM 6129 O O . LEU B 1 378 ? -21.109 0.108 -0.739 1 95.12 378 LEU B O 1
ATOM 6133 N N . ILE B 1 379 ? -20.391 2.203 -1.053 1 94 379 ILE B N 1
ATOM 6134 C CA . ILE B 1 379 ? -20.938 2.67 0.221 1 94 379 ILE B CA 1
ATOM 6135 C C . ILE B 1 379 ? -22.453 2.59 0.197 1 94 379 ILE B C 1
ATOM 6137 O O . ILE B 1 379 ? -23.078 2.15 1.168 1 94 379 ILE B O 1
ATOM 6141 N N . ASN B 1 380 ? -23.062 3.004 -0.934 1 92.25 380 ASN B N 1
ATOM 6142 C CA . ASN B 1 380 ? -24.516 2.936 -1.065 1 92.25 380 ASN B CA 1
ATOM 6143 C C . ASN B 1 380 ? -25.016 1.501 -0.96 1 92.25 380 ASN B C 1
ATOM 6145 O O . ASN B 1 380 ? -26.078 1.253 -0.391 1 92.25 380 ASN B O 1
ATOM 6149 N N . LYS B 1 381 ? -24.281 0.622 -1.506 1 91.75 381 LYS B N 1
ATOM 6150 C CA . LYS B 1 381 ? -24.641 -0.789 -1.4 1 91.75 381 LYS B CA 1
ATOM 6151 C C . LYS B 1 381 ? -24.656 -1.248 0.055 1 91.75 381 LYS B C 1
ATOM 6153 O O . LYS B 1 381 ? -25.547 -1.987 0.476 1 91.75 381 LYS B O 1
ATOM 6158 N N . ALA B 1 382 ? -23.641 -0.843 0.775 1 91 382 ALA B N 1
ATOM 6159 C CA . ALA B 1 382 ? -23.562 -1.188 2.193 1 91 382 ALA B CA 1
ATOM 6160 C C . ALA B 1 382 ? -24.75 -0.616 2.957 1 91 382 ALA B C 1
ATOM 6162 O O . ALA B 1 382 ? -25.375 -1.312 3.764 1 91 382 ALA B O 1
ATOM 6163 N N . LEU B 1 383 ? -25.078 0.597 2.654 1 88.56 383 LEU B N 1
ATOM 6164 C CA . LEU B 1 383 ? -26.156 1.279 3.352 1 88.56 383 LEU B CA 1
ATOM 6165 C C . LEU B 1 383 ? -27.5 0.633 3.031 1 88.56 383 LEU B C 1
ATOM 6167 O O . LEU B 1 383 ? -28.375 0.531 3.902 1 88.56 383 LEU B O 1
ATOM 6171 N N . LYS B 1 384 ? -27.688 0.216 1.828 1 86.12 384 LYS B N 1
ATOM 6172 C CA . LYS B 1 384 ? -28.938 -0.439 1.418 1 86.12 384 LYS B CA 1
ATOM 6173 C C . LYS B 1 384 ? -29.094 -1.784 2.117 1 86.12 384 LYS B C 1
ATOM 6175 O O . LYS B 1 384 ? -30.219 -2.211 2.391 1 86.12 384 LYS B O 1
ATOM 6180 N N . ARG B 1 385 ? -28.062 -2.361 2.352 1 84.25 385 ARG B N 1
ATOM 6181 C CA . ARG B 1 385 ? -28.094 -3.678 2.979 1 84.25 385 ARG B CA 1
ATOM 6182 C C . ARG B 1 385 ? -28.25 -3.561 4.492 1 84.25 385 ARG B C 1
ATOM 6184 O O . ARG B 1 385 ? -28.625 -4.527 5.16 1 84.25 385 ARG B O 1
ATOM 6191 N N . MET B 1 386 ? -27.938 -2.402 4.906 1 80.88 386 MET B N 1
ATOM 6192 C CA . MET B 1 386 ? -28.047 -2.176 6.344 1 80.88 386 MET B CA 1
ATOM 6193 C C . MET B 1 386 ? -29.469 -1.744 6.715 1 80.88 386 MET B C 1
ATOM 6195 O O . MET B 1 386 ? -30.172 -1.121 5.914 1 80.88 386 MET B O 1
ATOM 6199 N N . ALA B 1 387 ? -30.281 -2.416 7.555 1 64.44 387 ALA B N 1
ATOM 6200 C CA . ALA B 1 387 ? -31.688 -2.289 7.949 1 64.44 387 ALA B CA 1
ATOM 6201 C C . ALA B 1 387 ? -32.094 -0.823 8.016 1 64.44 387 ALA B C 1
ATOM 6203 O O . ALA B 1 387 ? -33.25 -0.481 7.684 1 64.44 387 ALA B O 1
ATOM 6204 N N . ASP B 1 388 ? -31.5 0.051 8.703 1 59.78 388 ASP B N 1
ATOM 6205 C CA . ASP B 1 388 ? -32.031 1.336 9.148 1 59.78 388 ASP B CA 1
ATOM 6206 C C . ASP B 1 388 ? -31.328 2.494 8.438 1 59.78 388 ASP B C 1
ATOM 6208 O O . ASP B 1 388 ? -31.469 3.652 8.836 1 59.78 388 ASP B O 1
ATOM 6212 N N . GLY B 1 389 ? -30.562 2.291 7.441 1 59.72 389 GLY B N 1
ATOM 6213 C CA . GLY B 1 389 ? -29.625 3.398 7.496 1 59.72 389 GLY B CA 1
ATOM 6214 C C . GLY B 1 389 ? -29.578 4.203 6.211 1 59.72 389 GLY B C 1
ATOM 6215 O O . GLY B 1 389 ? -29.281 3.662 5.145 1 59.72 389 GLY B O 1
ATOM 6216 N N . THR B 1 390 ? -30.375 5.344 6.055 1 78.88 390 THR B N 1
ATOM 6217 C CA . THR B 1 390 ? -30.047 6.332 5.035 1 78.88 390 THR B CA 1
ATOM 6218 C C . THR B 1 390 ? -28.953 7.273 5.523 1 78.88 390 THR B C 1
ATOM 6220 O O . THR B 1 390 ? -29.078 7.895 6.582 1 78.88 390 THR B O 1
ATOM 6223 N N . VAL B 1 391 ? -27.891 7.234 4.898 1 88.56 391 VAL B N 1
ATOM 6224 C CA . VAL B 1 391 ? -26.781 8.109 5.234 1 88.56 391 VAL B CA 1
ATOM 6225 C C . VAL B 1 391 ? -26.547 9.109 4.102 1 88.56 391 VAL B C 1
ATOM 6227 O O . VAL B 1 391 ? -26.5 8.727 2.932 1 88.56 391 VAL B O 1
ATOM 6230 N N . MET B 1 392 ? -26.562 10.359 4.398 1 91.81 392 MET B N 1
ATOM 6231 C CA . MET B 1 392 ? -26.203 11.391 3.43 1 91.81 392 MET B CA 1
ATOM 6232 C C . MET B 1 392 ? -24.703 11.664 3.451 1 91.81 392 MET B C 1
ATOM 6234 O O . MET B 1 392 ? -24.141 11.992 4.5 1 91.81 392 MET B O 1
ATOM 6238 N N . LEU B 1 393 ? -24.078 11.453 2.307 1 94.19 393 LEU B N 1
ATOM 6239 C CA . LEU B 1 393 ? -22.672 11.812 2.148 1 94.19 393 LEU B CA 1
ATOM 6240 C C . LEU B 1 393 ? -22.516 13.234 1.623 1 94.19 393 LEU B C 1
ATOM 6242 O O . LEU B 1 393 ? -23.031 13.562 0.553 1 94.19 393 LEU B O 1
ATOM 6246 N N . GLN B 1 394 ? -21.828 14.062 2.365 1 95 394 GLN B N 1
ATOM 6247 C CA . GLN B 1 394 ? -21.672 15.453 1.964 1 95 394 GLN B CA 1
ATOM 6248 C C . GLN B 1 394 ? -20.219 15.898 2.088 1 95 394 GLN B C 1
ATOM 6250 O O . GLN B 1 394 ? -19.547 15.586 3.07 1 95 394 GLN B O 1
ATOM 6255 N N . THR B 1 395 ? -19.766 16.531 1.03 1 93.06 395 THR B N 1
ATOM 6256 C CA . THR B 1 395 ? -18.453 17.156 1.108 1 93.06 395 THR B CA 1
ATOM 6257 C C . THR B 1 395 ? -18.531 18.516 1.8 1 93.06 395 THR B C 1
ATOM 6259 O O . THR B 1 395 ? -19.625 19.031 2.021 1 93.06 395 THR B O 1
ATOM 6262 N N . LEU B 1 396 ? -17.453 19.047 2.133 1 89.25 396 LEU B N 1
ATOM 6263 C CA . LEU B 1 396 ? -17.359 20.312 2.842 1 89.25 396 LEU B CA 1
ATOM 6264 C C . LEU B 1 396 ? -18.062 21.422 2.066 1 89.25 396 LEU B C 1
ATOM 6266 O O . LEU B 1 396 ? -18.75 22.266 2.656 1 89.25 396 LEU B O 1
ATOM 6270 N N . SER B 1 397 ? -17.938 21.359 0.72 1 87.81 397 SER B N 1
ATOM 6271 C CA . SER B 1 397 ? -18.531 22.406 -0.1 1 87.81 397 SER B CA 1
ATOM 6272 C C . SER B 1 397 ? -20.047 22.281 -0.143 1 87.81 397 SER B C 1
ATOM 6274 O O . SER B 1 397 ? -20.75 23.219 -0.509 1 87.81 397 SER B O 1
ATOM 6276 N N . GLU B 1 398 ? -20.531 21.156 0.247 1 91.31 398 GLU B N 1
ATOM 6277 C CA . GLU B 1 398 ? -21.953 20.891 0.148 1 91.31 398 GLU B CA 1
ATOM 6278 C C . GLU B 1 398 ? -22.672 21.234 1.449 1 91.31 398 GLU B C 1
ATOM 6280 O O . GLU B 1 398 ? -23.906 21.203 1.514 1 91.31 398 GLU B O 1
ATOM 6285 N N . ILE B 1 399 ? -21.828 21.5 2.389 1 88.25 399 ILE B N 1
ATOM 6286 C CA . ILE B 1 399 ? -22.484 21.828 3.643 1 88.25 399 ILE B CA 1
ATOM 6287 C C . ILE B 1 399 ? -22.5 23.344 3.838 1 88.25 399 ILE B C 1
ATOM 6289 O O . ILE B 1 399 ? -21.578 24.047 3.416 1 88.25 399 ILE B O 1
ATOM 6293 N N . SER B 1 400 ? -23.656 24.016 3.988 1 70.56 400 SER B N 1
ATOM 6294 C CA . SER B 1 400 ? -23.875 25.453 4.172 1 70.56 400 SER B CA 1
ATOM 6295 C C . SER B 1 400 ? -23.516 25.891 5.586 1 70.56 400 SER B C 1
ATOM 6297 O O . SER B 1 400 ? -23.625 25.109 6.535 1 70.56 400 SER B O 1
#

Sequence (800 aa):
MDALRIHVVWAKRRLGQKPKKSSASPTATVAPRSADYAERISRHFDGIGMERDGVAHRVPVRFWCEPWIDGSVLPLAIDFSRARYNAVILLYDDVMAASDVKKHWESYVEGIHKQIAERGSVDLYMAFGDPAGASPLSPDLGRDKQYSRRDSWKNSISPEGLGTHLLLHAVFKIRDHLKRVFKTRKDEPLFVSHAKIDGDDTASSIVDYVNSRNNDVPLETFYDAKELSPGDNFANAFKDAIDSGTLLAIVSDAYDSRPWCVFELTEAKRARRPIVLADVGRVRVSRTYPYGANVPKVRINPVAGETAWIEPLLVECLSEGLRCDLFNLEVSSRLGVTGDDVMVLPRPPELFDIIDCAIQPTRVIYPDPPLARLEAELINKALKRMADGTVMLQTLSEISMDALRIHVVWAKRRLGQKPKKSSASPTATVAPRSADYAERISRHFDGIGMERDGVAHRVPVRFWCEPWIDGSVLPLAIDFSRARYNAVILLYDDVMAASDVKKHWESYVEGIHKQIAERGSVDLYMAFGDPAGASPLSPDLGRDKQYSRRDSWKNSISPEGLGTHLLLHAVFKIRDHLKRVFKTRKDEPLFVSHAKIDGDDTASSIVDYVNSRNNDVPLETFYDAKELSPGDNFANAFKDAIDSGTLLAIVSDAYDSRPWCVFELTEAKRARRPIVLADVGRVRVSRTYPYGANVPKVRINPVAGETAWIEPLLVECLSEGLRCDLFNLEVSSRLGVTGDDVMVLPRPPELFDIIDCAIQPTRVIYPDPPLARLEAELINKALKRMADGTVMLQTLSEIS

Nearest PDB structures (foldseek):
  3bjz-assembly1_B  TM=4.225E-01  e=5.257E-04  Pseudomonas aeruginosa PAO1
  4aca-assembly1_A  TM=5.779E-01  e=1.875E-01  Methanococcus maripaludis
  1nri-assembly1_A-2  TM=3.222E-01  e=2.178E-02  Haemophilus influenzae
  4s12-assembly1_A  TM=3.077E-01  e=3.897E-02  Yersinia enterocolitica subsp. palearctica Y11
  2o1s-assembly1_B  TM=2.391E-01  e=6.154E+00  Escherichia coli

Organism: NCBI:txid484088

pLDDT: mean 87.78, std 12.06, range [36.19, 98.69]